Protein AF-A0A0P7TE25-F1 (afdb_monomer)

Radius of gyrat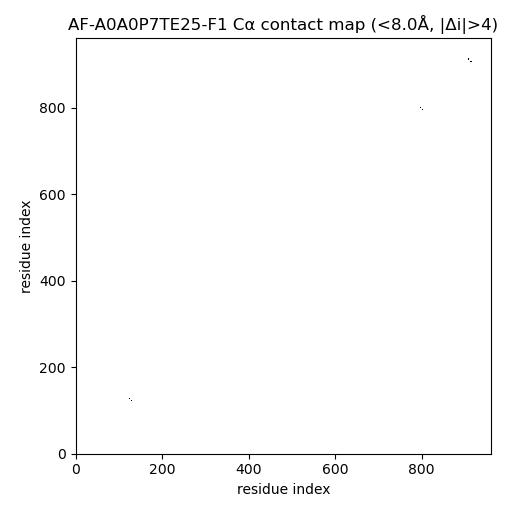ion: 86.74 Å; Cα contacts (8 Å, |Δi|>4): 32; chains: 1; bounding box: 172×141×323 Å

Secondary structure (DSSP, 8-state):
--HHHHHHHHHHHHHHHHHHHHHHHHHHHHHHHHHHHHHHHHHHHHHHHHHHHHHHHHHHHHHSS---HHHHHHHHHHHHHHHHHHHHHHHHHHHHHHHHHHHHHHHHHHHHHHHHHHHHHHHHTSTTHHHHHHHHHHHHHHHHHHHHHHHHHHHHHHHHHHHHHHHHHHHHHHHHHHHHHHHHHHHHHHHHHHHHHHHHHHHHHHHHHHHHHHHHHHHHHHHHHHHT--PPPTTS-HHHHHHHHHHHHHHHHHHHHHHHHHHHHHHHHHHHHHHHHHHHHHHHHHHHHHHHHHHHHSPPHHHHHHHHHHHT-S---HHHHHHHHHHHHHHHHHHHHHHHHHHHHHHHHHHHHHHHHHHHHHHHHHHHHHHHHHHHHHHHHHHHHHHHHHHHHHHTS--------HHHHHHHHHHHHHHHHHHHHHHHHHHHHHHHHHHHHHHHHHHHHHHHHHHHHHHHHHHHHHHHHHHHHHHHHHHHHHHHHHHHHHHHHHHHHHHHHHHHHS-S-HHHHHHHHHHHHHHHHHHHHHHHHHHHHHHHHHHHHHHHHHHHHHHHHHHHHHHHHHHHHHHHHHHHHHHHHHHHHHHHHHHHHHHHHHHHHHHHHHHHHHHHHHHHHHHHHHHHHHHHHHHHHHHHHHHHHHHTS-SS------------------S------S-----------------HHHHHHHHHHHHHHHHHHHHHHHHHHHHHHHHHHHHHHHHHHHHHHHHHHHHHHHHHHHHTT---SHHHHHHHHHHHHHHHHHHHHHHHHHHHHHHHHHHHHHHS-HHHHHHHHHHHHHHHHHHHHHHHHHHTTSS--------S-HHHHHHHHHHHHHHHHHHHHHHHHHHHHHHHHHHHHHHHHHHHHHHHHHHHHHHHHHHHHHHHHHHHTT--TTS--HHHHHHHHHHHHHHHHHHHHHHHHHHS-HHHHHHHHHHHHHHHHTTT-

Mean predicted aligned error: 26.34 Å

Solvent-accessible surface area (backbone atoms only — not comparable to full-atom values): 53174 Å² total; per-residue (Å²): 134,59,67,69,63,52,50,56,51,48,53,53,49,50,55,48,49,55,52,50,50,58,50,46,55,53,51,50,53,57,45,52,55,47,52,52,52,52,50,51,53,52,53,50,52,49,53,52,52,50,50,51,48,53,48,50,53,49,48,45,60,72,67,65,79,60,60,56,66,74,56,43,52,50,49,49,53,50,48,53,49,50,52,52,50,51,58,44,52,54,49,56,49,53,49,52,52,51,52,47,48,57,50,52,54,50,49,52,52,48,51,53,51,50,53,51,49,50,52,50,56,59,39,78,75,40,98,57,49,73,60,54,52,56,51,50,52,51,53,52,54,51,49,52,58,45,52,60,46,51,54,52,51,52,50,52,50,53,52,49,50,50,52,54,51,51,51,51,56,50,51,52,53,52,50,53,51,51,53,51,49,51,53,50,54,50,50,52,52,51,53,49,52,52,53,50,55,51,50,52,54,52,52,49,54,50,51,56,47,53,49,50,52,49,50,51,50,51,58,48,49,51,52,48,54,66,68,64,56,78,81,68,63,88,85,52,59,68,68,60,37,48,50,54,50,52,50,50,51,53,49,49,52,49,54,50,52,52,49,51,51,49,50,53,54,48,54,52,51,48,53,53,48,51,56,48,48,54,52,49,52,53,48,49,58,50,48,52,50,51,51,51,51,48,60,70,66,46,76,56,69,66,60,54,49,52,59,51,60,65,70,67,75,68,94,77,64,74,65,55,53,52,53,49,50,54,49,47,54,50,48,53,51,50,48,52,53,46,51,54,50,50,51,52,49,52,51,52,51,51,52,52,52,47,53,50,51,55,52,50,56,51,49,53,48,52,51,50,51,50,52,52,50,50,55,52,50,52,53,48,50,51,54,51,50,50,52,48,53,50,54,54,56,60,71,72,70,73,86,82,90,84,79,86,49,75,67,48,55,52,52,45,52,52,48,53,48,51,48,53,52,47,52,50,50,51,49,56,48,51,50,52,52,49,50,53,51,50,53,52,50,51,50,50,52,53,51,52,51,51,50,51,50,52,53,52,52,48,53,50,49,52,48,52,51,53,54,51,51,53,49,54,52,49,54,51,50,54,52,50,51,51,48,54,48,52,55,48,50,54,47,51,54,48,55,53,49,49,53,49,48,53,56,59,68,74,45,78,55,70,67,59,53,52,48,53,53,50,51,50,52,51,48,55,50,48,52,51,49,49,53,49,50,53,47,51,52,49,48,52,49,51,50,51,49,52,48,51,52,48,52,51,48,50,53,48,51,53,47,49,50,52,49,49,53,46,49,52,50,48,46,52,55,46,55,50,48,48,52,53,49,53,50,47,52,52,53,49,51,52,52,50,51,49,51,54,49,49,54,48,52,56,51,50,50,52,50,52,55,49,52,52,54,50,50,55,50,48,54,58,47,52,56,48,53,49,57,51,49,55,50,53,53,52,53,53,54,51,53,58,55,59,74,74,67,73,94,71,85,87,87,82,87,83,90,89,85,85,88,89,87,92,79,92,84,76,96,75,80,72,91,84,77,93,68,93,79,83,89,86,80,89,83,86,90,82,86,86,90,87,68,80,60,59,58,50,51,53,47,52,48,50,49,50,50,47,52,47,50,50,52,50,48,48,52,48,53,50,50,50,49,49,50,51,48,50,51,50,50,52,48,50,49,50,50,50,49,51,48,49,54,49,45,49,53,49,47,58,48,41,67,73,70,56,89,85,56,71,69,54,57,54,43,46,51,48,51,47,48,47,46,50,49,50,48,47,50,46,49,45,51,52,47,49,48,47,50,49,51,51,49,48,59,67,65,39,54,71,66,58,49,48,48,54,50,49,54,51,47,50,52,51,49,54,47,46,54,50,50,50,57,50,54,72,69,68,69,88,87,80,92,78,94,79,86,90,68,78,66,62,58,57,51,51,52,52,48,50,51,52,49,50,54,47,54,49,49,51,50,50,51,51,47,50,53,49,54,49,50,63,60,48,50,57,58,53,48,50,54,52,48,52,52,49,49,51,55,46,51,55,48,51,50,47,53,49,50,51,54,55,44,56,73,44,73,59,46,56,101,81,77,48,42,67,73,55,50,51,53,49,50,54,51,49,49,56,50,52,54,50,52,48,52,51,52,53,55,68,66,46,52,73,67,56,55,51,52,53,48,50,49,52,53,49,60,51,51,66,70,74,107

Organism: Scleropages formosus (NCBI:txid113540)

Structure (mmCIF, N/CA/C/O backbone):
data_AF-A0A0P7TE25-F1
#
_entry.id   AF-A0A0P7TE25-F1
#
loop_
_atom_site.group_PDB
_atom_site.id
_atom_site.type_symbol
_atom_site.label_atom_id
_atom_site.label_alt_id
_atom_site.label_comp_id
_atom_site.label_asym_id
_atom_site.label_entity_id
_atom_site.label_seq_id
_atom_site.pdbx_PDB_ins_code
_atom_site.Cartn_x
_atom_site.Cartn_y
_atom_site.Cartn_z
_atom_site.occupancy
_atom_site.B_iso_or_equiv
_atom_site.auth_seq_id
_atom_site.auth_comp_id
_atom_site.auth_asym_id
_atom_site.auth_atom_id
_atom_site.pdbx_PDB_model_num
ATOM 1 N N . VAL A 1 1 ? 41.164 38.702 -92.821 1.00 55.44 1 VAL A N 1
ATOM 2 C CA . VAL A 1 1 ? 40.658 39.217 -91.523 1.00 55.44 1 VAL A CA 1
ATOM 3 C C . VAL A 1 1 ? 41.683 40.216 -91.025 1.00 55.44 1 VAL A C 1
ATOM 5 O O . VAL A 1 1 ? 42.858 39.891 -91.120 1.00 55.44 1 VAL A O 1
ATOM 8 N N . SER A 1 2 ? 41.287 41.418 -90.605 1.00 76.75 2 SER A N 1
ATOM 9 C CA . SER A 1 2 ? 42.236 42.417 -90.092 1.00 76.75 2 SER A CA 1
ATOM 10 C C . SER A 1 2 ? 42.624 42.116 -88.643 1.00 76.75 2 SER A C 1
ATOM 12 O O . SER A 1 2 ? 41.832 41.549 -87.886 1.00 76.75 2 SER A O 1
ATOM 14 N N . GLU A 1 3 ? 43.831 42.521 -88.249 1.00 78.69 3 GLU A N 1
ATOM 15 C CA . GLU A 1 3 ? 44.374 42.305 -86.900 1.00 78.69 3 GLU A CA 1
ATOM 16 C C . GLU A 1 3 ? 43.455 42.883 -85.817 1.00 78.69 3 GLU A C 1
ATOM 18 O O . GLU A 1 3 ? 43.158 42.205 -84.840 1.00 78.69 3 GLU A O 1
ATOM 23 N N . SER A 1 4 ? 42.880 44.068 -86.051 1.00 81.25 4 SER A N 1
ATOM 24 C CA . SER A 1 4 ? 41.879 44.691 -85.171 1.00 81.25 4 SER A CA 1
ATOM 25 C C . SER A 1 4 ? 40.681 43.775 -84.857 1.00 81.25 4 SER A C 1
ATOM 27 O O . SER A 1 4 ? 40.237 43.714 -83.712 1.00 81.25 4 SER A O 1
ATOM 29 N N . THR A 1 5 ? 40.180 42.995 -85.827 1.00 84.38 5 THR A N 1
ATOM 30 C CA . THR A 1 5 ? 39.083 42.039 -85.577 1.00 84.38 5 THR A CA 1
ATOM 31 C C . THR A 1 5 ? 39.547 40.813 -84.785 1.00 84.38 5 THR A C 1
ATOM 33 O O . THR A 1 5 ? 38.747 40.216 -84.068 1.00 84.38 5 THR A O 1
ATOM 36 N N . ALA A 1 6 ? 40.817 40.418 -84.903 1.00 83.50 6 ALA A N 1
ATOM 37 C CA . ALA A 1 6 ? 41.389 39.338 -84.100 1.00 83.50 6 ALA A CA 1
ATOM 38 C C . ALA A 1 6 ? 41.629 39.787 -82.648 1.00 83.50 6 ALA A C 1
ATOM 40 O O . ALA A 1 6 ? 41.227 39.078 -81.729 1.00 83.50 6 ALA A O 1
ATOM 41 N N . VAL A 1 7 ? 42.182 40.989 -82.448 1.00 86.69 7 VAL A N 1
ATOM 42 C CA . VAL A 1 7 ? 42.385 41.610 -81.127 1.00 86.69 7 VAL A CA 1
ATOM 43 C C . VAL A 1 7 ? 41.052 41.788 -80.401 1.00 86.69 7 VAL A C 1
ATOM 45 O O . VAL A 1 7 ? 40.902 41.283 -79.297 1.00 86.69 7 VAL A O 1
ATOM 48 N N . SER A 1 8 ? 40.034 42.365 -81.048 1.00 86.62 8 SER A N 1
ATOM 49 C CA . SER A 1 8 ? 38.711 42.541 -80.426 1.00 86.62 8 SER A CA 1
ATOM 50 C C . SER A 1 8 ? 38.039 41.208 -80.042 1.00 86.62 8 SER A C 1
ATOM 52 O O . SER A 1 8 ? 37.367 41.118 -79.013 1.00 86.62 8 SER A O 1
ATOM 54 N N . LYS A 1 9 ? 38.254 40.133 -80.818 1.00 89.56 9 LYS A N 1
ATOM 55 C CA . LYS A 1 9 ? 37.794 38.781 -80.449 1.00 89.56 9 LYS A CA 1
ATOM 56 C C . LYS A 1 9 ? 38.577 38.189 -79.276 1.00 89.56 9 LYS A C 1
ATOM 58 O O . LYS A 1 9 ? 37.974 37.507 -78.452 1.00 89.56 9 LYS A O 1
ATOM 63 N N . LEU A 1 10 ? 39.883 38.444 -79.196 1.00 89.25 10 LEU A N 1
ATOM 64 C CA . LEU A 1 10 ? 40.720 38.029 -78.071 1.00 89.25 10 LEU A CA 1
ATOM 65 C C . LEU A 1 10 ? 40.309 38.760 -76.787 1.00 89.25 10 LEU A C 1
ATOM 67 O O . LEU A 1 10 ? 40.084 38.110 -75.775 1.00 89.25 10 LEU A O 1
ATOM 71 N N . GLU A 1 11 ? 40.117 40.078 -76.839 1.00 90.69 11 GLU A N 1
ATOM 72 C CA . GLU A 1 11 ? 39.617 40.891 -75.721 1.00 90.69 11 GLU A CA 1
ATOM 73 C C . GLU A 1 11 ? 38.241 40.408 -75.239 1.00 90.69 11 GLU A C 1
ATOM 75 O O . GLU A 1 11 ? 38.032 40.219 -74.041 1.00 90.69 11 GLU A O 1
ATOM 80 N N . ALA A 1 12 ? 37.315 40.121 -76.161 1.00 90.19 12 ALA A N 1
ATOM 81 C CA . ALA A 1 12 ? 36.009 39.559 -75.820 1.00 90.19 12 ALA A CA 1
ATOM 82 C C . ALA A 1 12 ? 36.114 38.171 -75.159 1.00 90.19 12 ALA A C 1
ATOM 84 O O . ALA A 1 12 ? 35.373 37.888 -74.216 1.00 90.19 12 ALA A O 1
ATOM 85 N N . ALA A 1 13 ? 37.040 37.317 -75.612 1.00 90.25 13 ALA A N 1
ATOM 86 C CA . ALA A 1 13 ? 37.300 36.017 -74.996 1.00 90.25 13 ALA A CA 1
ATOM 87 C C . ALA A 1 13 ? 37.938 36.157 -73.601 1.00 90.25 13 ALA A C 1
ATOM 89 O O . ALA A 1 13 ? 37.502 35.486 -72.670 1.00 90.25 13 ALA A O 1
ATOM 90 N N . VAL A 1 14 ? 38.897 37.071 -73.419 1.00 91.69 14 VAL A N 1
ATOM 91 C CA . VAL A 1 14 ? 39.516 37.372 -72.115 1.00 91.69 14 VAL A CA 1
ATOM 92 C C . VAL A 1 14 ? 38.475 37.897 -71.123 1.00 91.69 14 VAL A C 1
ATOM 94 O O . VAL A 1 14 ? 38.413 37.413 -69.996 1.00 91.69 14 VAL A O 1
ATOM 97 N N . LEU A 1 15 ? 37.588 38.805 -71.542 1.00 92.75 15 LEU A N 1
ATOM 98 C CA . LEU A 1 15 ? 36.477 39.282 -70.708 1.00 92.75 15 LEU A CA 1
ATOM 99 C C . LEU A 1 15 ? 35.479 38.164 -70.356 1.00 92.75 15 LEU A C 1
ATOM 101 O O . LEU A 1 15 ? 34.921 38.163 -69.258 1.00 92.75 15 LEU A O 1
ATOM 105 N N . GLN A 1 16 ? 35.252 37.196 -71.252 1.00 93.81 16 GLN A N 1
ATOM 106 C CA . GLN A 1 16 ? 34.452 36.007 -70.937 1.00 93.81 16 GLN A CA 1
ATOM 107 C C . GLN A 1 16 ? 35.154 35.090 -69.928 1.00 93.81 16 GLN A C 1
ATOM 109 O O . GLN A 1 16 ? 34.498 34.644 -68.988 1.00 93.81 16 GLN A O 1
ATOM 114 N N . VAL A 1 17 ? 36.462 34.853 -70.071 1.00 91.81 17 VAL A N 1
ATOM 115 C CA . VAL A 1 17 ? 37.261 34.060 -69.121 1.00 91.81 17 VAL A CA 1
ATOM 116 C C . VAL A 1 17 ? 37.254 34.711 -67.738 1.00 91.81 17 VAL A C 1
ATOM 118 O O . VAL A 1 17 ? 36.817 34.070 -66.789 1.00 91.81 17 VAL A O 1
ATOM 121 N N . GLN A 1 18 ? 37.569 36.005 -67.629 1.00 92.38 18 GLN A N 1
ATOM 122 C CA . GLN A 1 18 ? 37.518 36.750 -66.361 1.00 92.38 18 GLN A CA 1
ATOM 123 C C . GLN A 1 18 ? 36.127 36.708 -65.708 1.00 92.38 18 GLN A C 1
ATOM 125 O O . GLN A 1 18 ? 35.995 36.596 -64.487 1.00 92.38 18 GLN A O 1
ATOM 130 N N . LYS A 1 19 ? 35.055 36.766 -66.511 1.00 93.69 19 LYS A N 1
ATOM 131 C CA . LYS A 1 19 ? 33.680 36.630 -66.011 1.00 93.69 19 LYS A CA 1
ATOM 132 C C . LYS A 1 19 ? 33.392 35.219 -65.488 1.00 93.69 19 LYS A C 1
ATOM 134 O O . LYS A 1 19 ? 32.703 35.096 -64.476 1.00 93.69 19 LYS A O 1
ATOM 139 N N . LEU A 1 20 ? 33.898 34.179 -66.152 1.00 93.12 20 LEU A N 1
ATOM 140 C CA . LEU A 1 20 ? 33.766 32.785 -65.716 1.00 93.12 20 LEU A CA 1
ATOM 141 C C . LEU A 1 20 ? 34.612 32.498 -64.467 1.00 93.12 20 LEU A C 1
ATOM 143 O O . LEU A 1 20 ? 34.120 31.840 -63.559 1.00 93.12 20 LEU A O 1
ATOM 147 N N . GLU A 1 21 ? 35.820 33.048 -64.362 1.00 92.44 21 GLU A N 1
ATOM 148 C CA . GLU A 1 21 ? 36.676 32.974 -63.167 1.00 92.44 21 GLU A CA 1
ATOM 149 C C . GLU A 1 21 ? 36.014 33.656 -61.964 1.00 92.44 21 GLU A C 1
ATOM 151 O O . GLU A 1 21 ? 35.902 33.061 -60.892 1.00 92.44 21 GLU A O 1
ATOM 156 N N . ALA A 1 22 ? 35.466 34.861 -62.149 1.00 91.81 22 ALA A N 1
ATOM 157 C CA . ALA A 1 22 ? 34.709 35.558 -61.109 1.00 91.81 22 ALA A CA 1
ATOM 158 C C . ALA A 1 22 ? 33.408 34.827 -60.719 1.00 91.81 22 ALA A C 1
ATOM 160 O O . ALA A 1 22 ? 32.953 34.942 -59.580 1.00 91.81 22 ALA A O 1
ATOM 161 N N . GLN A 1 23 ? 32.788 34.079 -61.638 1.00 93.56 23 GLN A N 1
ATOM 162 C CA . GLN A 1 23 ? 31.656 33.200 -61.325 1.00 93.56 23 GLN A CA 1
ATOM 163 C C . GLN A 1 23 ? 32.103 31.941 -60.574 1.00 93.56 23 GLN A C 1
ATOM 165 O O . GLN A 1 23 ? 31.448 31.570 -59.604 1.00 93.56 23 GLN A O 1
ATOM 170 N N . LYS A 1 24 ? 33.224 31.330 -60.971 1.00 92.25 24 LYS A N 1
ATOM 171 C CA . LYS A 1 24 ? 33.826 30.168 -60.312 1.00 92.25 24 LYS A CA 1
ATOM 172 C C . LYS A 1 24 ? 34.180 30.491 -58.857 1.00 92.25 24 LYS A C 1
ATOM 174 O O . LYS A 1 24 ? 33.656 29.827 -57.973 1.00 92.25 24 LYS A O 1
ATOM 179 N N . LEU A 1 25 ? 34.922 31.573 -58.608 1.00 93.25 25 LEU A N 1
ATOM 180 C CA . LEU A 1 25 ? 35.286 32.025 -57.256 1.00 93.25 25 LEU A CA 1
ATOM 181 C C . LEU A 1 25 ? 34.062 32.262 -56.356 1.00 93.25 25 LEU A C 1
ATOM 183 O O . LEU A 1 25 ? 34.068 31.900 -55.184 1.00 93.25 25 LEU A O 1
ATOM 187 N N . ARG A 1 26 ? 32.975 32.828 -56.902 1.00 94.12 26 ARG A N 1
ATOM 188 C CA . ARG A 1 26 ? 31.714 32.999 -56.155 1.00 94.12 26 ARG A CA 1
ATOM 189 C C . ARG A 1 26 ? 31.019 31.673 -55.849 1.00 94.12 26 ARG A C 1
ATOM 191 O O . ARG A 1 26 ? 30.355 31.579 -54.824 1.00 94.12 26 ARG A O 1
ATOM 198 N N . LEU A 1 27 ? 31.122 30.680 -56.731 1.00 92.00 27 LEU A N 1
ATOM 199 C CA . LEU A 1 27 ? 30.560 29.345 -56.510 1.00 92.00 27 LEU A CA 1
ATOM 200 C C . LEU A 1 27 ? 31.398 28.530 -55.519 1.00 92.00 27 LEU A C 1
ATOM 202 O O . LEU A 1 27 ? 30.811 27.816 -54.714 1.00 92.00 27 LEU A O 1
ATOM 206 N N . GLU A 1 28 ? 32.724 28.673 -55.543 1.00 90.00 28 GLU A N 1
ATOM 207 C CA . GLU A 1 28 ? 33.649 28.093 -54.558 1.00 90.00 28 GLU A CA 1
ATOM 208 C C . GLU A 1 28 ? 33.376 28.680 -53.167 1.00 90.00 28 GLU A C 1
ATOM 210 O O . GLU A 1 28 ? 33.059 27.933 -52.248 1.00 90.00 28 GLU A O 1
ATOM 215 N N . GLN A 1 29 ? 33.304 30.009 -53.035 1.00 92.38 29 GLN A N 1
ATOM 216 C CA . GLN A 1 29 ? 32.935 30.652 -51.768 1.00 92.38 29 GLN A CA 1
ATOM 217 C C . GLN A 1 29 ? 31.541 30.212 -51.265 1.00 92.38 29 GLN A C 1
ATOM 219 O O . GLN A 1 29 ? 31.363 29.922 -50.086 1.00 92.38 29 GLN A O 1
ATOM 224 N N . GLN A 1 30 ? 30.551 30.084 -52.159 1.00 93.00 30 GLN A N 1
ATOM 225 C CA . GLN A 1 30 ? 29.226 29.550 -51.807 1.00 93.00 30 GLN A CA 1
ATOM 226 C C . GLN A 1 30 ? 29.219 28.054 -51.462 1.00 93.00 30 GLN A C 1
ATOM 228 O O . GLN A 1 30 ? 28.233 27.582 -50.884 1.00 93.00 30 GLN A O 1
ATOM 233 N N . LEU A 1 31 ? 30.233 27.291 -51.871 1.00 89.06 31 LEU A N 1
ATOM 234 C CA . LEU A 1 31 ? 30.411 25.898 -51.474 1.00 89.06 31 LEU A CA 1
ATOM 235 C C . LEU A 1 31 ? 31.007 25.851 -50.066 1.00 89.06 31 LEU A C 1
ATOM 237 O O . LEU A 1 31 ? 30.400 25.230 -49.198 1.00 89.06 31 LEU A O 1
ATOM 241 N N . ASP A 1 32 ? 32.084 26.598 -49.817 1.00 90.00 32 ASP A N 1
ATOM 242 C CA . ASP A 1 32 ? 32.730 26.716 -48.504 1.00 90.00 32 ASP A CA 1
ATOM 243 C C . ASP A 1 32 ? 31.736 27.166 -47.419 1.00 90.00 32 ASP A C 1
ATOM 245 O O . ASP A 1 32 ? 31.623 26.524 -46.372 1.00 90.00 32 ASP A O 1
ATOM 249 N N . ASP A 1 33 ? 30.939 28.207 -47.693 1.00 89.69 33 ASP A N 1
ATOM 250 C CA . ASP A 1 33 ? 29.888 28.698 -46.788 1.00 89.69 33 ASP A CA 1
ATOM 251 C C . ASP A 1 33 ? 28.866 27.592 -46.443 1.00 89.69 33 ASP A C 1
ATOM 253 O O . ASP A 1 33 ? 28.423 27.459 -45.296 1.00 89.69 33 ASP A O 1
ATOM 257 N N . LYS A 1 34 ? 28.490 26.760 -47.427 1.00 89.88 34 LYS A N 1
ATOM 258 C CA . LYS A 1 34 ? 27.556 25.636 -47.230 1.00 89.88 34 LYS A CA 1
ATOM 259 C C . LYS A 1 34 ? 28.197 24.486 -46.466 1.00 89.88 34 LYS A C 1
ATOM 261 O O . LYS A 1 34 ? 27.519 23.877 -45.640 1.00 89.88 34 LYS A O 1
ATOM 266 N N . GLU A 1 35 ? 29.464 24.176 -46.719 1.00 86.62 35 GLU A N 1
ATOM 267 C CA . GLU A 1 35 ? 30.186 23.121 -46.007 1.00 86.62 35 GLU A CA 1
ATOM 268 C C . GLU A 1 35 ? 30.402 23.487 -44.535 1.00 86.62 35 GLU A C 1
ATOM 270 O O . GLU A 1 35 ? 30.142 22.657 -43.658 1.00 86.62 35 GLU A O 1
ATOM 275 N N . GLN A 1 36 ? 30.748 24.745 -44.246 1.00 88.56 36 GLN A N 1
ATOM 276 C CA . GLN A 1 36 ? 30.824 25.272 -42.881 1.00 88.56 36 GLN A CA 1
ATOM 277 C C . GLN A 1 36 ? 29.459 25.218 -42.181 1.00 88.56 36 GLN A C 1
ATOM 279 O O . GLN A 1 36 ? 29.352 24.661 -41.085 1.00 88.56 36 GLN A O 1
ATOM 284 N N . ALA A 1 37 ? 28.391 25.714 -42.816 1.00 88.62 37 ALA A N 1
ATOM 285 C CA . ALA A 1 37 ? 27.038 25.653 -42.255 1.00 88.62 37 ALA A CA 1
ATOM 286 C C . ALA A 1 37 ? 26.593 24.206 -41.960 1.00 88.62 37 ALA A C 1
ATOM 288 O O . ALA A 1 37 ? 25.999 23.924 -40.916 1.00 88.62 37 ALA A O 1
ATOM 289 N N . LEU A 1 38 ? 26.926 23.267 -42.848 1.00 86.12 38 LEU A N 1
ATOM 290 C CA . LEU A 1 38 ? 26.612 21.847 -42.705 1.00 86.12 38 LEU A CA 1
ATOM 291 C C . LEU A 1 38 ? 27.445 21.176 -41.597 1.00 86.12 38 LEU A C 1
ATOM 293 O O . LEU A 1 38 ? 26.923 20.320 -40.874 1.00 86.12 38 LEU A O 1
ATOM 297 N N . TYR A 1 39 ? 28.704 21.581 -41.407 1.00 84.75 39 TYR A N 1
ATOM 298 C CA . TYR A 1 39 ? 29.530 21.168 -40.270 1.00 84.75 39 TYR A CA 1
ATOM 299 C C . TYR A 1 39 ? 28.925 21.627 -38.934 1.00 84.75 39 TYR A C 1
ATOM 301 O O . TYR A 1 39 ? 28.713 20.794 -38.048 1.00 84.75 39 TYR A O 1
ATOM 309 N N . PHE A 1 40 ? 28.567 22.909 -38.804 1.00 85.88 40 PHE A N 1
ATOM 310 C CA . PHE A 1 40 ? 27.940 23.433 -37.584 1.00 85.88 40 PHE A CA 1
ATOM 311 C C . PHE A 1 40 ? 26.590 22.762 -37.296 1.00 85.88 40 PHE A C 1
ATOM 313 O O . PHE A 1 40 ? 26.362 22.322 -36.169 1.00 85.88 40 PHE A O 1
ATOM 320 N N . ALA A 1 41 ? 25.742 22.561 -38.310 1.00 86.75 41 ALA A N 1
ATOM 321 C CA . ALA A 1 41 ? 24.469 21.854 -38.153 1.00 86.75 41 ALA A CA 1
ATOM 322 C C . ALA A 1 41 ? 24.645 20.404 -37.653 1.00 86.75 41 ALA A C 1
ATOM 324 O O . ALA A 1 41 ? 23.891 19.946 -36.789 1.00 86.75 41 ALA A O 1
ATOM 325 N N . ARG A 1 42 ? 25.666 19.678 -38.139 1.00 82.19 42 ARG A N 1
ATOM 326 C CA . ARG A 1 42 ? 26.014 18.336 -37.632 1.00 82.19 42 ARG A CA 1
ATOM 327 C C . ARG A 1 42 ? 26.506 18.376 -36.185 1.00 82.19 42 ARG A C 1
ATOM 329 O O . ARG A 1 42 ? 26.093 17.536 -35.386 1.00 82.19 42 ARG A O 1
ATOM 336 N N . LEU A 1 43 ? 27.365 19.336 -35.842 1.00 82.19 43 LEU A N 1
ATOM 337 C CA . LEU A 1 43 ? 27.909 19.492 -34.492 1.00 82.19 43 LEU A CA 1
ATOM 338 C C . LEU A 1 43 ? 26.807 19.824 -33.473 1.00 82.19 43 LEU A C 1
ATOM 340 O O . LEU A 1 43 ? 26.725 19.188 -32.420 1.00 82.19 43 LEU A O 1
ATOM 344 N N . GLU A 1 44 ? 25.914 20.756 -33.807 1.00 86.12 44 GLU A N 1
ATOM 345 C CA . GLU A 1 44 ? 24.738 21.071 -32.994 1.00 86.12 44 GLU A CA 1
ATOM 346 C C . GLU A 1 44 ? 23.802 19.871 -32.845 1.00 86.12 44 GLU A C 1
ATOM 348 O O . GLU A 1 44 ? 23.380 19.570 -31.729 1.00 86.12 44 GLU A O 1
ATOM 353 N N . GLY A 1 45 ? 23.515 19.150 -33.934 1.00 81.50 45 GLY A N 1
ATOM 354 C CA . GLY A 1 45 ? 22.691 17.940 -33.900 1.00 81.50 45 GLY A CA 1
ATOM 355 C C . GLY A 1 45 ? 23.227 16.897 -32.916 1.00 81.50 45 GLY A C 1
ATOM 356 O O . GLY A 1 45 ? 22.472 16.384 -32.089 1.00 81.50 45 GLY A O 1
ATOM 357 N N . ARG A 1 46 ? 24.544 16.645 -32.926 1.00 80.50 46 ARG A N 1
ATOM 358 C CA . ARG A 1 46 ? 25.200 15.734 -31.969 1.00 80.50 46 ARG A CA 1
ATOM 359 C C . ARG A 1 46 ? 25.152 16.241 -30.535 1.00 80.50 46 ARG A C 1
ATOM 361 O O . ARG A 1 46 ? 24.884 15.454 -29.633 1.00 80.50 46 ARG A O 1
ATOM 368 N N . ASN A 1 47 ? 25.393 17.531 -30.307 1.00 81.00 47 ASN A N 1
ATOM 369 C CA . ASN A 1 47 ? 25.352 18.104 -28.961 1.00 81.00 47 ASN A CA 1
ATOM 370 C C . ASN A 1 47 ? 23.932 18.054 -28.372 1.00 81.00 47 ASN A C 1
ATOM 372 O O . ASN A 1 47 ? 23.773 17.664 -27.217 1.00 81.00 47 ASN A O 1
ATOM 376 N N . ARG A 1 48 ? 22.899 18.344 -29.176 1.00 90.25 48 ARG A N 1
ATOM 377 C CA . ARG A 1 48 ? 21.489 18.183 -28.783 1.00 90.25 48 ARG A CA 1
ATOM 378 C C . ARG A 1 48 ? 21.148 16.716 -28.506 1.00 90.25 48 ARG A C 1
ATOM 380 O O . ARG A 1 48 ? 20.532 16.433 -27.486 1.00 90.25 48 ARG A O 1
ATOM 387 N N . ALA A 1 49 ? 21.589 15.781 -29.351 1.00 75.44 49 ALA A N 1
ATOM 388 C CA . ALA A 1 49 ? 21.370 14.347 -29.143 1.00 75.44 49 ALA A CA 1
ATOM 389 C C . ALA A 1 49 ? 22.067 13.812 -27.877 1.00 75.44 49 ALA A C 1
ATOM 391 O O . ALA A 1 49 ? 21.472 13.024 -27.146 1.00 75.44 49 ALA A O 1
ATOM 392 N N . ARG A 1 50 ? 23.298 14.259 -27.586 1.00 79.69 50 ARG A N 1
ATOM 393 C CA . ARG A 1 50 ? 24.017 13.917 -26.347 1.00 79.69 50 ARG A CA 1
ATOM 394 C C . ARG A 1 50 ? 23.269 14.441 -25.122 1.00 79.69 50 ARG A C 1
ATOM 396 O O . ARG A 1 50 ? 22.980 13.665 -24.219 1.00 79.69 50 ARG A O 1
ATOM 403 N N . HIS A 1 51 ? 22.887 15.719 -25.135 1.00 84.94 51 HIS A N 1
ATOM 404 C CA . HIS A 1 51 ? 22.165 16.331 -24.024 1.00 84.94 51 HIS A CA 1
ATOM 405 C C . HIS A 1 51 ? 20.801 15.668 -23.786 1.00 84.94 51 HIS A C 1
ATOM 407 O O . HIS A 1 51 ? 20.480 15.331 -22.654 1.00 84.94 51 HIS A O 1
ATOM 413 N N . LEU A 1 52 ? 20.038 15.372 -24.846 1.00 83.50 52 LEU A N 1
ATOM 414 C CA . LEU A 1 52 ? 18.778 14.631 -24.731 1.00 83.50 52 LEU A CA 1
ATOM 415 C C . LEU A 1 52 ? 18.975 13.237 -24.120 1.00 83.50 52 LEU A C 1
ATOM 417 O O . LEU A 1 52 ? 18.155 12.830 -23.303 1.00 83.50 52 LEU A O 1
ATOM 421 N N . ARG A 1 53 ? 20.054 12.516 -24.451 1.00 75.88 53 ARG A N 1
ATOM 422 C CA . ARG A 1 53 ? 20.355 11.209 -23.837 1.00 75.88 53 ARG A CA 1
ATOM 423 C C . ARG A 1 53 ? 20.788 11.327 -22.379 1.00 75.88 53 ARG A C 1
ATOM 425 O O . ARG A 1 53 ? 20.334 10.532 -21.564 1.00 75.88 53 ARG A O 1
ATOM 432 N N . GLU A 1 54 ? 21.580 12.334 -22.018 1.00 78.44 54 GLU A N 1
ATOM 433 C CA . GLU A 1 54 ? 21.893 12.654 -20.616 1.00 78.44 54 GLU A CA 1
ATOM 434 C C . GLU A 1 54 ? 20.617 12.977 -19.823 1.00 78.44 54 GLU A C 1
ATOM 436 O O . GLU A 1 54 ? 20.419 12.455 -18.724 1.00 78.44 54 GLU A O 1
ATOM 441 N N . THR A 1 55 ? 19.709 13.776 -20.397 1.00 81.56 55 THR A N 1
ATOM 442 C CA . THR A 1 55 ? 18.406 14.092 -19.802 1.00 81.56 55 THR A CA 1
ATOM 443 C C . THR A 1 55 ? 17.533 12.846 -19.682 1.00 81.56 55 THR A C 1
ATOM 445 O O . THR A 1 55 ? 17.023 12.589 -18.599 1.00 81.56 55 THR A O 1
ATOM 448 N N . VAL A 1 56 ? 17.401 12.023 -20.727 1.00 76.44 56 VAL A N 1
ATOM 449 C CA . VAL A 1 56 ? 16.634 10.764 -20.684 1.00 76.44 56 VAL A CA 1
ATOM 450 C C . VAL A 1 56 ? 17.233 9.781 -19.678 1.00 76.44 56 VAL A C 1
ATOM 452 O O . VAL A 1 56 ? 16.479 9.153 -18.944 1.00 76.44 56 VAL A O 1
ATOM 455 N N . GLN A 1 57 ? 18.558 9.671 -19.562 1.00 72.12 57 GLN A N 1
ATOM 456 C CA . GLN A 1 57 ? 19.199 8.824 -18.552 1.00 72.12 57 GLN A CA 1
ATOM 457 C C . GLN A 1 57 ? 18.982 9.367 -17.129 1.00 72.12 57 GLN A C 1
ATOM 459 O O . GLN A 1 57 ? 18.755 8.588 -16.204 1.00 72.12 57 GLN A O 1
ATOM 464 N N . SER A 1 58 ? 19.018 10.690 -16.943 1.00 71.69 58 SER A N 1
ATOM 465 C CA . SER A 1 58 ? 18.698 11.343 -15.667 1.00 71.69 58 SER A CA 1
ATOM 466 C C . SER A 1 58 ? 17.234 11.125 -15.276 1.00 71.69 58 SER A C 1
ATOM 468 O O . SER A 1 58 ? 16.956 10.673 -14.169 1.00 71.69 58 SER A O 1
ATOM 470 N N . LEU A 1 59 ? 16.303 11.341 -16.210 1.00 73.06 59 LEU A N 1
ATOM 471 C CA . LEU A 1 59 ? 14.877 11.081 -16.029 1.00 73.06 59 LEU A CA 1
ATOM 472 C C . LEU A 1 59 ? 14.627 9.595 -15.747 1.00 73.06 59 LEU A C 1
ATOM 474 O O . LEU A 1 59 ? 13.946 9.282 -14.782 1.00 73.06 59 LEU A O 1
ATOM 478 N N . ARG A 1 60 ? 15.243 8.662 -16.485 1.00 68.69 60 ARG A N 1
ATOM 479 C CA . ARG A 1 60 ? 15.169 7.223 -16.170 1.00 68.69 60 ARG A CA 1
ATOM 480 C C . ARG A 1 60 ? 15.635 6.943 -14.739 1.00 68.69 60 ARG A C 1
ATOM 482 O O . ARG A 1 60 ? 14.909 6.280 -14.018 1.00 68.69 60 ARG A O 1
ATOM 489 N N . ARG A 1 61 ? 16.760 7.508 -14.278 1.00 65.56 61 ARG A N 1
ATOM 490 C CA . ARG A 1 61 ? 17.212 7.376 -12.873 1.00 65.56 61 ARG A CA 1
ATOM 491 C C . ARG A 1 61 ? 16.253 7.995 -11.847 1.00 65.56 61 ARG A C 1
ATOM 493 O O . ARG A 1 61 ? 16.234 7.543 -10.710 1.00 65.56 61 ARG A O 1
ATOM 500 N N . GLN A 1 62 ? 15.507 9.036 -12.213 1.00 63.72 62 GLN A N 1
ATOM 501 C CA . GLN A 1 62 ? 14.521 9.687 -11.341 1.00 63.72 62 GLN A CA 1
ATOM 502 C C . GLN A 1 62 ? 13.173 8.946 -11.317 1.00 63.72 62 GLN A C 1
ATOM 504 O O . GLN A 1 62 ? 12.504 8.939 -10.288 1.00 63.72 62 GLN A O 1
ATOM 509 N N . PHE A 1 63 ? 12.785 8.318 -12.430 1.00 58.03 63 PHE A N 1
ATOM 510 C CA . PHE A 1 63 ? 11.462 7.724 -12.642 1.00 58.03 63 PHE A CA 1
ATOM 511 C C . PHE A 1 63 ? 11.445 6.184 -12.662 1.00 58.03 63 PHE A C 1
ATOM 513 O O . PHE A 1 63 ? 10.364 5.605 -12.668 1.00 58.03 63 PHE A O 1
ATOM 520 N N . SER A 1 64 ? 12.587 5.488 -12.593 1.00 59.06 64 SER A N 1
ATOM 521 C CA . SER A 1 64 ? 12.650 4.013 -12.534 1.00 59.06 64 SER A CA 1
ATOM 522 C C . SER A 1 64 ? 12.290 3.410 -11.165 1.00 59.06 64 SER A C 1
ATOM 524 O O . SER A 1 64 ? 12.702 2.294 -10.868 1.00 59.06 64 SER A O 1
ATOM 526 N N . GLY A 1 65 ? 11.619 4.154 -10.276 1.00 57.66 65 GLY A N 1
ATOM 527 C CA . GLY A 1 65 ? 11.224 3.712 -8.924 1.00 57.66 65 GLY A CA 1
ATOM 528 C C . GLY A 1 65 ? 12.371 3.433 -7.934 1.00 57.66 65 GLY A C 1
ATOM 529 O O . GLY A 1 65 ? 12.141 3.329 -6.728 1.00 57.66 65 GLY A O 1
ATOM 530 N N . ALA A 1 66 ? 13.612 3.346 -8.413 1.00 61.00 66 ALA A N 1
ATOM 531 C CA . ALA A 1 66 ? 14.797 3.053 -7.622 1.00 61.00 66 ALA A CA 1
ATOM 532 C C . ALA A 1 66 ? 15.252 4.287 -6.826 1.00 61.00 66 ALA A C 1
ATOM 534 O O . ALA A 1 66 ? 16.063 5.092 -7.287 1.00 61.00 66 ALA A O 1
ATOM 535 N N . LEU A 1 67 ? 14.755 4.413 -5.591 1.00 56.34 67 LEU A N 1
ATOM 536 C CA . LEU A 1 67 ? 15.327 5.334 -4.608 1.00 56.34 67 LEU A CA 1
ATOM 537 C C . LEU A 1 67 ? 16.846 5.097 -4.483 1.00 56.34 67 LEU A C 1
ATOM 539 O O . LEU A 1 67 ? 17.268 3.940 -4.416 1.00 56.34 67 LEU A O 1
ATOM 543 N N . PRO A 1 68 ? 17.677 6.155 -4.384 1.00 67.69 68 PRO A N 1
ATOM 544 C CA . PRO A 1 68 ? 19.107 6.020 -4.120 1.00 67.69 68 PRO A CA 1
ATOM 545 C C . PRO A 1 68 ? 19.367 5.067 -2.951 1.00 67.69 68 PRO A C 1
ATOM 547 O O . PRO A 1 68 ? 18.686 5.169 -1.931 1.00 67.69 68 PRO A O 1
ATOM 550 N N . LEU A 1 69 ? 20.369 4.186 -3.059 1.00 63.12 69 LEU A N 1
ATOM 551 C CA . LEU A 1 69 ? 20.590 3.089 -2.102 1.00 63.12 69 LEU A CA 1
ATOM 552 C C . LEU A 1 69 ? 20.576 3.548 -0.630 1.00 63.12 69 LEU A C 1
ATOM 554 O O . LEU A 1 69 ? 19.954 2.908 0.206 1.00 63.12 69 LEU A O 1
ATOM 558 N N . ALA A 1 70 ? 21.155 4.711 -0.314 1.00 67.94 70 ALA A N 1
ATOM 559 C CA . ALA A 1 70 ? 21.126 5.284 1.036 1.00 67.94 70 ALA A CA 1
ATOM 560 C C . ALA A 1 70 ? 19.710 5.666 1.532 1.00 67.94 70 ALA A C 1
ATOM 562 O O . ALA A 1 70 ? 19.414 5.561 2.723 1.00 67.94 70 ALA A O 1
ATOM 563 N N . GLN A 1 71 ? 18.820 6.106 0.638 1.00 70.25 71 GLN A N 1
ATOM 564 C CA . GLN A 1 71 ? 17.409 6.370 0.941 1.00 70.25 71 GLN A CA 1
ATOM 565 C C . GLN A 1 71 ? 16.610 5.062 1.035 1.00 70.25 71 GLN A C 1
ATOM 567 O O . GLN A 1 71 ? 15.793 4.926 1.944 1.00 70.25 71 GLN A O 1
ATOM 572 N N . GLN A 1 72 ? 16.898 4.078 0.177 1.00 70.88 72 GLN A N 1
ATOM 573 C CA . GLN A 1 72 ? 16.318 2.733 0.253 1.00 70.88 72 GLN A CA 1
ATOM 574 C C . GLN A 1 72 ? 16.712 2.016 1.558 1.00 70.88 72 GLN A C 1
ATOM 576 O O . GLN A 1 72 ? 15.856 1.439 2.222 1.00 70.88 72 GLN A O 1
ATOM 581 N N . GLU A 1 73 ? 17.973 2.116 1.987 1.00 74.00 73 GLU A N 1
ATOM 582 C CA . GLU A 1 73 ? 18.452 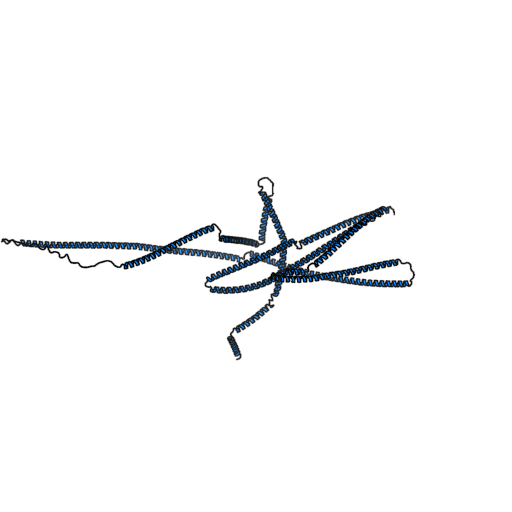1.628 3.284 1.00 74.00 73 GLU A CA 1
ATOM 583 C C . GLU A 1 73 ? 17.805 2.362 4.460 1.00 74.00 73 GLU A C 1
ATOM 585 O O . GLU A 1 73 ? 17.496 1.749 5.481 1.00 74.00 73 GLU A O 1
ATOM 590 N N . LYS A 1 74 ? 17.592 3.679 4.354 1.00 86.69 74 LYS A N 1
ATOM 591 C CA . LYS A 1 74 ? 16.883 4.431 5.396 1.00 86.69 74 LYS A CA 1
ATOM 592 C C . LYS A 1 74 ? 15.434 3.951 5.507 1.00 86.69 74 LYS A C 1
ATOM 594 O O . LYS A 1 74 ? 14.983 3.683 6.618 1.00 86.69 74 LYS A O 1
ATOM 599 N N . LEU A 1 75 ? 14.753 3.780 4.372 1.00 73.88 75 LEU A N 1
ATOM 600 C CA . LEU A 1 75 ? 13.386 3.262 4.293 1.00 73.88 75 LEU A CA 1
ATOM 601 C C . LEU A 1 75 ? 13.276 1.821 4.800 1.00 73.88 75 LEU A C 1
ATOM 603 O O . LEU A 1 75 ? 12.354 1.529 5.560 1.00 73.88 75 LEU A O 1
ATOM 607 N N . SER A 1 76 ? 14.218 0.935 4.460 1.00 77.12 76 SER A N 1
ATOM 608 C CA . SER A 1 76 ? 14.214 -0.451 4.944 1.00 77.12 76 SER A CA 1
ATOM 609 C C . SER A 1 76 ? 14.469 -0.524 6.450 1.00 77.12 76 SER A C 1
ATOM 611 O O . SER A 1 76 ? 13.763 -1.247 7.149 1.00 77.12 76 SER A O 1
ATOM 613 N N . ARG A 1 77 ? 15.380 0.297 6.994 1.00 90.31 77 ARG A N 1
ATOM 614 C CA . ARG A 1 77 ? 15.591 0.422 8.448 1.00 90.31 77 ARG A CA 1
ATOM 615 C C . ARG A 1 77 ? 14.342 0.948 9.161 1.00 90.31 77 ARG A C 1
ATOM 617 O O . ARG A 1 77 ? 13.964 0.386 10.188 1.00 90.31 77 ARG A O 1
ATOM 624 N N . THR A 1 78 ? 13.666 1.971 8.627 1.00 90.31 78 THR A N 1
ATOM 625 C CA . THR A 1 78 ? 12.405 2.460 9.217 1.00 90.31 78 THR A CA 1
ATOM 626 C C . THR A 1 78 ? 11.270 1.449 9.080 1.00 90.31 78 THR A C 1
ATOM 628 O O . THR A 1 78 ? 10.493 1.297 10.015 1.00 90.31 78 THR A O 1
ATOM 631 N N . MET A 1 79 ? 11.194 0.707 7.972 1.00 86.50 79 MET A N 1
ATOM 632 C CA . MET A 1 79 ? 10.188 -0.337 7.760 1.00 86.50 79 MET A CA 1
ATOM 633 C C . MET A 1 79 ? 10.397 -1.518 8.715 1.00 86.50 79 MET A C 1
ATOM 635 O O . MET A 1 79 ? 9.444 -1.949 9.355 1.00 86.50 79 MET A O 1
ATOM 639 N N . MET A 1 80 ? 11.639 -1.977 8.896 1.00 88.12 80 MET A N 1
ATOM 640 C CA . MET A 1 80 ? 12.001 -3.000 9.886 1.00 88.12 80 MET A CA 1
ATOM 641 C C . MET A 1 80 ? 11.678 -2.552 11.317 1.00 88.12 80 MET A C 1
ATOM 643 O O . MET A 1 80 ? 11.160 -3.338 12.110 1.00 88.12 80 MET A O 1
ATOM 647 N N . GLN A 1 81 ? 11.941 -1.284 11.652 1.00 91.88 81 GLN A N 1
ATOM 648 C CA . GLN A 1 81 ? 11.591 -0.731 12.961 1.00 91.88 81 GLN A CA 1
ATOM 649 C C . GLN A 1 81 ? 10.065 -0.653 13.150 1.00 91.88 81 GLN A C 1
ATOM 651 O O . GLN A 1 81 ? 9.565 -1.128 14.164 1.00 91.88 81 GLN A O 1
ATOM 656 N N . LEU A 1 82 ? 9.311 -0.177 12.153 1.00 90.19 82 LEU A N 1
ATOM 657 C CA . LEU A 1 82 ? 7.842 -0.156 12.180 1.00 90.19 82 LEU A CA 1
ATOM 658 C C . LEU A 1 82 ? 7.231 -1.562 12.263 1.00 90.19 82 LEU A C 1
ATOM 660 O O . LEU A 1 82 ? 6.264 -1.761 12.991 1.00 90.19 82 LEU A O 1
ATOM 664 N N . GLN A 1 83 ? 7.794 -2.557 11.572 1.00 87.62 83 GLN A N 1
ATOM 665 C CA . GLN A 1 83 ? 7.375 -3.958 11.695 1.00 87.62 83 GLN A CA 1
ATOM 666 C C . GLN A 1 83 ? 7.642 -4.498 13.105 1.00 87.62 83 GLN A C 1
ATOM 668 O O . GLN A 1 83 ? 6.769 -5.135 13.695 1.00 87.62 83 GLN A O 1
ATOM 673 N N . LYS A 1 84 ? 8.816 -4.207 13.678 1.00 91.88 84 LYS A N 1
ATOM 674 C CA . LYS A 1 84 ? 9.173 -4.579 15.054 1.00 91.88 84 LYS A CA 1
ATOM 675 C C . LYS A 1 84 ? 8.245 -3.927 16.081 1.00 91.88 84 LYS A C 1
ATOM 677 O O . LYS A 1 84 ? 7.798 -4.611 17.003 1.00 91.88 84 LYS A O 1
ATOM 682 N N . ASP A 1 85 ? 7.914 -2.653 15.897 1.00 91.88 85 ASP A N 1
ATOM 683 C CA . ASP A 1 85 ? 7.016 -1.906 16.778 1.00 91.88 85 ASP A CA 1
ATOM 684 C C . ASP A 1 85 ? 5.560 -2.364 16.620 1.00 91.88 85 ASP A C 1
ATOM 686 O O . ASP A 1 85 ? 4.895 -2.585 17.629 1.00 91.88 85 ASP A O 1
ATOM 690 N N . LYS A 1 86 ? 5.090 -2.659 15.399 1.00 89.94 86 LYS A N 1
ATOM 691 C CA . LYS A 1 86 ? 3.788 -3.309 15.146 1.00 89.94 86 LYS A CA 1
ATOM 692 C C . LYS A 1 86 ? 3.706 -4.682 15.821 1.00 89.94 86 LYS A C 1
ATOM 694 O O . LYS A 1 86 ? 2.717 -4.985 16.482 1.00 89.94 86 LYS A O 1
ATOM 699 N N . LEU A 1 87 ? 4.750 -5.508 15.709 1.00 90.88 87 LEU A N 1
ATOM 700 C CA . LEU A 1 87 ? 4.832 -6.810 16.386 1.00 90.88 87 LEU A CA 1
ATOM 701 C C . LEU A 1 87 ? 4.908 -6.684 17.911 1.00 90.88 87 LEU A C 1
ATOM 703 O O . LEU A 1 87 ? 4.540 -7.626 18.612 1.00 90.88 87 LEU A O 1
ATOM 707 N N . LYS A 1 88 ? 5.422 -5.569 18.439 1.00 95.06 88 LYS A N 1
ATOM 708 C CA . LYS A 1 88 ? 5.390 -5.270 19.872 1.00 95.06 88 LYS A CA 1
ATOM 709 C C . LYS A 1 88 ? 3.980 -4.847 20.294 1.00 95.06 88 LYS A C 1
ATOM 711 O O . LYS A 1 88 ? 3.406 -5.497 21.153 1.00 95.06 88 LYS A O 1
ATOM 716 N N . GLN A 1 89 ? 3.385 -3.866 19.616 1.00 90.12 89 GLN A N 1
ATOM 717 C CA . GLN A 1 89 ? 2.017 -3.397 19.863 1.00 90.12 89 GLN A CA 1
ATOM 718 C C . GLN A 1 89 ? 0.982 -4.527 19.786 1.00 90.12 89 GLN A C 1
ATOM 720 O O . GLN A 1 89 ? 0.095 -4.584 20.628 1.00 90.12 89 GLN A O 1
ATOM 725 N N . LEU A 1 90 ? 1.108 -5.459 18.834 1.00 88.25 90 LEU A N 1
ATOM 726 C CA . LEU A 1 90 ? 0.233 -6.634 18.749 1.00 88.25 90 LEU A CA 1
ATOM 727 C C . LEU A 1 90 ? 0.379 -7.571 19.958 1.00 88.25 90 LEU A C 1
ATOM 729 O O . LEU A 1 90 ? -0.625 -8.087 20.440 1.00 88.25 90 LEU A O 1
ATOM 733 N N . ARG A 1 91 ? 1.600 -7.772 20.473 1.00 93.62 91 ARG A N 1
ATOM 734 C CA . ARG A 1 91 ? 1.836 -8.561 21.695 1.00 93.62 91 ARG A CA 1
ATOM 735 C C . ARG A 1 91 ? 1.303 -7.851 22.935 1.00 93.62 91 ARG A C 1
ATOM 737 O O . ARG A 1 91 ? 0.583 -8.472 23.709 1.00 93.62 91 ARG A O 1
ATOM 744 N N . ASP A 1 92 ? 1.593 -6.562 23.077 1.00 91.31 92 ASP A N 1
ATOM 745 C CA . ASP A 1 92 ? 1.124 -5.734 24.190 1.00 91.31 92 ASP A CA 1
ATOM 746 C C . ASP A 1 92 ? -0.424 -5.680 24.204 1.00 91.31 92 ASP A C 1
ATOM 748 O O . ASP A 1 92 ? -1.046 -5.844 25.252 1.00 91.31 92 ASP A O 1
ATOM 752 N N . ALA A 1 93 ? -1.066 -5.563 23.032 1.00 88.19 93 ALA A N 1
ATOM 753 C CA . ALA A 1 93 ? -2.522 -5.605 22.881 1.00 88.19 93 ALA A CA 1
ATOM 754 C C . ALA A 1 93 ? -3.122 -6.987 23.194 1.00 88.19 93 ALA A C 1
ATOM 756 O O . ALA A 1 93 ? -4.124 -7.064 23.902 1.00 88.19 93 ALA A O 1
ATOM 757 N N . GLN A 1 94 ? -2.510 -8.082 22.725 1.00 92.00 94 GLN A N 1
ATOM 758 C CA . GLN A 1 94 ? -2.935 -9.443 23.081 1.00 92.00 94 GLN A CA 1
ATOM 759 C C . GLN A 1 94 ? -2.802 -9.706 24.585 1.00 92.00 94 GLN A C 1
ATOM 761 O O . GLN A 1 94 ? -3.679 -10.338 25.175 1.00 92.00 94 GLN A O 1
ATOM 766 N N . GLN A 1 95 ? -1.735 -9.216 25.220 1.00 93.31 95 GLN A N 1
ATOM 767 C CA . GLN A 1 95 ? -1.552 -9.338 26.662 1.00 93.31 95 GLN A CA 1
ATOM 768 C C . GLN A 1 95 ? -2.614 -8.532 27.422 1.00 93.31 95 GLN A C 1
ATOM 770 O O . GLN A 1 95 ? -3.272 -9.089 28.300 1.00 93.31 95 GLN A O 1
ATOM 775 N N . ALA A 1 96 ? -2.863 -7.277 27.036 1.00 88.62 96 ALA A N 1
ATOM 776 C CA . ALA A 1 96 ? -3.924 -6.457 27.619 1.00 88.62 96 ALA A CA 1
ATOM 777 C C . ALA A 1 96 ? -5.322 -7.080 27.425 1.00 88.62 96 ALA A C 1
ATOM 779 O O . ALA A 1 96 ? -6.145 -7.054 28.338 1.00 88.62 96 ALA A O 1
ATOM 780 N N . GLU A 1 97 ? -5.595 -7.704 26.275 1.00 89.31 97 GLU A N 1
ATOM 781 C CA . GLU A 1 97 ? -6.852 -8.422 26.034 1.00 89.31 97 GLU A CA 1
ATOM 782 C C . GLU A 1 97 ? -6.981 -9.669 26.926 1.00 89.31 97 GLU A C 1
ATOM 784 O O . GLU A 1 97 ? -8.059 -9.935 27.459 1.00 89.31 97 GLU A O 1
ATOM 789 N N . GLN A 1 98 ? -5.897 -10.424 27.134 1.00 93.06 98 GLN A N 1
ATOM 790 C CA . GLN A 1 98 ? -5.877 -11.562 28.061 1.00 93.06 98 GLN A CA 1
ATOM 791 C C . GLN A 1 98 ? -6.042 -11.126 29.521 1.00 93.06 98 GLN A C 1
ATOM 793 O O . GLN A 1 98 ? -6.721 -11.806 30.287 1.00 93.06 98 GLN A O 1
ATOM 798 N N . GLU A 1 99 ? -5.427 -10.016 29.927 1.00 91.25 99 GLU A N 1
ATOM 799 C CA . GLU A 1 99 ? -5.577 -9.446 31.269 1.00 91.25 99 GLU A CA 1
ATOM 800 C C . GLU A 1 99 ? -7.001 -8.921 31.493 1.00 91.25 99 GLU A C 1
ATOM 802 O O . GLU A 1 99 ? -7.594 -9.224 32.530 1.00 91.25 99 GLU A O 1
ATOM 807 N N . ARG A 1 100 ? -7.603 -8.263 30.489 1.00 90.94 100 ARG A N 1
ATOM 808 C CA . ARG A 1 100 ? -9.023 -7.881 30.497 1.00 90.94 100 ARG A CA 1
ATOM 809 C C . ARG A 1 100 ? -9.932 -9.102 30.635 1.00 90.94 100 ARG A C 1
ATOM 811 O O . ARG A 1 100 ? -10.761 -9.113 31.536 1.00 90.94 100 ARG A O 1
ATOM 818 N N . LYS A 1 101 ? -9.744 -10.149 29.822 1.00 92.12 101 LYS A N 1
ATOM 819 C CA . LYS A 1 101 ? -10.539 -11.391 29.912 1.00 92.12 101 LYS A CA 1
ATOM 820 C C . LYS A 1 101 ? -10.437 -12.034 31.295 1.00 92.12 101 LYS A C 1
ATOM 822 O O . LYS A 1 101 ? -11.459 -12.343 31.888 1.00 92.12 101 LYS A O 1
ATOM 827 N N . LYS A 1 102 ? -9.232 -12.129 31.870 1.00 93.00 102 LYS A N 1
ATOM 828 C CA . LYS A 1 102 ? -9.024 -12.630 33.245 1.00 93.00 102 LYS A CA 1
ATOM 829 C C . LYS A 1 102 ? -9.697 -11.759 34.314 1.00 93.00 102 LYS A C 1
ATOM 831 O O . LYS A 1 102 ? -10.031 -12.267 35.383 1.00 93.00 102 LYS A O 1
ATOM 836 N N . ALA A 1 103 ? -9.840 -10.453 34.084 1.00 88.12 103 ALA A N 1
ATOM 837 C CA . ALA A 1 103 ? -10.562 -9.555 34.984 1.00 88.12 103 ALA A CA 1
ATOM 838 C C . ALA A 1 103 ? -12.087 -9.707 34.835 1.00 88.12 103 ALA A C 1
ATOM 840 O O . ALA A 1 103 ? -12.783 -9.787 35.843 1.00 88.12 103 ALA A O 1
ATOM 841 N N . GLU A 1 104 ? -12.587 -9.825 33.603 1.00 89.81 104 GLU A N 1
ATOM 842 C CA . GLU A 1 104 ? -13.998 -10.087 33.281 1.00 89.81 104 GLU A CA 1
ATOM 843 C C . GLU A 1 104 ? -14.457 -11.452 33.823 1.00 89.81 104 GLU A C 1
ATOM 845 O O . GLU A 1 104 ? -15.482 -11.528 34.492 1.00 89.81 104 GLU A O 1
ATOM 850 N N . GLU A 1 105 ? -13.659 -12.511 33.650 1.00 90.12 105 GLU A N 1
ATOM 851 C CA . GLU A 1 105 ? -13.898 -13.844 34.229 1.00 90.12 105 GLU A CA 1
ATOM 852 C C . GLU A 1 105 ? -14.022 -13.792 35.761 1.00 90.12 105 GLU A C 1
ATOM 854 O O . GLU A 1 105 ? -14.950 -14.365 36.330 1.00 90.12 105 GLU A O 1
ATOM 859 N N . LYS A 1 106 ? -13.130 -13.056 36.441 1.00 92.06 106 LYS A N 1
ATOM 860 C CA . LYS A 1 106 ? -13.187 -12.865 37.902 1.00 92.06 106 LYS A CA 1
ATOM 861 C C . LYS A 1 106 ? -14.384 -12.027 38.344 1.00 92.06 106 LYS A C 1
ATOM 863 O O . LYS A 1 106 ? -14.943 -12.299 39.403 1.00 92.06 106 LYS A O 1
ATOM 868 N N . ALA A 1 107 ? -14.767 -11.011 37.572 1.00 89.50 107 ALA A N 1
ATOM 869 C CA . ALA A 1 107 ? -15.952 -10.208 37.858 1.00 89.50 107 ALA A CA 1
ATOM 870 C C . ALA A 1 107 ? -17.218 -11.074 37.773 1.00 89.50 107 ALA A C 1
ATOM 872 O O . ALA A 1 107 ? -17.977 -11.128 38.738 1.00 89.50 107 ALA A O 1
ATOM 873 N N . LEU A 1 108 ? -17.370 -11.846 36.692 1.00 91.44 108 LEU A N 1
ATOM 874 C CA . LEU A 1 108 ? -18.473 -12.793 36.507 1.00 91.44 108 LEU A CA 1
ATOM 875 C C . LEU A 1 108 ? -18.505 -13.876 37.599 1.00 91.44 108 LEU A C 1
ATOM 877 O O . LEU A 1 108 ? -19.578 -14.219 38.090 1.00 91.44 108 LEU A O 1
ATOM 881 N N . GLU A 1 109 ? -17.349 -14.393 38.031 1.00 90.44 109 GLU A N 1
ATOM 882 C CA . GLU A 1 109 ? -17.270 -15.341 39.153 1.00 90.44 109 GLU A CA 1
ATOM 883 C C . GLU A 1 109 ? -17.768 -14.716 40.470 1.00 90.44 109 GLU A C 1
ATOM 885 O O . GLU A 1 109 ? -18.494 -15.359 41.235 1.00 90.44 109 GLU A O 1
ATOM 890 N N . LEU A 1 110 ? -17.402 -13.461 40.746 1.00 88.31 110 LEU A N 1
ATOM 891 C CA . LEU A 1 110 ? -17.847 -12.739 41.938 1.00 88.31 110 LEU A CA 1
ATOM 892 C C . LEU A 1 110 ? -19.337 -12.376 41.875 1.00 88.31 110 LEU A C 1
ATOM 894 O O . LEU A 1 110 ? -20.018 -12.513 42.890 1.00 88.31 110 LEU A O 1
ATOM 898 N N . GLU A 1 111 ? -19.865 -11.998 40.711 1.00 90.75 111 GLU A N 1
ATOM 899 C CA . GLU A 1 111 ? -21.302 -11.770 40.493 1.00 90.75 111 GLU A CA 1
ATOM 900 C C . GLU A 1 111 ? -22.118 -13.060 40.678 1.00 90.75 111 GLU A C 1
ATOM 902 O O . GLU A 1 111 ? -23.139 -13.053 41.369 1.00 90.75 111 GLU A O 1
ATOM 907 N N . LEU A 1 112 ? -21.644 -14.198 40.155 1.00 86.75 112 LEU A N 1
ATOM 908 C CA . LEU A 1 112 ? -22.251 -15.518 40.383 1.00 86.75 112 LEU A CA 1
ATOM 909 C C . LEU A 1 112 ? -22.236 -15.920 41.864 1.00 86.75 112 LEU A C 1
ATOM 911 O O . LEU A 1 112 ? -23.209 -16.481 42.369 1.00 86.75 112 LEU A O 1
ATOM 915 N N . ARG A 1 113 ? -21.156 -15.613 42.590 1.00 89.56 113 ARG A N 1
ATOM 916 C CA . ARG A 1 113 ? -21.083 -15.849 44.042 1.00 89.56 113 ARG A CA 1
ATOM 917 C C . ARG A 1 113 ? -22.021 -14.926 44.819 1.00 89.56 113 ARG A C 1
ATOM 919 O O . ARG A 1 113 ? -22.675 -15.399 45.744 1.00 89.56 113 ARG A O 1
ATOM 926 N N . LEU A 1 114 ? -22.108 -13.646 44.452 1.00 87.38 114 LEU A N 1
ATOM 927 C CA . LEU A 1 114 ? -23.007 -12.678 45.084 1.00 87.38 114 LEU A CA 1
ATOM 928 C C . LEU A 1 114 ? -24.468 -13.102 44.894 1.00 87.38 114 LEU A C 1
ATOM 930 O O . LEU A 1 114 ? -25.173 -13.316 45.876 1.00 87.38 114 LEU A O 1
ATOM 934 N N . THR A 1 115 ? -24.886 -13.321 43.647 1.00 89.06 115 THR A N 1
ATOM 935 C CA . THR A 1 115 ? -26.251 -13.753 43.303 1.00 89.06 115 THR A CA 1
ATOM 936 C C . THR A 1 115 ? -26.598 -15.109 43.922 1.00 89.06 115 THR A C 1
ATOM 938 O O . THR A 1 115 ? -27.697 -15.275 44.445 1.00 89.06 115 THR A O 1
ATOM 941 N N . GLY A 1 116 ? -25.658 -16.059 43.977 1.00 83.81 116 GLY A N 1
ATOM 942 C CA . GLY A 1 116 ? -25.841 -17.328 44.691 1.00 83.81 116 GLY A CA 1
ATOM 943 C C . GLY A 1 116 ? -26.041 -17.164 46.206 1.00 83.81 116 GLY A C 1
ATOM 944 O O . GLY A 1 116 ? -26.870 -17.858 46.797 1.00 83.81 116 GLY A O 1
ATOM 945 N N . LEU A 1 117 ? -25.331 -16.227 46.847 1.00 84.19 117 LEU A N 1
ATOM 946 C CA . LEU A 1 117 ? -25.511 -15.889 48.267 1.00 84.19 117 LEU A CA 1
ATOM 947 C C . LEU A 1 117 ? -26.822 -15.127 48.528 1.00 84.19 117 LEU A C 1
ATOM 949 O O . LEU A 1 117 ? -27.466 -15.342 49.560 1.00 84.19 117 LEU A O 1
ATOM 953 N N . GLU A 1 118 ? -27.247 -14.270 47.602 1.00 85.44 118 GLU A N 1
ATOM 954 C CA . GLU A 1 118 ? -28.541 -13.579 47.635 1.00 85.44 118 GLU A CA 1
ATOM 955 C C . GLU A 1 118 ? -29.706 -14.563 47.458 1.00 85.44 118 GLU A C 1
ATOM 957 O O . GLU A 1 118 ? -30.640 -14.547 48.264 1.00 85.44 118 GLU A O 1
ATOM 962 N N . GLU A 1 119 ? -29.630 -15.489 46.493 1.00 81.88 119 GLU A N 1
ATOM 963 C CA . GLU A 1 119 ? -30.608 -16.574 46.348 1.00 81.88 119 GLU A CA 1
ATOM 964 C C . GLU A 1 119 ? -30.646 -17.440 47.618 1.00 81.88 119 GLU A C 1
ATOM 966 O O . GLU A 1 119 ? -31.729 -17.662 48.158 1.00 81.88 119 GLU A O 1
ATOM 971 N N . LEU A 1 120 ? -29.498 -17.867 48.165 1.00 81.19 120 LEU A N 1
ATOM 972 C CA . LEU A 1 120 ? -29.432 -18.648 49.413 1.00 81.19 120 LEU A CA 1
ATOM 973 C C . LEU A 1 120 ? -30.017 -17.901 50.621 1.00 81.19 120 LEU A C 1
ATOM 975 O O . LEU A 1 120 ? -30.778 -18.477 51.396 1.00 81.19 120 LEU A O 1
ATOM 979 N N . THR A 1 121 ? -29.721 -16.614 50.798 1.00 81.81 121 THR A N 1
ATOM 980 C CA . THR A 1 121 ? -30.328 -15.838 51.894 1.00 81.81 121 THR A CA 1
ATOM 981 C C . THR A 1 121 ? -31.819 -15.581 51.670 1.00 81.81 121 THR A C 1
ATOM 983 O O . THR A 1 121 ? -32.570 -15.516 52.646 1.00 81.81 121 THR A O 1
ATOM 986 N N . ALA A 1 122 ? -32.289 -15.505 50.423 1.00 79.81 122 ALA A N 1
ATOM 987 C CA . ALA A 1 122 ? -33.711 -15.464 50.083 1.00 79.81 122 ALA A CA 1
ATOM 988 C C . ALA A 1 122 ? -34.411 -16.837 50.193 1.00 79.81 122 ALA A C 1
ATOM 990 O O . ALA A 1 122 ? -35.635 -16.884 50.345 1.00 79.81 122 ALA A O 1
ATOM 991 N N . THR A 1 123 ? -33.688 -17.962 50.135 1.00 76.38 123 THR A N 1
ATOM 992 C CA . THR A 1 123 ? -34.252 -19.295 50.418 1.00 76.38 123 THR A CA 1
ATOM 993 C C . THR A 1 123 ? -34.348 -19.549 51.917 1.00 76.38 123 THR A C 1
ATOM 995 O O . THR A 1 123 ? -35.399 -19.981 52.372 1.00 76.38 123 THR A O 1
ATOM 998 N N . LEU A 1 124 ? -33.327 -19.189 52.699 1.00 74.56 124 LEU A N 1
ATOM 999 C CA . LEU A 1 124 ? -33.311 -19.345 54.162 1.00 74.56 124 LEU A CA 1
ATOM 1000 C C . LEU A 1 124 ? -34.346 -18.467 54.892 1.00 74.56 124 LEU A C 1
ATOM 1002 O O . LEU A 1 124 ? -34.731 -18.781 56.015 1.00 74.56 124 LEU A O 1
ATOM 1006 N N . LYS A 1 125 ? -34.810 -17.380 54.263 1.00 79.44 125 LYS A N 1
ATOM 1007 C CA . LYS A 1 125 ? -35.894 -16.515 54.767 1.00 79.44 125 LYS A CA 1
ATOM 1008 C C . LYS A 1 125 ? -37.307 -17.017 54.432 1.00 79.44 125 LYS A C 1
ATOM 1010 O O . LYS A 1 125 ? -38.276 -16.405 54.873 1.00 79.44 125 LYS A O 1
ATOM 1015 N N . ASP A 1 126 ? -37.443 -18.081 53.642 1.00 70.31 126 ASP A N 1
ATOM 1016 C CA . ASP A 1 126 ? -38.711 -18.543 53.070 1.00 70.31 126 ASP A CA 1
ATOM 1017 C C . ASP A 1 126 ? -38.956 -20.023 53.410 1.00 70.31 126 ASP A C 1
ATOM 1019 O O . ASP A 1 126 ? -38.076 -20.870 53.281 1.00 70.31 126 ASP A O 1
ATOM 1023 N N . VAL A 1 127 ? -40.173 -20.371 53.828 1.00 70.31 127 VAL A N 1
ATOM 1024 C CA . VAL A 1 127 ? -40.499 -21.709 54.369 1.00 70.31 127 VAL A CA 1
ATOM 1025 C C . VAL A 1 127 ? -40.549 -22.791 53.264 1.00 70.31 127 VAL A C 1
ATOM 1027 O O . VAL A 1 127 ? -40.702 -23.979 53.537 1.00 70.31 127 VAL A O 1
ATOM 1030 N N . LYS A 1 128 ? -40.389 -22.405 51.990 1.00 75.38 128 LYS A N 1
ATOM 1031 C CA . LYS A 1 128 ? -40.552 -23.258 50.795 1.00 75.38 128 LYS A CA 1
ATOM 1032 C C . LYS A 1 128 ? -39.250 -23.834 50.212 1.00 75.38 128 LYS A C 1
ATOM 1034 O O . LYS A 1 128 ? -39.175 -24.085 49.008 1.00 75.38 128 LYS A O 1
ATOM 1039 N N . GLY A 1 129 ? -38.230 -24.085 51.036 1.00 76.12 129 GLY A N 1
ATOM 1040 C CA . GLY A 1 129 ? -36.909 -24.554 50.578 1.00 76.12 129 GLY A CA 1
ATOM 1041 C C . GLY A 1 129 ? -36.938 -25.752 49.608 1.00 76.12 129 GLY A C 1
ATOM 1042 O O . GLY A 1 129 ? -36.223 -25.750 48.609 1.00 76.12 129 GLY A O 1
ATOM 1043 N N . ALA A 1 130 ? -37.824 -26.730 49.827 1.00 76.44 130 ALA A N 1
ATOM 1044 C CA . ALA A 1 130 ? -37.941 -27.915 48.969 1.00 76.44 130 ALA A CA 1
ATOM 1045 C C . ALA A 1 130 ? -38.390 -27.612 47.522 1.00 76.44 130 ALA A C 1
ATOM 1047 O O . ALA A 1 130 ? -37.949 -28.289 46.596 1.00 76.44 130 ALA A O 1
ATOM 1048 N N . GLN A 1 131 ? -39.229 -26.589 47.299 1.00 79.56 131 GLN A N 1
ATOM 1049 C CA . GLN A 1 131 ? -39.631 -26.192 45.940 1.00 79.56 131 GLN A CA 1
ATOM 1050 C C . GLN A 1 131 ? -38.476 -25.512 45.195 1.00 79.56 131 GLN A C 1
ATOM 1052 O O . GLN A 1 131 ? -38.220 -25.853 44.041 1.00 79.56 131 GLN A O 1
ATOM 1057 N N . LYS A 1 132 ? -37.714 -24.644 45.876 1.00 81.69 132 LYS A N 1
ATOM 1058 C CA . LYS A 1 132 ? -36.548 -23.964 45.283 1.00 81.69 132 LYS A CA 1
ATOM 1059 C C . LYS A 1 132 ? -35.440 -24.946 44.879 1.00 81.69 132 LYS A C 1
ATOM 1061 O O . LYS A 1 132 ? -34.830 -24.766 43.833 1.00 81.69 132 LYS A O 1
ATOM 1066 N N . VAL A 1 133 ? -35.242 -26.042 45.621 1.00 82.12 133 VAL A N 1
ATOM 1067 C CA . VAL A 1 133 ? -34.306 -27.119 45.229 1.00 82.12 133 VAL A CA 1
ATOM 1068 C C . VAL A 1 133 ? -34.728 -27.810 43.924 1.00 82.12 133 VAL A C 1
ATOM 1070 O O . VAL A 1 133 ? -33.883 -28.071 43.068 1.00 82.12 133 VAL A O 1
ATOM 1073 N N . ILE A 1 134 ? -36.025 -28.067 43.720 1.00 82.88 134 ILE A N 1
ATOM 1074 C CA . ILE A 1 134 ? -36.538 -28.656 42.467 1.00 82.88 134 ILE A CA 1
ATOM 1075 C C . ILE A 1 134 ? -36.372 -27.676 41.293 1.00 82.88 134 ILE A C 1
ATOM 1077 O O . ILE A 1 134 ? -36.015 -28.087 40.188 1.00 82.88 134 ILE A O 1
ATOM 1081 N N . GLU A 1 135 ? -36.589 -26.380 41.524 1.00 84.50 135 GLU A N 1
ATOM 1082 C CA . GLU A 1 135 ? -36.342 -25.328 40.529 1.00 84.50 135 GLU A CA 1
ATOM 1083 C C . GLU A 1 135 ? -34.851 -25.205 40.179 1.00 84.50 135 GLU A C 1
ATOM 1085 O O . GLU A 1 135 ? -34.515 -25.129 38.999 1.00 84.50 135 GLU A O 1
ATOM 1090 N N . TRP A 1 136 ? -33.947 -25.271 41.162 1.00 87.06 136 TRP A N 1
ATOM 1091 C CA . TRP A 1 136 ? -32.499 -25.303 40.928 1.00 87.06 136 TRP A CA 1
ATOM 1092 C C . TRP A 1 136 ? -32.056 -26.532 40.128 1.00 87.06 136 TRP A C 1
ATOM 1094 O O . TRP A 1 136 ? -31.244 -26.388 39.216 1.00 87.06 136 TRP A O 1
ATOM 1104 N N . HIS A 1 137 ? -32.609 -27.721 40.395 1.00 85.62 137 HIS A N 1
ATOM 1105 C CA . HIS A 1 137 ? -32.324 -28.909 39.581 1.00 85.62 137 HIS A CA 1
ATOM 1106 C C . HIS A 1 137 ? -32.762 -28.728 38.122 1.00 85.62 137 HIS A C 1
ATOM 1108 O O . HIS A 1 137 ? -31.969 -28.999 37.221 1.00 85.62 137 HIS A O 1
ATOM 1114 N N . LYS A 1 138 ? -33.968 -28.192 37.879 1.00 90.19 138 LYS A N 1
ATOM 1115 C CA . LYS A 1 138 ? -34.438 -27.878 36.518 1.00 90.19 138 LYS A CA 1
ATOM 1116 C C . LYS A 1 138 ? -33.553 -26.842 35.825 1.00 90.19 138 LYS A C 1
ATOM 1118 O O . LYS A 1 138 ? -33.123 -27.088 34.703 1.00 90.19 138 LYS A O 1
ATOM 1123 N N . LYS A 1 139 ? -33.222 -25.731 36.501 1.00 90.19 139 LYS A N 1
ATOM 1124 C CA . LYS A 1 139 ? -32.282 -24.718 35.987 1.00 90.19 139 LYS A CA 1
ATOM 1125 C C . LYS A 1 139 ? -30.928 -25.352 35.634 1.00 90.19 139 LYS A C 1
ATOM 1127 O O . LYS A 1 139 ? -30.377 -25.054 34.584 1.00 90.19 139 LYS A O 1
ATOM 1132 N N . MET A 1 140 ? -30.401 -26.252 36.469 1.00 88.38 140 MET A N 1
ATOM 1133 C CA . MET A 1 140 ? -29.109 -26.908 36.231 1.00 88.38 140 MET A CA 1
ATOM 1134 C C . MET A 1 140 ? -29.138 -27.882 35.040 1.00 88.38 140 MET A C 1
ATOM 1136 O O . MET A 1 140 ? -28.164 -27.957 34.293 1.00 88.38 140 MET A O 1
ATOM 1140 N N . GLU A 1 141 ? -30.234 -28.612 34.821 1.00 88.25 141 GLU A N 1
ATOM 1141 C CA . GLU A 1 141 ? -30.408 -29.428 33.608 1.00 88.25 141 GLU A CA 1
ATOM 1142 C C . GLU A 1 141 ? -30.576 -28.562 32.352 1.00 88.25 141 GLU A C 1
ATOM 1144 O O . GLU A 1 141 ? -29.995 -28.866 31.310 1.00 88.25 141 GLU A O 1
ATOM 1149 N N . GLU A 1 142 ? -31.304 -27.451 32.452 1.00 91.25 142 GLU A N 1
ATOM 1150 C CA . GLU A 1 142 ? -31.513 -26.513 31.349 1.00 91.25 142 GLU A CA 1
ATOM 1151 C C . GLU A 1 142 ? -30.212 -25.799 30.942 1.00 91.25 142 GLU A C 1
ATOM 1153 O O . GLU A 1 142 ? -29.902 -25.740 29.751 1.00 91.25 142 GLU A O 1
ATOM 1158 N N . VAL A 1 143 ? -29.389 -25.377 31.912 1.00 90.12 143 VAL A N 1
ATOM 1159 C CA . VAL A 1 143 ? -28.035 -24.838 31.682 1.00 90.12 143 VAL A CA 1
ATOM 1160 C C . VAL A 1 143 ? -27.131 -25.880 31.019 1.00 90.12 143 VAL A C 1
ATOM 1162 O O . VAL A 1 143 ? -26.538 -25.579 29.988 1.00 90.12 143 VAL A O 1
ATOM 1165 N N . ARG A 1 144 ? -27.093 -27.133 31.496 1.00 91.94 144 ARG A N 1
ATOM 1166 C CA . ARG A 1 144 ? -26.318 -28.212 30.837 1.00 91.94 144 ARG A CA 1
ATOM 1167 C C . ARG A 1 144 ? -26.746 -28.444 29.383 1.00 91.94 144 ARG A C 1
ATOM 1169 O O . ARG A 1 144 ? -25.916 -28.719 28.517 1.00 91.94 144 ARG A O 1
ATOM 1176 N N . LEU A 1 145 ? -28.042 -28.325 29.085 1.00 91.56 145 LEU A N 1
ATOM 1177 C CA . LEU A 1 145 ? -28.566 -28.423 27.717 1.00 91.56 145 LEU A CA 1
ATOM 1178 C C . LEU A 1 145 ? -28.247 -27.193 26.850 1.00 91.56 145 LEU A C 1
ATOM 1180 O O . LEU A 1 145 ? -28.278 -27.311 25.622 1.00 91.56 145 LEU A O 1
ATOM 1184 N N . GLN A 1 146 ? -27.970 -26.032 27.445 1.00 91.12 146 GLN A N 1
ATOM 1185 C CA . GLN A 1 146 ? -27.468 -24.841 26.749 1.00 91.12 146 GLN A CA 1
ATOM 1186 C C . GLN A 1 146 ? -25.952 -24.942 26.520 1.00 91.12 146 GLN A C 1
ATOM 1188 O O . GLN A 1 146 ? -25.509 -24.781 25.386 1.00 91.12 146 GLN A O 1
ATOM 1193 N N . GLU A 1 147 ? -25.171 -25.346 27.527 1.00 90.94 147 GLU A N 1
ATOM 1194 C CA . GLU A 1 147 ? -23.733 -25.641 27.404 1.00 90.94 147 GLU A CA 1
ATOM 1195 C C . GLU A 1 147 ? -23.461 -26.635 26.266 1.00 90.94 147 GLU A C 1
ATOM 1197 O O . GLU A 1 147 ? -22.638 -26.373 25.390 1.00 90.94 147 GLU A O 1
ATOM 1202 N N . LEU A 1 148 ? -24.206 -27.745 26.200 1.00 92.50 148 LEU A N 1
ATOM 1203 C CA . LEU A 1 148 ? -24.069 -28.736 25.125 1.00 92.50 148 LEU A CA 1
ATOM 1204 C C . LEU A 1 148 ? -24.456 -28.208 23.733 1.00 92.50 148 LEU A C 1
ATOM 1206 O O . LEU A 1 148 ? -23.980 -28.756 22.736 1.00 92.50 148 LEU A O 1
ATOM 1210 N N . ARG A 1 149 ? -25.302 -27.173 23.632 1.00 94.88 149 ARG A N 1
ATOM 1211 C CA . ARG A 1 149 ? -25.588 -26.487 22.358 1.00 94.88 149 ARG A CA 1
ATOM 1212 C C . ARG A 1 149 ? -24.440 -25.560 21.982 1.00 94.88 149 ARG A C 1
ATOM 1214 O O . ARG A 1 149 ? -23.882 -25.720 20.899 1.00 94.88 149 ARG A O 1
ATOM 1221 N N . HIS A 1 150 ? -24.010 -24.702 22.903 1.00 94.25 150 HIS A N 1
ATOM 1222 C CA . HIS A 1 150 ? -22.908 -23.771 22.674 1.00 94.25 150 HIS A CA 1
ATOM 1223 C C . HIS A 1 150 ? -21.580 -24.483 22.389 1.00 94.25 150 HIS A C 1
ATOM 1225 O O . HIS A 1 150 ? -20.845 -24.054 21.509 1.00 94.25 150 HIS A O 1
ATOM 1231 N N . ILE A 1 151 ? -21.290 -25.629 23.015 1.00 93.69 151 ILE A N 1
ATOM 1232 C CA . ILE A 1 151 ? -20.115 -26.455 22.676 1.00 93.69 151 ILE A CA 1
ATOM 1233 C C . ILE A 1 151 ? -20.161 -26.920 21.210 1.00 93.69 151 ILE A C 1
ATOM 1235 O O . ILE A 1 151 ? -19.133 -26.897 20.529 1.00 93.69 151 ILE A O 1
ATOM 1239 N N . ARG A 1 152 ? -21.339 -27.304 20.697 1.00 93.25 152 ARG A N 1
ATOM 1240 C CA . ARG A 1 152 ? -21.512 -27.708 19.289 1.00 93.25 152 ARG A CA 1
ATOM 1241 C C . ARG A 1 152 ? -21.378 -26.513 18.346 1.00 93.25 152 ARG A C 1
ATOM 1243 O O . ARG A 1 152 ? -20.654 -26.612 17.358 1.00 93.25 152 ARG A O 1
ATOM 1250 N N . GLU A 1 153 ? -21.997 -25.384 18.674 1.00 95.19 153 GLU A N 1
ATOM 1251 C CA . GLU A 1 153 ? -21.877 -24.128 17.917 1.00 95.19 153 GLU A CA 1
ATOM 1252 C C . GLU A 1 153 ? -20.414 -23.664 17.841 1.00 95.19 153 GLU A C 1
ATOM 1254 O O . GLU A 1 153 ? -19.897 -23.444 16.748 1.00 95.19 153 GLU A O 1
ATOM 1259 N N . ILE A 1 154 ? -19.702 -23.650 18.973 1.00 92.69 154 ILE A N 1
ATOM 1260 C CA . ILE A 1 154 ? -18.269 -23.337 19.058 1.00 92.69 154 ILE A CA 1
ATOM 1261 C C . ILE A 1 154 ? -17.431 -24.331 18.243 1.00 92.69 154 ILE A C 1
ATOM 1263 O O . ILE A 1 154 ? -16.454 -23.922 17.617 1.00 92.69 154 ILE A O 1
ATOM 1267 N N . SER A 1 155 ? -17.772 -25.627 18.218 1.00 93.56 155 SER A N 1
ATOM 1268 C CA . SER A 1 155 ? -17.059 -26.589 17.360 1.00 93.56 155 SER A CA 1
ATOM 1269 C C . SER A 1 155 ? -17.268 -26.305 15.868 1.00 93.56 155 SER A C 1
ATOM 1271 O O . SER A 1 155 ? -16.288 -26.274 15.127 1.00 93.56 155 SER A O 1
ATOM 1273 N N . SER A 1 156 ? -18.497 -25.978 15.452 1.00 93.12 156 SER A N 1
ATOM 1274 C CA . SER A 1 156 ? -18.815 -25.600 14.068 1.00 93.12 156 SER A CA 1
ATOM 1275 C C . SER A 1 156 ? -18.089 -24.318 13.654 1.00 93.12 156 SER A C 1
ATOM 1277 O O . SER A 1 156 ? -17.449 -24.282 12.607 1.00 93.12 156 SER A O 1
ATOM 1279 N N . GLN A 1 157 ? -18.111 -23.286 14.503 1.00 92.25 157 GLN A N 1
ATOM 1280 C CA . GLN A 1 157 ? -17.399 -22.027 14.264 1.00 92.25 157 GLN A CA 1
ATOM 1281 C C . GLN A 1 157 ? -15.878 -22.226 14.218 1.00 92.25 157 GLN A C 1
ATOM 1283 O O . GLN A 1 157 ? -15.202 -21.605 13.406 1.00 92.25 157 GLN A O 1
ATOM 1288 N N . LYS A 1 158 ? -15.310 -23.121 15.038 1.00 94.88 158 LYS A N 1
ATOM 1289 C CA . LYS A 1 158 ? -13.878 -23.467 14.972 1.00 94.88 158 LYS A CA 1
ATOM 1290 C C . LYS A 1 158 ? -13.502 -24.175 13.670 1.00 94.88 158 LYS A C 1
ATOM 1292 O O . LYS A 1 158 ? -12.389 -23.974 13.190 1.00 94.88 158 LYS A O 1
ATOM 1297 N N . GLU A 1 159 ? -14.379 -25.003 13.108 1.00 93.44 159 GLU A N 1
ATOM 1298 C CA . GLU A 1 159 ? -14.162 -25.625 11.795 1.00 93.44 159 GLU A CA 1
ATOM 1299 C C . GLU A 1 159 ? -14.276 -24.599 10.657 1.00 93.44 159 GLU A C 1
ATOM 1301 O O . GLU A 1 159 ? -13.418 -24.575 9.776 1.00 93.44 159 GLU A O 1
ATOM 1306 N N . GLU A 1 160 ? -15.253 -23.693 10.725 1.00 94.56 160 GLU A N 1
ATOM 1307 C CA . GLU A 1 160 ? -15.422 -22.585 9.777 1.00 94.56 160 GLU A CA 1
ATOM 1308 C C . GLU A 1 160 ? -14.228 -21.615 9.799 1.00 94.56 160 GLU A C 1
ATOM 1310 O O . GLU A 1 160 ? -13.651 -21.325 8.752 1.00 94.56 160 GLU A O 1
ATOM 1315 N N . ILE A 1 161 ? -13.772 -21.194 10.985 1.00 90.88 161 ILE A N 1
ATOM 1316 C CA . ILE A 1 161 ? -12.578 -20.348 11.145 1.00 90.88 161 ILE A CA 1
ATOM 1317 C C . ILE A 1 161 ? -11.341 -21.038 10.559 1.00 90.88 161 ILE A C 1
ATOM 1319 O O . ILE A 1 161 ? -10.571 -20.392 9.853 1.00 90.88 161 ILE A O 1
ATOM 1323 N N . LYS A 1 162 ? -11.143 -22.344 10.794 1.00 95.44 162 LYS A N 1
ATOM 1324 C CA . LYS A 1 162 ? -10.027 -23.099 10.189 1.00 95.44 162 LYS A CA 1
ATOM 1325 C C . LYS A 1 162 ? -10.110 -23.122 8.664 1.00 95.44 162 LYS A C 1
ATOM 1327 O O . LYS A 1 162 ? -9.092 -22.926 8.009 1.00 95.44 162 LYS A O 1
ATOM 1332 N N . TYR A 1 163 ? -11.298 -23.346 8.107 1.00 94.88 163 TYR A N 1
ATOM 1333 C CA . TYR A 1 163 ? -11.513 -23.347 6.660 1.00 94.88 163 TYR A CA 1
ATOM 1334 C C . TYR A 1 163 ? -11.193 -21.979 6.038 1.00 94.88 163 TYR A C 1
ATOM 1336 O O . TYR A 1 163 ? -10.402 -21.907 5.100 1.00 94.88 163 TYR A O 1
ATOM 1344 N N . LEU A 1 164 ? -11.713 -20.893 6.618 1.00 93.62 164 LEU A N 1
ATOM 1345 C CA . LEU A 1 164 ? -11.421 -19.526 6.176 1.00 93.62 164 LEU A CA 1
ATOM 1346 C C . LEU A 1 164 ? -9.934 -19.167 6.338 1.00 93.62 164 LEU A C 1
ATOM 1348 O O . LEU A 1 164 ? -9.350 -18.578 5.436 1.00 93.62 164 LEU A O 1
ATOM 1352 N N . THR A 1 165 ? -9.296 -19.576 7.440 1.00 94.88 165 THR A N 1
ATOM 1353 C CA . THR A 1 165 ? -7.853 -19.354 7.667 1.00 94.88 165 THR A CA 1
ATOM 1354 C C . THR A 1 165 ? -7.003 -20.065 6.612 1.00 94.88 165 THR A C 1
ATOM 1356 O O . THR A 1 165 ? -6.024 -19.499 6.133 1.00 94.88 165 THR A O 1
ATOM 1359 N N . ASN A 1 166 ? -7.382 -21.283 6.209 1.00 94.88 166 ASN A N 1
ATOM 1360 C CA . ASN A 1 166 ? -6.682 -22.011 5.151 1.00 94.88 166 ASN A CA 1
ATOM 1361 C C . ASN A 1 166 ? -6.824 -21.317 3.788 1.00 94.88 166 ASN A C 1
ATOM 1363 O O . ASN A 1 166 ? -5.823 -21.198 3.088 1.00 94.88 166 ASN A O 1
ATOM 1367 N N . ILE A 1 167 ? -8.019 -20.813 3.445 1.00 96.25 167 ILE A N 1
ATOM 1368 C CA . ILE A 1 167 ? -8.240 -20.041 2.208 1.00 96.25 167 ILE A CA 1
ATOM 1369 C C . ILE A 1 167 ? -7.384 -18.774 2.200 1.00 96.25 167 ILE A C 1
ATOM 1371 O O . ILE A 1 167 ? -6.706 -18.515 1.212 1.00 96.25 167 ILE A O 1
ATOM 1375 N N . VAL A 1 168 ? -7.367 -18.011 3.299 1.00 89.94 168 VAL A N 1
ATOM 1376 C CA . VAL A 1 168 ? -6.529 -16.804 3.405 1.00 89.94 168 VAL A CA 1
ATOM 1377 C C . VAL A 1 168 ? -5.052 -17.162 3.234 1.00 89.94 168 VAL A C 1
ATOM 1379 O O . VAL A 1 168 ? -4.373 -16.530 2.437 1.00 89.94 168 VAL A O 1
ATOM 1382 N N . ALA A 1 169 ? -4.566 -18.230 3.874 1.00 92.62 169 ALA A N 1
ATOM 1383 C CA . ALA A 1 169 ? -3.182 -18.680 3.712 1.00 92.62 169 ALA A CA 1
ATOM 1384 C C . ALA A 1 169 ? -2.859 -19.197 2.292 1.00 92.62 169 ALA A C 1
ATOM 1386 O O . ALA A 1 169 ? -1.704 -19.170 1.871 1.00 92.62 169 ALA A O 1
ATOM 1387 N N . GLU A 1 170 ? -3.839 -19.707 1.544 1.00 94.69 170 GLU A N 1
ATOM 1388 C CA . GLU A 1 170 ? -3.683 -20.052 0.124 1.00 94.69 170 GLU A CA 1
ATOM 1389 C C . GLU A 1 170 ? -3.633 -18.794 -0.750 1.00 94.69 170 GLU A C 1
ATOM 1391 O O . GLU A 1 170 ? -2.722 -18.676 -1.567 1.00 94.69 170 GLU A O 1
ATOM 1396 N N . GLN A 1 171 ? -4.516 -17.821 -0.510 1.00 91.75 171 GLN A N 1
ATOM 1397 C CA . GLN A 1 171 ? -4.510 -16.521 -1.186 1.00 91.75 171 GLN A CA 1
ATOM 1398 C C . GLN A 1 171 ? -3.215 -15.741 -0.921 1.00 91.75 171 GLN A C 1
ATOM 1400 O O . GLN A 1 171 ? -2.624 -15.229 -1.865 1.00 91.75 171 GLN A O 1
ATOM 1405 N N . GLU A 1 172 ? -2.719 -15.707 0.320 1.00 88.25 172 GLU A N 1
ATOM 1406 C CA . GLU A 1 172 ? -1.435 -15.088 0.681 1.00 88.25 172 GLU A CA 1
ATOM 1407 C C . GLU A 1 172 ? -0.268 -15.707 -0.102 1.00 88.25 172 GLU A C 1
ATOM 1409 O O . GLU A 1 172 ? 0.538 -14.976 -0.673 1.00 88.25 172 GLU A O 1
ATOM 1414 N N . ARG A 1 173 ? -0.205 -17.044 -0.221 1.00 94.50 173 ARG A N 1
ATOM 1415 C CA . ARG A 1 173 ? 0.818 -17.718 -1.049 1.00 94.50 173 ARG A CA 1
ATOM 1416 C C . ARG A 1 173 ? 0.695 -17.361 -2.529 1.00 94.50 173 ARG A C 1
ATOM 1418 O O . ARG A 1 173 ? 1.716 -17.195 -3.190 1.00 94.50 173 ARG A O 1
ATOM 1425 N N . THR A 1 174 ? -0.527 -17.260 -3.055 1.00 95.81 174 THR A N 1
ATOM 1426 C CA . THR A 1 174 ? -0.761 -16.854 -4.448 1.00 95.81 174 THR A CA 1
ATOM 1427 C C . THR A 1 174 ? -0.338 -15.405 -4.685 1.00 95.81 174 THR A C 1
ATOM 1429 O O . THR A 1 174 ? 0.324 -15.135 -5.681 1.00 95.81 174 THR A O 1
ATOM 1432 N N . ILE A 1 175 ? -0.646 -14.494 -3.757 1.00 87.31 175 ILE A N 1
ATOM 1433 C CA . ILE A 1 175 ? -0.213 -13.092 -3.812 1.00 87.31 175 ILE A CA 1
ATOM 1434 C C . ILE A 1 175 ? 1.316 -13.014 -3.799 1.00 87.31 175 ILE A C 1
ATOM 1436 O O . ILE A 1 175 ? 1.879 -12.418 -4.709 1.00 87.31 175 ILE A O 1
ATOM 1440 N N . SER A 1 176 ? 1.999 -13.684 -2.864 1.00 88.25 176 SER A N 1
ATOM 1441 C CA . SER A 1 176 ? 3.470 -13.679 -2.825 1.00 88.25 176 SER A CA 1
ATOM 1442 C C . SER A 1 176 ? 4.107 -14.245 -4.099 1.00 88.25 176 SER A C 1
ATOM 1444 O O . SER A 1 176 ? 5.100 -13.700 -4.570 1.00 88.25 176 SER A O 1
ATOM 1446 N N . ALA A 1 177 ? 3.529 -15.287 -4.707 1.00 92.06 177 ALA A N 1
ATOM 1447 C CA . ALA A 1 177 ? 4.017 -15.816 -5.983 1.00 92.06 177 ALA A CA 1
ATOM 1448 C C . ALA A 1 177 ? 3.843 -14.817 -7.148 1.00 92.06 177 ALA A C 1
ATOM 1450 O O . ALA A 1 177 ? 4.731 -14.699 -7.992 1.00 92.06 177 ALA A O 1
ATOM 1451 N N . LEU A 1 178 ? 2.733 -14.070 -7.182 1.00 89.06 178 LEU A N 1
ATOM 1452 C CA . LEU A 1 178 ? 2.500 -13.013 -8.174 1.00 89.06 178 LEU A CA 1
ATOM 1453 C C . LEU A 1 178 ? 3.409 -11.793 -7.942 1.00 89.06 178 LEU A C 1
ATOM 1455 O O . LEU A 1 178 ? 3.923 -11.221 -8.900 1.00 89.06 178 LEU A O 1
ATOM 1459 N N . GLU A 1 179 ? 3.658 -11.412 -6.687 1.00 87.38 179 GLU A N 1
ATOM 1460 C CA . GLU A 1 179 ? 4.626 -10.368 -6.324 1.00 87.38 179 GLU A CA 1
ATOM 1461 C C . GLU A 1 179 ? 6.052 -10.750 -6.759 1.00 87.38 179 GLU A C 1
ATOM 1463 O O . GLU A 1 179 ? 6.765 -9.930 -7.345 1.00 87.38 179 GLU A O 1
ATOM 1468 N N . GLU A 1 180 ? 6.460 -12.005 -6.539 1.00 88.44 180 GLU A N 1
ATOM 1469 C CA . GLU A 1 180 ? 7.726 -12.545 -7.044 1.00 88.44 180 GLU A CA 1
ATOM 1470 C C . GLU A 1 180 ? 7.790 -12.501 -8.580 1.00 88.44 180 GLU A C 1
ATOM 1472 O O . GLU A 1 180 ? 8.802 -12.059 -9.132 1.00 88.44 180 GLU A O 1
ATOM 1477 N N . GLU A 1 181 ? 6.719 -12.887 -9.282 1.00 91.56 181 GLU A N 1
ATOM 1478 C CA . GLU A 1 181 ? 6.665 -12.836 -10.748 1.00 91.56 181 GLU A CA 1
ATOM 1479 C C . GLU A 1 181 ? 6.781 -11.399 -11.283 1.00 91.56 181 GLU A C 1
ATOM 1481 O O . GLU A 1 181 ? 7.588 -11.151 -12.181 1.00 91.56 181 GLU A O 1
ATOM 1486 N N . ILE A 1 182 ? 6.071 -10.429 -10.695 1.00 81.69 182 ILE A N 1
ATOM 1487 C CA . ILE A 1 182 ? 6.173 -9.002 -11.055 1.00 81.69 182 ILE A CA 1
ATOM 1488 C C . ILE A 1 182 ? 7.609 -8.495 -10.863 1.00 81.69 182 ILE A C 1
ATOM 1490 O O . ILE A 1 182 ? 8.162 -7.828 -11.742 1.00 81.69 182 ILE A O 1
ATOM 1494 N N . VAL A 1 183 ? 8.257 -8.845 -9.747 1.00 86.94 183 VAL A N 1
ATOM 1495 C CA . VAL A 1 183 ? 9.661 -8.482 -9.487 1.00 86.94 183 VAL A CA 1
ATOM 1496 C C . VAL A 1 183 ? 10.609 -9.144 -10.495 1.00 86.94 183 VAL A C 1
ATOM 1498 O O . VAL A 1 183 ? 11.583 -8.517 -10.921 1.00 86.94 183 VAL A O 1
ATOM 1501 N N . HIS A 1 184 ? 10.346 -10.385 -10.907 1.00 85.38 184 HIS A N 1
ATOM 1502 C CA . HIS A 1 184 ? 11.114 -11.061 -11.954 1.00 85.38 184 HIS A CA 1
ATOM 1503 C C . HIS A 1 184 ? 10.928 -10.408 -13.332 1.00 85.38 184 HIS A C 1
ATOM 1505 O O . HIS A 1 184 ? 11.921 -10.197 -14.031 1.00 85.38 184 HIS A O 1
ATOM 1511 N N . GLN A 1 185 ? 9.704 -10.025 -13.700 1.00 80.88 185 GLN A N 1
ATOM 1512 C CA . GLN A 1 185 ? 9.417 -9.313 -14.949 1.00 80.88 185 GLN A CA 1
ATOM 1513 C C . GLN A 1 185 ? 10.055 -7.911 -14.970 1.00 80.88 185 GLN A C 1
ATOM 1515 O O . GLN A 1 185 ? 10.648 -7.537 -15.982 1.00 80.88 185 GLN A O 1
ATOM 1520 N N . SER A 1 186 ? 10.028 -7.161 -13.857 1.00 76.19 186 SER A N 1
ATOM 1521 C CA . SER A 1 186 ? 10.718 -5.859 -13.750 1.00 76.19 186 SER A CA 1
ATOM 1522 C C . SER A 1 186 ? 12.222 -6.005 -13.978 1.00 76.19 186 SER A C 1
ATOM 1524 O O . SER A 1 186 ? 12.773 -5.353 -14.862 1.00 76.19 186 SER A O 1
ATOM 1526 N N . LYS A 1 187 ? 12.874 -6.942 -13.273 1.00 79.88 187 LYS A N 1
ATOM 1527 C CA . LYS A 1 187 ? 14.310 -7.228 -13.443 1.00 79.88 187 LYS A CA 1
ATOM 1528 C C . LYS A 1 187 ? 14.658 -7.609 -14.879 1.00 79.88 187 LYS A C 1
ATOM 1530 O O . LYS A 1 187 ? 15.641 -7.114 -15.413 1.00 79.88 187 LYS A O 1
ATOM 1535 N N . PHE A 1 188 ? 13.843 -8.445 -15.520 1.00 84.12 188 PHE A N 1
ATOM 1536 C CA . PHE A 1 188 ? 14.039 -8.840 -16.915 1.00 84.12 188 PHE A CA 1
ATOM 1537 C C . PHE A 1 188 ? 13.954 -7.641 -17.875 1.00 84.12 188 PHE A C 1
ATOM 1539 O O . PHE A 1 188 ? 14.800 -7.494 -18.760 1.00 84.12 188 PHE A O 1
ATOM 1546 N N . HIS A 1 189 ? 12.983 -6.743 -17.682 1.00 76.25 189 HIS A N 1
ATOM 1547 C CA . HIS A 1 189 ? 12.885 -5.507 -18.462 1.00 76.25 189 HIS A CA 1
ATOM 1548 C C . HIS A 1 189 ? 14.051 -4.544 -18.186 1.00 76.25 189 HIS A C 1
ATOM 1550 O O . HIS A 1 189 ? 14.587 -3.965 -19.130 1.00 76.25 189 HIS A O 1
ATOM 1556 N N . GLU A 1 190 ? 14.493 -4.407 -16.934 1.00 75.75 190 GLU A N 1
ATOM 1557 C CA . GLU A 1 190 ? 15.664 -3.609 -16.547 1.00 75.75 190 GLU A CA 1
ATOM 1558 C C . GLU A 1 190 ? 16.963 -4.155 -17.167 1.00 75.75 190 GLU A C 1
ATOM 1560 O O . GLU A 1 190 ? 17.728 -3.395 -17.761 1.00 75.75 190 GLU A O 1
ATOM 1565 N N . GLU A 1 191 ? 17.199 -5.468 -17.104 1.00 78.31 191 GLU A N 1
ATOM 1566 C CA . GLU A 1 191 ? 18.348 -6.141 -17.729 1.00 78.31 191 GLU A CA 1
ATOM 1567 C C . GLU A 1 191 ? 18.349 -5.957 -19.252 1.00 78.31 191 GLU A C 1
ATOM 1569 O O . GLU A 1 191 ? 19.379 -5.608 -19.841 1.00 78.31 191 GLU A O 1
ATOM 1574 N N . HIS A 1 192 ? 17.188 -6.108 -19.897 1.00 79.81 192 HIS A N 1
ATOM 1575 C CA . HIS A 1 192 ? 17.054 -5.811 -21.317 1.00 79.81 192 HIS A CA 1
ATOM 1576 C C . HIS A 1 192 ? 17.347 -4.341 -21.616 1.00 79.81 192 HIS A C 1
ATOM 1578 O O . HIS A 1 192 ? 18.167 -4.070 -22.496 1.00 79.81 192 HIS A O 1
ATOM 1584 N N . GLN A 1 193 ? 16.759 -3.397 -20.880 1.00 74.81 193 GLN A N 1
ATOM 1585 C CA . GLN A 1 193 ? 16.993 -1.962 -21.054 1.00 74.81 193 GLN A CA 1
ATOM 1586 C C . GLN A 1 193 ? 18.483 -1.610 -20.914 1.00 74.81 193 GLN A C 1
ATOM 1588 O O . GLN A 1 193 ? 19.022 -0.881 -21.745 1.00 74.81 193 GLN A O 1
ATOM 1593 N N . LEU A 1 194 ? 19.175 -2.192 -19.930 1.00 77.88 194 LEU A N 1
ATOM 1594 C CA . LEU A 1 194 ? 20.621 -2.045 -19.754 1.00 77.88 194 LEU A CA 1
ATOM 1595 C C . LEU A 1 194 ? 21.415 -2.623 -20.934 1.00 77.88 194 LEU A C 1
ATOM 1597 O O . LEU A 1 194 ? 22.411 -2.024 -21.337 1.00 77.88 194 LEU A O 1
ATOM 1601 N N . SER A 1 195 ? 20.987 -3.748 -21.517 1.00 78.56 195 SER A N 1
ATOM 1602 C CA . SER A 1 195 ? 21.633 -4.321 -22.710 1.00 78.56 195 SER A CA 1
ATOM 1603 C C . SER A 1 195 ? 21.459 -3.443 -23.962 1.00 78.56 195 SER A C 1
ATOM 1605 O O . SER A 1 195 ? 22.405 -3.295 -24.740 1.00 78.56 195 SER A O 1
ATOM 1607 N N . TRP A 1 196 ? 20.296 -2.797 -24.124 1.00 74.62 196 TRP A N 1
ATOM 1608 C CA . TRP A 1 196 ? 20.042 -1.821 -25.189 1.00 74.62 196 TRP A CA 1
ATOM 1609 C C . TRP A 1 196 ? 20.904 -0.568 -25.009 1.00 74.62 196 TRP A C 1
ATOM 1611 O O . TRP A 1 196 ? 21.626 -0.197 -25.934 1.00 74.62 196 TRP A O 1
ATOM 1621 N N . ASP A 1 197 ? 20.908 0.023 -23.811 1.00 76.56 197 ASP A N 1
ATOM 1622 C CA . ASP A 1 197 ? 21.705 1.215 -23.494 1.00 76.56 197 ASP A CA 1
ATOM 1623 C C . ASP A 1 197 ? 23.222 0.937 -23.665 1.00 76.56 197 ASP A C 1
ATOM 1625 O O . ASP A 1 197 ? 23.959 1.767 -24.200 1.00 76.56 197 ASP A O 1
ATOM 1629 N N . GLN A 1 198 ? 23.708 -0.258 -23.293 1.00 78.69 198 GLN A N 1
ATOM 1630 C CA . GLN A 1 198 ? 25.095 -0.685 -23.556 1.00 78.69 198 GLN A CA 1
ATOM 1631 C C . GLN A 1 198 ? 25.397 -0.816 -25.055 1.00 78.69 198 GLN A C 1
ATOM 1633 O O . GLN A 1 198 ? 26.472 -0.410 -25.507 1.00 78.69 198 GLN A O 1
ATOM 1638 N N . ARG A 1 199 ? 24.466 -1.376 -25.839 1.00 84.50 199 ARG A N 1
ATOM 1639 C CA . ARG A 1 199 ? 24.627 -1.528 -27.290 1.00 84.50 199 ARG A CA 1
ATOM 1640 C C . ARG A 1 199 ? 24.649 -0.176 -28.003 1.00 84.50 199 ARG A C 1
ATOM 1642 O O . ARG A 1 199 ? 25.440 -0.016 -28.930 1.00 84.50 199 ARG A O 1
ATOM 1649 N N . GLU A 1 200 ? 23.832 0.778 -27.567 1.00 71.38 200 GLU A N 1
ATOM 1650 C CA . GLU A 1 200 ? 23.808 2.148 -28.093 1.00 71.38 200 GLU A CA 1
ATOM 1651 C C . GLU A 1 200 ? 25.140 2.871 -27.822 1.00 71.38 200 GLU A C 1
ATOM 1653 O O . GLU A 1 200 ? 25.767 3.371 -28.757 1.00 71.38 200 GLU A O 1
ATOM 1658 N N . VAL A 1 201 ? 25.657 2.808 -26.588 1.00 79.69 201 VAL A N 1
ATOM 1659 C CA . VAL A 1 201 ? 26.980 3.364 -26.230 1.00 79.69 201 VAL A CA 1
ATOM 1660 C C . VAL A 1 201 ? 28.116 2.757 -27.065 1.00 79.69 201 VAL A C 1
ATOM 1662 O O . VAL A 1 201 ? 29.048 3.465 -27.449 1.00 79.69 201 VAL A O 1
ATOM 1665 N N . GLU A 1 202 ? 28.062 1.460 -27.371 1.00 84.69 202 GLU A N 1
ATOM 1666 C CA . GLU A 1 202 ? 29.090 0.816 -28.196 1.00 84.69 202 GLU A CA 1
ATOM 1667 C C . GLU A 1 202 ? 29.005 1.229 -29.676 1.00 84.69 202 GLU A C 1
ATOM 1669 O O . GLU A 1 202 ? 30.036 1.447 -30.312 1.00 84.69 202 GLU A O 1
ATOM 1674 N N . LEU A 1 203 ? 27.798 1.419 -30.220 1.00 78.25 203 LEU A N 1
ATOM 1675 C CA . LEU A 1 203 ? 27.612 1.972 -31.568 1.00 78.25 203 LEU A CA 1
ATOM 1676 C C . LEU A 1 203 ? 28.126 3.417 -31.668 1.00 78.25 203 LEU A C 1
ATOM 1678 O O . LEU A 1 203 ? 28.730 3.786 -32.673 1.00 78.25 203 LEU A O 1
ATOM 1682 N N . GLU A 1 204 ? 27.961 4.224 -30.620 1.00 72.56 204 GLU A N 1
ATOM 1683 C CA . GLU A 1 204 ? 28.508 5.586 -30.573 1.00 72.56 204 GLU A CA 1
ATOM 1684 C C . GLU A 1 204 ? 30.033 5.613 -30.544 1.00 72.56 204 GLU A C 1
ATOM 1686 O O . GLU A 1 204 ? 30.639 6.389 -31.280 1.00 72.56 204 GLU A O 1
ATOM 1691 N N . ARG A 1 205 ? 30.671 4.724 -29.774 1.00 82.56 205 ARG A N 1
ATOM 1692 C CA . ARG A 1 205 ? 32.135 4.565 -29.809 1.00 82.56 205 ARG A CA 1
ATOM 1693 C C . ARG A 1 205 ? 32.628 4.203 -31.206 1.00 82.56 205 ARG A C 1
ATOM 1695 O O . ARG A 1 205 ? 33.661 4.713 -31.633 1.00 82.56 205 ARG A O 1
ATOM 1702 N N . GLN A 1 206 ? 31.897 3.352 -31.927 1.00 82.25 206 GLN A N 1
ATOM 1703 C CA . GLN A 1 206 ? 32.225 3.004 -33.311 1.00 82.25 206 GLN A CA 1
ATOM 1704 C C . GLN A 1 206 ? 32.088 4.214 -34.244 1.00 82.25 206 GLN A C 1
ATOM 1706 O O . GLN A 1 206 ? 32.997 4.464 -35.035 1.00 82.25 206 GLN A O 1
ATOM 1711 N N . LEU A 1 207 ? 31.025 5.017 -34.115 1.00 73.75 207 LEU A N 1
ATOM 1712 C CA . LEU A 1 207 ? 30.876 6.270 -34.867 1.00 73.75 207 LEU A CA 1
ATOM 1713 C C . LEU A 1 207 ? 32.009 7.265 -34.561 1.00 73.75 207 LEU A C 1
ATOM 1715 O O . LEU A 1 207 ? 32.630 7.771 -35.494 1.00 73.75 207 LEU A O 1
ATOM 1719 N N . ASP A 1 208 ? 32.360 7.472 -33.289 1.00 79.31 208 ASP A N 1
ATOM 1720 C CA . ASP A 1 208 ? 33.493 8.315 -32.876 1.00 79.31 208 ASP A CA 1
ATOM 1721 C C . ASP A 1 208 ? 34.834 7.832 -33.468 1.00 79.31 208 ASP A C 1
ATOM 1723 O O . ASP A 1 208 ? 35.702 8.646 -33.793 1.00 79.31 208 ASP A O 1
ATOM 1727 N N . ILE A 1 209 ? 35.030 6.515 -33.608 1.00 83.25 209 ILE A N 1
ATOM 1728 C CA . ILE A 1 209 ? 36.217 5.926 -34.251 1.00 83.25 209 ILE A CA 1
ATOM 1729 C C . ILE A 1 209 ? 36.205 6.197 -35.760 1.00 83.25 209 ILE A C 1
ATOM 1731 O O . ILE A 1 209 ? 37.208 6.681 -36.288 1.00 83.25 209 ILE A O 1
ATOM 1735 N N . TYR A 1 210 ? 35.089 5.951 -36.452 1.00 79.19 210 TYR A N 1
ATOM 1736 C CA . TYR A 1 210 ? 34.970 6.225 -37.890 1.00 79.19 210 TYR A CA 1
ATOM 1737 C C . TYR A 1 210 ? 35.133 7.713 -38.219 1.00 79.19 210 TYR A C 1
ATOM 1739 O O . TYR A 1 210 ? 35.698 8.064 -39.255 1.00 79.19 210 TYR A O 1
ATOM 1747 N N . GLU A 1 211 ? 34.691 8.608 -37.337 1.00 76.00 211 GLU A N 1
ATOM 1748 C CA . GLU A 1 211 ? 34.891 10.048 -37.502 1.00 76.00 211 GLU A CA 1
ATOM 1749 C C . GLU A 1 211 ? 36.347 10.471 -37.310 1.00 76.00 211 GLU A C 1
ATOM 1751 O O . GLU A 1 211 ? 36.846 11.276 -38.096 1.00 76.00 211 GLU A O 1
ATOM 1756 N N . LYS A 1 212 ? 37.059 9.896 -36.333 1.00 82.06 212 LYS A N 1
ATOM 1757 C CA . LYS A 1 212 ? 38.510 10.105 -36.183 1.00 82.06 212 LYS A CA 1
ATOM 1758 C C . LYS A 1 212 ? 39.263 9.612 -37.415 1.00 82.06 212 LYS A C 1
ATOM 1760 O O . LYS A 1 212 ? 40.011 10.388 -37.998 1.00 82.06 212 LYS A O 1
ATOM 1765 N N . GLN A 1 213 ? 38.972 8.396 -37.882 1.00 81.56 213 GLN A N 1
ATOM 1766 C CA . GLN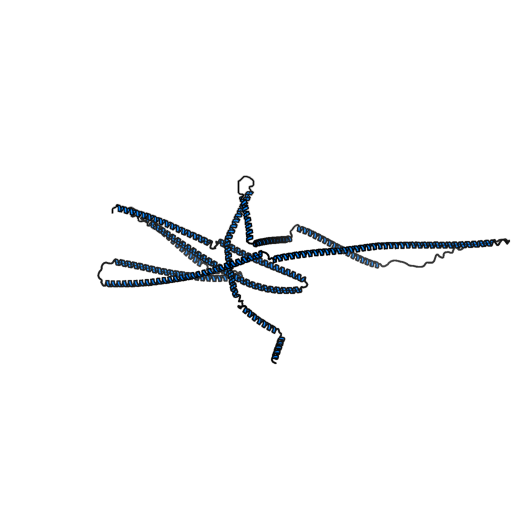 A 1 213 ? 39.550 7.841 -39.111 1.00 81.56 213 GLN A CA 1
ATOM 1767 C C . GLN A 1 213 ? 39.263 8.725 -40.331 1.00 81.56 213 GLN A C 1
ATOM 1769 O O . GLN A 1 213 ? 40.168 9.016 -41.107 1.00 81.56 213 GLN A O 1
ATOM 1774 N N . ARG A 1 214 ? 38.028 9.221 -40.492 1.00 74.56 214 ARG A N 1
ATOM 1775 C CA . ARG A 1 214 ? 37.687 10.166 -41.565 1.00 74.56 214 ARG A CA 1
ATOM 1776 C C . ARG A 1 214 ? 38.506 11.455 -41.468 1.00 74.56 214 ARG A C 1
ATOM 1778 O O . ARG A 1 214 ? 39.006 11.921 -42.487 1.00 74.56 214 ARG A O 1
ATOM 1785 N N . ASN A 1 215 ? 38.631 12.036 -40.278 1.00 77.69 215 ASN A N 1
ATOM 1786 C CA . ASN A 1 215 ? 39.382 13.276 -40.075 1.00 77.69 215 ASN A CA 1
ATOM 1787 C C . ASN A 1 215 ? 40.890 13.071 -40.305 1.00 77.69 215 ASN A C 1
ATOM 1789 O O . ASN A 1 215 ? 41.546 13.947 -40.861 1.00 77.69 215 ASN A O 1
ATOM 1793 N N . GLU A 1 216 ? 41.429 11.903 -39.953 1.00 82.62 216 GLU A N 1
ATOM 1794 C CA . GLU A 1 216 ? 42.803 11.491 -40.264 1.00 82.62 216 GLU A CA 1
ATOM 1795 C C . GLU A 1 216 ? 43.015 11.289 -41.773 1.00 82.62 216 GLU A C 1
ATOM 1797 O O . GLU A 1 216 ? 44.027 11.741 -42.307 1.00 82.62 216 GLU A O 1
ATOM 1802 N N . ILE A 1 217 ? 42.054 10.696 -42.491 1.00 76.12 217 ILE A N 1
ATOM 1803 C CA . ILE A 1 217 ? 42.087 10.566 -43.960 1.00 76.12 217 ILE A CA 1
ATOM 1804 C C . ILE A 1 217 ? 42.033 11.944 -44.635 1.00 76.12 217 ILE A C 1
ATOM 1806 O O . ILE A 1 217 ? 42.825 12.213 -45.532 1.00 76.12 217 ILE A O 1
ATOM 1810 N N . VAL A 1 218 ? 41.160 12.852 -44.187 1.00 73.50 218 VAL A N 1
ATOM 1811 C CA . VAL A 1 218 ? 41.096 14.227 -44.720 1.00 73.50 218 VAL A CA 1
ATOM 1812 C C . VAL A 1 218 ? 42.391 14.988 -44.421 1.00 73.50 218 VAL A C 1
ATOM 1814 O O . VAL A 1 218 ? 42.975 15.579 -45.324 1.00 73.50 218 VAL A O 1
ATOM 1817 N N . GLY A 1 219 ? 42.900 14.915 -43.189 1.00 74.69 219 GLY A N 1
ATOM 1818 C CA . GLY A 1 219 ? 44.145 15.579 -42.798 1.00 74.69 219 GLY A CA 1
ATOM 1819 C C . GLY A 1 219 ? 45.413 14.966 -43.406 1.00 74.69 219 GLY A C 1
ATOM 1820 O O . GLY A 1 219 ? 46.445 15.632 -43.445 1.00 74.69 219 GLY A O 1
ATOM 1821 N N . THR A 1 220 ? 45.374 13.718 -43.883 1.00 74.94 220 THR A N 1
ATOM 1822 C CA . THR A 1 220 ? 46.463 13.122 -44.679 1.00 74.94 220 THR A CA 1
ATOM 1823 C C . THR A 1 220 ? 46.323 13.441 -46.162 1.00 74.94 220 THR A C 1
ATOM 1825 O O . THR A 1 220 ? 47.339 13.716 -46.792 1.00 74.94 220 THR A O 1
ATOM 1828 N N . ALA A 1 221 ? 45.104 13.508 -46.705 1.00 70.31 221 ALA A N 1
ATOM 1829 C CA . ALA A 1 221 ? 44.854 13.986 -48.064 1.00 70.31 221 ALA A CA 1
ATOM 1830 C C . ALA A 1 221 ? 45.309 15.445 -48.245 1.00 70.31 221 ALA A C 1
ATOM 1832 O O . ALA A 1 221 ? 46.058 15.720 -49.174 1.00 70.31 221 ALA A O 1
ATOM 1833 N N . GLN A 1 222 ? 44.972 16.340 -47.308 1.00 69.25 222 GLN A N 1
ATOM 1834 C CA . GLN A 1 222 ? 45.440 17.735 -47.307 1.00 69.25 222 GLN A CA 1
ATOM 1835 C C . GLN A 1 222 ? 46.974 17.827 -47.297 1.00 69.25 222 GLN A C 1
ATOM 1837 O O . GLN A 1 222 ? 47.558 18.510 -48.129 1.00 69.25 222 GLN A O 1
ATOM 1842 N N . LYS A 1 223 ? 47.650 17.055 -46.435 1.00 72.88 223 LYS A N 1
ATOM 1843 C CA . LYS A 1 223 ? 49.124 17.003 -46.400 1.00 72.88 223 LYS A CA 1
ATOM 1844 C C . LYS A 1 223 ? 49.742 16.411 -47.667 1.00 72.88 223 LYS A C 1
ATOM 1846 O O . LYS A 1 223 ? 50.859 16.770 -48.019 1.00 72.88 223 LYS A O 1
ATOM 1851 N N . LEU A 1 224 ? 49.056 15.485 -48.339 1.00 63.66 224 LEU A N 1
ATOM 1852 C CA . LEU A 1 224 ? 49.497 14.943 -49.626 1.00 63.66 224 LEU A CA 1
ATOM 1853 C C . LEU A 1 224 ? 49.318 15.966 -50.752 1.00 63.66 224 LEU A C 1
ATOM 1855 O O . LEU A 1 224 ? 50.191 16.063 -51.607 1.00 63.66 224 LEU A O 1
ATOM 1859 N N . GLU A 1 225 ? 48.239 16.745 -50.736 1.00 67.12 225 GLU A N 1
ATOM 1860 C CA . GLU A 1 225 ? 47.982 17.845 -51.673 1.00 67.12 225 GLU A CA 1
ATOM 1861 C C . GLU A 1 225 ? 49.011 18.978 -51.499 1.00 67.12 225 GLU A C 1
ATOM 1863 O O . GLU A 1 225 ? 49.631 19.404 -52.474 1.00 67.12 225 GLU A O 1
ATOM 1868 N N . GLU A 1 226 ? 49.316 19.360 -50.254 1.00 67.12 226 GLU A N 1
ATOM 1869 C CA . GLU A 1 226 ? 50.438 20.247 -49.904 1.00 67.12 226 GLU A CA 1
ATOM 1870 C C . GLU A 1 226 ? 51.790 19.681 -50.390 1.00 67.12 226 GLU A C 1
ATOM 1872 O O . GLU A 1 226 ? 52.604 20.402 -50.971 1.00 67.12 226 GLU A O 1
ATOM 1877 N N . ALA A 1 227 ? 52.032 18.377 -50.205 1.00 62.34 227 ALA A N 1
ATOM 1878 C CA . ALA A 1 227 ? 53.290 17.722 -50.573 1.00 62.34 227 ALA A CA 1
ATOM 1879 C C . ALA A 1 227 ? 53.440 17.387 -52.072 1.00 62.34 227 ALA A C 1
ATOM 1881 O O . ALA A 1 227 ? 54.551 17.071 -52.498 1.00 62.34 227 ALA A O 1
ATOM 1882 N N . THR A 1 228 ? 52.377 17.458 -52.881 1.00 58.16 228 THR A N 1
ATOM 1883 C CA . THR A 1 228 ? 52.394 17.194 -54.341 1.00 58.16 228 THR A CA 1
ATOM 1884 C C . THR A 1 228 ? 52.237 18.471 -55.177 1.00 58.16 228 THR A C 1
ATOM 1886 O O . THR A 1 228 ? 51.773 18.431 -56.315 1.00 58.16 228 THR A O 1
ATOM 1889 N N . GLY A 1 229 ? 52.649 19.605 -54.598 1.00 54.69 229 GLY A N 1
ATOM 1890 C CA . GLY A 1 229 ? 52.406 20.967 -55.070 1.00 54.69 229 GLY A CA 1
ATOM 1891 C C . GLY A 1 229 ? 52.486 21.218 -56.583 1.00 54.69 229 GLY A C 1
ATOM 1892 O O . GLY A 1 229 ? 53.392 20.770 -57.281 1.00 54.69 229 GLY A O 1
ATOM 1893 N N . SER A 1 230 ? 51.546 22.048 -57.045 1.00 63.03 230 SER A N 1
ATOM 1894 C CA . SER A 1 230 ? 51.284 22.470 -58.431 1.00 63.03 230 SER A CA 1
ATOM 1895 C C . SER A 1 230 ? 52.482 22.517 -59.396 1.00 63.03 230 SER A C 1
ATOM 1897 O O . SER A 1 230 ? 53.556 23.032 -59.080 1.00 63.03 230 SER A O 1
ATOM 1899 N N . VAL A 1 231 ? 52.258 22.069 -60.636 1.00 58.16 231 VAL A N 1
ATOM 1900 C CA . VAL A 1 231 ? 53.204 22.244 -61.753 1.00 58.16 231 VAL A CA 1
ATOM 1901 C C . VAL A 1 231 ? 53.524 23.744 -61.935 1.00 58.16 231 VAL A C 1
ATOM 1903 O O . VAL A 1 231 ? 52.596 24.552 -61.848 1.00 58.16 231 VAL A O 1
ATOM 1906 N N . PRO A 1 232 ? 54.793 24.148 -62.167 1.00 62.34 232 PRO A N 1
ATOM 1907 C CA . PRO A 1 232 ? 55.140 25.545 -62.436 1.00 62.34 232 PRO A CA 1
ATOM 1908 C C . PRO A 1 232 ? 54.350 26.114 -63.621 1.00 62.34 232 PRO A C 1
ATOM 1910 O O . PRO A 1 232 ? 54.146 25.419 -64.616 1.00 62.34 232 PRO A O 1
ATOM 1913 N N . ASP A 1 233 ? 53.927 27.376 -63.517 1.00 59.16 233 ASP A N 1
ATOM 1914 C CA . ASP A 1 233 ? 53.121 28.041 -64.545 1.00 59.16 233 ASP A CA 1
ATOM 1915 C C . ASP A 1 233 ? 53.857 28.057 -65.908 1.00 59.16 233 ASP A C 1
ATOM 1917 O O . ASP A 1 233 ? 54.928 28.674 -66.010 1.00 59.16 233 ASP A O 1
ATOM 1921 N N . PRO A 1 234 ? 53.299 27.422 -66.964 1.00 62.88 234 PRO A N 1
ATOM 1922 C CA . PRO A 1 234 ? 53.921 27.357 -68.287 1.00 62.88 234 PRO A CA 1
ATOM 1923 C C . PRO A 1 234 ? 54.151 28.716 -68.963 1.00 62.88 234 PRO A C 1
ATOM 1925 O O . PRO A 1 234 ? 54.883 28.774 -69.951 1.00 62.88 234 PRO A O 1
ATOM 1928 N N . SER A 1 235 ? 53.527 29.794 -68.475 1.00 67.44 235 SER A N 1
ATOM 1929 C CA . SER A 1 235 ? 53.667 31.151 -69.020 1.00 67.44 235 SER A CA 1
ATOM 1930 C C . SER A 1 235 ? 54.927 31.894 -68.552 1.00 67.44 235 SER A C 1
ATOM 1932 O O . SER A 1 235 ? 55.319 32.882 -69.178 1.00 67.44 235 SER A O 1
ATOM 1934 N N . MET A 1 236 ? 55.600 31.430 -67.490 1.00 70.69 236 MET A N 1
ATOM 1935 C CA . MET A 1 236 ? 56.829 32.067 -66.998 1.00 70.69 236 MET A CA 1
ATOM 1936 C C . MET A 1 236 ? 58.056 31.741 -67.871 1.00 70.69 236 MET A C 1
ATOM 1938 O O . MET A 1 236 ? 58.089 30.692 -68.514 1.00 70.69 236 MET A O 1
ATOM 1942 N N . PRO A 1 237 ? 59.119 32.570 -67.875 1.00 77.75 237 PRO A N 1
ATOM 1943 C CA . PRO A 1 237 ? 60.375 32.228 -68.541 1.00 77.75 237 PRO A CA 1
ATOM 1944 C C . PRO A 1 237 ? 60.964 30.909 -68.019 1.00 77.75 237 PRO A C 1
ATOM 1946 O O . PRO A 1 237 ? 60.990 30.676 -66.811 1.00 77.75 237 PRO A O 1
ATOM 1949 N N . LEU A 1 238 ? 61.504 30.076 -68.918 1.00 73.50 238 LEU A N 1
ATOM 1950 C CA . LEU A 1 238 ? 62.003 28.727 -68.598 1.00 73.50 238 LEU A CA 1
ATOM 1951 C C . LEU A 1 238 ? 63.006 28.700 -67.429 1.00 73.50 238 LEU A C 1
ATOM 1953 O O . LEU A 1 238 ? 62.989 27.763 -66.639 1.00 73.50 238 LEU A O 1
ATOM 1957 N N . ALA A 1 239 ? 63.839 29.736 -67.284 1.00 77.12 239 ALA A N 1
ATOM 1958 C CA . ALA A 1 239 ? 64.750 29.871 -66.147 1.00 77.12 239 ALA A CA 1
ATOM 1959 C C . ALA A 1 239 ? 63.998 29.915 -64.803 1.00 77.12 239 ALA A C 1
ATOM 1961 O O . ALA A 1 239 ? 64.303 29.132 -63.915 1.00 77.12 239 ALA A O 1
ATOM 1962 N N . HIS A 1 240 ? 62.954 30.743 -64.681 1.00 70.94 240 HIS A N 1
ATOM 1963 C CA . HIS A 1 240 ? 62.144 30.822 -63.458 1.00 70.94 240 HIS A CA 1
ATOM 1964 C C . HIS A 1 240 ? 61.294 29.563 -63.236 1.00 70.94 240 HIS A C 1
ATOM 1966 O O . HIS A 1 240 ? 61.110 29.153 -62.094 1.00 70.94 240 HIS A O 1
ATOM 1972 N N . GLN A 1 241 ? 60.812 28.907 -64.301 1.00 75.50 241 GLN A N 1
ATOM 1973 C CA . GLN A 1 241 ? 60.158 27.597 -64.163 1.00 75.50 241 GLN A CA 1
ATOM 1974 C C . GLN A 1 241 ? 61.120 26.549 -63.581 1.00 75.50 241 GLN A C 1
ATOM 1976 O O . GLN A 1 241 ? 60.728 25.777 -62.707 1.00 75.50 241 GLN A O 1
ATOM 1981 N N . LEU A 1 242 ? 62.379 26.539 -64.037 1.00 76.19 242 LEU A N 1
ATOM 1982 C CA . LEU A 1 242 ? 63.426 25.653 -63.527 1.00 76.19 242 LEU A CA 1
ATOM 1983 C C . LEU A 1 242 ? 63.832 26.005 -62.094 1.00 76.19 242 LEU A C 1
ATOM 1985 O O . LEU A 1 242 ? 63.961 25.092 -61.286 1.00 76.19 242 LEU A O 1
ATOM 1989 N N . ASP A 1 243 ? 63.981 27.285 -61.750 1.00 79.44 243 ASP A N 1
ATOM 1990 C CA . ASP A 1 243 ? 64.309 27.710 -60.384 1.00 79.44 243 ASP A CA 1
ATOM 1991 C C . ASP A 1 243 ? 63.204 27.298 -59.395 1.00 79.44 243 ASP A C 1
ATOM 1993 O O . ASP A 1 243 ? 63.493 26.634 -58.399 1.00 79.44 243 ASP A O 1
ATOM 1997 N N . VAL A 1 244 ? 61.930 27.559 -59.719 1.00 77.44 244 VAL A N 1
ATOM 1998 C CA . VAL A 1 244 ? 60.771 27.135 -58.905 1.00 77.44 244 VAL A CA 1
ATOM 1999 C C . VAL A 1 244 ? 60.661 25.608 -58.821 1.00 77.44 244 VAL A C 1
ATOM 2001 O O . VAL A 1 244 ? 60.360 25.068 -57.755 1.00 77.44 244 VAL A O 1
ATOM 2004 N N . ALA A 1 245 ? 60.937 24.882 -59.910 1.00 76.38 245 ALA A N 1
ATOM 2005 C CA . ALA A 1 245 ? 60.984 23.420 -59.884 1.00 76.38 245 ALA A CA 1
ATOM 2006 C C . ALA A 1 245 ? 62.133 22.897 -59.005 1.00 76.38 245 ALA A C 1
ATOM 2008 O O . ALA A 1 245 ? 61.948 21.936 -58.264 1.00 76.38 245 ALA A O 1
ATOM 2009 N N . LEU A 1 246 ? 63.309 23.529 -59.044 1.00 78.25 246 LEU A N 1
ATOM 2010 C CA . LEU A 1 246 ? 64.467 23.162 -58.226 1.00 78.25 246 LEU A CA 1
ATOM 2011 C C . LEU A 1 246 ? 64.265 23.502 -56.745 1.00 78.25 246 LEU A C 1
ATOM 2013 O O . LEU A 1 246 ? 64.758 22.763 -55.893 1.00 78.25 246 LEU A O 1
ATOM 2017 N N . GLU A 1 247 ? 63.556 24.580 -56.416 1.00 78.75 247 GLU A N 1
ATOM 2018 C CA . GLU A 1 247 ? 63.138 24.878 -55.042 1.00 78.75 247 GLU A CA 1
ATOM 2019 C C . GLU A 1 247 ? 62.126 23.849 -54.535 1.00 78.75 247 GLU A C 1
ATOM 2021 O O . GLU A 1 247 ? 62.406 23.205 -53.523 1.00 78.75 247 GLU A O 1
ATOM 2026 N N . LYS A 1 248 ? 61.060 23.557 -55.293 1.00 75.62 248 LYS A N 1
ATOM 2027 C CA . LYS A 1 248 ? 60.112 22.481 -54.952 1.00 75.62 248 LYS A CA 1
ATOM 2028 C C . LYS A 1 248 ? 60.790 21.118 -54.811 1.00 75.62 248 LYS A C 1
ATOM 2030 O O . LYS A 1 248 ? 60.523 20.401 -53.856 1.00 75.62 248 LYS A O 1
ATOM 2035 N N . ILE A 1 249 ? 61.741 20.764 -55.680 1.00 77.88 249 ILE A N 1
ATOM 2036 C CA . ILE A 1 249 ? 62.529 19.526 -55.540 1.00 77.88 249 ILE A CA 1
ATOM 2037 C C . ILE A 1 249 ? 63.340 19.526 -54.233 1.00 77.88 249 ILE A C 1
ATOM 2039 O O . ILE A 1 249 ? 63.372 18.505 -53.546 1.00 77.88 249 ILE A O 1
ATOM 2043 N N . LYS A 1 250 ? 63.967 20.645 -53.840 1.00 81.00 250 LYS A N 1
ATOM 2044 C CA . LYS A 1 250 ? 64.678 20.751 -52.548 1.00 81.00 250 LYS A CA 1
ATOM 2045 C C . LYS A 1 250 ? 63.721 20.631 -51.360 1.00 81.00 250 LYS A C 1
ATOM 2047 O O . LYS A 1 250 ? 64.087 20.009 -50.364 1.00 81.00 250 LYS A O 1
ATOM 2052 N N . GLU A 1 251 ? 62.521 21.197 -51.452 1.00 79.25 251 GLU A N 1
ATOM 2053 C CA . GLU A 1 251 ? 61.475 21.083 -50.431 1.00 79.25 251 GLU A CA 1
ATOM 2054 C C . GLU A 1 251 ? 60.964 19.646 -50.316 1.00 79.25 251 GLU A C 1
ATOM 2056 O O . GLU A 1 251 ? 61.044 19.072 -49.233 1.00 79.25 251 GLU A O 1
ATOM 2061 N N . HIS A 1 252 ? 60.587 19.004 -51.425 1.00 79.19 252 HIS A N 1
ATOM 2062 C CA . HIS A 1 252 ? 60.208 17.591 -51.445 1.00 79.19 252 HIS A CA 1
ATOM 2063 C C . HIS A 1 252 ? 61.320 16.692 -50.885 1.00 79.19 252 HIS A C 1
ATOM 2065 O O . HIS A 1 252 ? 61.030 15.784 -50.112 1.00 79.19 252 HIS A O 1
ATOM 2071 N N . ILE A 1 253 ? 62.598 16.953 -51.194 1.00 81.00 253 ILE A N 1
ATOM 2072 C CA . ILE A 1 253 ? 63.730 16.219 -50.600 1.00 81.00 253 ILE A CA 1
ATOM 2073 C C . ILE A 1 253 ? 63.779 16.408 -49.074 1.00 81.00 253 ILE A C 1
ATOM 2075 O O . ILE A 1 253 ? 63.987 15.425 -48.361 1.00 81.00 253 ILE A O 1
ATOM 2079 N N . ARG A 1 254 ? 63.553 17.621 -48.549 1.00 83.12 254 ARG A N 1
ATOM 2080 C CA . ARG A 1 254 ? 63.461 17.857 -47.093 1.00 83.12 254 ARG A CA 1
ATOM 2081 C C . ARG A 1 254 ? 62.286 17.094 -46.482 1.00 83.12 254 ARG A C 1
ATOM 2083 O O . ARG A 1 254 ? 62.504 16.334 -45.545 1.00 83.12 254 ARG A O 1
ATOM 2090 N N . THR A 1 255 ? 61.087 17.198 -47.054 1.00 81.00 255 THR A N 1
ATOM 2091 C CA . THR A 1 255 ? 59.890 16.486 -46.572 1.00 81.00 255 THR A CA 1
ATOM 2092 C C . THR A 1 255 ? 60.062 14.964 -46.631 1.00 81.00 255 THR A C 1
ATOM 2094 O O . THR A 1 255 ? 59.642 14.258 -45.715 1.00 81.00 255 THR A O 1
ATOM 2097 N N . ILE A 1 256 ? 60.730 14.427 -47.657 1.00 79.31 256 ILE A N 1
ATOM 2098 C CA . ILE A 1 256 ? 61.075 12.998 -47.754 1.00 79.31 256 ILE A CA 1
ATOM 2099 C C . ILE A 1 256 ? 62.060 12.595 -46.646 1.00 79.31 256 ILE A C 1
ATOM 2101 O O . ILE A 1 256 ? 61.890 11.543 -46.033 1.00 79.31 256 ILE A O 1
ATOM 2105 N N . LEU A 1 257 ? 63.069 13.413 -46.340 1.00 84.69 257 LEU A N 1
ATOM 2106 C CA . LEU A 1 257 ? 64.014 13.131 -45.253 1.00 84.69 257 LEU A CA 1
ATOM 2107 C C . LEU A 1 257 ? 63.354 13.226 -43.867 1.00 84.69 257 LEU A C 1
ATOM 2109 O O . LEU A 1 257 ? 63.612 12.380 -43.009 1.00 84.69 257 LEU A O 1
ATOM 2113 N N . GLU A 1 258 ? 62.473 14.202 -43.655 1.00 84.75 258 GLU A N 1
ATOM 2114 C CA . GLU A 1 258 ? 61.698 14.370 -42.421 1.00 84.75 258 GLU A CA 1
ATOM 2115 C C . GLU A 1 258 ? 60.710 13.217 -42.212 1.00 84.75 258 GLU A C 1
ATOM 2117 O O . GLU A 1 258 ? 60.691 12.607 -41.142 1.00 84.75 258 GLU A O 1
ATOM 2122 N N . THR A 1 259 ? 59.948 12.838 -43.242 1.00 78.50 259 THR A N 1
ATOM 2123 C CA . THR A 1 259 ? 59.047 11.675 -43.177 1.00 78.50 259 THR A CA 1
ATOM 2124 C C . THR A 1 259 ? 59.819 10.373 -42.970 1.00 78.50 259 THR A C 1
ATOM 2126 O O . THR A 1 259 ? 59.430 9.584 -42.113 1.00 78.50 259 THR A O 1
ATOM 2129 N N . GLN A 1 260 ? 60.968 10.168 -43.628 1.00 86.25 260 GLN A N 1
ATOM 2130 C CA . GLN A 1 260 ? 61.847 9.024 -43.346 1.00 86.25 260 GLN A CA 1
ATOM 2131 C C . GLN A 1 260 ? 62.368 9.017 -41.900 1.00 86.25 260 GLN A C 1
ATOM 2133 O O . GLN A 1 260 ? 62.461 7.948 -41.293 1.00 86.25 260 GLN A O 1
ATOM 2138 N N . ALA A 1 261 ? 62.701 10.176 -41.325 1.00 88.12 261 ALA A N 1
ATOM 2139 C CA . ALA A 1 261 ? 63.112 10.277 -39.925 1.00 88.12 261 ALA A CA 1
ATOM 2140 C C . ALA A 1 261 ? 61.956 9.936 -38.965 1.00 88.12 261 ALA A C 1
ATOM 2142 O O . ALA A 1 261 ? 62.162 9.197 -37.999 1.00 88.12 261 ALA A O 1
ATOM 2143 N N . VAL A 1 262 ? 60.736 10.395 -39.262 1.00 87.88 262 VAL A N 1
ATOM 2144 C CA . VAL A 1 262 ? 59.520 10.045 -38.508 1.00 87.88 262 VAL A CA 1
ATOM 2145 C C . VAL A 1 262 ? 59.214 8.549 -38.612 1.00 87.88 262 VAL A C 1
ATOM 2147 O O . VAL A 1 262 ? 58.978 7.924 -37.580 1.00 87.88 262 VAL A O 1
ATOM 2150 N N . CYS A 1 263 ? 59.293 7.943 -39.802 1.00 82.56 263 CYS A N 1
ATOM 2151 C CA . CYS A 1 263 ? 59.132 6.496 -39.982 1.00 82.56 263 CYS A CA 1
ATOM 2152 C C . CYS A 1 263 ? 60.136 5.709 -39.129 1.00 82.56 263 CYS A C 1
ATOM 2154 O O . CYS A 1 263 ? 59.723 4.865 -38.340 1.00 82.56 263 CYS A O 1
ATOM 2156 N N . ARG A 1 264 ? 61.432 6.054 -39.172 1.00 92.50 264 ARG A N 1
ATOM 2157 C CA . ARG A 1 264 ? 62.459 5.406 -38.328 1.00 92.50 264 ARG A CA 1
ATOM 2158 C C . ARG A 1 264 ? 62.170 5.554 -36.830 1.00 92.50 264 ARG A C 1
ATOM 2160 O O . ARG A 1 264 ? 62.392 4.615 -36.069 1.00 92.50 264 ARG A O 1
ATOM 2167 N N . ALA A 1 265 ? 61.667 6.709 -36.392 1.00 90.00 265 ALA A N 1
ATOM 2168 C CA . ALA A 1 265 ? 61.288 6.934 -34.997 1.00 90.00 265 ALA A CA 1
ATOM 2169 C C . ALA A 1 265 ? 60.030 6.143 -34.583 1.00 90.00 265 ALA A C 1
ATOM 2171 O O . ALA A 1 265 ? 59.917 5.729 -33.426 1.00 90.00 265 ALA A O 1
ATOM 2172 N N . LEU A 1 266 ? 59.091 5.914 -35.506 1.00 87.69 266 LEU A N 1
ATOM 2173 C CA . LEU A 1 266 ? 57.924 5.057 -35.289 1.00 87.69 266 LEU A CA 1
ATOM 2174 C C . LEU A 1 266 ? 58.310 3.572 -35.270 1.00 87.69 266 LEU A C 1
ATOM 2176 O O . LEU A 1 266 ? 57.873 2.872 -34.363 1.00 87.69 266 LEU A O 1
ATOM 2180 N N . ASP A 1 267 ? 59.195 3.116 -36.160 1.00 90.94 267 ASP A N 1
ATOM 2181 C CA . ASP A 1 267 ? 59.747 1.750 -36.150 1.00 90.94 267 ASP A CA 1
ATOM 2182 C C . ASP A 1 267 ? 60.497 1.445 -34.844 1.00 90.94 267 ASP A C 1
ATOM 2184 O O . ASP A 1 267 ? 60.403 0.344 -34.297 1.00 90.94 267 ASP A O 1
ATOM 2188 N N . GLN A 1 268 ? 61.234 2.426 -34.313 1.00 93.19 268 GLN A N 1
ATOM 2189 C CA . GLN A 1 268 ? 61.904 2.314 -33.016 1.00 93.19 268 GLN A CA 1
ATOM 2190 C C . GLN A 1 268 ? 60.878 2.126 -31.883 1.00 93.19 268 GLN A C 1
ATOM 2192 O O . GLN A 1 268 ? 61.004 1.201 -31.080 1.00 93.19 268 GLN A O 1
ATOM 2197 N N . LYS A 1 269 ? 59.818 2.948 -31.862 1.00 92.25 269 LYS A N 1
ATOM 2198 C CA . LYS A 1 269 ? 58.719 2.837 -30.887 1.00 92.25 269 LYS A CA 1
ATOM 2199 C C . LYS A 1 269 ? 57.927 1.537 -31.033 1.00 92.25 269 LYS A C 1
ATOM 2201 O O . LYS A 1 269 ? 57.498 0.990 -30.021 1.00 92.25 269 LYS A O 1
ATOM 2206 N N . LEU A 1 270 ? 57.738 1.032 -32.253 1.00 90.25 270 LEU A N 1
ATOM 2207 C CA . LEU A 1 270 ? 57.088 -0.254 -32.503 1.00 90.25 270 LEU A CA 1
ATOM 2208 C C . LEU A 1 270 ? 57.876 -1.376 -31.816 1.00 90.25 270 LEU A C 1
ATOM 2210 O O . LEU A 1 270 ? 57.320 -2.070 -30.970 1.00 90.25 270 LEU A O 1
ATOM 2214 N N . LYS A 1 271 ? 59.190 -1.452 -32.060 1.00 93.81 271 LYS A N 1
ATOM 2215 C CA . LYS A 1 271 ? 60.089 -2.436 -31.428 1.00 93.81 271 LYS A CA 1
ATOM 2216 C C . LYS A 1 271 ? 60.115 -2.327 -29.902 1.00 93.81 271 LYS A C 1
ATOM 2218 O O . LYS A 1 271 ? 60.149 -3.342 -29.208 1.00 93.81 271 LYS A O 1
ATOM 2223 N N . GLU A 1 272 ? 60.062 -1.113 -29.352 1.00 93.12 272 GLU A N 1
ATOM 2224 C CA . GLU A 1 272 ? 59.927 -0.896 -27.903 1.00 93.12 272 GLU A CA 1
ATOM 2225 C C . GLU A 1 272 ? 58.600 -1.445 -27.352 1.00 93.12 272 GLU A C 1
ATOM 2227 O O . GLU A 1 272 ? 58.580 -2.040 -26.270 1.00 93.12 272 GLU A O 1
ATOM 2232 N N . LYS A 1 273 ? 57.490 -1.276 -28.084 1.00 90.19 273 LYS A N 1
ATOM 2233 C CA . LYS A 1 273 ? 56.171 -1.801 -27.697 1.00 90.19 273 LYS A CA 1
ATOM 2234 C C . LYS A 1 273 ? 56.071 -3.314 -27.861 1.00 90.19 273 LYS A C 1
ATOM 2236 O O . LYS A 1 273 ? 55.537 -3.954 -26.961 1.00 90.19 273 LYS A O 1
ATOM 2241 N N . GLU A 1 274 ? 56.638 -3.889 -28.915 1.00 92.12 274 GLU A N 1
ATOM 2242 C CA . GLU A 1 274 ? 56.762 -5.341 -29.107 1.00 92.12 274 GLU A CA 1
ATOM 2243 C C . GLU A 1 274 ? 57.579 -5.977 -27.972 1.00 92.12 274 GLU A C 1
ATOM 2245 O O . GLU A 1 274 ? 57.136 -6.938 -27.343 1.00 92.12 274 GLU A O 1
ATOM 2250 N N . ALA A 1 275 ? 58.725 -5.388 -27.612 1.00 92.88 275 ALA A N 1
ATOM 2251 C CA . ALA A 1 275 ? 59.538 -5.854 -26.489 1.00 92.88 275 ALA A CA 1
ATOM 2252 C C . ALA A 1 275 ? 58.831 -5.704 -25.126 1.00 92.88 275 ALA A C 1
ATOM 2254 O O . ALA A 1 275 ? 59.069 -6.499 -24.212 1.00 92.88 275 ALA A O 1
ATOM 2255 N N . ALA A 1 276 ? 57.969 -4.695 -24.961 1.00 91.44 276 ALA A N 1
ATOM 2256 C CA . ALA A 1 276 ? 57.146 -4.527 -23.764 1.00 91.44 276 ALA A CA 1
ATOM 2257 C C . ALA A 1 276 ? 55.988 -5.540 -23.704 1.00 91.44 276 ALA A C 1
ATOM 2259 O O . ALA A 1 276 ? 55.745 -6.106 -22.637 1.00 91.44 276 ALA A O 1
ATOM 2260 N N . LEU A 1 277 ? 55.324 -5.805 -24.835 1.00 89.81 277 LEU A N 1
ATOM 2261 C CA . LEU A 1 277 ? 54.283 -6.826 -24.977 1.00 89.81 277 LEU A CA 1
ATOM 2262 C C . LEU A 1 277 ? 54.844 -8.208 -24.629 1.00 89.81 277 LEU A C 1
ATOM 2264 O O . LEU A 1 277 ? 54.329 -8.861 -23.727 1.00 89.81 277 LEU A O 1
ATOM 2268 N N . TRP A 1 278 ? 55.965 -8.592 -25.240 1.00 94.25 278 TRP A N 1
ATOM 2269 C CA . TRP A 1 278 ? 56.620 -9.880 -25.002 1.00 94.25 278 TRP A CA 1
ATOM 2270 C C . TRP A 1 278 ? 56.996 -10.089 -23.523 1.00 94.25 278 TRP A C 1
ATOM 2272 O O . TRP A 1 278 ? 56.789 -11.162 -22.956 1.00 94.25 278 TRP A O 1
ATOM 2282 N N . LYS A 1 279 ? 57.478 -9.036 -22.842 1.00 92.44 279 LYS A N 1
ATOM 2283 C CA . LYS A 1 279 ? 57.728 -9.066 -21.387 1.00 92.44 279 LYS A CA 1
ATOM 2284 C C . LYS A 1 279 ? 56.443 -9.210 -20.566 1.00 92.44 279 LYS A C 1
ATOM 2286 O O . LYS A 1 279 ? 56.465 -9.876 -19.531 1.00 92.44 279 LYS A O 1
ATOM 2291 N N . ALA A 1 280 ? 55.341 -8.589 -20.987 1.00 87.56 280 ALA A N 1
ATOM 2292 C CA . ALA A 1 280 ? 54.048 -8.707 -20.317 1.00 87.56 280 ALA A CA 1
ATOM 2293 C C . ALA A 1 280 ? 53.451 -10.114 -20.488 1.00 87.56 280 ALA A C 1
ATOM 2295 O O . ALA A 1 280 ? 53.019 -10.712 -19.504 1.00 87.56 280 ALA A O 1
ATOM 2296 N N . GLU A 1 281 ? 53.518 -10.687 -21.690 1.00 92.12 281 GLU A N 1
ATOM 2297 C CA . GLU A 1 281 ? 53.136 -12.076 -21.973 1.00 92.12 281 GLU A CA 1
ATOM 2298 C C . GLU A 1 281 ? 53.969 -13.060 -21.141 1.00 92.12 281 GLU A C 1
ATOM 2300 O O . GLU A 1 281 ? 53.418 -13.933 -20.471 1.00 92.12 281 GLU A O 1
ATOM 2305 N N . GLN A 1 282 ? 55.291 -12.869 -21.072 1.00 93.06 282 GLN A N 1
ATOM 2306 C CA . GLN A 1 282 ? 56.167 -13.688 -20.230 1.00 93.06 282 GLN A CA 1
ATOM 2307 C C . GLN A 1 282 ? 55.849 -13.545 -18.725 1.00 93.06 282 GLN A C 1
ATOM 2309 O O . GLN A 1 282 ? 55.999 -14.510 -17.970 1.00 93.06 282 GLN A O 1
ATOM 2314 N N . ASN A 1 283 ? 55.378 -12.374 -18.277 1.00 92.88 283 ASN A N 1
ATOM 2315 C CA . ASN A 1 283 ? 54.912 -12.146 -16.904 1.00 92.88 283 ASN A CA 1
ATOM 2316 C C . ASN A 1 283 ? 53.573 -12.845 -16.615 1.00 92.88 283 ASN A C 1
ATOM 2318 O O . ASN A 1 283 ? 53.400 -13.405 -15.535 1.00 92.88 283 ASN A O 1
ATOM 2322 N N . ILE A 1 284 ? 52.644 -12.854 -17.574 1.00 89.38 284 ILE A N 1
ATOM 2323 C CA . ILE A 1 284 ? 51.384 -13.603 -17.472 1.00 89.38 284 ILE A CA 1
ATOM 2324 C C . ILE A 1 284 ? 51.688 -15.104 -17.406 1.00 89.38 284 ILE A C 1
ATOM 2326 O O . ILE A 1 284 ? 51.280 -15.762 -16.456 1.00 89.38 284 ILE A O 1
ATOM 2330 N N . LEU A 1 285 ? 52.523 -15.625 -18.310 1.00 90.69 285 LEU A N 1
ATOM 2331 C CA . LEU A 1 285 ? 52.924 -17.036 -18.319 1.00 90.69 285 LEU A CA 1
ATOM 2332 C C . LEU A 1 285 ? 53.674 -17.469 -17.046 1.00 90.69 285 LEU A C 1
ATOM 2334 O O . LEU A 1 285 ? 53.553 -18.621 -16.626 1.00 90.69 285 LEU A O 1
ATOM 2338 N N . SER A 1 286 ? 54.457 -16.587 -16.414 1.00 90.19 286 SER A N 1
ATOM 2339 C CA . SER A 1 286 ? 55.102 -16.899 -15.129 1.00 90.19 286 SER A CA 1
ATOM 2340 C C . SER A 1 286 ? 54.119 -16.837 -13.957 1.00 90.19 286 SER A C 1
ATOM 2342 O O . SER A 1 286 ? 54.160 -17.709 -13.088 1.00 90.19 286 SER A O 1
ATOM 2344 N N . ARG A 1 287 ? 53.174 -15.889 -13.966 1.00 87.81 287 ARG A N 1
ATOM 2345 C CA . ARG A 1 287 ? 52.054 -15.844 -13.015 1.00 87.81 287 ARG A CA 1
ATOM 2346 C C . ARG A 1 287 ? 51.156 -17.069 -13.126 1.00 87.81 287 ARG A C 1
ATOM 2348 O O . ARG A 1 287 ? 50.832 -17.637 -12.093 1.00 87.81 287 ARG A O 1
ATOM 2355 N N . ASP A 1 288 ? 50.827 -17.529 -14.328 1.00 87.12 288 ASP A N 1
ATOM 2356 C CA . ASP A 1 288 ? 50.013 -18.730 -14.537 1.00 87.12 288 ASP A CA 1
ATOM 2357 C C . ASP A 1 288 ? 50.721 -19.997 -14.047 1.00 87.12 288 ASP A C 1
ATOM 2359 O O . ASP A 1 288 ? 50.086 -20.861 -13.442 1.00 87.12 288 ASP A O 1
ATOM 2363 N N . LYS A 1 289 ? 52.049 -20.094 -14.210 1.00 89.50 289 LYS A N 1
ATOM 2364 C CA . LYS A 1 289 ? 52.846 -21.161 -13.578 1.00 89.50 289 LYS A CA 1
ATOM 2365 C C . LYS A 1 289 ? 52.740 -21.112 -12.054 1.00 89.50 289 LYS A C 1
ATOM 2367 O O . LYS A 1 289 ? 52.426 -22.132 -11.450 1.00 89.50 289 LYS A O 1
ATOM 2372 N N . VAL A 1 290 ? 52.907 -19.937 -11.441 1.00 86.06 290 VAL A N 1
ATOM 2373 C CA . VAL A 1 290 ? 52.757 -19.763 -9.984 1.00 86.06 290 VAL A CA 1
ATOM 2374 C C . VAL A 1 290 ? 51.324 -20.056 -9.523 1.00 86.06 290 VAL A C 1
ATOM 2376 O O . VAL A 1 290 ? 51.143 -20.722 -8.512 1.00 86.06 290 VAL A O 1
ATOM 2379 N N . ILE A 1 291 ? 50.297 -19.635 -10.263 1.00 79.38 291 ILE A N 1
ATOM 2380 C CA . ILE A 1 291 ? 48.887 -19.931 -9.964 1.00 79.38 291 ILE A CA 1
ATOM 2381 C C . ILE A 1 291 ? 48.623 -21.437 -10.054 1.00 79.38 291 ILE A C 1
ATOM 2383 O O . ILE A 1 291 ? 47.943 -21.981 -9.189 1.00 79.38 291 ILE A O 1
ATOM 2387 N N . ASN A 1 292 ? 49.174 -22.131 -11.049 1.00 81.81 292 ASN A N 1
ATOM 2388 C CA . ASN A 1 292 ? 49.025 -23.579 -11.182 1.00 81.81 292 ASN A CA 1
ATOM 2389 C C . ASN A 1 292 ? 49.809 -24.343 -10.101 1.00 81.81 292 ASN A C 1
ATOM 2391 O O . ASN A 1 292 ? 49.280 -25.296 -9.537 1.00 81.81 292 ASN A O 1
ATOM 2395 N N . GLU A 1 293 ? 51.003 -23.885 -9.718 1.00 82.50 293 GLU A N 1
ATOM 2396 C CA . GLU A 1 293 ? 51.717 -24.397 -8.542 1.00 82.50 293 GLU A CA 1
ATOM 2397 C C . GLU A 1 293 ? 50.948 -24.154 -7.234 1.00 82.50 293 GLU A C 1
ATOM 2399 O O . GLU A 1 293 ? 50.894 -25.036 -6.383 1.00 82.50 293 GLU A O 1
ATOM 2404 N N . LEU A 1 294 ? 50.332 -22.982 -7.057 1.00 74.69 294 LEU A N 1
ATOM 2405 C CA . LEU A 1 294 ? 49.510 -22.670 -5.884 1.00 74.69 294 LEU A CA 1
ATOM 2406 C C . LEU A 1 294 ? 48.204 -23.473 -5.872 1.00 74.69 294 LEU A C 1
ATOM 2408 O O . LEU A 1 294 ? 47.775 -23.892 -4.805 1.00 74.69 294 LEU A O 1
ATOM 2412 N N . ARG A 1 295 ? 47.607 -23.761 -7.035 1.00 75.12 295 ARG A N 1
ATOM 2413 C CA . ARG A 1 295 ? 46.472 -24.693 -7.173 1.00 75.12 295 ARG A CA 1
ATOM 2414 C C . ARG A 1 295 ? 46.862 -26.130 -6.819 1.00 75.12 295 ARG A C 1
ATOM 2416 O O . ARG A 1 295 ? 46.066 -26.813 -6.191 1.00 75.12 295 ARG A O 1
ATOM 2423 N N . LEU A 1 296 ? 48.075 -26.562 -7.170 1.00 67.81 296 LEU A N 1
ATOM 2424 C CA . LEU A 1 296 ? 48.632 -27.866 -6.780 1.00 67.81 296 LEU A CA 1
ATOM 2425 C C . LEU A 1 296 ? 49.047 -27.928 -5.298 1.00 67.81 296 LEU A C 1
ATOM 2427 O O . LEU A 1 296 ? 49.050 -29.008 -4.717 1.00 67.81 296 LEU A O 1
ATOM 2431 N N . ARG A 1 297 ? 49.396 -26.787 -4.684 1.00 64.31 297 ARG A N 1
ATOM 2432 C CA . ARG A 1 297 ? 49.713 -26.665 -3.247 1.00 64.31 297 ARG A CA 1
ATOM 2433 C C . ARG A 1 297 ? 48.503 -26.349 -2.363 1.00 64.31 297 ARG A C 1
ATOM 2435 O O . ARG A 1 297 ? 48.631 -26.436 -1.144 1.00 64.31 297 ARG A O 1
ATOM 2442 N N . LEU A 1 298 ? 47.350 -25.983 -2.929 1.00 55.97 298 LEU A N 1
ATOM 2443 C CA . LEU A 1 298 ? 46.108 -25.897 -2.166 1.00 55.97 298 LEU A CA 1
ATOM 2444 C C . LEU A 1 298 ? 45.767 -27.313 -1.675 1.00 55.97 298 LEU A C 1
ATOM 2446 O O . LEU A 1 298 ? 45.656 -28.212 -2.510 1.00 55.97 298 LEU A O 1
ATOM 2450 N N . PRO A 1 299 ? 45.578 -27.533 -0.361 1.00 53.16 299 PRO A N 1
ATOM 2451 C CA . PRO A 1 299 ? 45.125 -28.819 0.145 1.00 53.16 299 PRO A CA 1
ATOM 2452 C C . PRO A 1 299 ? 43.852 -29.242 -0.587 1.00 53.16 299 PRO A C 1
ATOM 2454 O O . PRO A 1 299 ? 42.865 -28.498 -0.599 1.00 53.16 299 PRO A O 1
ATOM 2457 N N . ALA A 1 300 ? 43.880 -30.426 -1.206 1.00 57.16 300 ALA A N 1
ATOM 2458 C CA . ALA A 1 300 ? 42.683 -31.032 -1.773 1.00 57.16 300 ALA A CA 1
ATOM 2459 C C . ALA A 1 300 ? 41.586 -31.081 -0.697 1.00 57.16 300 ALA A C 1
ATOM 2461 O O . ALA A 1 300 ? 41.894 -31.198 0.491 1.00 57.16 300 ALA A O 1
ATOM 2462 N N . VAL A 1 301 ? 40.317 -30.981 -1.107 1.00 57.47 301 VAL A N 1
ATOM 2463 C CA . VAL A 1 301 ? 39.160 -30.818 -0.201 1.00 57.47 301 VAL A CA 1
ATOM 2464 C C . VAL A 1 301 ? 39.179 -31.822 0.964 1.00 57.47 301 VAL A C 1
ATOM 2466 O O . VAL A 1 301 ? 38.938 -31.433 2.104 1.00 57.47 301 VAL A O 1
ATOM 2469 N N . SER A 1 302 ? 39.638 -33.049 0.705 1.00 55.84 302 SER A N 1
ATOM 2470 C CA . SER A 1 302 ? 39.863 -34.112 1.690 1.00 55.84 302 SER A CA 1
ATOM 2471 C C . SER A 1 302 ? 40.764 -33.737 2.880 1.00 55.84 302 SER A C 1
ATOM 2473 O O . SER A 1 302 ? 40.479 -34.137 4.003 1.00 55.84 302 SER A O 1
ATOM 2475 N N . GLN A 1 303 ? 41.827 -32.945 2.704 1.00 56.44 303 GLN A N 1
ATOM 2476 C CA . GLN A 1 303 ? 42.665 -32.486 3.829 1.00 56.44 303 GLN A CA 1
ATOM 2477 C C . GLN A 1 303 ? 41.973 -31.405 4.676 1.00 56.44 303 GLN A C 1
ATOM 2479 O O . GLN A 1 303 ? 42.243 -31.296 5.872 1.00 56.44 303 GLN A O 1
ATOM 2484 N N . ARG A 1 304 ? 41.056 -30.627 4.083 1.00 57.28 304 ARG A N 1
ATOM 2485 C CA . ARG A 1 304 ? 40.193 -29.692 4.824 1.00 57.28 304 ARG A CA 1
ATOM 2486 C C . ARG A 1 304 ? 39.098 -30.425 5.593 1.00 57.28 304 ARG A C 1
ATOM 2488 O O . ARG A 1 304 ? 38.833 -30.054 6.730 1.00 57.28 304 ARG A O 1
ATOM 2495 N N . GLU A 1 305 ? 38.513 -31.467 5.008 1.00 56.12 305 GLU A N 1
ATOM 2496 C CA . GLU A 1 305 ? 37.554 -32.341 5.693 1.00 56.12 305 GLU A CA 1
ATOM 2497 C C . GLU A 1 305 ? 38.197 -33.049 6.889 1.00 56.12 305 GLU A C 1
ATOM 2499 O O . GLU A 1 305 ? 37.633 -32.997 7.976 1.00 56.12 305 GLU A O 1
ATOM 2504 N N . ILE A 1 306 ? 39.408 -33.604 6.739 1.00 60.84 306 ILE A N 1
ATOM 2505 C CA . ILE A 1 306 ? 40.140 -34.248 7.846 1.00 60.84 306 ILE A CA 1
ATOM 2506 C C . ILE A 1 306 ? 40.338 -33.273 9.022 1.00 60.84 306 ILE A C 1
ATOM 2508 O O . ILE A 1 306 ? 39.964 -33.590 10.152 1.00 60.84 306 ILE A O 1
ATOM 2512 N N . LEU A 1 307 ? 40.820 -32.051 8.756 1.00 56.38 307 LEU A N 1
ATOM 2513 C CA . LEU A 1 307 ? 41.004 -31.018 9.787 1.00 56.38 307 LEU A CA 1
ATOM 2514 C C . LEU A 1 307 ? 39.687 -30.543 10.429 1.00 56.38 307 LEU A C 1
ATOM 2516 O O . LEU A 1 307 ? 39.684 -30.176 11.602 1.00 56.38 307 LEU A O 1
ATOM 2520 N N . LEU A 1 308 ? 38.568 -30.567 9.698 1.00 57.62 308 LEU A N 1
ATOM 2521 C CA . LEU A 1 308 ? 37.240 -30.283 10.255 1.00 57.62 308 LEU A CA 1
ATOM 2522 C C . LEU A 1 308 ? 36.720 -31.447 11.115 1.00 57.62 308 LEU A C 1
ATOM 2524 O O . LEU A 1 308 ? 36.160 -31.206 12.183 1.00 57.62 308 LEU A O 1
ATOM 2528 N N . THR A 1 309 ? 36.953 -32.702 10.715 1.00 56.88 309 THR A N 1
ATOM 2529 C CA . THR A 1 309 ? 36.561 -33.881 11.509 1.00 56.88 309 THR A CA 1
ATOM 2530 C C . THR A 1 309 ? 37.369 -34.063 12.793 1.00 56.88 309 THR A C 1
ATOM 2532 O O . THR A 1 309 ? 36.854 -34.652 13.741 1.00 56.88 309 THR A O 1
ATOM 2535 N N . ASP A 1 310 ? 38.600 -33.549 12.869 1.00 50.97 310 ASP A N 1
ATOM 2536 C CA . ASP A 1 310 ? 39.397 -33.588 14.104 1.00 50.97 310 ASP A CA 1
ATOM 2537 C C . ASP A 1 310 ? 39.030 -32.475 15.103 1.00 50.97 310 ASP A C 1
ATOM 2539 O O . ASP A 1 310 ? 39.226 -32.655 16.304 1.00 50.97 310 ASP A O 1
ATOM 2543 N N . LEU A 1 311 ? 38.414 -31.375 14.651 1.00 50.50 311 LEU A N 1
ATOM 2544 C CA . LEU A 1 311 ? 37.860 -30.334 15.532 1.00 50.50 311 LEU A CA 1
ATOM 2545 C C . LEU A 1 311 ? 36.486 -30.698 16.127 1.00 50.50 311 LEU A C 1
ATOM 2547 O O . LEU A 1 311 ? 36.079 -30.106 17.121 1.00 50.50 311 LEU A O 1
ATOM 2551 N N . GLY A 1 312 ? 35.779 -31.679 15.555 1.00 52.41 312 GLY A N 1
ATOM 2552 C CA . GLY A 1 312 ? 34.446 -32.114 16.002 1.00 52.41 312 GLY A CA 1
ATOM 2553 C C . GLY A 1 312 ? 34.423 -33.171 17.116 1.00 52.41 312 GLY A C 1
ATOM 2554 O O . GLY A 1 312 ? 33.373 -33.758 17.358 1.00 52.41 312 GLY A O 1
ATOM 2555 N N . LYS A 1 313 ? 35.562 -33.471 17.757 1.00 50.81 313 LYS A N 1
ATOM 2556 C CA . LYS A 1 313 ? 35.729 -34.592 18.711 1.00 50.81 313 LYS A CA 1
ATOM 2557 C C . LYS A 1 313 ? 35.732 -34.179 20.190 1.00 50.81 313 LYS A C 1
ATOM 2559 O O . LYS A 1 313 ? 36.392 -34.828 20.995 1.00 50.81 313 LYS A O 1
ATOM 2564 N N . HIS A 1 314 ? 35.011 -33.120 20.55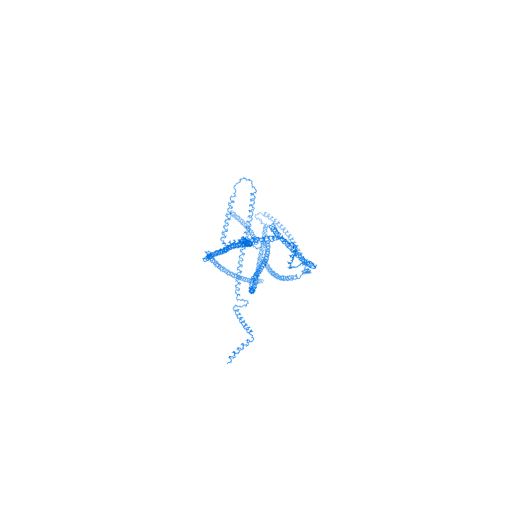1 1.00 42.94 314 HIS A N 1
ATOM 2565 C CA . HIS A 1 314 ? 34.735 -32.805 21.954 1.00 42.94 314 HIS A CA 1
ATOM 2566 C C . HIS A 1 314 ? 33.228 -32.789 22.213 1.00 42.94 314 HIS A C 1
ATOM 2568 O O . HIS A 1 314 ? 32.472 -32.168 21.469 1.00 42.94 314 HIS A O 1
ATOM 2574 N N . ASP A 1 315 ? 32.818 -33.528 23.243 1.00 51.38 315 ASP A N 1
ATOM 2575 C CA . ASP A 1 315 ? 31.426 -33.740 23.640 1.00 51.38 315 ASP A CA 1
ATOM 2576 C C . ASP A 1 315 ? 30.720 -32.430 24.017 1.00 51.38 315 ASP A C 1
ATOM 2578 O O . ASP A 1 315 ? 31.215 -31.771 24.921 1.00 51.38 315 ASP A O 1
ATOM 2582 N N . GLU A 1 316 ? 29.555 -32.124 23.415 1.00 44.53 316 GLU A N 1
ATOM 2583 C CA . GLU A 1 316 ? 28.352 -31.591 24.101 1.00 44.53 316 GLU A CA 1
ATOM 2584 C C . GLU A 1 316 ? 27.050 -31.920 23.309 1.00 44.53 316 GLU A C 1
ATOM 2586 O O . GLU A 1 316 ? 26.876 -31.567 22.140 1.00 44.53 316 GLU A O 1
ATOM 2591 N N . ASP A 1 317 ? 26.116 -32.568 24.014 1.00 48.56 317 ASP A N 1
ATOM 2592 C CA . ASP A 1 317 ? 24.653 -32.634 23.835 1.00 48.56 317 ASP A CA 1
ATOM 2593 C C . ASP A 1 317 ? 23.950 -33.372 22.671 1.00 48.56 317 ASP A C 1
ATOM 2595 O O . ASP A 1 317 ? 24.185 -33.211 21.472 1.00 48.56 317 ASP A O 1
ATOM 2599 N N . GLN A 1 318 ? 22.925 -34.144 23.063 1.00 54.62 318 GLN A N 1
ATOM 2600 C CA . GLN A 1 318 ? 22.021 -34.872 22.162 1.00 54.62 318 GLN A CA 1
ATOM 2601 C C . GLN A 1 318 ? 21.073 -33.950 21.371 1.00 54.62 318 GLN A C 1
ATOM 2603 O O . GLN A 1 318 ? 20.641 -34.327 20.279 1.00 54.62 318 GLN A O 1
ATOM 2608 N N . GLU A 1 319 ? 20.788 -32.737 21.859 1.00 52.03 319 GLU A N 1
ATOM 2609 C CA . GLU A 1 319 ? 20.010 -31.734 21.114 1.00 52.03 319 GLU A CA 1
ATOM 2610 C C . GLU A 1 319 ? 20.803 -31.180 19.922 1.00 52.03 319 GLU A C 1
ATOM 2612 O O . GLU A 1 319 ? 20.261 -31.091 18.813 1.00 52.03 319 GLU A O 1
ATOM 2617 N N . ASN A 1 320 ? 22.115 -30.955 20.091 1.00 56.66 320 ASN A N 1
ATOM 2618 C CA . ASN A 1 320 ? 23.014 -30.625 18.983 1.00 56.66 320 ASN A CA 1
ATOM 2619 C C . ASN A 1 320 ? 22.993 -31.723 17.915 1.00 56.66 320 ASN A C 1
ATOM 2621 O O . ASN A 1 320 ? 23.026 -31.414 16.730 1.00 56.66 320 ASN A O 1
ATOM 2625 N N . GLN A 1 321 ? 22.853 -32.997 18.296 1.00 57.84 321 GLN A N 1
ATOM 2626 C CA . GLN A 1 321 ? 22.774 -34.110 17.346 1.00 57.84 321 GLN A CA 1
ATOM 2627 C C . GLN A 1 321 ? 21.499 -34.106 16.483 1.00 57.84 321 GLN A C 1
ATOM 2629 O O . GLN A 1 321 ? 21.542 -34.555 15.335 1.00 57.84 321 GLN A O 1
ATOM 2634 N N . VAL A 1 322 ? 20.367 -33.614 16.999 1.00 61.72 322 VAL A N 1
ATOM 2635 C CA . VAL A 1 322 ? 19.126 -33.455 16.216 1.00 61.72 322 VAL A CA 1
ATOM 2636 C C . VAL A 1 322 ? 19.227 -32.223 15.317 1.00 61.72 322 VAL A C 1
ATOM 2638 O O . VAL A 1 322 ? 18.926 -32.322 14.127 1.00 61.72 322 VAL A O 1
ATOM 2641 N N . GLY A 1 323 ? 19.746 -31.107 15.841 1.00 68.44 323 GLY A N 1
ATOM 2642 C CA . GLY A 1 323 ? 20.055 -29.910 15.054 1.00 68.44 323 GLY A CA 1
ATOM 2643 C C . GLY A 1 323 ? 21.021 -30.201 13.900 1.00 68.44 323 GLY A C 1
ATOM 2644 O O . GLY A 1 323 ? 20.731 -29.850 12.760 1.00 68.44 323 GLY A O 1
ATOM 2645 N N . LEU A 1 324 ? 22.107 -30.937 14.160 1.00 65.38 324 LEU A N 1
ATOM 2646 C CA . LEU A 1 324 ? 23.053 -31.417 13.148 1.00 65.38 324 LEU A CA 1
ATOM 2647 C C . LEU A 1 324 ? 22.397 -32.363 12.144 1.00 65.38 324 LEU A C 1
ATOM 2649 O O . LEU A 1 324 ? 22.695 -32.255 10.966 1.00 65.38 324 LEU A O 1
ATOM 2653 N N . LYS A 1 325 ? 21.494 -33.270 12.540 1.00 76.56 325 LYS A N 1
ATOM 2654 C CA . LYS A 1 325 ? 20.793 -34.143 11.575 1.00 76.56 325 LYS A CA 1
ATOM 2655 C C . LYS A 1 325 ? 19.869 -33.357 10.646 1.00 76.56 325 LYS A C 1
ATOM 2657 O O . LYS A 1 325 ? 19.867 -33.627 9.450 1.00 76.56 325 LYS A O 1
ATOM 2662 N N . VAL A 1 326 ? 19.137 -32.369 11.162 1.00 78.62 326 VAL A N 1
ATOM 2663 C CA . VAL A 1 326 ? 18.294 -31.483 10.338 1.00 78.62 326 VAL A CA 1
ATOM 2664 C C . VAL A 1 326 ? 19.156 -30.574 9.455 1.00 78.62 326 VAL A C 1
ATOM 2666 O O . VAL A 1 326 ? 18.857 -30.412 8.276 1.00 78.62 326 VAL A O 1
ATOM 2669 N N . ALA A 1 327 ? 20.264 -30.043 9.980 1.00 75.00 327 ALA A N 1
ATOM 2670 C CA . ALA A 1 327 ? 21.224 -29.259 9.207 1.00 75.00 327 ALA A CA 1
ATOM 2671 C C . ALA A 1 327 ? 21.901 -30.096 8.109 1.00 75.00 327 ALA A C 1
ATOM 2673 O O . ALA A 1 327 ? 21.984 -29.631 6.980 1.00 75.00 327 ALA A O 1
ATOM 2674 N N . HIS A 1 328 ? 22.312 -31.336 8.394 1.00 78.56 328 HIS A N 1
ATOM 2675 C CA . HIS A 1 328 ? 22.845 -32.264 7.395 1.00 78.56 328 HIS A CA 1
ATOM 2676 C C . HIS A 1 328 ? 21.796 -32.594 6.332 1.00 78.56 328 HIS A C 1
ATOM 2678 O O . HIS A 1 328 ? 22.088 -32.434 5.161 1.00 78.56 328 HIS A O 1
ATOM 2684 N N . GLN A 1 329 ? 20.550 -32.918 6.695 1.00 83.00 329 GLN A N 1
ATOM 2685 C CA . GLN A 1 329 ? 19.485 -33.153 5.706 1.00 83.00 329 GLN A CA 1
ATOM 2686 C C . GLN A 1 329 ? 19.180 -31.913 4.846 1.00 83.00 329 GLN A C 1
ATOM 2688 O O . GLN A 1 329 ? 18.894 -32.042 3.653 1.00 83.00 329 GLN A O 1
ATOM 2693 N N . ALA A 1 330 ? 19.262 -30.709 5.419 1.00 81.56 330 ALA A N 1
ATOM 2694 C CA . ALA A 1 330 ? 19.148 -29.461 4.669 1.00 81.56 330 ALA A CA 1
ATOM 2695 C C . ALA A 1 330 ? 20.359 -29.237 3.744 1.00 81.56 330 ALA A C 1
ATOM 2697 O O . ALA A 1 330 ? 20.176 -28.840 2.595 1.00 81.56 330 ALA A O 1
ATOM 2698 N N . ILE A 1 331 ? 21.576 -29.540 4.205 1.00 84.06 331 ILE A N 1
ATOM 2699 C CA . ILE A 1 331 ? 22.809 -29.494 3.408 1.00 84.06 331 ILE A CA 1
ATOM 2700 C C . ILE A 1 331 ? 22.745 -30.513 2.265 1.00 84.06 331 ILE A C 1
ATOM 2702 O O . ILE A 1 331 ? 22.973 -30.119 1.129 1.00 84.06 331 ILE A O 1
ATOM 2706 N N . ASP A 1 332 ? 22.353 -31.761 2.515 1.00 87.06 332 ASP A N 1
ATOM 2707 C CA . ASP A 1 332 ? 22.179 -32.816 1.509 1.00 87.06 332 ASP A CA 1
ATOM 2708 C C . ASP A 1 332 ? 21.133 -32.405 0.461 1.00 87.06 332 ASP A C 1
ATOM 2710 O O . ASP A 1 332 ? 21.346 -32.554 -0.742 1.00 87.06 332 ASP A O 1
ATOM 2714 N N . SER A 1 333 ? 20.019 -31.808 0.900 1.00 81.75 333 SER A N 1
ATOM 2715 C CA . SER A 1 333 ? 18.977 -31.283 0.005 1.00 81.75 333 SER A CA 1
ATOM 2716 C C . SER A 1 333 ? 19.488 -30.118 -0.851 1.00 81.75 333 SER A C 1
ATOM 2718 O O . SER A 1 333 ? 19.210 -30.057 -2.050 1.00 81.75 333 SER A O 1
ATOM 2720 N N . LEU A 1 334 ? 20.274 -29.208 -0.269 1.00 87.88 334 LEU A N 1
ATOM 2721 C CA . LEU A 1 334 ? 20.910 -28.102 -0.988 1.00 87.88 334 LEU A CA 1
ATOM 2722 C C . LEU A 1 334 ? 22.027 -28.589 -1.924 1.00 87.88 334 LEU A C 1
ATOM 2724 O O . LEU A 1 334 ? 22.170 -28.043 -3.013 1.00 87.88 334 LEU A O 1
ATOM 2728 N N . GLN A 1 335 ? 22.773 -29.635 -1.564 1.00 86.81 335 GLN A N 1
ATOM 2729 C CA . GLN A 1 335 ? 23.776 -30.289 -2.413 1.00 86.81 335 GLN A CA 1
ATOM 2730 C C . GLN A 1 335 ? 23.124 -31.057 -3.574 1.00 86.81 335 GLN A C 1
ATOM 2732 O O . GLN A 1 335 ? 23.633 -31.027 -4.696 1.00 86.81 335 GLN A O 1
ATOM 2737 N N . ALA A 1 336 ? 21.963 -31.680 -3.360 1.00 86.38 336 ALA A N 1
ATOM 2738 C CA . ALA A 1 336 ? 21.162 -32.284 -4.423 1.00 86.38 336 ALA A CA 1
ATOM 2739 C C . ALA A 1 336 ? 20.621 -31.217 -5.395 1.00 86.38 336 ALA A C 1
ATOM 2741 O O . ALA A 1 336 ? 20.735 -31.366 -6.611 1.00 86.38 336 ALA A O 1
ATOM 2742 N N . GLN A 1 337 ? 20.118 -30.088 -4.884 1.00 84.94 337 GLN A N 1
ATOM 2743 C CA . GLN A 1 337 ? 19.710 -28.957 -5.727 1.00 84.94 337 GLN A CA 1
ATOM 2744 C C . GLN A 1 337 ? 20.897 -28.298 -6.449 1.00 84.94 337 GLN A C 1
ATOM 2746 O O . GLN A 1 337 ? 20.761 -27.888 -7.603 1.00 84.94 337 GLN A O 1
ATOM 2751 N N . LEU A 1 338 ? 22.062 -28.200 -5.800 1.00 88.56 338 LEU A N 1
ATOM 2752 C CA . LEU A 1 338 ? 23.282 -27.659 -6.395 1.00 88.56 338 LEU A CA 1
ATOM 2753 C C . LEU A 1 338 ? 23.784 -28.566 -7.520 1.00 88.56 338 LEU A C 1
ATOM 2755 O O . LEU A 1 338 ? 23.996 -28.078 -8.624 1.00 88.56 338 LEU A O 1
ATOM 2759 N N . SER A 1 339 ? 23.896 -29.875 -7.287 1.00 88.50 339 SER A N 1
ATOM 2760 C CA . SER A 1 339 ? 24.328 -30.839 -8.307 1.00 88.50 339 SER A CA 1
ATOM 2761 C C . SER A 1 339 ? 23.352 -30.906 -9.487 1.00 88.50 339 SER A C 1
ATOM 2763 O O . SER A 1 339 ? 23.789 -30.888 -10.638 1.00 88.50 339 SER A O 1
ATOM 2765 N N . GLN A 1 340 ? 22.037 -30.836 -9.246 1.00 89.31 340 GLN A N 1
ATOM 2766 C CA . GLN A 1 340 ? 21.044 -30.713 -10.319 1.00 89.31 340 GLN A CA 1
ATOM 2767 C C . GLN A 1 340 ? 21.213 -29.405 -11.119 1.00 89.31 340 GLN A C 1
ATOM 2769 O O . GLN A 1 340 ? 21.146 -29.421 -12.351 1.00 89.31 340 GLN A O 1
ATOM 2774 N N . LYS A 1 341 ? 21.488 -28.271 -10.456 1.00 89.00 341 LYS A N 1
ATOM 2775 C CA . LYS A 1 341 ? 21.812 -27.000 -11.132 1.00 89.00 341 LYS A CA 1
ATOM 2776 C C . LYS A 1 341 ? 23.135 -27.073 -11.899 1.00 89.00 341 LYS A C 1
ATOM 2778 O O . LYS A 1 341 ? 23.202 -26.559 -13.012 1.00 89.00 341 LYS A O 1
ATOM 2783 N N . GLU A 1 342 ? 24.156 -27.743 -11.375 1.00 91.12 342 GLU A N 1
ATOM 2784 C CA . GLU A 1 342 ? 25.424 -27.980 -12.073 1.00 91.12 342 GLU A CA 1
ATOM 2785 C C . GLU A 1 342 ? 25.252 -28.867 -13.309 1.00 91.12 342 GLU A C 1
ATOM 2787 O O . GLU A 1 342 ? 25.866 -28.595 -14.338 1.00 91.12 342 GLU A O 1
ATOM 2792 N N . GLU A 1 343 ? 24.413 -29.903 -13.257 1.00 91.31 343 GLU A N 1
ATOM 2793 C CA . GLU A 1 343 ? 24.072 -30.708 -14.434 1.00 91.31 343 GLU A CA 1
ATOM 2794 C C . GLU A 1 343 ? 23.340 -29.894 -15.501 1.00 91.31 343 GLU A C 1
ATOM 2796 O O . GLU A 1 343 ? 23.630 -30.029 -16.691 1.00 91.31 343 GLU A O 1
ATOM 2801 N N . VAL A 1 344 ? 22.394 -29.046 -15.095 1.00 89.88 344 VAL A N 1
ATOM 2802 C CA . VAL A 1 344 ? 21.675 -28.146 -16.007 1.00 89.88 344 VAL A CA 1
ATOM 2803 C C . VAL A 1 344 ? 22.635 -27.117 -16.616 1.00 89.88 344 VAL A C 1
ATOM 2805 O O . VAL A 1 344 ? 22.612 -26.909 -17.829 1.00 89.88 344 VAL A O 1
ATOM 2808 N N . LEU A 1 345 ? 23.552 -26.548 -15.829 1.00 89.25 345 LEU A N 1
ATOM 2809 C CA . LEU A 1 345 ? 24.609 -25.665 -16.330 1.00 89.25 345 LEU A CA 1
ATOM 2810 C C . LEU A 1 345 ? 25.569 -26.392 -17.281 1.00 89.25 345 LEU A C 1
ATOM 2812 O O . LEU A 1 345 ? 25.877 -25.846 -18.336 1.00 89.25 345 LEU A O 1
ATOM 2816 N N . LYS A 1 346 ? 25.985 -27.632 -16.985 1.00 92.00 346 LYS A N 1
ATOM 2817 C CA . LYS A 1 346 ? 26.790 -28.471 -17.897 1.00 92.00 346 LYS A CA 1
ATOM 2818 C C . LYS A 1 346 ? 26.049 -28.738 -19.213 1.00 92.00 346 LYS A C 1
ATOM 2820 O O . LYS A 1 346 ? 26.651 -28.631 -20.280 1.00 92.00 346 LYS A O 1
ATOM 2825 N N . LYS A 1 347 ? 24.737 -29.010 -19.167 1.00 89.38 347 LYS A N 1
ATOM 2826 C CA . LYS A 1 347 ? 23.888 -29.160 -20.366 1.00 89.38 347 LYS A CA 1
ATOM 2827 C C . LYS A 1 347 ? 23.871 -27.866 -21.189 1.00 89.38 347 LYS A C 1
ATOM 2829 O O . LYS A 1 347 ? 24.196 -27.916 -22.375 1.00 89.38 347 LYS A O 1
ATOM 2834 N N . TYR A 1 348 ? 23.622 -26.706 -20.577 1.00 88.19 348 TYR A N 1
ATOM 2835 C CA . TYR A 1 348 ? 23.671 -25.417 -21.282 1.00 88.19 348 TYR A CA 1
ATOM 2836 C C . TYR A 1 348 ? 25.063 -25.077 -21.830 1.00 88.19 348 TYR A C 1
ATOM 2838 O O . TYR A 1 348 ? 25.163 -24.650 -22.976 1.00 88.19 348 TYR A O 1
ATOM 2846 N N . GLN A 1 349 ? 26.138 -25.332 -21.080 1.00 86.81 349 GLN A N 1
ATOM 2847 C CA . GLN A 1 349 ? 27.518 -25.181 -21.560 1.00 86.81 349 GLN A CA 1
ATOM 2848 C C . GLN A 1 349 ? 27.799 -26.082 -22.770 1.00 86.81 349 GLN A C 1
ATOM 2850 O O . GLN A 1 349 ? 28.418 -25.625 -23.728 1.00 86.81 349 GLN A O 1
ATOM 2855 N N . SER A 1 350 ? 27.303 -27.324 -22.776 1.00 89.00 350 SER A N 1
ATOM 2856 C CA . SER A 1 350 ? 27.460 -28.232 -23.921 1.00 89.00 350 SER A CA 1
ATOM 2857 C C . SER A 1 350 ? 26.695 -27.760 -25.167 1.00 89.00 350 SER A C 1
ATOM 2859 O O . SER A 1 350 ? 27.225 -27.840 -26.274 1.00 89.00 350 SER A O 1
ATOM 2861 N N . LEU A 1 351 ? 25.496 -27.187 -24.999 1.00 89.81 351 LEU A N 1
ATOM 2862 C CA . LEU A 1 351 ? 24.723 -26.585 -26.091 1.00 89.81 351 LEU A CA 1
ATOM 2863 C C . LEU A 1 351 ? 25.402 -25.317 -26.632 1.00 89.81 351 LEU A C 1
ATOM 2865 O O . LEU A 1 351 ? 25.471 -25.133 -27.843 1.00 89.81 351 LEU A O 1
ATOM 2869 N N . LEU A 1 352 ? 25.969 -24.482 -25.757 1.00 85.75 352 LEU A N 1
ATOM 2870 C CA . LEU A 1 352 ? 26.743 -23.293 -26.136 1.00 85.75 352 LEU A CA 1
ATOM 2871 C C . LEU A 1 352 ? 28.041 -23.652 -26.871 1.00 85.75 352 LEU A C 1
ATOM 2873 O O . LEU A 1 352 ? 28.377 -23.015 -27.868 1.00 85.75 352 LEU A O 1
ATOM 2877 N N . ALA A 1 353 ? 28.759 -24.679 -26.410 1.00 90.56 353 ALA A N 1
ATOM 2878 C CA . ALA A 1 353 ? 29.943 -25.201 -27.089 1.00 90.56 353 ALA A CA 1
ATOM 2879 C C . ALA A 1 353 ? 29.585 -25.774 -28.468 1.00 90.56 353 ALA A C 1
ATOM 2881 O O . ALA A 1 353 ? 30.262 -25.477 -29.449 1.00 90.56 353 ALA A O 1
ATOM 2882 N N . ARG A 1 354 ? 28.477 -26.518 -28.563 1.00 91.75 354 ARG A N 1
ATOM 2883 C CA . ARG A 1 354 ? 27.962 -27.046 -29.829 1.00 91.75 354 ARG A CA 1
ATOM 2884 C C . ARG A 1 354 ? 27.563 -25.938 -30.807 1.00 91.75 354 ARG A C 1
ATOM 2886 O O . ARG A 1 354 ? 27.978 -25.993 -31.956 1.00 91.75 354 ARG A O 1
ATOM 2893 N N . ALA A 1 355 ? 26.837 -24.916 -30.357 1.00 86.44 355 ALA A N 1
ATOM 2894 C CA . ALA A 1 355 ? 26.459 -23.780 -31.199 1.00 86.44 355 ALA A CA 1
ATOM 2895 C C . ALA A 1 355 ? 27.686 -22.996 -31.705 1.00 86.44 355 ALA A C 1
ATOM 2897 O O . ALA A 1 355 ? 27.710 -22.558 -32.852 1.00 86.44 355 ALA A O 1
ATOM 2898 N N . ARG A 1 356 ? 28.736 -22.859 -30.879 1.00 89.06 356 ARG A N 1
ATOM 2899 C CA . ARG A 1 356 ? 30.022 -22.279 -31.305 1.00 89.06 356 ARG A CA 1
ATOM 2900 C C . ARG A 1 356 ? 30.727 -23.150 -32.344 1.00 89.06 356 ARG A C 1
ATOM 2902 O O . ARG A 1 356 ? 31.149 -22.616 -33.361 1.00 89.06 356 ARG A O 1
ATOM 2909 N N . GLN A 1 357 ? 30.783 -24.465 -32.140 1.00 92.62 357 GLN A N 1
ATOM 2910 C CA . GLN A 1 357 ? 31.361 -25.404 -33.107 1.00 92.62 357 GLN A CA 1
ATOM 2911 C C . GLN A 1 357 ? 30.618 -25.366 -34.453 1.00 92.62 357 GLN A C 1
ATOM 2913 O O . GLN A 1 357 ? 31.245 -25.260 -35.503 1.00 92.62 357 GLN A O 1
ATOM 2918 N N . GLU A 1 358 ? 29.283 -25.387 -34.432 1.00 89.94 358 GLU A N 1
ATOM 2919 C CA . GLU A 1 358 ? 28.450 -25.302 -35.637 1.00 89.94 358 GLU A CA 1
ATOM 2920 C C . GLU A 1 358 ? 28.662 -23.959 -36.370 1.00 89.94 358 GLU A C 1
ATOM 2922 O O . GLU A 1 358 ? 28.774 -23.941 -37.598 1.00 89.94 358 GLU A O 1
ATOM 2927 N N . GLN A 1 359 ? 28.830 -22.849 -35.639 1.00 87.50 359 GLN A N 1
ATOM 2928 C CA . GLN A 1 359 ? 29.175 -21.538 -36.206 1.00 87.50 359 GLN A CA 1
ATOM 2929 C C . GLN A 1 359 ? 30.597 -21.497 -36.799 1.00 87.50 359 GLN A C 1
ATOM 2931 O O . GLN A 1 359 ? 30.796 -20.944 -37.885 1.00 87.50 359 GLN A O 1
ATOM 2936 N N . GLU A 1 360 ? 31.592 -22.085 -36.130 1.00 89.50 360 GLU A N 1
ATOM 2937 C CA . GLU A 1 360 ? 32.960 -22.209 -36.652 1.00 89.50 360 GLU A CA 1
ATOM 2938 C C . GLU A 1 360 ? 33.001 -23.049 -37.930 1.00 89.50 360 GLU A C 1
ATOM 2940 O O . GLU A 1 360 ? 33.663 -22.673 -38.895 1.00 89.50 360 GLU A O 1
ATOM 2945 N N . ASP A 1 361 ? 32.273 -24.163 -37.974 1.00 90.88 361 ASP A N 1
ATOM 2946 C CA . ASP A 1 361 ? 32.258 -25.060 -39.130 1.00 90.88 361 ASP A CA 1
ATOM 2947 C C . ASP A 1 361 ? 31.506 -24.453 -40.323 1.00 90.88 361 ASP A C 1
ATOM 2949 O O . ASP A 1 361 ? 31.888 -24.682 -41.472 1.00 90.88 361 ASP A O 1
ATOM 2953 N N . MET A 1 362 ? 30.492 -23.614 -40.084 1.00 87.94 362 MET A N 1
ATOM 2954 C CA . MET A 1 362 ? 29.905 -22.772 -41.134 1.00 87.94 362 MET A CA 1
ATOM 2955 C C . MET A 1 362 ? 30.876 -21.684 -41.612 1.00 87.94 362 MET A C 1
ATOM 2957 O O . MET A 1 362 ? 30.976 -21.447 -42.814 1.00 87.94 362 MET A O 1
ATOM 2961 N N . THR A 1 363 ? 31.645 -21.074 -40.708 1.00 86.88 363 THR A N 1
ATOM 2962 C CA . THR A 1 363 ? 32.650 -20.058 -41.067 1.00 86.88 363 THR A CA 1
ATOM 2963 C C . THR A 1 363 ? 33.765 -20.660 -41.933 1.00 86.88 363 THR A C 1
ATOM 2965 O O . THR A 1 363 ? 34.074 -20.116 -42.992 1.00 86.88 363 THR A O 1
ATOM 2968 N N . LYS A 1 364 ? 34.286 -21.842 -41.571 1.00 92.69 364 LYS A N 1
ATOM 2969 C CA . LYS A 1 364 ? 35.286 -22.588 -42.364 1.00 92.69 364 LYS A CA 1
ATOM 2970 C C . LYS A 1 364 ? 34.789 -22.918 -43.776 1.00 92.69 364 LYS A C 1
ATOM 2972 O O . LYS A 1 364 ? 35.557 -22.785 -44.727 1.00 92.69 364 LYS A O 1
ATOM 2977 N N . LYS A 1 365 ? 33.511 -23.291 -43.936 1.00 90.94 365 LYS A N 1
ATOM 2978 C CA . LYS A 1 365 ? 32.898 -23.523 -45.260 1.00 90.94 365 LYS A CA 1
ATOM 2979 C C . LYS A 1 365 ? 32.874 -22.250 -46.104 1.00 90.94 365 LYS A C 1
ATOM 2981 O O . LYS A 1 365 ? 33.302 -22.289 -47.253 1.00 90.94 365 LYS A O 1
ATOM 2986 N N . TYR A 1 366 ? 32.458 -21.116 -45.537 1.00 87.69 366 TYR A N 1
ATOM 2987 C CA . TYR A 1 366 ? 32.480 -19.839 -46.261 1.00 87.69 366 TYR A CA 1
ATOM 2988 C C . TYR A 1 366 ? 33.904 -19.402 -46.636 1.00 87.69 366 TYR A C 1
ATOM 2990 O O . TYR A 1 366 ? 34.120 -18.894 -47.735 1.00 87.69 366 TYR A O 1
ATOM 2998 N N . GLU A 1 367 ? 34.903 -19.646 -45.783 1.00 88.00 367 GLU A N 1
ATOM 2999 C CA . GLU A 1 367 ? 36.310 -19.420 -46.135 1.00 88.00 367 GLU A CA 1
ATOM 3000 C C . GLU A 1 367 ? 36.807 -20.347 -47.255 1.00 88.00 367 GLU A C 1
ATOM 3002 O O . GLU A 1 367 ? 37.600 -19.924 -48.097 1.00 88.00 367 GLU A O 1
ATOM 3007 N N . GLU A 1 368 ? 36.376 -21.610 -47.283 1.00 91.88 368 GLU A N 1
ATOM 3008 C CA . GLU A 1 368 ? 36.691 -22.561 -48.355 1.00 91.88 368 GLU A CA 1
ATOM 3009 C C . GLU A 1 368 ? 36.043 -22.159 -49.681 1.00 91.88 368 GLU A C 1
ATOM 3011 O O . GLU A 1 368 ? 36.708 -22.174 -50.720 1.00 91.88 368 GLU A O 1
ATOM 3016 N N . GLU A 1 369 ? 34.783 -21.732 -49.654 1.00 90.00 369 GLU A N 1
ATOM 3017 C CA . GLU A 1 369 ? 34.075 -21.178 -50.809 1.00 90.00 369 GLU A CA 1
ATOM 3018 C C . GLU A 1 369 ? 34.758 -19.905 -51.325 1.00 90.00 369 GLU A C 1
ATOM 3020 O O . GLU A 1 369 ? 35.049 -19.815 -52.520 1.00 90.00 369 GLU A O 1
ATOM 3025 N N . LEU A 1 370 ? 35.129 -18.975 -50.438 1.00 88.19 370 LEU A N 1
ATOM 3026 C CA . LEU A 1 370 ? 35.910 -17.783 -50.783 1.00 88.19 370 LEU A CA 1
ATOM 3027 C C . LEU A 1 370 ? 37.277 -18.142 -51.375 1.00 88.19 370 LEU A C 1
ATOM 3029 O O . LEU A 1 370 ? 37.655 -17.582 -52.404 1.00 88.19 370 LEU A O 1
ATOM 3033 N N . ARG A 1 371 ? 38.018 -19.091 -50.790 1.00 91.81 371 ARG A N 1
ATOM 3034 C CA . ARG A 1 371 ? 39.304 -19.572 -51.335 1.00 91.81 371 ARG A CA 1
ATOM 3035 C C . ARG A 1 371 ? 39.134 -20.209 -52.717 1.00 91.81 371 ARG A C 1
ATOM 3037 O O . ARG A 1 371 ? 39.981 -20.016 -53.587 1.00 91.81 371 ARG A O 1
ATOM 3044 N N . ASN A 1 372 ? 38.041 -20.933 -52.948 1.00 89.94 372 ASN A N 1
ATOM 3045 C CA . ASN A 1 372 ? 37.729 -21.531 -54.247 1.00 89.94 372 ASN A CA 1
ATOM 3046 C C . ASN A 1 372 ? 37.288 -20.490 -55.289 1.00 89.94 372 ASN A C 1
ATOM 3048 O O . ASN A 1 372 ? 37.587 -20.659 -56.472 1.00 89.94 372 ASN A O 1
ATOM 3052 N N . LEU A 1 373 ? 36.611 -19.413 -54.879 1.00 89.31 373 LEU A N 1
ATOM 3053 C CA . LEU A 1 373 ? 36.268 -18.287 -55.752 1.00 89.31 373 LEU A CA 1
ATOM 3054 C C . LEU A 1 373 ? 37.506 -17.478 -56.152 1.00 89.31 373 LEU A C 1
ATOM 3056 O O . LEU A 1 373 ? 37.667 -17.216 -57.341 1.00 89.31 373 LEU A O 1
ATOM 3060 N N . HIS A 1 374 ? 38.413 -17.174 -55.217 1.00 86.19 374 HIS A N 1
ATOM 3061 C CA . HIS A 1 374 ? 39.691 -16.521 -55.534 1.00 86.19 374 HIS A CA 1
ATOM 3062 C C . HIS A 1 374 ? 40.509 -17.355 -56.528 1.00 86.19 374 HIS A C 1
ATOM 3064 O O . HIS A 1 374 ? 40.813 -16.866 -57.607 1.00 86.19 374 HIS A O 1
ATOM 3070 N N . LYS A 1 375 ? 40.710 -18.658 -56.276 1.00 89.88 375 LYS A N 1
ATOM 3071 C CA . LYS A 1 375 ? 41.404 -19.549 -57.230 1.00 89.88 375 LYS A CA 1
ATOM 3072 C C . LYS A 1 375 ? 40.775 -19.566 -58.629 1.00 89.88 375 LYS A C 1
ATOM 3074 O O . LYS A 1 375 ? 41.491 -19.677 -59.619 1.00 89.88 375 LYS A O 1
ATOM 3079 N N . LYS A 1 376 ? 39.442 -19.490 -58.735 1.00 91.12 376 LYS A N 1
ATOM 3080 C CA . LYS A 1 376 ? 38.745 -19.397 -60.032 1.00 91.12 376 LYS A CA 1
ATOM 3081 C C . LYS A 1 376 ? 38.967 -18.044 -60.709 1.00 91.12 376 LYS A C 1
ATOM 3083 O O . LYS A 1 376 ? 39.071 -18.012 -61.932 1.00 91.12 376 LYS A O 1
ATOM 3088 N N . LEU A 1 377 ? 39.030 -16.961 -59.936 1.00 86.19 377 LEU A N 1
ATOM 3089 C CA . LEU A 1 377 ? 39.344 -15.625 -60.432 1.00 86.19 377 LEU A CA 1
ATOM 3090 C C . LEU A 1 377 ? 40.788 -15.565 -60.944 1.00 86.19 377 LEU A C 1
ATOM 3092 O O . LEU A 1 377 ? 40.984 -15.156 -62.083 1.00 86.19 377 LEU A O 1
ATOM 3096 N N . ASP A 1 378 ? 41.749 -16.076 -60.171 1.00 84.44 378 ASP A N 1
ATOM 3097 C CA . ASP A 1 378 ? 43.174 -16.132 -60.523 1.00 84.44 378 ASP A CA 1
ATOM 3098 C C . ASP A 1 378 ? 43.393 -16.935 -61.820 1.00 84.44 378 ASP A C 1
ATOM 3100 O O . ASP A 1 378 ? 43.983 -16.441 -62.783 1.00 84.44 378 ASP A O 1
ATOM 3104 N N . LEU A 1 379 ? 42.804 -18.136 -61.912 1.00 90.50 379 LEU A N 1
ATOM 3105 C CA . LEU A 1 379 ? 42.830 -18.962 -63.128 1.00 90.50 379 LEU A CA 1
ATOM 3106 C C . LEU A 1 379 ? 42.177 -18.267 -64.334 1.00 90.50 379 LEU A C 1
ATOM 3108 O O . LEU A 1 379 ? 42.610 -18.459 -65.473 1.00 90.5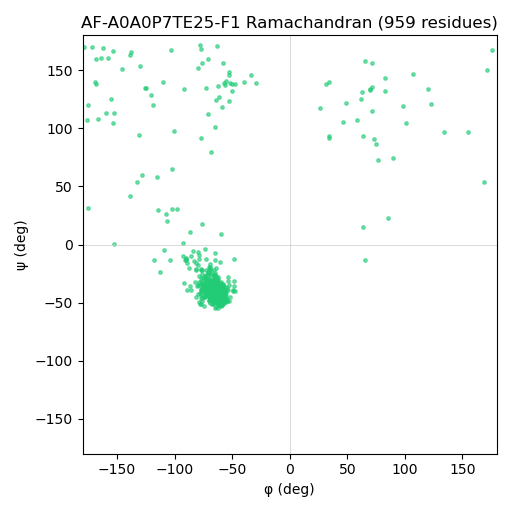0 379 LEU A O 1
ATOM 3112 N N . HIS A 1 380 ? 41.132 -17.464 -64.113 1.00 86.94 380 HIS A N 1
ATOM 3113 C CA . HIS A 1 380 ? 40.504 -16.681 -65.173 1.00 86.94 380 HIS A CA 1
ATOM 3114 C C . HIS A 1 380 ? 41.398 -15.512 -65.613 1.00 86.94 380 HIS A C 1
ATOM 3116 O O . HIS A 1 380 ? 41.535 -15.278 -66.817 1.00 86.94 380 HIS A O 1
ATOM 3122 N N . THR A 1 381 ? 42.039 -14.802 -64.678 1.00 83.00 381 THR A N 1
ATOM 3123 C CA . THR A 1 381 ? 42.986 -13.728 -65.002 1.00 83.00 381 THR A CA 1
ATOM 3124 C C . THR A 1 381 ? 44.198 -14.267 -65.750 1.00 83.00 381 THR A C 1
ATOM 3126 O O . THR A 1 381 ? 44.504 -13.734 -66.816 1.00 83.00 381 THR A O 1
ATOM 3129 N N . ASP A 1 382 ? 44.793 -15.375 -65.306 1.00 84.62 382 ASP A N 1
ATOM 3130 C CA . ASP A 1 382 ? 45.926 -16.017 -65.983 1.00 84.62 382 ASP A CA 1
ATOM 3131 C C . ASP A 1 382 ? 45.540 -16.506 -67.385 1.00 84.62 382 ASP A C 1
ATOM 3133 O O . ASP A 1 382 ? 46.215 -16.187 -68.364 1.00 84.62 382 ASP A O 1
ATOM 3137 N N . SER A 1 383 ? 44.390 -17.180 -67.525 1.00 84.38 383 SER A N 1
ATOM 3138 C CA . SER A 1 383 ? 43.876 -17.605 -68.835 1.00 84.38 383 SER A CA 1
ATOM 3139 C C . SER A 1 383 ? 43.623 -16.420 -69.775 1.00 84.38 383 SER A C 1
ATOM 3141 O O . SER A 1 383 ? 43.882 -16.520 -70.976 1.00 84.38 383 SER A O 1
ATOM 3143 N N . SER A 1 384 ? 43.139 -15.286 -69.257 1.00 79.94 384 SER A N 1
ATOM 3144 C CA . SER A 1 384 ? 42.941 -14.070 -70.055 1.00 79.94 384 SER A CA 1
ATOM 3145 C C . SER A 1 384 ? 44.267 -13.415 -70.464 1.00 79.94 384 SER A C 1
ATOM 3147 O O . SER A 1 384 ? 44.410 -12.993 -71.613 1.00 79.94 384 SER A O 1
ATOM 3149 N N . LEU A 1 385 ? 45.265 -13.416 -69.574 1.00 80.25 385 LEU A N 1
ATOM 3150 C CA . LEU A 1 385 ? 46.616 -12.914 -69.829 1.00 80.25 385 LEU A CA 1
ATOM 3151 C C . LEU A 1 385 ? 47.351 -13.760 -70.869 1.00 80.25 385 LEU A C 1
ATOM 3153 O O . LEU A 1 385 ? 47.993 -13.209 -71.760 1.00 80.25 385 LEU A O 1
ATOM 3157 N N . ASP A 1 386 ? 47.239 -15.082 -70.803 1.00 80.44 386 ASP A N 1
ATOM 3158 C CA . ASP A 1 386 ? 47.884 -15.972 -71.767 1.00 80.44 386 ASP A CA 1
ATOM 3159 C C . ASP A 1 386 ? 47.205 -15.925 -73.140 1.00 80.44 386 ASP A C 1
ATOM 3161 O O . ASP A 1 386 ? 47.905 -15.884 -74.153 1.00 80.44 386 ASP A O 1
ATOM 3165 N N . LYS A 1 387 ? 45.873 -15.789 -73.202 1.00 83.25 387 LYS A N 1
ATOM 3166 C CA . LYS A 1 387 ? 45.161 -15.481 -74.459 1.00 83.25 387 LYS A CA 1
ATOM 3167 C C . LYS A 1 387 ? 45.611 -14.144 -75.052 1.00 83.25 387 LYS A C 1
ATOM 3169 O O . LYS A 1 387 ? 45.813 -14.050 -76.264 1.00 83.25 387 LYS A O 1
ATOM 3174 N N . PHE A 1 388 ? 45.826 -13.123 -74.220 1.00 78.19 388 PHE A N 1
ATOM 3175 C CA . PHE A 1 388 ? 46.346 -11.827 -74.663 1.00 78.19 388 PHE A CA 1
ATOM 3176 C C . PHE A 1 388 ? 47.784 -11.941 -75.204 1.00 78.19 388 PHE A C 1
ATOM 3178 O O . PHE A 1 388 ? 48.059 -11.471 -76.309 1.00 78.19 388 PHE A O 1
ATOM 3185 N N . LYS A 1 389 ? 48.683 -12.643 -74.495 1.00 79.75 389 LYS A N 1
ATOM 3186 C CA . LYS A 1 389 ? 50.059 -12.925 -74.956 1.00 79.75 389 LYS A CA 1
ATOM 3187 C C . LYS A 1 389 ? 50.076 -13.713 -76.269 1.00 79.75 389 LYS A C 1
ATOM 3189 O O . LYS A 1 389 ? 50.854 -13.378 -77.159 1.00 79.75 389 LYS A O 1
ATOM 3194 N N . GLN A 1 390 ? 49.226 -14.733 -76.412 1.00 76.62 390 GLN A N 1
ATOM 3195 C CA . GLN A 1 390 ? 49.099 -15.514 -77.648 1.00 76.62 390 GLN A CA 1
ATOM 3196 C C . GLN A 1 390 ? 48.620 -14.637 -78.810 1.00 76.62 390 GLN A C 1
ATOM 3198 O O . GLN A 1 390 ? 49.273 -14.606 -79.850 1.00 76.62 390 GLN A O 1
ATOM 3203 N N . THR A 1 391 ? 47.567 -13.839 -78.605 1.00 74.81 391 THR A N 1
ATOM 3204 C CA . THR A 1 391 ? 47.051 -12.900 -79.618 1.00 74.81 391 THR A CA 1
ATOM 3205 C C . THR A 1 391 ? 48.119 -11.886 -80.050 1.00 74.81 391 THR A C 1
ATOM 3207 O O . THR A 1 391 ? 48.295 -11.635 -81.242 1.00 74.81 391 THR A O 1
ATOM 3210 N N . ALA A 1 392 ? 48.895 -11.346 -79.104 1.00 67.38 392 ALA A N 1
ATOM 3211 C CA . ALA A 1 392 ? 50.007 -10.442 -79.400 1.00 67.38 392 ALA A CA 1
ATOM 3212 C C . ALA A 1 392 ? 51.141 -11.134 -80.190 1.00 67.38 392 ALA A C 1
ATOM 3214 O O . ALA A 1 392 ? 51.661 -10.569 -81.153 1.00 67.38 392 ALA A O 1
ATOM 3215 N N . LEU A 1 393 ? 51.495 -12.374 -79.836 1.00 69.00 393 LEU A N 1
ATOM 3216 C CA . LEU A 1 393 ? 52.510 -13.168 -80.540 1.00 69.00 393 LEU A CA 1
ATOM 3217 C C . LEU A 1 393 ? 52.081 -13.583 -81.956 1.00 69.00 393 LEU A C 1
ATOM 3219 O O . LEU A 1 393 ? 52.936 -13.687 -82.838 1.00 69.00 393 LEU A O 1
ATOM 3223 N N . GLU A 1 394 ? 50.788 -13.811 -82.196 1.00 64.69 394 GLU A N 1
ATOM 3224 C CA . GLU A 1 394 ? 50.256 -14.093 -83.536 1.00 64.69 394 GLU A CA 1
ATOM 3225 C C . GLU A 1 394 ? 50.219 -12.840 -84.424 1.00 64.69 394 GLU A C 1
ATOM 3227 O O . GLU A 1 394 ? 50.528 -12.929 -85.616 1.00 64.69 394 GLU A O 1
ATOM 3232 N N . LEU A 1 395 ? 49.939 -11.663 -83.850 1.00 57.41 395 LEU A N 1
ATOM 3233 C CA . LEU A 1 395 ? 49.997 -10.377 -84.557 1.00 57.41 395 LEU A CA 1
ATOM 3234 C C . LEU A 1 395 ? 51.417 -10.012 -85.027 1.00 57.41 395 LEU A C 1
ATOM 3236 O O . LEU A 1 395 ? 51.566 -9.383 -86.072 1.00 57.41 395 LEU A O 1
ATOM 3240 N N . MET A 1 396 ? 52.466 -10.452 -84.323 1.00 51.28 396 MET A N 1
ATOM 3241 C CA . MET A 1 396 ? 53.864 -10.199 -84.713 1.00 51.28 396 MET A CA 1
ATOM 3242 C C . MET A 1 396 ? 54.408 -11.121 -85.826 1.00 51.28 396 MET A C 1
ATOM 3244 O O . MET A 1 396 ? 55.540 -10.927 -86.267 1.00 51.28 396 MET A O 1
ATOM 3248 N N . LYS A 1 397 ? 53.662 -12.144 -86.277 1.00 52.22 397 LYS A N 1
ATOM 3249 C CA . LYS A 1 397 ? 54.212 -13.283 -87.052 1.00 52.22 397 LYS A CA 1
ATOM 3250 C C . LYS A 1 397 ? 53.732 -13.428 -88.507 1.00 52.22 397 LYS A C 1
ATOM 3252 O O . LYS A 1 397 ? 53.714 -14.542 -89.031 1.00 52.22 397 LYS A O 1
ATOM 3257 N N . LYS A 1 398 ? 53.374 -12.345 -89.205 1.00 43.19 398 LYS A N 1
ATOM 3258 C CA . LYS A 1 398 ? 53.050 -12.397 -90.651 1.00 43.19 398 LYS A CA 1
ATOM 3259 C C . LYS A 1 398 ? 53.891 -11.409 -91.459 1.00 43.19 398 LYS A C 1
ATOM 3261 O O . LYS A 1 398 ? 54.018 -10.255 -91.060 1.00 43.19 398 LYS A O 1
ATOM 3266 N N . PRO A 1 399 ? 54.437 -11.862 -92.604 1.00 46.47 399 PRO A N 1
ATOM 3267 C CA . PRO A 1 399 ? 53.718 -11.555 -93.846 1.00 46.47 399 PRO A CA 1
ATOM 3268 C C . PRO A 1 399 ? 53.629 -12.693 -94.902 1.00 46.47 399 PRO A C 1
ATOM 3270 O O . PRO A 1 399 ? 54.405 -13.642 -94.908 1.00 46.47 399 PRO A O 1
ATOM 3273 N N . THR A 1 400 ? 52.679 -12.500 -95.830 1.00 35.06 400 THR A N 1
ATOM 3274 C CA . THR A 1 400 ? 52.602 -12.996 -97.232 1.00 35.06 400 THR A CA 1
ATOM 3275 C C . THR A 1 400 ? 52.294 -14.477 -97.562 1.00 35.06 400 THR A C 1
ATOM 3277 O O . THR A 1 400 ? 53.173 -15.299 -97.783 1.00 35.06 400 THR A O 1
ATOM 3280 N N . ILE A 1 401 ? 50.989 -14.747 -97.726 1.00 48.84 401 ILE A N 1
ATOM 3281 C CA . ILE A 1 401 ? 50.300 -15.403 -98.873 1.00 48.84 401 ILE A CA 1
ATOM 3282 C C . ILE A 1 401 ? 51.099 -16.389 -99.766 1.00 48.84 401 ILE A C 1
ATOM 3284 O O . ILE A 1 401 ? 51.910 -15.940 -100.568 1.00 48.84 401 ILE A O 1
ATOM 3288 N N . MET A 1 402 ? 50.687 -17.673 -99.809 1.00 37.12 402 MET A N 1
ATOM 3289 C CA . MET A 1 402 ? 50.560 -18.496 -101.041 1.00 37.12 402 MET A CA 1
ATOM 3290 C C . MET A 1 402 ? 49.577 -19.688 -100.860 1.00 37.12 402 MET A C 1
ATOM 3292 O O . MET A 1 402 ? 49.248 -20.079 -99.746 1.00 37.12 402 MET A O 1
ATOM 3296 N N . VAL A 1 403 ? 49.106 -20.200 -102.006 1.00 46.88 403 VAL A N 1
ATOM 3297 C CA . VAL A 1 403 ? 48.095 -21.241 -102.339 1.00 46.88 403 VAL A CA 1
ATOM 3298 C C . VAL A 1 403 ? 47.943 -22.460 -101.380 1.00 46.88 403 VAL A C 1
ATOM 3300 O O . VAL A 1 403 ? 48.952 -22.967 -100.886 1.00 46.88 403 VAL A O 1
ATOM 3303 N N . PRO A 1 404 ? 46.719 -23.024 -101.181 1.00 54.44 404 PRO A N 1
ATOM 3304 C CA . PRO A 1 404 ? 46.472 -24.131 -100.244 1.00 54.44 404 PRO A CA 1
ATOM 3305 C C . PRO A 1 404 ? 47.175 -25.457 -100.596 1.00 54.44 404 PRO A C 1
ATOM 3307 O O . PRO A 1 404 ? 46.705 -26.251 -101.407 1.00 54.44 404 PRO A O 1
ATOM 3310 N N . THR A 1 405 ? 48.279 -25.746 -99.911 1.00 59.47 405 THR A N 1
ATOM 3311 C CA . THR A 1 405 ? 48.834 -27.108 -99.772 1.00 59.47 405 THR A CA 1
ATOM 3312 C C . THR A 1 405 ? 48.039 -27.927 -98.746 1.00 59.47 405 THR A C 1
ATOM 3314 O O . THR A 1 405 ? 47.298 -27.363 -97.946 1.00 59.47 405 THR A O 1
ATOM 3317 N N . THR A 1 406 ? 48.248 -29.247 -98.671 1.00 59.00 406 THR A N 1
ATOM 3318 C CA . THR A 1 406 ? 47.563 -30.173 -97.734 1.00 59.00 406 THR A CA 1
ATOM 3319 C C . THR A 1 406 ? 47.547 -29.703 -96.270 1.00 59.00 406 THR A C 1
ATOM 3321 O O . THR A 1 406 ? 46.576 -29.933 -95.556 1.00 59.00 406 THR A O 1
ATOM 3324 N N . LYS A 1 407 ? 48.581 -28.974 -95.826 1.00 66.69 407 LYS A N 1
ATOM 3325 C CA . LYS A 1 407 ? 48.641 -28.360 -94.486 1.00 66.69 407 LYS A CA 1
ATOM 3326 C C . LYS A 1 407 ? 47.554 -27.305 -94.248 1.00 66.69 407 LYS A C 1
ATOM 3328 O O . LYS A 1 407 ? 47.110 -27.156 -93.119 1.00 66.69 407 LYS A O 1
ATOM 3333 N N . HIS A 1 408 ? 47.101 -26.602 -95.285 1.00 64.12 408 HIS A N 1
ATOM 3334 C CA . HIS A 1 408 ? 45.988 -25.656 -95.195 1.00 64.12 408 HIS A CA 1
ATOM 3335 C C . HIS A 1 408 ? 44.636 -26.359 -95.073 1.00 64.12 408 HIS A C 1
ATOM 3337 O O . HIS A 1 408 ? 43.767 -25.822 -94.403 1.00 64.12 408 HIS A O 1
ATOM 3343 N N . LEU A 1 409 ? 44.465 -27.557 -95.649 1.00 70.62 409 LEU A N 1
ATOM 3344 C CA . LEU A 1 409 ? 43.264 -28.374 -95.429 1.00 70.62 409 LEU A CA 1
ATOM 3345 C C . LEU A 1 409 ? 43.229 -28.940 -94.005 1.00 70.62 409 LEU A C 1
ATOM 3347 O O . LEU A 1 409 ? 42.189 -28.887 -93.363 1.00 70.62 409 LEU A O 1
ATOM 3351 N N . VAL A 1 410 ? 44.373 -29.389 -93.472 1.00 75.31 410 VAL A N 1
ATOM 3352 C CA . VAL A 1 410 ? 44.481 -29.773 -92.051 1.00 75.31 410 VAL A CA 1
ATOM 3353 C C . VAL A 1 410 ? 44.216 -28.569 -91.144 1.00 75.31 410 VAL A C 1
ATOM 3355 O O . VAL A 1 410 ? 43.418 -28.677 -90.227 1.00 75.31 410 VAL A O 1
ATOM 3358 N N . ARG A 1 411 ? 44.784 -27.392 -91.444 1.00 78.31 411 ARG A N 1
ATOM 3359 C CA . ARG A 1 411 ? 44.504 -26.149 -90.704 1.00 78.31 411 ARG A CA 1
ATOM 3360 C C . ARG A 1 411 ? 43.038 -25.711 -90.810 1.00 78.31 411 ARG A C 1
ATOM 3362 O O . ARG A 1 411 ? 42.531 -25.112 -89.870 1.00 78.31 411 ARG A O 1
ATOM 3369 N N . LEU A 1 412 ? 42.363 -25.989 -91.929 1.00 78.00 412 LEU A N 1
ATOM 3370 C CA . LEU A 1 412 ? 40.928 -25.742 -92.086 1.00 78.00 412 LEU A CA 1
ATOM 3371 C C . LEU A 1 412 ? 40.124 -26.694 -91.193 1.00 78.00 412 LEU A C 1
ATOM 3373 O O . LEU A 1 412 ? 39.301 -26.216 -90.429 1.00 78.00 412 LEU A O 1
ATOM 3377 N N . ALA A 1 413 ? 40.435 -27.993 -91.204 1.00 78.62 413 ALA A N 1
ATOM 3378 C CA . ALA A 1 413 ? 39.800 -28.985 -90.334 1.00 78.62 413 ALA A CA 1
ATOM 3379 C C . ALA A 1 413 ? 40.069 -28.720 -88.836 1.00 78.62 413 ALA A C 1
ATOM 3381 O O . ALA A 1 413 ? 39.169 -28.860 -88.017 1.00 78.62 413 ALA A O 1
ATOM 3382 N N . GLU A 1 414 ? 41.274 -28.265 -88.471 1.00 83.06 414 GLU A N 1
ATOM 3383 C CA . GLU A 1 414 ? 41.598 -27.770 -87.123 1.00 83.06 414 GLU A CA 1
ATOM 3384 C C . GLU A 1 414 ? 40.727 -26.559 -86.754 1.00 83.06 414 GLU A C 1
ATOM 3386 O O . GLU A 1 414 ? 40.250 -26.463 -85.627 1.00 83.06 414 GLU A O 1
ATOM 3391 N N . LEU A 1 415 ? 40.508 -25.615 -87.676 1.00 85.81 415 LEU A N 1
ATOM 3392 C CA . LEU A 1 415 ? 39.647 -24.453 -87.436 1.00 85.81 415 LEU A CA 1
ATOM 3393 C C . LEU A 1 415 ? 38.164 -24.841 -87.361 1.00 85.81 415 LEU A C 1
ATOM 3395 O O . LEU A 1 415 ? 37.469 -24.341 -86.485 1.00 85.81 415 LEU A O 1
ATOM 3399 N N . GLU A 1 416 ? 37.692 -25.756 -88.205 1.00 84.00 416 GLU A N 1
ATOM 3400 C CA . GLU A 1 416 ? 36.337 -26.322 -88.156 1.00 84.00 416 GLU A CA 1
ATOM 3401 C C . GLU A 1 416 ? 36.100 -27.083 -86.843 1.00 84.00 416 GLU A C 1
ATOM 3403 O O . GLU A 1 416 ? 35.061 -26.898 -86.211 1.00 84.00 416 GLU A O 1
ATOM 3408 N N . GLN A 1 417 ? 37.083 -27.858 -86.369 1.00 84.50 417 GLN A N 1
ATOM 3409 C CA . GLN A 1 417 ? 37.038 -28.502 -85.055 1.00 84.50 417 GLN A CA 1
ATOM 3410 C C . GLN A 1 417 ? 37.015 -27.466 -83.922 1.00 84.50 417 GLN A C 1
ATOM 3412 O O . GLN A 1 417 ? 36.173 -27.566 -83.035 1.00 84.50 417 GLN A O 1
ATOM 3417 N N . ASN A 1 418 ? 37.876 -26.444 -83.959 1.00 86.56 418 ASN A N 1
ATOM 3418 C CA . ASN A 1 418 ? 37.872 -25.374 -82.954 1.00 86.56 418 ASN A CA 1
ATOM 3419 C C . ASN A 1 418 ? 36.541 -24.601 -82.938 1.00 86.56 418 ASN A C 1
ATOM 3421 O O . ASN A 1 418 ? 36.070 -24.233 -81.865 1.00 86.56 418 ASN A O 1
ATOM 3425 N N . VAL A 1 419 ? 35.917 -24.368 -84.098 1.00 86.38 419 VAL A N 1
ATOM 3426 C CA . VAL A 1 419 ? 34.580 -23.759 -84.192 1.00 86.38 419 VAL A CA 1
ATOM 3427 C C . VAL A 1 419 ? 33.520 -24.697 -83.614 1.00 86.38 419 VAL A C 1
ATOM 3429 O O . VAL A 1 419 ? 32.724 -24.254 -82.795 1.00 86.38 419 VAL A O 1
ATOM 3432 N N . ALA A 1 420 ? 33.549 -25.996 -83.926 1.00 83.81 420 ALA A N 1
ATOM 3433 C CA . ALA A 1 420 ? 32.621 -26.975 -83.353 1.00 83.81 420 ALA A CA 1
ATOM 3434 C C . ALA A 1 420 ? 32.775 -27.128 -81.824 1.00 83.81 420 ALA A C 1
ATOM 3436 O O . ALA A 1 420 ? 31.782 -27.254 -81.104 1.00 83.81 420 ALA A O 1
ATOM 3437 N N . GLU A 1 421 ? 34.003 -27.077 -81.303 1.00 84.62 421 GLU A N 1
ATOM 3438 C CA . GLU A 1 421 ? 34.290 -27.071 -79.863 1.00 84.62 421 GLU A CA 1
ATOM 3439 C C . GLU A 1 421 ? 33.829 -25.764 -79.201 1.00 84.62 421 GLU A C 1
ATOM 3441 O O . GLU A 1 421 ? 33.241 -25.798 -78.116 1.00 84.62 421 GLU A O 1
ATOM 3446 N N . GLN A 1 422 ? 34.010 -24.616 -79.864 1.00 85.88 422 GLN A N 1
ATOM 3447 C CA . GLN A 1 422 ? 33.483 -23.331 -79.402 1.00 85.88 422 GLN A CA 1
ATOM 3448 C C . GLN A 1 422 ? 31.951 -23.320 -79.393 1.00 85.88 422 GLN A C 1
ATOM 3450 O O . GLN A 1 422 ? 31.381 -22.979 -78.358 1.00 85.88 422 GLN A O 1
ATOM 3455 N N . ASP A 1 423 ? 31.283 -23.764 -80.457 1.00 86.31 423 ASP A N 1
ATOM 3456 C CA . ASP A 1 423 ? 29.819 -23.861 -80.539 1.00 86.31 423 ASP A CA 1
ATOM 3457 C C . ASP A 1 423 ? 29.250 -24.840 -79.503 1.00 86.31 423 ASP A C 1
ATOM 3459 O O . ASP A 1 423 ? 28.262 -24.529 -78.833 1.00 86.31 423 ASP A O 1
ATOM 3463 N N . SER A 1 424 ? 29.912 -25.979 -79.278 1.00 87.50 424 SER A N 1
ATOM 3464 C CA . SER A 1 424 ? 29.583 -26.913 -78.193 1.00 87.50 424 SER A CA 1
ATOM 3465 C C . SER A 1 424 ? 29.723 -26.250 -76.815 1.00 87.50 424 SER A C 1
ATOM 3467 O O . SER A 1 424 ? 28.812 -26.319 -75.980 1.00 87.50 424 SER A O 1
ATOM 3469 N N . SER A 1 425 ? 30.818 -25.516 -76.582 1.00 88.12 425 SER A N 1
ATOM 3470 C CA . SER A 1 425 ? 31.038 -24.788 -75.326 1.00 88.12 425 SER A CA 1
ATOM 3471 C C . SER A 1 425 ? 29.990 -23.689 -75.108 1.00 88.12 425 SER A C 1
ATOM 3473 O O . SER A 1 425 ? 29.433 -23.592 -74.011 1.00 88.12 425 SER A O 1
ATOM 3475 N N . LEU A 1 426 ? 29.645 -22.933 -76.157 1.00 88.56 426 LEU A N 1
ATOM 3476 C CA . LEU A 1 426 ? 28.631 -21.881 -76.151 1.00 88.56 426 LEU A CA 1
ATOM 3477 C C . LEU A 1 426 ? 27.232 -22.458 -75.943 1.00 88.56 426 LEU A C 1
ATOM 3479 O O . LEU A 1 426 ? 26.468 -21.883 -75.171 1.00 88.56 426 LEU A O 1
ATOM 3483 N N . SER A 1 427 ? 26.905 -23.610 -76.537 1.00 89.00 427 SER A N 1
ATOM 3484 C CA . SER A 1 427 ? 25.660 -24.329 -76.244 1.00 89.00 427 SER A CA 1
ATOM 3485 C C . SER A 1 427 ? 25.608 -24.739 -74.773 1.00 89.00 427 SER A C 1
ATOM 3487 O O . SER A 1 427 ? 24.636 -24.426 -74.089 1.00 89.00 427 SER A O 1
ATOM 3489 N N . SER A 1 428 ? 26.685 -25.322 -74.233 1.00 90.19 428 SER A N 1
ATOM 3490 C CA . SER A 1 428 ? 26.737 -25.726 -72.819 1.00 90.19 428 SER A CA 1
ATOM 3491 C C . SER A 1 428 ? 26.605 -24.541 -71.849 1.00 90.19 428 SER A C 1
ATOM 3493 O O . SER A 1 428 ? 25.986 -24.665 -70.792 1.00 90.19 428 SER A O 1
ATOM 3495 N N . LEU A 1 429 ? 27.157 -23.373 -72.203 1.00 90.94 429 LEU A N 1
ATOM 3496 C CA . LEU A 1 429 ? 27.013 -22.135 -71.435 1.00 90.94 429 LEU A CA 1
ATOM 3497 C C . LEU A 1 429 ? 25.606 -21.549 -71.570 1.00 90.94 429 LEU A C 1
ATOM 3499 O O . LEU A 1 429 ? 25.058 -21.062 -70.585 1.00 90.94 429 LEU A O 1
ATOM 3503 N N . ARG A 1 430 ? 24.993 -21.638 -72.754 1.00 90.12 430 ARG A N 1
ATOM 3504 C CA . ARG A 1 430 ? 23.612 -21.210 -73.009 1.00 90.12 430 ARG A CA 1
ATOM 3505 C C . ARG A 1 430 ? 22.606 -22.055 -72.235 1.00 90.12 430 ARG A C 1
ATOM 3507 O O . ARG A 1 430 ? 21.655 -21.499 -71.689 1.00 90.12 430 ARG A O 1
ATOM 3514 N N . ASP A 1 431 ? 22.838 -23.360 -72.130 1.00 91.06 431 ASP A N 1
ATOM 3515 C CA . ASP A 1 431 ? 22.001 -24.255 -71.333 1.00 91.06 431 ASP A CA 1
ATOM 3516 C C . ASP A 1 431 ? 22.205 -24.036 -69.828 1.00 91.06 431 ASP A C 1
ATOM 3518 O O . ASP A 1 431 ? 21.216 -23.922 -69.110 1.00 91.06 431 ASP A O 1
ATOM 3522 N N . LYS A 1 432 ? 23.441 -23.827 -69.348 1.00 93.06 432 LYS A N 1
ATOM 3523 C CA . LYS A 1 432 ? 23.702 -23.407 -67.951 1.00 93.06 432 LYS A CA 1
ATOM 3524 C C . LYS A 1 432 ? 23.070 -22.053 -67.607 1.00 93.06 432 LYS A C 1
ATOM 3526 O O . LYS A 1 432 ? 22.547 -21.872 -66.512 1.00 93.06 432 LYS A O 1
ATOM 3531 N N . LEU A 1 433 ? 23.089 -21.097 -68.538 1.00 91.31 433 LEU A N 1
ATOM 3532 C CA . LEU A 1 433 ? 22.412 -19.808 -68.378 1.00 91.31 433 LEU A CA 1
ATOM 3533 C C . LEU A 1 433 ? 20.887 -19.993 -68.344 1.00 91.31 433 LEU A C 1
ATOM 3535 O O . LEU A 1 433 ? 20.203 -19.343 -67.557 1.00 91.31 433 LEU A O 1
ATOM 3539 N N . ARG A 1 434 ? 20.343 -20.898 -69.167 1.00 94.62 434 ARG A N 1
ATOM 3540 C CA . ARG A 1 434 ? 18.919 -21.258 -69.165 1.00 94.62 434 ARG A CA 1
ATOM 3541 C C . ARG A 1 434 ? 18.503 -21.923 -67.848 1.00 94.62 434 ARG A C 1
ATOM 3543 O O . ARG A 1 434 ? 17.461 -21.539 -67.324 1.00 94.62 434 ARG A O 1
ATOM 3550 N N . THR A 1 435 ? 19.286 -22.855 -67.295 1.00 93.12 435 THR A N 1
ATOM 3551 C CA . THR A 1 435 ? 18.972 -23.480 -65.995 1.00 93.12 435 THR A CA 1
ATOM 3552 C C . THR A 1 435 ? 19.068 -22.471 -64.856 1.00 93.12 435 THR A C 1
ATOM 3554 O O . THR A 1 435 ? 18.114 -22.347 -64.098 1.00 93.12 435 THR A O 1
ATOM 3557 N N . ALA A 1 436 ? 20.130 -21.659 -64.797 1.00 89.69 436 ALA A N 1
ATOM 3558 C CA . ALA A 1 436 ? 20.272 -20.614 -63.779 1.00 89.69 436 ALA A CA 1
ATOM 3559 C C . ALA A 1 436 ? 19.136 -19.570 -63.835 1.00 89.69 436 ALA A C 1
ATOM 3561 O O . ALA A 1 436 ? 18.635 -19.137 -62.799 1.00 89.69 436 ALA A O 1
ATOM 3562 N N . ASN A 1 437 ? 18.674 -19.196 -65.035 1.00 87.94 437 ASN A N 1
ATOM 3563 C CA . ASN A 1 437 ? 17.511 -18.318 -65.195 1.00 87.94 437 ASN A CA 1
ATOM 3564 C C . ASN A 1 437 ? 16.200 -18.990 -64.748 1.00 87.94 437 ASN A C 1
ATOM 3566 O O . ASN A 1 437 ? 15.358 -18.324 -64.148 1.00 87.94 437 ASN A O 1
ATOM 3570 N N . ALA A 1 438 ? 16.019 -20.289 -65.009 1.00 92.88 438 ALA A N 1
ATOM 3571 C CA . ALA A 1 438 ? 14.850 -21.039 -64.547 1.00 92.88 438 ALA A CA 1
ATOM 3572 C C . ALA A 1 438 ? 14.832 -21.191 -63.015 1.00 92.88 438 ALA A C 1
ATOM 3574 O O . ALA A 1 438 ? 13.795 -20.975 -62.391 1.00 92.88 438 ALA A O 1
ATOM 3575 N N . GLU A 1 439 ? 15.982 -21.480 -62.402 1.00 91.94 439 GLU A N 1
ATOM 3576 C CA . GLU A 1 439 ? 16.160 -21.529 -60.945 1.00 91.94 439 GLU A CA 1
ATOM 3577 C C . GLU A 1 439 ? 15.901 -20.161 -60.300 1.00 91.94 439 GLU A C 1
ATOM 3579 O O . GLU A 1 439 ? 15.173 -20.073 -59.311 1.00 91.94 439 GLU A O 1
ATOM 3584 N N . LEU A 1 440 ? 16.424 -19.074 -60.881 1.00 90.81 440 LEU A N 1
ATOM 3585 C CA . LEU A 1 440 ? 16.154 -17.710 -60.420 1.00 90.81 440 LEU A CA 1
ATOM 3586 C C . LEU A 1 440 ? 14.656 -17.381 -60.476 1.00 90.81 440 LEU A C 1
ATOM 3588 O O . LEU A 1 440 ? 14.119 -16.794 -59.536 1.00 90.81 440 LEU A O 1
ATOM 3592 N N . GLU A 1 441 ? 13.968 -17.762 -61.552 1.00 92.62 441 GLU A N 1
ATOM 3593 C CA . GLU A 1 441 ? 12.531 -17.526 -61.691 1.00 92.62 441 GLU A CA 1
ATOM 3594 C C . GLU A 1 441 ? 11.713 -18.376 -60.705 1.00 92.62 441 GLU A C 1
ATOM 3596 O O . GLU A 1 441 ? 10.779 -17.871 -60.082 1.00 92.62 441 GLU A O 1
ATOM 3601 N N . GLN A 1 442 ? 12.121 -19.622 -60.452 1.00 94.62 442 GLN A N 1
ATOM 3602 C CA . GLN A 1 442 ? 11.537 -20.462 -59.404 1.00 94.62 442 GLN A CA 1
ATOM 3603 C C . GLN A 1 442 ? 11.726 -19.843 -58.006 1.00 94.62 442 GLN A C 1
ATOM 3605 O O . GLN A 1 442 ? 10.780 -19.804 -57.217 1.00 94.62 442 GLN A O 1
ATOM 3610 N N . GLN A 1 443 ? 12.908 -19.298 -57.697 1.00 88.81 443 GLN A N 1
ATOM 3611 C CA . GLN A 1 443 ? 13.157 -18.608 -56.424 1.00 88.81 443 GLN A CA 1
ATOM 3612 C C . GLN A 1 443 ? 12.310 -17.335 -56.281 1.00 88.81 443 GLN A C 1
ATOM 3614 O O . GLN A 1 443 ? 11.758 -17.094 -55.205 1.00 88.81 443 GLN A O 1
ATOM 3619 N N . LYS A 1 444 ? 12.122 -16.554 -57.356 1.00 93.38 444 LYS A N 1
ATOM 3620 C CA . LYS A 1 444 ? 11.189 -15.411 -57.354 1.00 93.38 444 LYS A CA 1
ATOM 3621 C C . LYS A 1 444 ? 9.751 -15.847 -57.085 1.00 93.38 444 LYS A C 1
ATOM 3623 O O . LYS A 1 444 ? 9.082 -15.214 -56.273 1.00 93.38 444 LYS A O 1
ATOM 3628 N N . GLN A 1 445 ? 9.280 -16.924 -57.716 1.00 94.00 445 GLN A N 1
ATOM 3629 C CA . GLN A 1 445 ? 7.932 -17.460 -57.489 1.00 94.00 445 GLN A CA 1
ATOM 3630 C C . GLN A 1 445 ? 7.744 -17.921 -56.035 1.00 94.00 445 GLN A C 1
ATOM 3632 O O . GLN A 1 445 ? 6.736 -17.589 -55.412 1.00 94.00 445 GLN A O 1
ATOM 3637 N N . ILE A 1 446 ? 8.737 -18.605 -55.454 1.00 92.62 446 ILE A N 1
ATOM 3638 C CA . ILE A 1 446 ? 8.727 -19.008 -54.037 1.00 92.62 446 ILE A CA 1
ATOM 3639 C C . ILE A 1 446 ? 8.715 -17.780 -53.112 1.00 92.62 446 ILE A C 1
ATOM 3641 O O . ILE A 1 446 ? 7.963 -17.756 -52.136 1.00 92.62 446 ILE A O 1
ATOM 3645 N N . ALA A 1 447 ? 9.515 -16.751 -53.403 1.00 88.69 447 ALA A N 1
ATOM 3646 C CA . ALA A 1 447 ? 9.535 -15.512 -52.628 1.00 88.69 447 ALA A CA 1
ATOM 3647 C C . ALA A 1 447 ? 8.195 -14.759 -52.715 1.00 88.69 447 ALA A C 1
ATOM 3649 O O . ALA A 1 447 ? 7.653 -14.358 -51.685 1.00 88.69 447 ALA A O 1
ATOM 3650 N N . ALA A 1 448 ? 7.617 -14.635 -53.912 1.00 93.62 448 ALA A N 1
ATOM 3651 C CA . ALA A 1 448 ? 6.311 -14.017 -54.130 1.00 93.62 448 ALA A CA 1
ATOM 3652 C C . ALA A 1 448 ? 5.187 -14.771 -53.398 1.00 93.62 448 ALA A C 1
ATOM 3654 O O . ALA A 1 448 ? 4.359 -14.143 -52.739 1.00 93.62 448 ALA A O 1
ATOM 3655 N N . ALA A 1 449 ? 5.194 -16.109 -53.429 1.00 93.19 449 ALA A N 1
ATOM 3656 C CA . ALA A 1 449 ? 4.243 -16.934 -52.684 1.00 93.19 449 ALA A CA 1
ATOM 3657 C C . ALA A 1 449 ? 4.386 -16.757 -51.160 1.00 93.19 449 ALA A C 1
ATOM 3659 O O . ALA A 1 449 ? 3.385 -16.608 -50.461 1.00 93.19 449 ALA A O 1
ATOM 3660 N N . LYS A 1 450 ? 5.619 -16.698 -50.633 1.00 93.50 450 LYS A N 1
ATOM 3661 C CA . LYS 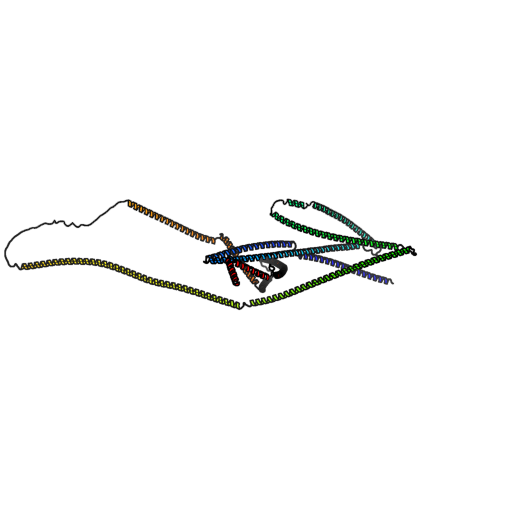A 1 450 ? 5.872 -16.415 -49.207 1.00 93.50 450 LYS A CA 1
ATOM 3662 C C . LYS A 1 450 ? 5.376 -15.028 -48.796 1.00 93.50 450 LYS A C 1
ATOM 3664 O O . LYS A 1 450 ? 4.723 -14.911 -47.763 1.00 93.50 450 LYS A O 1
ATOM 3669 N N . ILE A 1 451 ? 5.635 -13.999 -49.605 1.00 92.00 451 ILE A N 1
ATOM 3670 C CA . ILE A 1 451 ? 5.126 -12.639 -49.366 1.00 92.00 451 ILE A CA 1
ATOM 3671 C C . ILE A 1 451 ? 3.592 -12.645 -49.377 1.00 92.00 451 ILE A C 1
ATOM 3673 O O . ILE A 1 451 ? 2.982 -12.123 -48.448 1.00 92.00 451 ILE A O 1
ATOM 3677 N N . SER A 1 452 ? 2.964 -13.296 -50.362 1.00 95.00 452 SER A N 1
ATOM 3678 C CA . SER A 1 452 ? 1.504 -13.422 -50.443 1.00 95.00 452 SER A CA 1
ATOM 3679 C C . SER A 1 452 ? 0.909 -14.086 -49.193 1.00 95.00 452 SER A C 1
ATOM 3681 O O . SER A 1 452 ? -0.015 -13.535 -48.588 1.00 95.00 452 SER A O 1
ATOM 3683 N N . ASN A 1 453 ? 1.496 -15.193 -48.726 1.00 93.56 453 ASN A N 1
ATOM 3684 C CA . ASN A 1 453 ? 1.061 -15.874 -47.505 1.00 93.56 453 ASN A CA 1
ATOM 3685 C C . ASN A 1 453 ? 1.181 -14.971 -46.268 1.00 93.56 453 ASN A C 1
ATOM 3687 O O . ASN A 1 453 ? 0.196 -14.807 -45.551 1.00 93.56 453 ASN A O 1
ATOM 3691 N N . LEU A 1 454 ? 2.327 -14.309 -46.068 1.00 91.62 454 LEU A N 1
ATOM 3692 C CA . LEU A 1 454 ? 2.527 -13.375 -44.951 1.00 91.62 454 LEU A CA 1
ATOM 3693 C C . LEU A 1 454 ? 1.550 -12.189 -45.003 1.00 91.62 454 LEU A C 1
ATOM 3695 O O . LEU A 1 454 ? 1.039 -11.771 -43.966 1.00 91.62 454 LEU A O 1
ATOM 3699 N N . THR A 1 455 ? 1.230 -11.665 -46.193 1.00 94.00 455 THR A N 1
ATOM 3700 C CA . THR A 1 455 ? 0.200 -10.617 -46.327 1.00 94.00 455 THR A CA 1
ATOM 3701 C C . THR A 1 455 ? -1.205 -11.130 -46.004 1.00 94.00 455 THR A C 1
ATOM 3703 O O . THR A 1 455 ? -1.984 -10.400 -45.394 1.00 94.00 455 THR A O 1
ATOM 3706 N N . SER A 1 456 ? -1.526 -12.389 -46.328 1.00 94.94 456 SER A N 1
ATOM 3707 C CA . SER A 1 456 ? -2.803 -13.016 -45.961 1.00 94.94 456 SER A CA 1
ATOM 3708 C C . SER A 1 456 ? -2.910 -13.272 -44.455 1.00 94.94 456 SER A C 1
ATOM 3710 O O . SER A 1 456 ? -3.952 -13.008 -43.861 1.00 94.94 456 SER A O 1
ATOM 3712 N N . GLU A 1 457 ? -1.842 -13.752 -43.817 1.00 92.69 457 GLU A N 1
ATOM 3713 C CA . GLU A 1 457 ? -1.784 -13.951 -42.364 1.00 92.69 457 GLU A CA 1
ATOM 3714 C C . GLU A 1 457 ? -1.885 -12.625 -41.611 1.00 92.69 457 GLU A C 1
ATOM 3716 O O . GLU A 1 457 ? -2.693 -12.510 -40.690 1.00 92.69 457 GLU A O 1
ATOM 3721 N N . LYS A 1 458 ? -1.163 -11.592 -42.063 1.00 91.88 458 LYS A N 1
ATOM 3722 C CA . LYS A 1 458 ? -1.289 -10.233 -41.528 1.00 91.88 458 LYS A CA 1
ATOM 3723 C C . LYS A 1 458 ? -2.729 -9.718 -41.634 1.00 91.88 458 LYS A C 1
ATOM 3725 O O . LYS A 1 458 ? -3.277 -9.290 -40.624 1.00 91.88 458 LYS A O 1
ATOM 3730 N N . ALA A 1 459 ? -3.366 -9.831 -42.801 1.00 94.44 459 ALA A N 1
ATOM 3731 C CA . ALA A 1 459 ? -4.752 -9.395 -42.989 1.00 94.44 459 ALA A CA 1
ATOM 3732 C C . ALA A 1 459 ? -5.747 -10.164 -42.093 1.00 94.44 459 ALA A C 1
ATOM 3734 O O . ALA A 1 459 ? -6.692 -9.573 -41.573 1.00 94.44 459 ALA A O 1
ATOM 3735 N N . LYS A 1 460 ? -5.525 -11.466 -41.854 1.00 95.25 460 LYS A N 1
ATOM 3736 C CA . LYS A 1 460 ? -6.328 -12.264 -40.907 1.00 95.25 460 LYS A CA 1
ATOM 3737 C C . LYS A 1 460 ? -6.138 -11.803 -39.462 1.00 95.25 460 LYS A C 1
ATOM 3739 O O . LYS A 1 460 ? -7.122 -11.706 -38.736 1.00 95.25 460 LYS A O 1
ATOM 3744 N N . LEU A 1 461 ? -4.908 -11.504 -39.041 1.00 92.12 461 LEU A N 1
ATOM 3745 C CA . LEU A 1 461 ? -4.627 -10.978 -37.700 1.00 92.12 461 LEU A CA 1
ATOM 3746 C C . LEU A 1 461 ? -5.230 -9.579 -37.507 1.00 92.12 461 LEU A C 1
ATOM 3748 O O . LEU A 1 461 ? -5.871 -9.331 -36.491 1.00 92.12 461 LEU A O 1
ATOM 3752 N N . GLU A 1 462 ? -5.113 -8.698 -38.502 1.00 92.75 462 GLU A N 1
ATOM 3753 C CA . GLU A 1 462 ? -5.762 -7.380 -38.510 1.00 92.75 462 GLU A CA 1
ATOM 3754 C C . GLU A 1 462 ? -7.293 -7.501 -38.445 1.00 92.75 462 GLU A C 1
ATOM 3756 O O . GLU A 1 462 ? -7.934 -6.780 -37.679 1.00 92.75 462 GLU A O 1
ATOM 3761 N N . GLN A 1 463 ? -7.889 -8.460 -39.164 1.00 95.38 463 GLN A N 1
ATOM 3762 C CA . GLN A 1 463 ? -9.320 -8.756 -39.072 1.00 95.38 463 GLN A CA 1
ATOM 3763 C C . GLN A 1 463 ? -9.711 -9.271 -37.678 1.00 95.38 463 GLN A C 1
ATOM 3765 O O . GLN A 1 463 ? -10.687 -8.781 -37.111 1.00 95.38 463 GLN A O 1
ATOM 3770 N N . LEU A 1 464 ? -8.962 -10.220 -37.105 1.00 94.44 464 LEU A N 1
ATOM 3771 C CA . LEU A 1 464 ? -9.223 -10.761 -35.766 1.00 94.44 464 LEU A CA 1
ATOM 3772 C C . LEU A 1 464 ? -9.129 -9.668 -34.696 1.00 94.44 464 LEU A C 1
ATOM 3774 O O . LEU A 1 464 ? -10.071 -9.507 -33.917 1.00 94.44 464 LEU A O 1
ATOM 3778 N N . HIS A 1 465 ? -8.066 -8.860 -34.707 1.00 93.00 465 HIS A N 1
ATOM 3779 C CA . HIS A 1 465 ? -7.930 -7.700 -33.824 1.00 93.00 465 HIS A CA 1
ATOM 3780 C C . HIS A 1 465 ? -9.085 -6.709 -34.020 1.00 93.00 465 HIS A C 1
ATOM 3782 O O . HIS A 1 465 ? -9.700 -6.299 -33.041 1.00 93.00 465 HIS A O 1
ATOM 3788 N N . GLY A 1 466 ? -9.463 -6.400 -35.265 1.00 95.62 466 GLY A N 1
ATOM 3789 C CA . GLY A 1 466 ? -10.615 -5.545 -35.564 1.00 95.62 466 GLY A CA 1
ATOM 3790 C C . GLY A 1 466 ? -11.946 -6.098 -35.038 1.00 95.62 466 GLY A C 1
ATOM 3791 O O . GLY A 1 466 ? -12.783 -5.329 -34.569 1.00 95.62 466 GLY A O 1
ATOM 3792 N N . THR A 1 467 ? -12.153 -7.421 -35.056 1.00 95.31 467 THR A N 1
ATOM 3793 C CA . THR A 1 467 ? -13.335 -8.037 -34.423 1.00 95.31 467 THR A CA 1
ATOM 3794 C C . THR A 1 467 ? -13.265 -8.041 -32.898 1.00 95.31 467 THR A C 1
ATOM 3796 O O . THR A 1 467 ? -14.298 -7.881 -32.253 1.00 95.31 467 THR A O 1
ATOM 3799 N N . GLN A 1 468 ? -12.074 -8.173 -32.306 1.00 94.44 468 GLN A N 1
ATOM 3800 C CA . GLN A 1 468 ? -11.900 -8.107 -30.856 1.00 94.44 468 GLN A CA 1
ATOM 3801 C C . GLN A 1 468 ? -12.157 -6.695 -30.324 1.00 94.44 468 GLN A C 1
ATOM 3803 O O . GLN A 1 468 ? -12.896 -6.547 -29.356 1.00 94.44 468 GLN A O 1
ATOM 3808 N N . VAL A 1 469 ? -11.607 -5.672 -30.985 1.00 93.38 469 VAL A N 1
ATOM 3809 C CA . VAL A 1 469 ? -11.842 -4.261 -30.646 1.00 93.38 469 VAL A CA 1
ATOM 3810 C C . VAL A 1 469 ? -13.335 -3.947 -30.702 1.00 93.38 469 VAL A C 1
ATOM 3812 O O . VAL A 1 469 ? -13.871 -3.470 -29.713 1.00 93.38 469 VAL A O 1
ATOM 3815 N N . LYS A 1 470 ? -14.040 -4.342 -31.771 1.00 95.81 470 LYS A N 1
ATOM 3816 C CA . LYS A 1 470 ? -15.496 -4.130 -31.882 1.00 95.81 470 LYS A CA 1
ATOM 3817 C C . LYS A 1 470 ? -16.316 -4.799 -30.778 1.00 95.81 470 LYS A C 1
ATOM 3819 O O . LYS A 1 470 ? -17.321 -4.233 -30.363 1.00 95.81 470 LYS A O 1
ATOM 3824 N N . ARG A 1 471 ? -15.913 -5.982 -30.296 1.00 96.06 471 ARG A N 1
ATOM 3825 C CA . ARG A 1 471 ? -16.581 -6.623 -29.148 1.00 96.06 471 ARG A CA 1
ATOM 3826 C C . ARG A 1 471 ? -16.349 -5.846 -27.856 1.00 96.06 471 ARG A C 1
ATOM 3828 O O . ARG A 1 471 ? -17.306 -5.576 -27.148 1.00 96.06 471 ARG A O 1
ATOM 3835 N N . LEU A 1 472 ? -15.112 -5.424 -27.597 1.00 93.25 472 LEU A N 1
ATOM 3836 C CA . LEU A 1 472 ? -14.779 -4.612 -26.421 1.00 93.25 472 LEU A CA 1
ATOM 3837 C C . LEU A 1 472 ? -15.449 -3.226 -26.463 1.00 93.25 472 LEU A C 1
ATOM 3839 O O . LEU A 1 472 ? -15.861 -2.714 -25.427 1.00 93.25 472 LEU A O 1
ATOM 3843 N N . GLU A 1 473 ? -15.601 -2.628 -27.648 1.00 93.44 473 GLU A N 1
ATOM 3844 C CA . GLU A 1 473 ? -16.372 -1.395 -27.858 1.00 93.44 473 GLU A CA 1
ATOM 3845 C C . GLU A 1 473 ? -17.856 -1.603 -27.516 1.00 93.44 473 GLU A C 1
ATOM 3847 O O . GLU A 1 473 ? -18.417 -0.807 -26.765 1.00 93.44 473 GLU A O 1
ATOM 3852 N N . GLN A 1 474 ? -18.468 -2.698 -27.982 1.00 95.31 474 GLN A N 1
ATOM 3853 C CA . GLN A 1 474 ? -19.854 -3.061 -27.657 1.00 95.31 474 GLN A CA 1
ATOM 3854 C C . GLN A 1 474 ? -20.048 -3.336 -26.158 1.00 95.31 474 GLN A C 1
ATOM 3856 O O . GLN A 1 474 ? -20.951 -2.770 -25.549 1.00 95.31 474 GLN A O 1
ATOM 3861 N N . GLU A 1 475 ? -19.170 -4.125 -25.535 1.00 94.75 475 GLU A N 1
ATOM 3862 C CA . GLU A 1 475 ? -19.190 -4.391 -24.088 1.00 94.75 475 GLU A CA 1
ATOM 3863 C C . GLU A 1 475 ? -19.040 -3.087 -23.277 1.00 94.75 475 GLU A C 1
ATOM 3865 O O . GLU A 1 475 ? -19.754 -2.869 -22.296 1.00 94.75 475 GLU A O 1
ATOM 3870 N N . ALA A 1 476 ? -18.177 -2.161 -23.712 1.00 89.75 476 ALA A N 1
ATOM 3871 C CA . ALA A 1 476 ? -18.029 -0.849 -23.083 1.00 89.75 476 ALA A CA 1
ATOM 3872 C C . ALA A 1 476 ? -19.267 0.052 -23.268 1.00 89.75 476 ALA A C 1
ATOM 3874 O O . ALA A 1 476 ? -19.603 0.820 -22.363 1.00 89.75 476 ALA A O 1
ATOM 3875 N N . GLU A 1 477 ? -19.955 -0.015 -24.409 1.00 95.19 477 GLU A N 1
ATOM 3876 C CA . GLU A 1 477 ? -21.222 0.690 -24.644 1.00 95.19 477 GLU A CA 1
ATOM 3877 C C . GLU A 1 477 ? -22.367 0.116 -23.795 1.00 95.19 477 GLU A C 1
ATOM 3879 O O . GLU A 1 477 ? -23.098 0.886 -23.166 1.00 95.19 477 GLU A O 1
ATOM 3884 N N . GLU A 1 478 ? -22.476 -1.209 -23.685 1.00 95.88 478 GLU A N 1
ATOM 3885 C CA . GLU A 1 478 ? -23.450 -1.884 -22.818 1.00 95.88 478 GLU A CA 1
ATOM 3886 C C . GLU A 1 478 ? -23.232 -1.536 -21.338 1.00 95.88 478 GLU A C 1
ATOM 3888 O O . GLU A 1 478 ? -24.182 -1.164 -20.643 1.00 95.88 478 GLU A O 1
ATOM 3893 N N . LEU A 1 479 ? -21.984 -1.562 -20.857 1.00 93.25 479 LEU A N 1
ATOM 3894 C CA . LEU A 1 479 ? -21.648 -1.163 -19.485 1.00 93.25 479 LEU A CA 1
ATOM 3895 C C . LEU A 1 479 ? -21.943 0.323 -19.225 1.00 93.25 479 LEU A C 1
ATOM 3897 O O . LEU A 1 479 ? -22.470 0.665 -18.165 1.00 93.25 479 LEU A O 1
ATOM 3901 N N . ARG A 1 480 ? -21.679 1.220 -20.187 1.00 95.94 480 ARG A N 1
ATOM 3902 C CA . ARG A 1 480 ? -22.065 2.643 -20.084 1.00 95.94 480 ARG A CA 1
ATOM 3903 C C . ARG A 1 480 ? -23.583 2.824 -20.030 1.00 95.94 480 ARG A C 1
ATOM 3905 O O . ARG A 1 480 ? -24.060 3.654 -19.256 1.00 95.94 480 ARG A O 1
ATOM 3912 N N . ALA A 1 481 ? -24.343 2.055 -20.809 1.00 95.25 481 ALA A N 1
ATOM 3913 C CA . ALA A 1 481 ? -25.803 2.089 -20.777 1.00 95.25 481 ALA A CA 1
ATOM 3914 C C . ALA A 1 481 ? -26.349 1.614 -19.417 1.00 95.25 481 ALA A C 1
ATOM 3916 O O . ALA A 1 481 ? -27.194 2.291 -18.830 1.00 95.25 481 ALA A O 1
ATOM 3917 N N . GLN A 1 482 ? -25.809 0.518 -18.872 1.00 95.62 482 GLN A N 1
ATOM 3918 C CA . GLN A 1 482 ? -26.161 0.016 -17.537 1.00 95.62 482 GLN A CA 1
ATOM 3919 C C . GLN A 1 482 ? -25.808 1.017 -16.426 1.00 95.62 482 GLN A C 1
ATOM 3921 O O . GLN A 1 482 ? -26.623 1.250 -15.533 1.00 95.62 482 GLN A O 1
ATOM 3926 N N . LEU A 1 483 ? -24.635 1.658 -16.490 1.00 91.56 483 LEU A N 1
ATOM 3927 C CA . LEU A 1 483 ? -24.254 2.719 -15.551 1.00 91.56 483 LEU A CA 1
ATOM 3928 C C . LEU A 1 483 ? -25.222 3.906 -15.621 1.00 91.56 483 LEU A C 1
ATOM 3930 O O . LEU A 1 483 ? -25.710 4.345 -14.584 1.00 91.56 483 LEU A O 1
ATOM 3934 N N . SER A 1 484 ? -25.575 4.372 -16.822 1.00 94.88 484 SER A N 1
ATOM 3935 C CA . SER A 1 484 ? -26.544 5.464 -17.014 1.00 94.88 484 SER A CA 1
ATOM 3936 C C . SER A 1 484 ? -27.938 5.118 -16.463 1.00 94.88 484 SER A C 1
ATOM 3938 O O . SER A 1 484 ? -28.582 5.952 -15.815 1.00 94.88 484 SER A O 1
ATOM 3940 N N . GLN A 1 485 ? -28.385 3.866 -16.638 1.00 95.69 485 GLN A N 1
ATOM 3941 C CA . GLN A 1 485 ? -29.617 3.366 -16.025 1.00 95.69 485 GLN A CA 1
ATOM 3942 C C . GLN A 1 485 ? -29.521 3.395 -14.492 1.00 95.69 485 GLN A C 1
ATOM 3944 O O . GLN A 1 485 ? -30.369 4.016 -13.850 1.00 95.69 485 GLN A O 1
ATOM 3949 N N . MET A 1 486 ? -28.473 2.814 -13.903 1.00 92.88 486 MET A N 1
ATOM 3950 C CA . MET A 1 486 ? -28.266 2.792 -12.448 1.00 92.88 486 MET A CA 1
ATOM 3951 C C . MET A 1 486 ? -28.155 4.206 -11.857 1.00 92.88 486 MET A C 1
ATOM 3953 O O . MET A 1 486 ? -28.721 4.493 -10.804 1.00 92.88 486 MET A O 1
ATOM 3957 N N . GLU A 1 487 ? -27.501 5.139 -12.551 1.00 92.75 487 GLU A N 1
ATOM 3958 C CA . GLU A 1 487 ? -27.470 6.557 -12.180 1.00 92.75 487 GLU A CA 1
ATOM 3959 C C . GLU A 1 487 ? -28.849 7.223 -12.251 1.00 92.75 487 GLU A C 1
ATOM 3961 O O . GLU A 1 487 ? -29.114 8.166 -11.500 1.00 92.75 487 GLU A O 1
ATOM 3966 N N . SER A 1 488 ? -29.731 6.789 -13.156 1.00 95.00 488 SER A N 1
ATOM 3967 C CA . SER A 1 488 ? -31.117 7.266 -13.217 1.00 95.00 488 SER A CA 1
ATOM 3968 C C . SER A 1 488 ? -31.958 6.713 -12.064 1.00 95.00 488 SER A C 1
ATOM 3970 O O . SER A 1 488 ? -32.635 7.488 -11.392 1.00 95.00 488 SER A O 1
ATOM 3972 N N . GLU A 1 489 ? -31.818 5.427 -11.737 1.00 95.31 489 GLU A N 1
ATOM 3973 C CA . GLU A 1 489 ? -32.497 4.784 -10.605 1.00 95.31 489 GLU A CA 1
ATOM 3974 C C . GLU A 1 489 ? -32.047 5.394 -9.268 1.00 95.31 489 GLU A C 1
ATOM 3976 O O . GLU A 1 489 ? -32.877 5.775 -8.444 1.00 95.31 489 GLU A O 1
ATOM 3981 N N . VAL A 1 490 ? -30.740 5.612 -9.081 1.00 92.25 490 VAL A N 1
ATOM 3982 C CA . VAL A 1 490 ? -30.189 6.313 -7.908 1.00 92.25 490 VAL A CA 1
ATOM 3983 C C . VAL A 1 490 ? -30.693 7.757 -7.820 1.00 92.25 490 VAL A C 1
ATOM 3985 O O . VAL A 1 490 ? -30.921 8.248 -6.713 1.00 92.25 490 VAL A O 1
ATOM 3988 N N . ARG A 1 491 ? -30.901 8.455 -8.946 1.00 95.81 491 ARG A N 1
ATOM 3989 C CA . ARG A 1 491 ? -31.527 9.790 -8.946 1.00 95.81 491 ARG A CA 1
ATOM 3990 C C . ARG A 1 491 ? -32.993 9.724 -8.517 1.00 95.81 491 ARG A C 1
ATOM 3992 O O . ARG A 1 491 ? -33.362 10.488 -7.629 1.00 95.81 491 ARG A O 1
ATOM 3999 N N . CYS A 1 492 ? -33.784 8.795 -9.057 1.00 95.00 492 CYS A N 1
ATOM 4000 C CA . CYS A 1 492 ? -35.179 8.589 -8.656 1.00 95.00 492 CYS A CA 1
ATOM 4001 C C . CYS A 1 492 ? -35.296 8.268 -7.156 1.00 95.00 492 CYS A C 1
ATOM 4003 O O . CYS A 1 492 ? -35.997 8.973 -6.431 1.00 95.00 492 CYS A O 1
ATOM 4005 N N . LEU A 1 493 ? -34.520 7.301 -6.657 1.00 92.88 493 LEU A N 1
ATOM 4006 C CA . LEU A 1 493 ? -34.495 6.931 -5.237 1.00 92.88 493 LEU A CA 1
ATOM 4007 C C . LEU A 1 493 ? -34.049 8.089 -4.332 1.00 92.88 493 LEU A C 1
ATOM 4009 O O . LEU A 1 493 ? -34.574 8.245 -3.231 1.00 92.88 493 LEU A O 1
ATOM 4013 N N . ARG A 1 494 ? -33.115 8.942 -4.780 1.00 93.94 494 ARG A N 1
ATOM 4014 C CA . ARG A 1 494 ? -32.757 10.174 -4.054 1.00 93.94 494 ARG A CA 1
ATOM 4015 C C . ARG A 1 494 ? -33.913 11.170 -4.018 1.00 93.94 494 ARG A C 1
ATOM 4017 O O . ARG A 1 494 ? -34.160 11.731 -2.956 1.00 93.94 494 ARG A O 1
ATOM 4024 N N . THR A 1 495 ? -34.632 11.375 -5.123 1.00 93.00 495 THR A N 1
ATOM 4025 C CA . THR A 1 495 ? -35.804 12.270 -5.138 1.00 93.00 495 THR A CA 1
ATOM 4026 C C . THR A 1 495 ? -36.960 11.738 -4.289 1.00 93.00 495 THR A C 1
ATOM 4028 O O . THR A 1 495 ? -37.597 12.517 -3.585 1.00 93.00 495 THR A O 1
ATOM 4031 N N . GLU A 1 496 ? -37.188 10.423 -4.267 1.00 91.06 496 GLU A N 1
ATOM 4032 C CA . GLU A 1 496 ? -38.175 9.784 -3.388 1.00 91.06 496 GLU A CA 1
ATOM 4033 C C . GLU A 1 496 ? -37.779 9.891 -1.912 1.00 91.06 496 GLU A C 1
ATOM 4035 O O . GLU A 1 496 ? -38.613 10.231 -1.072 1.00 91.06 496 GLU A O 1
ATOM 4040 N N . LEU A 1 497 ? -36.503 9.659 -1.586 1.00 87.88 497 LEU A N 1
ATOM 4041 C CA . LEU A 1 497 ? -35.980 9.821 -0.232 1.00 87.88 497 LEU A CA 1
ATOM 4042 C C . LEU A 1 497 ? -36.107 11.271 0.248 1.00 87.88 497 LEU A C 1
ATOM 4044 O O . LEU A 1 497 ? -36.492 11.495 1.394 1.00 87.88 497 LEU A O 1
ATOM 4048 N N . GLU A 1 498 ? -35.816 12.256 -0.603 1.00 87.56 498 GLU A N 1
ATOM 4049 C CA . GLU A 1 498 ? -35.956 13.668 -0.239 1.00 87.56 498 GLU A CA 1
ATOM 4050 C C . GLU A 1 498 ? -37.431 14.057 -0.066 1.00 87.56 498 GLU A C 1
ATOM 4052 O O . GLU A 1 498 ? -37.779 14.693 0.926 1.00 87.56 498 GLU A O 1
ATOM 4057 N N . ALA A 1 499 ? -38.331 13.563 -0.924 1.00 85.56 499 ALA A N 1
ATOM 4058 C CA . ALA A 1 499 ? -39.774 13.721 -0.740 1.00 85.56 499 ALA A CA 1
ATOM 4059 C C . ALA A 1 499 ? -40.277 13.072 0.569 1.00 85.56 499 ALA A C 1
ATOM 4061 O O . ALA A 1 499 ? -41.124 13.645 1.259 1.00 85.56 499 ALA A O 1
ATOM 4062 N N . GLN A 1 500 ? -39.734 11.913 0.965 1.00 79.00 500 GLN A N 1
ATOM 4063 C CA . GLN A 1 500 ? -40.030 11.289 2.262 1.00 79.00 500 GLN A CA 1
ATOM 4064 C C . GLN A 1 500 ? -39.464 12.087 3.444 1.00 79.00 500 GLN A C 1
ATOM 4066 O O . GLN A 1 500 ? -40.145 12.220 4.463 1.00 79.00 500 GLN A O 1
ATOM 4071 N N . LYS A 1 501 ? -38.254 12.653 3.335 1.00 81.38 501 LYS A N 1
ATOM 4072 C CA . LYS A 1 501 ? -37.719 13.570 4.355 1.00 81.38 501 LYS A CA 1
ATOM 4073 C C . LYS A 1 501 ? -38.598 14.806 4.484 1.00 81.38 501 LYS A C 1
ATOM 4075 O O . LYS A 1 501 ? -38.985 15.132 5.599 1.00 81.38 501 LYS A O 1
ATOM 4080 N N . GLU A 1 502 ? -38.971 15.451 3.381 1.00 81.06 502 GLU A N 1
ATOM 4081 C CA . GLU A 1 502 ? -39.893 16.590 3.394 1.00 81.06 502 GLU A CA 1
ATOM 4082 C C . GLU A 1 502 ? -41.235 16.232 4.049 1.00 81.06 502 GLU A C 1
ATOM 4084 O O . GLU A 1 502 ? -41.755 17.008 4.852 1.00 81.06 502 GLU A O 1
ATOM 4089 N N . ALA A 1 503 ? -41.792 15.052 3.756 1.00 72.06 503 ALA A N 1
ATOM 4090 C CA . ALA A 1 503 ? -43.016 14.568 4.392 1.00 72.06 503 ALA A CA 1
ATOM 4091 C C . ALA A 1 503 ? -42.844 14.357 5.910 1.00 72.06 503 ALA A C 1
ATOM 4093 O O . ALA A 1 503 ? -43.712 14.763 6.683 1.00 72.06 503 ALA A O 1
ATOM 4094 N N . ASN A 1 504 ? -41.711 13.795 6.345 1.00 65.50 504 ASN A N 1
ATOM 4095 C CA . ASN A 1 504 ? -41.378 13.599 7.761 1.00 65.50 504 ASN A CA 1
ATOM 4096 C C . ASN A 1 504 ? -41.088 14.922 8.500 1.00 65.50 504 ASN A C 1
ATOM 4098 O O . ASN A 1 504 ? -41.415 15.052 9.679 1.00 65.50 504 ASN A O 1
ATOM 4102 N N . ILE A 1 505 ? -40.499 15.910 7.820 1.00 68.62 505 ILE A N 1
ATOM 4103 C CA . ILE A 1 505 ? -40.183 17.238 8.370 1.00 68.62 505 ILE A CA 1
ATOM 4104 C C . ILE A 1 505 ? -41.446 18.108 8.482 1.00 68.62 505 ILE A C 1
ATOM 4106 O O . ILE A 1 505 ? -41.561 18.895 9.422 1.00 68.62 505 ILE A O 1
ATOM 4110 N N . ARG A 1 506 ? -42.420 17.967 7.568 1.00 68.00 506 ARG A N 1
ATOM 4111 C CA . ARG A 1 506 ? -43.606 18.846 7.510 1.00 68.00 506 ARG A CA 1
ATOM 4112 C C . ARG A 1 506 ? -44.540 18.776 8.729 1.00 68.00 506 ARG A C 1
ATOM 4114 O O . ARG A 1 506 ? -45.292 19.728 8.908 1.00 68.00 506 ARG A O 1
ATOM 4121 N N . SER A 1 507 ? -44.507 17.718 9.551 1.00 53.47 507 SER A N 1
ATOM 4122 C CA . SER A 1 507 ? -44.972 17.677 10.963 1.00 53.47 507 SER A CA 1
ATOM 4123 C C . SER A 1 507 ? -44.958 16.229 11.481 1.00 53.47 507 SER A C 1
ATOM 4125 O O . SER A 1 507 ? -45.301 15.323 10.718 1.00 53.47 507 SER A O 1
ATOM 4127 N N . PRO A 1 508 ? -44.748 15.975 12.793 1.00 56.34 508 PRO A N 1
ATOM 4128 C CA . PRO A 1 508 ? -45.265 14.758 13.418 1.00 56.34 508 PRO A CA 1
ATOM 4129 C C . PRO A 1 508 ? -46.752 14.614 13.080 1.00 56.34 508 PRO A C 1
ATOM 4131 O O . PRO A 1 508 ? -47.507 15.585 13.206 1.00 56.34 508 PRO A O 1
ATOM 4134 N N . THR A 1 509 ? -47.183 13.430 12.643 1.00 66.62 509 THR A N 1
ATOM 4135 C CA . THR A 1 509 ? -48.585 13.181 12.282 1.00 66.62 509 THR A CA 1
ATOM 4136 C C . THR A 1 509 ? -49.515 13.645 13.401 1.00 66.62 509 THR A C 1
ATOM 4138 O O . THR A 1 509 ? -49.245 13.432 14.584 1.00 66.62 509 THR A O 1
ATOM 4141 N N . ASN A 1 510 ? -50.625 14.292 13.029 1.00 62.06 510 ASN A N 1
ATOM 4142 C CA . ASN A 1 510 ? -51.540 14.958 13.967 1.00 62.06 510 ASN A CA 1
ATOM 4143 C C . ASN A 1 510 ? -52.017 14.009 15.096 1.00 62.06 510 ASN A C 1
ATOM 4145 O O . ASN A 1 510 ? -52.250 14.419 16.228 1.00 62.06 510 ASN A O 1
ATOM 4149 N N . THR A 1 511 ? -52.065 12.705 14.806 1.00 60.81 511 THR A N 1
ATOM 4150 C CA . THR A 1 511 ? -52.286 11.604 15.755 1.00 60.81 511 THR A CA 1
ATOM 4151 C C . THR A 1 511 ? -51.263 11.541 16.895 1.00 60.81 511 THR A C 1
ATOM 4153 O O . THR A 1 511 ? -51.669 11.384 18.044 1.00 60.81 511 THR A O 1
ATOM 4156 N N . MET A 1 512 ? -49.962 11.689 16.626 1.00 64.31 512 MET A N 1
ATOM 4157 C CA . MET A 1 512 ? -48.913 11.651 17.653 1.00 64.31 512 MET A CA 1
ATOM 4158 C C . MET A 1 512 ? -48.918 12.920 18.512 1.00 64.31 512 MET A C 1
ATOM 4160 O O . MET A 1 512 ? -48.760 12.827 19.729 1.00 64.31 512 MET A O 1
ATOM 4164 N N . LYS A 1 513 ? -49.200 14.089 17.921 1.00 76.75 513 LYS A N 1
ATOM 4165 C CA . LYS A 1 513 ? -49.422 15.329 18.684 1.00 76.75 513 LYS A CA 1
ATOM 4166 C C . LYS A 1 513 ? -50.623 15.187 19.629 1.00 76.75 513 LYS A C 1
ATOM 4168 O O . LYS A 1 513 ? -50.476 15.389 20.833 1.00 76.75 513 LYS A O 1
ATOM 4173 N N . ASN A 1 514 ? -51.763 14.727 19.111 1.00 75.44 514 ASN A N 1
ATOM 4174 C CA . ASN A 1 514 ? -52.973 14.476 19.900 1.00 75.44 514 ASN A CA 1
ATOM 4175 C C . ASN A 1 514 ? -52.753 13.412 20.993 1.00 75.44 514 ASN A C 1
ATOM 4177 O O . ASN A 1 514 ? -53.307 13.529 22.085 1.00 75.44 514 ASN A O 1
ATOM 4181 N N . LEU A 1 515 ? -51.932 12.386 20.736 1.00 79.44 515 LEU A N 1
ATOM 4182 C CA . LEU A 1 515 ? -51.561 11.383 21.736 1.00 79.44 515 LEU A CA 1
ATOM 4183 C C . LEU A 1 515 ? -50.707 11.992 22.856 1.00 79.44 515 LEU A C 1
ATOM 4185 O O . LEU A 1 515 ? -51.006 11.772 24.027 1.00 79.44 515 LEU A O 1
ATOM 4189 N N . VAL A 1 516 ? -49.689 12.791 22.523 1.00 81.62 516 VAL A N 1
ATOM 4190 C CA . VAL A 1 516 ? -48.841 13.478 23.513 1.00 81.62 516 VAL A CA 1
ATOM 4191 C C . VAL A 1 516 ? -49.652 14.482 24.338 1.00 81.62 516 VAL A C 1
ATOM 4193 O O . VAL A 1 516 ? -49.490 14.539 25.555 1.00 81.62 516 VAL A O 1
ATOM 4196 N N . GLU A 1 517 ? -50.563 15.237 23.724 1.00 84.81 517 GLU A N 1
ATOM 4197 C CA . GLU A 1 517 ? -51.465 16.151 24.439 1.00 84.81 517 GLU A CA 1
ATOM 4198 C C . GLU A 1 517 ? -52.449 15.392 25.346 1.00 84.81 517 GLU A C 1
ATOM 4200 O O . GLU A 1 517 ? -52.632 15.770 26.506 1.00 84.81 517 GLU A O 1
ATOM 4205 N N . ARG A 1 518 ? -52.999 14.259 24.888 1.00 86.12 518 ARG A N 1
ATOM 4206 C CA . ARG A 1 518 ? -53.843 13.371 25.706 1.00 86.12 518 ARG A CA 1
ATOM 4207 C C . ARG A 1 518 ? -53.081 12.773 26.891 1.00 86.12 518 ARG A C 1
ATOM 4209 O O . ARG A 1 518 ? -53.626 12.735 27.992 1.00 86.12 518 ARG A O 1
ATOM 4216 N N . LEU A 1 519 ? -51.834 12.345 26.696 1.00 86.00 519 LEU A N 1
ATOM 4217 C CA . LEU A 1 519 ? -50.973 11.827 27.765 1.00 86.00 519 LEU A CA 1
ATOM 4218 C C . LEU A 1 519 ? -50.608 12.926 28.775 1.00 86.00 519 LEU A C 1
ATOM 4220 O O . LEU A 1 519 ? -50.700 12.692 29.978 1.00 86.00 519 LEU A O 1
ATOM 4224 N N . LYS A 1 520 ? -50.298 14.149 28.320 1.00 86.81 520 LYS A N 1
ATOM 4225 C CA . LYS A 1 520 ? -50.095 15.317 29.201 1.00 86.81 520 LYS A CA 1
ATOM 4226 C C . LYS A 1 520 ? -51.351 15.649 30.014 1.00 86.81 520 LYS A C 1
ATOM 4228 O O . LYS A 1 520 ? -51.252 15.887 31.216 1.00 86.81 520 LYS A O 1
ATOM 4233 N N . ALA A 1 521 ? -52.534 15.612 29.398 1.00 89.31 521 ALA A N 1
ATOM 4234 C CA . ALA A 1 521 ? -53.802 15.826 30.096 1.00 89.31 521 ALA A CA 1
ATOM 4235 C C . ALA A 1 521 ? -54.095 14.723 31.133 1.00 89.31 521 ALA A C 1
ATOM 4237 O O . ALA A 1 521 ? -54.552 15.019 32.238 1.00 89.31 521 ALA A O 1
ATOM 4238 N N . GLN A 1 522 ? -53.786 13.460 30.817 1.00 90.00 522 GLN A N 1
ATOM 4239 C CA . GLN A 1 522 ? -53.893 12.342 31.761 1.00 90.00 522 GLN A CA 1
ATOM 4240 C C . GLN A 1 522 ? -52.905 12.470 32.929 1.00 90.00 522 GLN A C 1
ATOM 4242 O O . GLN A 1 522 ? -53.306 12.244 34.071 1.00 90.00 522 GLN A O 1
ATOM 4247 N N . LEU A 1 523 ? -51.660 12.886 32.674 1.00 89.12 523 LEU A N 1
ATOM 4248 C CA . LEU A 1 523 ? -50.663 1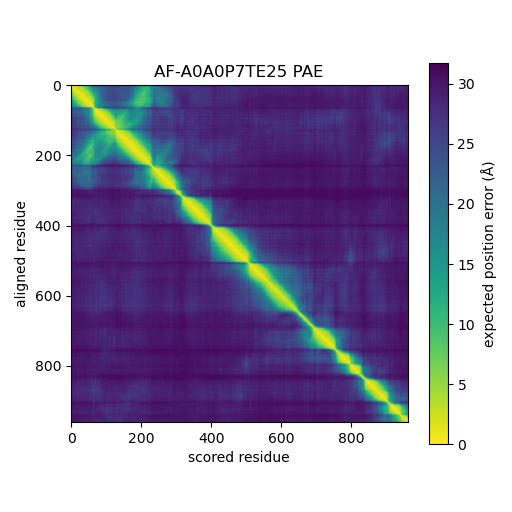3.155 33.714 1.00 89.12 523 LEU A CA 1
ATOM 4249 C C . LEU A 1 523 ? -51.149 14.262 34.661 1.00 89.12 523 LEU A C 1
ATOM 4251 O O . LEU A 1 523 ? -51.236 14.045 35.867 1.00 89.12 523 LEU A O 1
ATOM 4255 N N . ALA A 1 524 ? -51.584 15.403 34.119 1.00 89.19 524 ALA A N 1
ATOM 4256 C CA . ALA A 1 524 ? -52.106 16.520 34.907 1.00 89.19 524 ALA A CA 1
ATOM 4257 C C . ALA A 1 524 ? -53.361 16.146 35.725 1.00 89.19 524 ALA A C 1
ATOM 4259 O O . ALA A 1 524 ? -53.551 16.634 36.841 1.00 89.19 524 ALA A O 1
ATOM 4260 N N . LEU A 1 525 ? -54.218 15.257 35.207 1.00 91.31 525 LEU A N 1
ATOM 4261 C CA . LEU A 1 525 ? -55.344 14.706 35.965 1.00 91.31 525 LEU A CA 1
ATOM 4262 C C . LEU A 1 525 ? -54.865 13.805 37.113 1.00 91.31 525 LEU A C 1
ATOM 4264 O O . LEU A 1 525 ? -55.402 13.895 38.217 1.00 91.31 525 LEU A O 1
ATOM 4268 N N . LYS A 1 526 ? -53.848 12.966 36.882 1.00 90.19 526 LYS A N 1
ATOM 4269 C CA . LYS A 1 526 ? -53.268 12.091 37.910 1.00 90.19 526 LYS A CA 1
ATOM 4270 C C . LYS A 1 526 ? -52.546 12.876 39.001 1.00 90.19 526 LYS A C 1
ATOM 4272 O O . LYS A 1 526 ? -52.755 12.577 40.171 1.00 90.19 526 LYS A O 1
ATOM 4277 N N . GLU A 1 527 ? -51.820 13.935 38.658 1.00 90.38 527 GLU A N 1
ATOM 4278 C CA . GLU A 1 527 ? -51.242 14.866 39.635 1.00 90.38 527 GLU A CA 1
ATOM 4279 C C . GLU A 1 527 ? -52.315 15.572 40.473 1.00 90.38 527 GLU A C 1
ATOM 4281 O O . GLU A 1 527 ? -52.156 15.713 41.685 1.00 90.38 527 GLU A O 1
ATOM 4286 N N . LYS A 1 528 ? -53.432 15.998 39.863 1.00 92.69 528 LYS A N 1
ATOM 4287 C CA . LYS A 1 528 ? -54.574 16.566 40.603 1.00 92.69 528 LYS A CA 1
ATOM 4288 C C . LYS A 1 528 ? -55.204 15.540 41.547 1.00 92.69 528 LYS A C 1
ATOM 4290 O O . LYS A 1 528 ? -55.481 15.880 42.693 1.00 92.69 528 LYS A O 1
ATOM 4295 N N . GLN A 1 529 ? -55.384 14.293 41.102 1.00 91.00 529 GLN A N 1
ATOM 4296 C CA . GLN A 1 529 ? -55.873 13.195 41.947 1.00 91.00 529 GLN A CA 1
ATOM 4297 C C . GLN A 1 529 ? -54.913 12.906 43.109 1.00 91.00 529 GLN A C 1
ATOM 4299 O O . GLN A 1 529 ? -55.361 12.799 44.247 1.00 91.00 529 GLN A O 1
ATOM 4304 N N . GLN A 1 530 ? -53.603 12.856 42.858 1.00 87.19 530 GLN A N 1
ATOM 4305 C CA . GLN A 1 530 ? -52.590 12.667 43.897 1.00 87.19 530 GLN A CA 1
ATOM 4306 C C . GLN A 1 530 ? -52.600 13.821 44.907 1.00 87.19 530 GLN A C 1
ATOM 4308 O O . GLN A 1 530 ? -52.648 13.567 46.104 1.00 87.19 530 GLN A O 1
ATOM 4313 N N . LYS A 1 531 ? -52.636 15.081 44.450 1.00 90.69 531 LYS A N 1
ATOM 4314 C CA . LYS A 1 531 ? -52.729 16.263 45.327 1.00 90.69 531 LYS A CA 1
ATOM 4315 C C . LYS A 1 531 ? -54.009 16.255 46.170 1.00 90.69 531 LYS A C 1
ATOM 4317 O O . LYS A 1 531 ? -53.943 16.562 47.356 1.00 90.69 531 LYS A O 1
ATOM 4322 N N . ALA A 1 532 ? -55.147 15.861 45.594 1.00 89.88 532 ALA A N 1
ATOM 4323 C CA . ALA A 1 532 ? -56.407 15.722 46.324 1.00 89.88 532 ALA A CA 1
ATOM 4324 C C . ALA A 1 532 ? -56.350 14.602 47.378 1.00 89.88 532 ALA A C 1
ATOM 4326 O O . ALA A 1 532 ? -56.748 14.828 48.515 1.00 89.88 532 ALA A O 1
ATOM 4327 N N . LEU A 1 533 ? -55.794 13.432 47.042 1.00 89.75 533 LEU A N 1
ATOM 4328 C CA . LEU A 1 533 ? -55.602 12.327 47.991 1.00 89.75 533 LEU A CA 1
ATOM 4329 C C . LEU A 1 533 ? -54.605 12.684 49.101 1.00 89.75 533 LEU A C 1
ATOM 4331 O O . LEU A 1 533 ? -54.858 12.385 50.261 1.00 89.75 533 LEU A O 1
ATOM 4335 N N . SER A 1 534 ? -53.502 13.366 48.782 1.00 90.19 534 SER A N 1
ATOM 4336 C CA . SER A 1 534 ? -52.560 13.871 49.785 1.00 90.19 534 SER A CA 1
ATOM 4337 C C . SER A 1 534 ? -53.201 14.911 50.706 1.00 90.19 534 SER A C 1
ATOM 4339 O O . SER A 1 534 ? -52.924 14.888 51.901 1.00 90.19 534 SER A O 1
ATOM 4341 N N . LYS A 1 535 ? -54.081 15.781 50.185 1.00 91.25 535 LYS A N 1
ATOM 4342 C CA . LYS A 1 535 ? -54.854 16.733 50.997 1.00 91.25 535 LYS A CA 1
ATOM 4343 C C . LYS A 1 535 ? -55.858 16.013 51.900 1.00 91.25 535 LYS A C 1
ATOM 4345 O O . LYS A 1 535 ? -55.838 16.260 53.095 1.00 91.25 535 LYS A O 1
ATOM 4350 N N . ALA A 1 536 ? -56.624 15.060 51.370 1.00 89.12 536 ALA A N 1
ATOM 4351 C CA . ALA A 1 536 ? -57.564 14.256 52.151 1.00 89.12 536 ALA A CA 1
ATOM 4352 C C . ALA A 1 536 ? -56.864 13.404 53.229 1.00 89.12 536 ALA A C 1
ATOM 4354 O O . ALA A 1 536 ? -57.379 13.262 54.330 1.00 89.12 536 ALA A O 1
ATOM 4355 N N . LEU A 1 537 ? -55.662 12.878 52.960 1.00 85.62 537 LEU A N 1
ATOM 4356 C CA . LEU A 1 537 ? -54.839 12.199 53.969 1.00 85.62 537 LEU A CA 1
ATOM 4357 C C . LEU A 1 537 ? -54.281 13.161 55.026 1.00 85.62 537 LEU A C 1
ATOM 4359 O O . LEU A 1 537 ? -54.080 12.748 56.165 1.00 85.62 537 LEU A O 1
ATOM 4363 N N . LEU A 1 538 ? -54.004 14.419 54.669 1.00 88.44 538 LEU A N 1
ATOM 4364 C CA . LEU A 1 538 ? -53.605 15.451 55.627 1.00 88.44 538 LEU A CA 1
ATOM 4365 C C . LEU A 1 538 ? -54.790 15.854 56.516 1.00 88.44 538 LEU A C 1
ATOM 4367 O O . LEU A 1 538 ? -54.631 15.946 57.728 1.00 88.44 538 LEU A O 1
ATOM 4371 N N . GLU A 1 539 ? -55.968 16.029 55.916 1.00 89.12 539 GLU A N 1
ATOM 4372 C CA . GLU A 1 539 ? -57.229 16.340 56.596 1.00 89.12 539 GLU A CA 1
ATOM 4373 C C . GLU A 1 539 ? -57.624 15.203 57.540 1.00 89.12 539 GLU A C 1
ATOM 4375 O O . GLU A 1 539 ? -57.733 15.446 58.736 1.00 89.12 539 GLU A O 1
ATOM 4380 N N . LEU A 1 540 ? -57.658 13.951 57.071 1.00 88.44 540 LEU A N 1
ATOM 4381 C CA . LEU A 1 540 ? -57.917 12.775 57.909 1.00 88.44 540 LEU A CA 1
ATOM 4382 C C . LEU A 1 540 ? -56.901 12.634 59.053 1.00 88.44 540 LEU A C 1
ATOM 4384 O O . LEU A 1 540 ? -57.271 12.272 60.165 1.00 88.44 540 LEU A O 1
ATOM 4388 N N . ARG A 1 541 ? -55.616 12.938 58.816 1.00 89.38 541 ARG A N 1
ATOM 4389 C CA . ARG A 1 541 ? -54.615 12.981 59.897 1.00 89.38 541 ARG A CA 1
ATOM 4390 C C . ARG A 1 541 ? -54.920 14.086 60.900 1.00 89.38 541 ARG A C 1
ATOM 4392 O O . ARG A 1 541 ? -54.805 13.824 62.089 1.00 89.38 541 ARG A O 1
ATOM 4399 N N . SER A 1 542 ? -55.318 15.274 60.441 1.00 86.56 542 SER A N 1
ATOM 4400 C CA . SER A 1 542 ? -55.690 16.389 61.319 1.00 86.56 542 SER A CA 1
ATOM 4401 C C . SER A 1 542 ? -56.974 16.118 62.109 1.00 86.56 542 SER A C 1
ATOM 4403 O O . SER A 1 542 ? -57.048 16.469 63.282 1.00 86.56 542 SER A O 1
ATOM 4405 N N . GLU A 1 543 ? -57.944 15.421 61.513 1.00 88.06 543 GLU A N 1
ATOM 4406 C CA . GLU A 1 543 ? -59.165 14.949 62.170 1.00 88.06 543 GLU A CA 1
ATOM 4407 C C . GLU A 1 543 ? -58.846 13.862 63.198 1.00 88.06 543 GLU A C 1
ATOM 4409 O O . GLU A 1 543 ? -59.323 13.938 64.323 1.00 88.06 543 GLU A O 1
ATOM 4414 N N . MET A 1 544 ? -57.979 12.896 62.868 1.00 81.75 544 MET A N 1
ATOM 4415 C CA . MET A 1 544 ? -57.503 11.891 63.825 1.00 81.75 544 MET A CA 1
ATOM 4416 C C . MET A 1 544 ? -56.736 12.517 64.995 1.00 81.75 544 MET A C 1
ATOM 4418 O O . MET A 1 544 ? -56.948 12.103 66.132 1.00 81.75 544 MET A O 1
ATOM 4422 N N . THR A 1 545 ? -55.860 13.501 64.754 1.00 86.62 545 THR A N 1
ATOM 4423 C CA . THR A 1 545 ? -55.158 14.194 65.847 1.00 86.62 545 THR A CA 1
ATOM 4424 C C . THR A 1 545 ? -56.118 15.036 66.673 1.00 86.62 545 THR A C 1
ATOM 4426 O O . THR A 1 545 ? -56.070 14.944 67.890 1.00 86.62 545 THR A O 1
ATOM 4429 N N . ALA A 1 546 ? -57.042 15.772 66.048 1.00 85.62 546 ALA A N 1
ATOM 4430 C CA . ALA A 1 546 ? -58.047 16.555 66.764 1.00 85.62 546 ALA A CA 1
ATOM 4431 C C . ALA A 1 546 ? -59.010 15.665 67.567 1.00 85.62 546 ALA A C 1
ATOM 4433 O O . ALA A 1 546 ? -59.400 16.029 68.671 1.00 85.62 546 ALA A O 1
ATOM 4434 N N . HIS A 1 547 ? -59.367 14.484 67.055 1.00 85.56 547 HIS A N 1
ATOM 4435 C CA . HIS A 1 547 ? -60.193 13.517 67.772 1.00 85.56 547 HIS A CA 1
ATOM 4436 C C . HIS A 1 547 ? -59.436 12.895 68.949 1.00 85.56 547 HIS A C 1
ATOM 4438 O O . HIS A 1 547 ? -59.978 12.849 70.046 1.00 85.56 547 HIS A O 1
ATOM 4444 N N . ALA A 1 548 ? -58.167 12.514 68.771 1.00 80.69 548 ALA A N 1
ATOM 4445 C CA . ALA A 1 548 ? -57.323 12.035 69.866 1.00 80.69 548 ALA A CA 1
ATOM 4446 C C . ALA A 1 548 ? -57.073 13.125 70.928 1.00 80.69 548 ALA A C 1
ATOM 4448 O O . ALA A 1 548 ? -57.109 12.844 72.123 1.00 80.69 548 ALA A O 1
ATOM 4449 N N . GLU A 1 549 ? -56.871 14.381 70.520 1.00 80.38 549 GLU A N 1
ATOM 4450 C CA . GLU A 1 549 ? -56.789 15.534 71.423 1.00 80.38 549 GLU A CA 1
ATOM 4451 C C . GLU A 1 549 ? -58.113 15.752 72.167 1.00 80.38 549 GLU A C 1
ATOM 4453 O O . GLU A 1 549 ? -58.097 15.934 73.382 1.00 80.38 549 GLU A O 1
ATOM 4458 N N . GLN A 1 550 ? -59.261 15.659 71.489 1.00 83.19 550 GLN A N 1
ATOM 4459 C CA . GLN A 1 550 ? -60.584 15.736 72.119 1.00 83.19 550 GLN A CA 1
ATOM 4460 C C . GLN A 1 550 ? -60.852 14.570 73.076 1.00 83.19 550 GLN A C 1
ATOM 4462 O O . GLN A 1 550 ? -61.389 14.809 74.153 1.00 83.19 550 GLN A O 1
ATOM 4467 N N . GLU A 1 551 ? -60.457 13.337 72.749 1.00 79.50 551 GLU A N 1
ATOM 4468 C CA . GLU A 1 551 ? -60.539 12.195 73.668 1.00 79.50 551 GLU A CA 1
ATOM 4469 C C . GLU A 1 551 ? -59.638 12.402 74.889 1.00 79.50 551 GLU A C 1
ATOM 4471 O O . GLU A 1 551 ? -60.072 12.149 76.011 1.00 79.50 551 GLU A O 1
ATOM 4476 N N . ILE A 1 552 ? -58.415 12.915 74.709 1.00 77.19 552 ILE A N 1
ATOM 4477 C CA . ILE A 1 552 ? -57.508 13.254 75.815 1.00 77.19 552 ILE A CA 1
ATOM 4478 C C . ILE A 1 552 ? -58.126 14.342 76.699 1.00 77.19 552 ILE A C 1
ATOM 4480 O O . ILE A 1 552 ? -58.143 14.161 77.918 1.00 77.19 552 ILE A O 1
ATOM 4484 N N . ILE A 1 553 ? -58.673 15.409 76.105 1.00 79.50 553 ILE A N 1
ATOM 4485 C CA . ILE A 1 553 ? -59.345 16.515 76.806 1.00 79.50 553 ILE A CA 1
ATOM 4486 C C . ILE A 1 553 ? -60.598 16.019 77.540 1.00 79.50 553 ILE A C 1
ATOM 4488 O O . ILE A 1 553 ? -60.803 16.362 78.701 1.00 79.50 553 ILE A O 1
ATOM 4492 N N . ALA A 1 554 ? -61.419 15.173 76.915 1.00 79.25 554 ALA A N 1
ATOM 4493 C CA . ALA A 1 554 ? -62.603 14.589 77.540 1.00 79.25 554 ALA A CA 1
ATOM 4494 C C . ALA A 1 554 ? -62.222 13.636 78.685 1.00 79.25 554 ALA A C 1
ATOM 4496 O O . ALA A 1 554 ? -62.802 13.721 79.766 1.00 79.25 554 ALA A O 1
ATOM 4497 N N . SER A 1 555 ? -61.194 12.795 78.509 1.00 76.31 555 SER A N 1
ATOM 4498 C CA . SER A 1 555 ? -60.648 11.958 79.588 1.00 76.31 555 SER A CA 1
ATOM 4499 C C . SER A 1 555 ? -60.061 12.811 80.715 1.00 76.31 555 SER A C 1
ATOM 4501 O O . SER A 1 555 ? -60.211 12.443 81.878 1.00 76.31 555 SER A O 1
ATOM 4503 N N . SER A 1 556 ? -59.394 13.934 80.417 1.00 76.31 556 SER A N 1
ATOM 4504 C CA . SER A 1 556 ? -58.870 14.825 81.457 1.00 76.31 556 SER A CA 1
ATOM 4505 C C . SER A 1 556 ? -59.987 15.566 82.179 1.00 76.31 556 SER A C 1
ATOM 4507 O O . SER A 1 556 ? -59.947 15.609 83.399 1.00 76.31 556 SER A O 1
ATOM 4509 N N . ALA A 1 557 ? -61.016 16.046 81.477 1.00 77.44 557 ALA A N 1
ATOM 4510 C CA . ALA A 1 557 ? -62.184 16.685 82.082 1.00 77.44 557 ALA A CA 1
ATOM 4511 C C . ALA A 1 557 ? -62.977 15.701 82.956 1.00 77.44 557 ALA A C 1
ATOM 4513 O O . ALA A 1 557 ? -63.315 16.023 84.088 1.00 77.44 557 ALA A O 1
ATOM 4514 N N . GLN A 1 558 ? -63.187 14.463 82.495 1.00 74.06 558 GLN A N 1
ATOM 4515 C CA . GLN A 1 558 ? -63.813 13.407 83.297 1.00 74.06 558 GLN A CA 1
ATOM 4516 C C . GLN A 1 558 ? -62.946 13.020 84.508 1.00 74.06 558 GLN A C 1
ATOM 4518 O O . GLN A 1 558 ? -63.473 12.745 85.586 1.00 74.06 558 GLN A O 1
ATOM 4523 N N . LYS A 1 559 ? -61.611 13.025 84.369 1.00 74.12 559 LYS A N 1
ATOM 4524 C CA . LYS A 1 559 ? -60.687 12.827 85.497 1.00 74.12 559 LYS A CA 1
ATOM 4525 C C . LYS A 1 559 ? -60.732 13.994 86.475 1.00 74.12 559 LYS A C 1
ATOM 4527 O O . LYS A 1 559 ? -60.786 13.729 87.670 1.00 74.12 559 LYS A O 1
ATOM 4532 N N . GLU A 1 560 ? -60.760 15.239 86.010 1.00 73.56 560 GLU A N 1
ATOM 4533 C CA . GLU A 1 560 ? -60.924 16.433 86.847 1.00 73.56 560 GLU A CA 1
ATOM 4534 C C . GLU A 1 560 ? -62.273 16.435 87.564 1.00 73.56 560 GLU A C 1
ATOM 4536 O O . GLU A 1 560 ? -62.307 16.676 88.764 1.00 73.56 560 GLU A O 1
ATOM 4541 N N . GLU A 1 561 ? -63.367 16.083 86.890 1.00 72.69 561 GLU A N 1
ATOM 4542 C CA . GLU A 1 561 ? -64.690 15.956 87.503 1.00 72.69 561 GLU A CA 1
ATOM 4543 C C . GLU A 1 561 ? -64.711 14.823 88.539 1.00 72.69 561 GLU A C 1
ATOM 4545 O O . GLU A 1 561 ? -65.170 15.030 89.661 1.00 72.69 561 GLU A O 1
ATOM 4550 N N . SER A 1 562 ? -64.104 13.667 88.241 1.00 69.38 562 SER A N 1
ATOM 4551 C CA . SER A 1 562 ? -63.940 12.582 89.219 1.00 69.38 562 SER A CA 1
ATOM 4552 C C . SER A 1 562 ? -63.049 12.980 90.402 1.00 69.38 562 SER A C 1
ATOM 4554 O O . SER A 1 562 ? -63.344 12.605 91.532 1.00 69.38 562 SER A O 1
ATOM 4556 N N . LEU A 1 563 ? -62.007 13.790 90.177 1.00 73.25 563 LEU A N 1
ATOM 4557 C CA . LEU A 1 563 ? -61.142 14.355 91.216 1.00 73.25 563 LEU A CA 1
ATOM 4558 C C . LEU A 1 563 ? -61.874 15.404 92.049 1.00 73.25 563 LEU A C 1
ATOM 4560 O O . LEU A 1 563 ? -61.646 15.474 93.248 1.00 73.25 563 LEU A O 1
ATOM 4564 N N . ASN A 1 564 ? -62.753 16.200 91.447 1.00 72.56 564 ASN A N 1
ATOM 4565 C CA . ASN A 1 564 ? -63.536 17.220 92.133 1.00 72.56 564 ASN A CA 1
ATOM 4566 C C . ASN A 1 564 ? -64.628 16.560 92.991 1.00 72.56 564 ASN A C 1
ATOM 4568 O O . ASN A 1 564 ? -64.764 16.877 94.169 1.00 72.56 564 ASN A O 1
ATOM 4572 N N . ILE A 1 565 ? -65.315 15.540 92.459 1.00 73.31 565 ILE A N 1
ATOM 4573 C CA . ILE A 1 565 ? -66.212 14.663 93.228 1.00 73.31 565 ILE A CA 1
ATOM 4574 C C . ILE A 1 565 ? -65.437 13.975 94.359 1.00 73.31 565 ILE A C 1
ATOM 4576 O O . ILE A 1 565 ? -65.890 14.008 95.500 1.00 73.31 565 ILE A O 1
ATOM 4580 N N . GLN A 1 566 ? -64.251 13.420 94.091 1.00 70.06 566 GLN A N 1
ATOM 4581 C CA . GLN A 1 566 ? -63.406 12.795 95.112 1.00 70.06 566 GLN A CA 1
ATOM 4582 C C . GLN A 1 566 ? -62.954 13.803 96.180 1.00 70.06 566 GLN A C 1
ATOM 4584 O O . GLN A 1 566 ? -63.008 13.481 97.358 1.00 70.06 566 GLN A O 1
ATOM 4589 N N . GLN A 1 567 ? -62.586 15.034 95.816 1.00 74.06 567 GLN A N 1
ATOM 4590 C CA . GLN A 1 567 ? -62.226 16.099 96.762 1.00 74.06 567 GLN A CA 1
ATOM 4591 C C . GLN A 1 567 ? -63.423 16.562 97.599 1.00 74.06 567 GLN A C 1
ATOM 4593 O O . GLN A 1 567 ? -63.266 16.809 98.793 1.00 74.06 567 GLN A O 1
ATOM 4598 N N . ILE A 1 568 ? -64.619 16.650 97.010 1.00 75.12 568 ILE A N 1
ATOM 4599 C CA . ILE A 1 568 ? -65.870 16.945 97.723 1.00 75.12 568 ILE A CA 1
ATOM 4600 C C . ILE A 1 568 ? -66.192 15.811 98.705 1.00 75.12 568 ILE A C 1
ATOM 4602 O O . ILE A 1 568 ? -66.461 16.076 99.877 1.00 75.12 568 ILE A O 1
ATOM 4606 N N . VAL A 1 569 ? -66.094 14.552 98.268 1.00 72.88 569 VAL A N 1
ATOM 4607 C CA . VAL A 1 569 ? -66.272 13.364 99.117 1.00 72.88 569 VAL A CA 1
ATOM 4608 C C . VAL A 1 569 ? -65.224 13.321 100.226 1.00 72.88 569 VAL A C 1
ATOM 4610 O O . VAL A 1 569 ? -65.593 13.131 101.380 1.00 72.88 569 VAL A O 1
ATOM 4613 N N . ASP A 1 570 ? -63.944 13.549 99.938 1.00 73.31 570 ASP A N 1
ATOM 4614 C CA . ASP A 1 570 ? -62.868 13.546 100.933 1.00 73.31 570 ASP A CA 1
ATOM 4615 C C . ASP A 1 570 ? -63.006 14.698 101.926 1.00 73.31 570 ASP A C 1
ATOM 4617 O O . ASP A 1 570 ? -62.764 14.496 103.118 1.00 73.31 570 ASP A O 1
ATOM 4621 N N . LYS A 1 571 ? -63.453 15.877 101.475 1.00 79.81 571 LYS A N 1
ATOM 4622 C CA . LYS A 1 571 ? -63.772 17.015 102.341 1.00 79.81 571 LYS A CA 1
ATOM 4623 C C . LYS A 1 571 ? -64.944 16.685 103.259 1.00 79.81 571 LYS A C 1
ATOM 4625 O O . LYS A 1 571 ? -64.762 16.722 104.468 1.00 79.81 571 LYS A O 1
ATOM 4630 N N . HIS A 1 572 ? -66.084 16.239 102.731 1.00 76.81 572 HIS A N 1
ATOM 4631 C CA . HIS A 1 572 ? -67.212 15.811 103.566 1.00 76.81 572 HIS A CA 1
ATOM 4632 C C . HIS A 1 572 ? -66.850 14.640 104.489 1.00 76.81 572 HIS A C 1
ATOM 4634 O O . HIS A 1 572 ? -67.270 14.621 105.639 1.00 76.81 572 HIS A O 1
ATOM 4640 N N . THR A 1 573 ? -66.019 13.696 104.048 1.00 72.12 573 THR A N 1
ATOM 4641 C CA . THR A 1 573 ? -65.540 12.578 104.879 1.00 72.12 573 THR A CA 1
ATOM 4642 C C . THR A 1 573 ? -64.535 13.051 105.933 1.00 72.12 573 THR A C 1
ATOM 4644 O O . THR A 1 573 ? -64.376 12.411 106.972 1.00 72.12 573 THR A O 1
ATOM 4647 N N . LYS A 1 574 ? -63.821 14.158 105.707 1.00 78.19 574 LYS A N 1
ATOM 4648 C CA . LYS A 1 574 ? -62.962 14.803 106.708 1.00 78.19 574 LYS A CA 1
ATOM 4649 C C . LYS A 1 574 ? -63.798 15.589 107.717 1.00 78.19 574 LYS A C 1
ATOM 4651 O O . LYS A 1 574 ? -63.602 15.372 108.904 1.00 78.19 574 LYS A O 1
ATOM 4656 N N . ASP A 1 575 ? -64.765 16.375 107.255 1.00 76.94 575 ASP A N 1
ATOM 4657 C CA . ASP A 1 575 ? -65.682 17.164 108.088 1.00 76.94 575 ASP A CA 1
ATOM 4658 C C . ASP A 1 575 ? -66.577 16.250 108.958 1.00 76.94 575 ASP A C 1
ATOM 4660 O O . ASP A 1 575 ? -66.775 16.499 110.146 1.00 76.94 575 ASP A O 1
ATOM 4664 N N . LEU A 1 576 ? -67.037 15.116 108.410 1.00 75.06 576 LEU A N 1
ATOM 4665 C CA . LEU A 1 576 ? -67.716 14.055 109.165 1.00 75.06 576 LEU A CA 1
ATOM 4666 C C . LEU A 1 576 ? -66.779 13.355 110.156 1.00 75.06 576 LEU A C 1
ATOM 4668 O O . LEU A 1 576 ? -67.215 13.008 111.249 1.00 75.06 576 LEU A O 1
ATOM 4672 N N . ARG A 1 577 ? -65.497 13.149 109.817 1.00 73.06 577 ARG A N 1
ATOM 4673 C CA . ARG A 1 577 ? -64.514 12.594 110.766 1.00 73.06 577 ARG A CA 1
ATOM 4674 C C . ARG A 1 577 ? -64.224 13.558 111.911 1.00 73.06 577 ARG A C 1
ATOM 4676 O O . ARG A 1 577 ? -64.146 13.084 113.037 1.00 73.06 577 ARG A O 1
ATOM 4683 N N . THR A 1 578 ? -64.129 14.865 111.656 1.00 76.25 578 THR A N 1
ATOM 4684 C CA . THR A 1 578 ? -64.014 15.862 112.729 1.00 76.25 578 THR A CA 1
ATOM 4685 C C . THR A 1 578 ? -65.280 15.891 113.572 1.00 76.25 578 THR A C 1
ATOM 4687 O O . THR A 1 578 ? -65.163 15.691 114.766 1.00 76.25 578 THR A O 1
ATOM 4690 N N . HIS A 1 579 ? -66.487 15.928 112.991 1.00 77.56 579 HIS A N 1
ATOM 4691 C CA . HIS A 1 579 ? -67.725 15.814 113.783 1.00 77.56 579 HIS A CA 1
ATOM 4692 C C . HIS A 1 579 ? -67.819 14.519 114.603 1.00 77.56 579 HIS A C 1
ATOM 4694 O O . HIS A 1 579 ? -68.331 14.539 115.716 1.00 77.56 579 HIS A O 1
ATOM 4700 N N . VAL A 1 580 ? -67.323 13.386 114.098 1.00 75.00 580 VAL A N 1
ATOM 4701 C CA . VAL A 1 580 ? -67.256 12.137 114.876 1.00 75.00 580 VAL A CA 1
ATOM 4702 C C . VAL A 1 580 ? -66.221 12.224 116.003 1.00 75.00 580 VAL A C 1
ATOM 4704 O O . VAL A 1 580 ? -66.461 11.652 117.062 1.00 75.00 580 VAL A O 1
ATOM 4707 N N . GLN A 1 581 ? -65.107 12.938 115.815 1.00 77.19 581 GLN A N 1
ATOM 4708 C CA . GLN A 1 581 ? -64.131 13.218 116.875 1.00 77.19 581 GLN A CA 1
ATOM 4709 C C . GLN A 1 581 ? -64.697 14.191 117.917 1.00 77.19 581 GLN A C 1
ATOM 4711 O O . GLN A 1 581 ? -64.675 13.862 119.099 1.00 77.19 581 GLN A O 1
ATOM 4716 N N . ASP A 1 582 ? -65.300 15.301 117.491 1.00 79.50 582 ASP A N 1
ATOM 4717 C CA . ASP A 1 582 ? -65.976 16.282 118.345 1.00 79.50 582 ASP A CA 1
ATOM 4718 C C . ASP A 1 582 ? -67.056 15.586 119.196 1.00 79.50 582 ASP A C 1
ATOM 4720 O O . ASP A 1 582 ? -67.051 15.680 120.421 1.00 79.50 582 ASP A O 1
ATOM 4724 N N . LEU A 1 583 ? -67.918 14.768 118.575 1.00 77.88 583 LEU A N 1
ATOM 4725 C CA . LEU A 1 583 ? -68.923 13.960 119.279 1.00 77.88 583 LEU A CA 1
ATOM 4726 C C . LEU A 1 583 ? -68.302 12.893 120.193 1.00 77.88 583 LEU A C 1
ATOM 4728 O O . LEU A 1 583 ? -68.887 12.562 121.223 1.00 77.88 583 LEU A O 1
ATOM 4732 N N . GLN A 1 584 ? -67.137 12.329 119.858 1.00 75.88 584 GLN A N 1
ATOM 4733 C CA . GLN A 1 584 ? -66.414 11.422 120.757 1.00 75.88 584 GLN A CA 1
ATOM 4734 C C . GLN A 1 584 ? -65.856 12.163 121.977 1.00 75.88 584 GLN A C 1
ATOM 4736 O O . GLN A 1 584 ? -65.936 11.621 123.081 1.00 75.88 584 GLN A O 1
ATOM 4741 N N . GLU A 1 585 ? -65.355 13.387 121.816 1.00 81.38 585 GLU A N 1
ATOM 4742 C CA . GLU A 1 585 ? -64.885 14.246 122.908 1.00 81.38 585 GLU A CA 1
ATOM 4743 C C . GLU A 1 585 ? -66.050 14.765 123.771 1.00 81.38 585 GLU A C 1
ATOM 4745 O O . GLU A 1 585 ? -65.970 14.730 125.001 1.00 81.38 585 GLU A O 1
ATOM 4750 N N . GLU A 1 586 ? -67.193 15.121 123.182 1.00 77.81 586 GLU A N 1
ATOM 4751 C CA . GLU A 1 586 ? -68.433 15.418 123.916 1.00 77.81 586 GLU A CA 1
ATOM 4752 C C . GLU A 1 586 ? -68.948 14.192 124.695 1.00 77.81 586 GLU A C 1
ATOM 4754 O O . GLU A 1 586 ? -69.361 14.294 125.854 1.00 77.81 586 GLU A O 1
ATOM 4759 N N . LEU A 1 587 ? -68.870 12.989 124.119 1.00 76.81 587 LEU A N 1
ATOM 4760 C CA . LEU A 1 587 ? -69.260 11.745 124.797 1.00 76.81 587 LEU A CA 1
ATOM 4761 C C . LEU A 1 587 ? -68.251 11.365 125.904 1.00 76.81 587 LEU A C 1
ATOM 4763 O O . LEU A 1 587 ? -68.632 10.837 126.953 1.00 76.81 587 LEU A O 1
ATOM 4767 N N . GLN A 1 588 ? -66.967 11.682 125.725 1.00 80.88 588 GLN A N 1
ATOM 4768 C CA . GLN A 1 588 ? -65.919 11.529 126.739 1.00 80.88 588 GLN A CA 1
ATOM 4769 C C . GLN A 1 588 ? -66.140 12.499 127.915 1.00 80.88 588 GLN A C 1
ATOM 4771 O O . GLN A 1 588 ? -66.212 12.065 129.068 1.00 80.88 588 GLN A O 1
ATOM 4776 N N . THR A 1 589 ? -66.333 13.790 127.638 1.00 77.75 589 THR A N 1
ATOM 4777 C CA . THR A 1 589 ? -66.557 14.827 128.659 1.00 77.75 589 THR A CA 1
ATOM 4778 C C . THR A 1 589 ? -67.888 14.643 129.385 1.00 77.75 589 THR A C 1
ATOM 4780 O O . THR A 1 589 ? -67.935 14.765 130.607 1.00 77.75 589 THR A O 1
ATOM 4783 N N . THR A 1 590 ? -68.970 14.247 128.706 1.00 75.44 590 THR A N 1
ATOM 4784 C CA . THR A 1 590 ? -70.234 13.883 129.380 1.00 75.44 590 THR A CA 1
ATOM 4785 C C . THR A 1 590 ? -70.092 12.631 130.249 1.00 75.44 590 THR A C 1
ATOM 4787 O O . THR A 1 590 ? -70.661 12.592 131.342 1.00 75.44 590 THR A O 1
ATOM 4790 N N . ARG A 1 591 ? -69.280 11.635 129.860 1.00 79.12 591 ARG A N 1
ATOM 4791 C CA . ARG A 1 591 ? -68.925 10.496 130.734 1.00 79.12 591 ARG A CA 1
ATOM 4792 C C . ARG A 1 591 ? -68.118 10.919 131.958 1.00 79.12 591 ARG A C 1
ATOM 4794 O O . ARG A 1 591 ? -68.327 10.360 133.035 1.00 79.12 591 ARG A O 1
ATOM 4801 N N . GLU A 1 592 ? -67.203 11.869 131.825 1.00 80.44 592 GLU A N 1
ATOM 4802 C CA . GLU A 1 592 ? -66.420 12.400 132.947 1.00 80.44 592 GLU A CA 1
ATOM 4803 C C . GLU A 1 592 ? -67.283 13.249 133.883 1.00 80.44 592 GLU A C 1
ATOM 4805 O O . GLU A 1 592 ? -67.294 13.008 135.091 1.00 80.44 592 GLU A O 1
ATOM 4810 N N . ASN A 1 593 ? -68.131 14.116 133.333 1.00 77.88 593 ASN A N 1
ATOM 4811 C CA . ASN A 1 593 ? -69.147 14.852 134.081 1.00 77.88 593 ASN A CA 1
ATOM 4812 C C . ASN A 1 593 ? -70.128 13.907 134.795 1.00 77.88 593 ASN A C 1
ATOM 4814 O O . ASN A 1 593 ? -70.474 14.153 135.948 1.00 77.88 593 ASN A O 1
ATOM 4818 N N . LEU A 1 594 ? -70.509 12.776 134.187 1.00 76.31 594 LEU A N 1
ATOM 4819 C CA . LEU A 1 594 ? -71.319 11.739 134.840 1.00 76.31 594 LEU A CA 1
ATOM 4820 C C . LEU A 1 594 ? -70.569 11.046 135.993 1.00 76.31 594 LEU A C 1
ATOM 4822 O O . LEU A 1 594 ? -71.183 10.728 137.011 1.00 76.31 594 LEU A O 1
ATOM 4826 N N . LYS A 1 595 ? -69.251 10.822 135.880 1.00 79.12 595 LYS A N 1
ATOM 4827 C CA . LYS A 1 595 ? -68.429 10.319 137.001 1.00 79.12 595 LYS A CA 1
ATOM 4828 C C . LYS A 1 595 ? -68.386 11.336 138.147 1.00 79.12 595 LYS A C 1
ATOM 4830 O O . LYS A 1 595 ? -68.583 10.943 139.293 1.00 79.12 595 LYS A O 1
ATOM 4835 N N . VAL A 1 596 ? -68.196 12.624 137.847 1.00 80.94 596 VAL A N 1
ATOM 4836 C CA . VAL A 1 596 ? -68.203 13.721 138.839 1.00 80.94 596 VAL A CA 1
ATOM 4837 C C . VAL A 1 596 ? -69.588 13.904 139.476 1.00 80.94 596 VAL A C 1
ATOM 4839 O O . VAL A 1 596 ? -69.697 14.131 140.680 1.00 80.94 596 VAL A O 1
ATOM 4842 N N . ALA A 1 597 ? -70.665 13.750 138.703 1.00 73.56 597 ALA A N 1
ATOM 4843 C CA . ALA A 1 597 ? -72.029 13.755 139.221 1.00 73.56 597 ALA A CA 1
ATOM 4844 C C . ALA A 1 597 ? -72.267 12.575 140.175 1.00 73.56 597 ALA A C 1
ATOM 4846 O O . ALA A 1 597 ? -72.793 12.780 141.265 1.00 73.56 597 ALA A O 1
ATOM 4847 N N . LYS A 1 598 ? -71.800 11.365 139.831 1.00 78.06 598 LYS A N 1
ATOM 4848 C CA . LYS A 1 598 ? -71.884 10.182 140.707 1.00 78.06 598 LYS A CA 1
ATOM 4849 C C . LYS A 1 598 ? -71.066 10.323 141.992 1.00 78.06 598 LYS A C 1
ATOM 4851 O O . LYS A 1 598 ? -71.535 9.904 143.046 1.00 78.06 598 LYS A O 1
ATOM 4856 N N . THR A 1 599 ? -69.873 10.923 141.962 1.00 77.69 599 THR A N 1
ATOM 4857 C CA . THR A 1 599 ? -69.114 11.168 143.205 1.00 77.69 599 THR A CA 1
ATOM 4858 C C . THR A 1 599 ? -69.786 12.227 144.083 1.00 77.69 599 THR A C 1
ATOM 4860 O O . THR A 1 599 ? -69.836 12.045 145.301 1.00 77.69 599 THR A O 1
ATOM 4863 N N . ARG A 1 600 ? -70.397 13.266 143.492 1.00 81.88 600 ARG A N 1
ATOM 4864 C CA . ARG A 1 600 ? -71.280 14.202 144.216 1.00 81.88 600 ARG A CA 1
ATOM 4865 C C . ARG A 1 600 ? -72.515 13.516 144.799 1.00 81.88 600 ARG A C 1
ATOM 4867 O O . ARG A 1 600 ? -72.810 13.735 145.966 1.00 81.88 600 ARG A O 1
ATOM 4874 N N . GLU A 1 601 ? -73.189 12.650 144.046 1.00 74.81 601 GLU A N 1
ATOM 4875 C CA . GLU A 1 601 ? -74.344 11.866 144.510 1.00 74.81 601 GLU A CA 1
ATOM 4876 C C . GLU A 1 601 ? -73.979 10.980 145.715 1.00 74.81 601 GLU A C 1
ATOM 4878 O O . GLU A 1 601 ? -74.705 10.946 146.706 1.00 74.81 601 GLU A O 1
ATOM 4883 N N . ILE A 1 602 ? -72.820 10.313 145.674 1.00 78.81 602 ILE A N 1
ATOM 4884 C CA . ILE A 1 602 ? -72.294 9.519 146.797 1.00 78.81 602 ILE A CA 1
ATOM 4885 C C . ILE A 1 602 ? -71.995 10.408 148.015 1.00 78.81 602 ILE A C 1
ATOM 4887 O O . ILE A 1 602 ? -72.235 9.989 149.147 1.00 78.81 602 ILE A O 1
ATOM 4891 N N . SER A 1 603 ? -71.494 11.630 147.811 1.00 77.44 603 SER A N 1
ATOM 4892 C CA . SER A 1 603 ? -71.248 12.578 148.904 1.00 77.44 603 SER A CA 1
ATOM 4893 C C . SER A 1 603 ? -72.554 13.081 149.532 1.00 77.44 603 SER A C 1
ATOM 4895 O O . SER A 1 603 ? -72.691 13.048 150.751 1.00 77.44 603 SER A O 1
ATOM 4897 N N . LEU A 1 604 ? -73.546 13.443 148.712 1.00 77.06 604 LEU A N 1
ATOM 4898 C CA . LEU A 1 604 ? -74.879 13.853 149.168 1.00 77.06 604 LEU A CA 1
ATOM 4899 C C . LEU A 1 604 ? -75.605 12.712 149.898 1.00 77.06 604 LEU A C 1
ATOM 4901 O O . LEU A 1 604 ? -76.238 12.943 150.923 1.00 77.06 604 LEU A O 1
ATOM 4905 N N . LYS A 1 605 ? -75.464 11.458 149.443 1.00 79.56 605 LYS A N 1
ATOM 4906 C CA . LYS A 1 605 ? -75.973 10.279 150.168 1.00 79.56 605 LYS A CA 1
ATOM 4907 C C . LYS A 1 605 ? -75.364 10.155 151.568 1.00 79.56 605 LYS A C 1
ATOM 4909 O O . LYS A 1 605 ? -76.099 9.904 152.519 1.00 79.56 605 LYS A O 1
ATOM 4914 N N . LYS A 1 606 ? -74.058 10.404 151.724 1.00 79.69 606 LYS A N 1
ATOM 4915 C CA . LYS A 1 606 ? -73.397 10.423 153.044 1.00 79.69 606 LYS A CA 1
ATOM 4916 C C . LYS A 1 606 ? -73.886 11.568 153.936 1.00 79.69 606 LYS A C 1
ATOM 4918 O O . LYS A 1 606 ? -74.039 11.356 155.137 1.00 79.69 606 LYS A O 1
ATOM 4923 N N . GLU A 1 607 ? -74.163 12.748 153.380 1.00 77.81 607 GLU A N 1
ATOM 4924 C CA . GLU A 1 607 ? -74.771 13.857 154.133 1.00 77.81 607 GLU A CA 1
ATOM 4925 C C . GLU A 1 607 ? -76.201 13.528 154.578 1.00 77.81 607 GLU A C 1
ATOM 4927 O O . GLU A 1 607 ? -76.531 13.727 155.745 1.00 77.81 607 GLU A O 1
ATOM 4932 N N . VAL A 1 608 ? -77.024 12.933 153.707 1.00 76.56 608 VAL A N 1
ATOM 4933 C CA . VAL A 1 608 ? -78.376 12.460 154.058 1.00 76.56 608 VAL A CA 1
ATOM 4934 C C . VAL A 1 608 ? -78.327 11.387 155.153 1.00 76.56 608 VAL A C 1
ATOM 4936 O O . VAL A 1 608 ? -79.108 11.444 156.101 1.00 76.56 608 VAL A O 1
ATOM 4939 N N . GLU A 1 609 ? -77.385 10.442 155.094 1.00 78.44 609 GLU A N 1
ATOM 4940 C CA . GLU A 1 609 ? -77.158 9.470 156.175 1.00 78.44 609 GLU A CA 1
ATOM 4941 C C . GLU A 1 609 ? -76.688 10.121 157.486 1.00 78.44 609 GLU A C 1
ATOM 4943 O O . GLU A 1 609 ? -77.046 9.646 158.568 1.00 78.44 609 GLU A O 1
ATOM 4948 N N . GLY A 1 610 ? -75.892 11.192 157.412 1.00 80.50 610 GLY A N 1
ATOM 4949 C CA . GLY A 1 610 ? -75.477 11.997 158.563 1.00 80.50 610 GLY A CA 1
ATOM 4950 C C . GLY A 1 610 ? -76.665 12.697 159.221 1.00 80.50 610 GLY A C 1
ATOM 4951 O O . GLY A 1 610 ? -76.947 12.464 160.396 1.00 80.50 610 GLY A O 1
ATOM 4952 N N . LEU A 1 611 ? -77.431 13.455 158.434 1.00 77.12 611 LEU A N 1
ATOM 4953 C CA . LEU A 1 611 ? -78.641 14.146 158.884 1.00 77.12 611 LEU A CA 1
ATOM 4954 C C . LEU A 1 611 ? -79.682 13.170 159.450 1.00 77.12 611 LEU A C 1
ATOM 4956 O O . LEU A 1 611 ? -80.298 13.460 160.471 1.00 77.12 611 LEU A O 1
ATOM 4960 N N . ASN A 1 612 ? -79.839 11.979 158.865 1.00 79.69 612 ASN A N 1
ATOM 4961 C CA . ASN A 1 612 ? -80.736 10.947 159.393 1.00 79.69 612 ASN A CA 1
ATOM 4962 C C . ASN A 1 612 ? -80.284 10.437 160.781 1.00 79.69 612 ASN A C 1
ATOM 4964 O O . ASN A 1 612 ? -81.108 10.247 161.677 1.00 79.69 612 ASN A O 1
ATOM 4968 N N . LYS A 1 613 ? -78.970 10.280 161.013 1.00 81.06 613 LYS A N 1
ATOM 4969 C CA . LYS A 1 613 ? -78.425 9.944 162.345 1.00 81.06 613 LYS A CA 1
ATOM 4970 C C . LYS A 1 613 ? -78.677 11.063 163.360 1.00 81.06 613 LYS A C 1
ATOM 4972 O O . LYS A 1 613 ? -78.976 10.763 164.516 1.00 81.06 613 LYS A O 1
ATOM 4977 N N . ASP A 1 614 ? -78.609 12.325 162.946 1.00 78.50 614 ASP A N 1
ATOM 4978 C CA . ASP A 1 614 ? -78.874 13.472 163.822 1.00 78.50 614 ASP A CA 1
ATOM 4979 C C . ASP A 1 614 ? -80.369 13.678 164.108 1.00 78.50 614 ASP A C 1
ATOM 4981 O O . ASP A 1 614 ? -80.737 13.954 165.251 1.00 78.50 614 ASP A O 1
ATOM 4985 N N . VAL A 1 615 ? -81.255 13.397 163.148 1.00 74.50 615 VAL A N 1
ATOM 4986 C CA . VAL A 1 615 ? -82.707 13.304 163.387 1.00 74.50 615 VAL A CA 1
ATOM 4987 C C . VAL A 1 615 ? -83.027 12.182 164.381 1.00 74.50 615 VAL A C 1
ATOM 4989 O O . VAL A 1 615 ? -83.765 12.418 165.338 1.00 74.50 615 VAL A O 1
ATOM 4992 N N . GLN A 1 616 ? -82.419 10.997 164.249 1.00 76.56 616 GLN A N 1
ATOM 4993 C CA . GLN A 1 616 ? -82.585 9.915 165.234 1.00 76.56 616 GLN A CA 1
ATOM 4994 C C . GLN A 1 616 ? -82.048 10.279 166.629 1.00 76.56 616 GLN A C 1
ATOM 4996 O O . GLN A 1 616 ? -82.621 9.858 167.638 1.00 76.56 616 GLN A O 1
ATOM 5001 N N . ARG A 1 617 ? -80.960 11.056 166.721 1.00 77.75 617 ARG A N 1
ATOM 5002 C CA . ARG A 1 617 ? -80.454 11.593 167.999 1.00 77.75 617 ARG A CA 1
ATOM 5003 C C . ARG A 1 617 ? -81.441 12.594 168.604 1.00 77.75 617 ARG A C 1
ATOM 5005 O O . ARG A 1 617 ? -81.750 12.480 169.786 1.00 77.75 617 ARG A O 1
ATOM 5012 N N . SER A 1 618 ? -81.986 13.501 167.794 1.00 69.50 618 SER A N 1
ATOM 5013 C CA . SER A 1 618 ? -82.994 14.483 168.214 1.00 69.50 618 SER A CA 1
ATOM 5014 C C . SER A 1 618 ? -84.281 13.811 168.713 1.00 69.50 618 SER A C 1
ATOM 5016 O O . SER A 1 618 ? -84.738 14.100 169.818 1.00 69.50 618 SER A O 1
ATOM 5018 N N . GLN A 1 619 ? -84.798 12.809 167.991 1.00 73.12 619 GLN A N 1
ATOM 5019 C CA . GLN A 1 619 ? -85.946 11.999 168.427 1.00 73.12 619 GLN A CA 1
ATOM 5020 C C . GLN A 1 619 ? -85.691 11.286 169.768 1.00 73.12 619 GLN A C 1
ATOM 5022 O O . GLN A 1 619 ? -86.571 11.269 170.626 1.00 73.12 619 GLN A O 1
ATOM 5027 N N . LYS A 1 620 ? -84.478 10.759 169.996 1.00 73.25 620 LYS A N 1
ATOM 5028 C CA . LYS A 1 620 ? -84.083 10.153 171.284 1.00 73.25 620 LYS A CA 1
ATOM 5029 C C . LYS A 1 620 ? -83.904 11.167 172.421 1.00 73.25 620 LYS A C 1
ATOM 5031 O O . LYS A 1 620 ? -83.999 10.777 173.583 1.00 73.25 620 LYS A O 1
ATOM 5036 N N . CYS A 1 621 ? -83.634 12.439 172.128 1.00 73.25 621 CYS A N 1
ATOM 5037 C CA . CYS A 1 621 ? -83.671 13.508 173.131 1.00 73.25 621 CYS A CA 1
ATOM 5038 C C . CYS A 1 621 ? -85.111 13.931 173.443 1.00 73.25 621 CYS A C 1
ATOM 5040 O O . CYS A 1 621 ? -85.459 14.057 174.614 1.00 73.25 621 CYS A O 1
ATOM 5042 N N . LEU A 1 622 ? -85.971 14.056 172.428 1.00 67.75 622 LEU A N 1
ATOM 5043 C CA . LEU A 1 622 ? -87.392 14.366 172.615 1.00 67.75 622 LEU A CA 1
ATOM 5044 C C . LEU A 1 622 ? -88.118 13.284 173.427 1.00 67.75 622 LEU A C 1
ATOM 5046 O O . LEU A 1 622 ? -88.868 13.623 174.336 1.00 67.75 622 LEU A O 1
ATOM 5050 N N . SER A 1 623 ? -87.835 11.994 173.203 1.00 68.62 623 SER A N 1
ATOM 5051 C CA . SER A 1 623 ? -88.416 10.922 174.029 1.00 68.62 623 SER A CA 1
ATOM 5052 C C . SER A 1 623 ? -87.936 10.947 175.487 1.00 68.62 623 SER A C 1
ATOM 5054 O O . SER A 1 623 ? -88.646 10.482 176.370 1.00 68.62 623 SER A O 1
ATOM 5056 N N . LYS A 1 624 ? -86.733 11.471 175.766 1.00 74.06 624 LYS A N 1
ATOM 5057 C CA . LYS A 1 624 ? -86.240 11.638 177.145 1.00 74.06 624 LYS A CA 1
ATOM 5058 C C . LYS A 1 624 ? -86.925 12.807 177.846 1.00 74.06 624 LYS A C 1
ATOM 5060 O O . LYS A 1 624 ? -87.391 12.626 178.963 1.00 74.06 624 LYS A O 1
ATOM 5065 N N . LEU A 1 625 ? -87.050 13.947 177.166 1.00 68.19 625 LEU A N 1
ATOM 5066 C CA . LEU A 1 625 ? -87.769 15.117 177.678 1.00 68.19 625 LEU A CA 1
ATOM 5067 C C . LEU A 1 625 ? -89.262 14.826 177.897 1.00 68.19 625 LEU A C 1
ATOM 5069 O O . LEU A 1 625 ? -89.834 15.304 178.871 1.00 68.19 625 LEU A O 1
ATOM 5073 N N . GLN A 1 626 ? -89.880 13.991 177.053 1.00 72.81 626 GLN A N 1
ATOM 5074 C CA . GLN A 1 626 ? -91.243 13.501 177.280 1.00 72.81 626 GLN A CA 1
ATOM 5075 C C . GLN A 1 626 ? -91.335 12.683 178.581 1.00 72.81 626 GLN A C 1
ATOM 5077 O O . GLN A 1 626 ? -92.156 12.989 179.436 1.00 72.81 626 GLN A O 1
ATOM 5082 N N . ASN A 1 627 ? -90.431 11.719 178.788 1.00 71.69 627 ASN A N 1
ATOM 5083 C CA . ASN A 1 627 ? -90.404 10.910 180.012 1.00 71.69 627 ASN A CA 1
ATOM 5084 C C . ASN A 1 627 ? -90.074 11.728 181.283 1.00 71.69 627 ASN A C 1
ATOM 5086 O O . ASN A 1 627 ? -90.442 11.328 182.387 1.00 71.69 627 ASN A O 1
ATOM 5090 N N . GLU A 1 628 ? -89.351 12.846 181.159 1.00 68.75 628 GLU A N 1
ATOM 5091 C CA . GLU A 1 628 ? -89.101 13.786 182.263 1.00 68.75 628 GLU A CA 1
ATOM 5092 C C . GLU A 1 628 ? -90.327 14.661 182.559 1.00 68.75 628 GLU A C 1
ATOM 5094 O O . GLU A 1 628 ? -90.659 14.854 183.729 1.00 68.75 628 GLU A O 1
ATOM 5099 N N . LYS A 1 629 ? -91.050 15.114 181.525 1.00 72.62 629 LYS A N 1
ATOM 5100 C CA . LYS A 1 629 ? -92.340 15.805 181.669 1.00 72.62 629 LYS A CA 1
ATOM 5101 C C . LYS A 1 629 ? -93.367 14.920 182.376 1.00 72.62 629 LYS A C 1
ATOM 5103 O O . LYS A 1 629 ? -93.983 15.366 183.339 1.00 72.62 629 LYS A O 1
ATOM 5108 N N . ASP A 1 630 ? -93.519 13.674 181.934 1.00 70.88 630 ASP A N 1
ATOM 5109 C CA . ASP A 1 630 ? -94.520 12.754 182.482 1.00 70.88 630 ASP A CA 1
ATOM 5110 C C . ASP A 1 630 ? -94.232 12.445 183.973 1.00 70.88 630 ASP A C 1
ATOM 5112 O O . ASP A 1 630 ? -95.150 12.424 184.791 1.00 70.88 630 ASP A O 1
ATOM 5116 N N . ARG A 1 631 ? -92.951 12.345 184.374 1.00 71.56 631 ARG A N 1
ATOM 5117 C CA . ARG A 1 631 ? -92.544 12.241 185.794 1.00 71.56 631 ARG A CA 1
ATOM 5118 C C . ARG A 1 631 ? -92.885 13.477 186.625 1.00 71.56 631 ARG A C 1
ATOM 5120 O O . ARG A 1 631 ? -93.333 13.336 187.760 1.00 71.56 631 ARG A O 1
ATOM 5127 N N . GLN A 1 632 ? -92.685 14.680 186.089 1.00 66.31 632 GLN A N 1
ATOM 5128 C CA . GLN A 1 632 ? -93.060 15.907 186.801 1.00 66.31 632 GLN A CA 1
ATOM 5129 C C . GLN A 1 632 ? -94.584 16.062 186.916 1.00 66.31 632 GLN A C 1
ATOM 5131 O O . GLN A 1 632 ? -95.073 16.608 187.905 1.00 66.31 632 GLN A O 1
ATOM 5136 N N . GLU A 1 633 ? -95.351 15.539 185.957 1.00 64.31 633 GLU A N 1
ATOM 5137 C CA . GLU A 1 633 ? -96.814 15.478 186.049 1.00 64.31 633 GLU A CA 1
ATOM 5138 C C . GLU A 1 633 ? -97.284 14.481 187.128 1.00 64.31 633 GLU A C 1
ATOM 5140 O O . GLU A 1 633 ? -98.195 14.815 187.889 1.00 64.31 633 GLU A O 1
ATOM 5145 N N . GLU A 1 634 ? -96.617 13.330 187.299 1.00 68.56 634 GLU A N 1
ATOM 5146 C CA . GLU A 1 634 ? -96.862 12.405 188.423 1.00 68.56 634 GLU A CA 1
ATOM 5147 C C . GLU A 1 634 ? -96.544 13.038 189.796 1.00 68.56 634 GLU A C 1
ATOM 5149 O O . GLU A 1 634 ? -97.372 12.976 190.712 1.00 68.56 634 GLU A O 1
ATOM 5154 N N . GLU A 1 635 ? -95.395 13.710 189.942 1.00 68.00 635 GLU A N 1
ATOM 5155 C CA . GLU A 1 635 ? -94.997 14.384 191.193 1.00 68.00 635 GLU A CA 1
ATOM 5156 C C . GLU A 1 635 ? -95.972 15.508 191.592 1.00 68.00 635 GLU A C 1
ATOM 5158 O O . GLU A 1 635 ? -96.328 15.651 192.768 1.00 68.00 635 GLU A O 1
ATOM 5163 N N . ILE A 1 636 ? -96.473 16.280 190.622 1.00 61.53 636 ILE A N 1
ATOM 5164 C CA . ILE A 1 636 ? -97.481 17.326 190.854 1.00 61.53 636 ILE A CA 1
ATOM 5165 C C . ILE A 1 636 ? -98.820 16.722 191.305 1.00 61.53 636 ILE A C 1
ATOM 5167 O O . ILE A 1 636 ? -99.497 17.287 192.173 1.00 61.53 636 ILE A O 1
ATOM 5171 N N . GLU A 1 637 ? -99.215 15.573 190.759 1.00 66.31 637 GLU A N 1
ATOM 5172 C CA . GLU A 1 637 ? -100.480 14.924 191.104 1.00 66.31 637 GLU A CA 1
ATOM 5173 C C . GLU A 1 637 ? -100.445 14.291 192.507 1.00 66.31 637 GLU A C 1
ATOM 5175 O O . GLU A 1 637 ? -101.441 14.329 193.240 1.00 66.31 637 GLU A O 1
ATOM 5180 N N . ASP A 1 638 ? -99.288 13.793 192.944 1.00 59.50 638 ASP A N 1
ATOM 5181 C CA . ASP A 1 638 ? -99.094 13.289 194.307 1.00 59.50 638 ASP A CA 1
ATOM 5182 C C . ASP A 1 638 ? -98.949 14.404 195.353 1.00 59.50 638 ASP A C 1
ATOM 5184 O O . ASP A 1 638 ? -99.500 14.277 196.455 1.00 59.50 638 ASP A O 1
ATOM 5188 N N . LEU A 1 639 ? -98.344 15.547 195.012 1.00 55.94 639 LEU A N 1
ATOM 5189 C CA . LEU A 1 639 ? -98.355 16.739 195.871 1.00 55.94 639 LEU A CA 1
ATOM 5190 C C . LEU A 1 639 ? -99.782 17.291 196.067 1.00 55.94 639 LEU A C 1
ATOM 5192 O O . LEU A 1 639 ? -100.163 17.620 197.197 1.00 55.94 639 LEU A O 1
ATOM 5196 N N . LYS A 1 640 ? -100.632 17.285 195.028 1.00 52.25 640 LYS A N 1
ATOM 5197 C CA . LYS A 1 640 ? -102.068 17.625 195.153 1.00 52.25 640 LYS A CA 1
ATOM 5198 C C . LYS A 1 640 ? -102.841 16.646 196.047 1.00 52.25 640 LYS A C 1
ATOM 5200 O O . LYS A 1 640 ? -103.734 17.073 196.785 1.00 52.25 640 LYS A O 1
ATOM 5205 N N . LYS A 1 641 ? -102.515 15.346 196.026 1.00 55.09 641 LYS A N 1
ATOM 5206 C CA . LYS A 1 641 ? -103.115 14.344 196.934 1.00 55.09 641 LYS A CA 1
ATOM 5207 C C . LYS A 1 641 ? -102.629 14.512 198.378 1.00 55.09 641 LYS A C 1
ATOM 5209 O O . LYS A 1 641 ? -103.414 14.293 199.302 1.00 55.09 641 LYS A O 1
ATOM 5214 N N . ARG A 1 642 ? -101.374 14.933 198.589 1.00 53.00 642 ARG A N 1
ATOM 5215 C CA . ARG A 1 642 ? -100.788 15.171 199.923 1.00 53.00 642 ARG A CA 1
ATOM 5216 C C . ARG A 1 642 ? -101.473 16.325 200.664 1.00 53.00 642 ARG A C 1
ATOM 5218 O O . ARG A 1 642 ? -101.771 16.190 201.847 1.00 53.00 642 ARG A O 1
ATOM 5225 N N . ILE A 1 643 ? -101.797 17.408 199.954 1.00 49.06 643 ILE A N 1
ATOM 5226 C CA . ILE A 1 643 ? -102.443 18.612 200.515 1.00 49.06 643 ILE A CA 1
ATOM 5227 C C . ILE A 1 643 ? -103.896 18.355 200.974 1.00 49.06 643 ILE A C 1
ATOM 5229 O O . ILE A 1 643 ? -104.396 19.057 201.847 1.00 49.06 643 ILE A O 1
ATOM 5233 N N . LYS A 1 644 ? -104.578 17.322 200.456 1.00 44.56 644 LYS A N 1
ATOM 5234 C CA . LYS A 1 644 ? -106.001 17.043 200.751 1.00 44.56 644 LYS A CA 1
ATOM 5235 C C . LYS A 1 644 ? -106.287 16.076 201.913 1.00 44.56 644 LYS A C 1
ATOM 5237 O O . LYS A 1 644 ? -107.458 15.779 202.137 1.00 44.56 644 LYS A O 1
ATOM 5242 N N . ARG A 1 645 ? -105.285 15.547 202.635 1.00 46.38 645 ARG A N 1
ATOM 5243 C CA . ARG A 1 645 ? -105.517 14.475 203.639 1.00 46.38 645 ARG A CA 1
ATOM 5244 C C . ARG A 1 645 ? -105.178 14.774 205.100 1.00 46.38 645 ARG A C 1
ATOM 5246 O O . ARG A 1 645 ? -105.580 13.977 205.938 1.00 46.38 645 ARG A O 1
ATOM 5253 N N . LEU A 1 646 ? -104.458 15.848 205.436 1.00 39.25 646 LEU A N 1
ATOM 5254 C CA . LEU A 1 646 ? -103.906 16.025 206.794 1.00 39.25 646 LEU A CA 1
ATOM 5255 C C . LEU A 1 646 ? -104.148 17.426 207.390 1.00 39.25 646 LEU A C 1
ATOM 5257 O O . LEU A 1 646 ? -103.237 18.080 207.884 1.00 39.25 646 LEU A O 1
ATOM 5261 N N . THR A 1 647 ? -105.415 17.851 207.398 1.00 36.22 647 THR A N 1
ATOM 5262 C CA . THR A 1 647 ? -105.927 18.961 208.239 1.00 36.22 647 THR A CA 1
ATOM 5263 C C . THR A 1 647 ? -106.783 18.428 209.406 1.00 36.22 647 THR A C 1
ATOM 5265 O O . THR A 1 647 ? -107.594 19.143 209.984 1.00 36.22 647 THR A O 1
ATOM 5268 N N . SER A 1 648 ? -106.628 17.148 209.764 1.00 36.41 648 SER A N 1
ATOM 5269 C CA . SER A 1 648 ? -107.389 16.493 210.836 1.00 36.41 648 SER A CA 1
ATOM 5270 C C . SER A 1 648 ? -106.601 15.331 211.454 1.00 36.41 648 SER A C 1
ATOM 5272 O O . SER A 1 648 ? -106.396 14.318 210.789 1.00 36.41 648 SER A O 1
ATOM 5274 N N . GLY A 1 649 ? -106.195 15.462 212.722 1.00 30.47 649 GLY A N 1
ATOM 5275 C CA . GLY A 1 649 ? -105.530 14.396 213.489 1.00 30.47 649 GLY A CA 1
ATOM 5276 C C . GLY A 1 649 ? -104.293 14.874 214.254 1.00 30.47 649 GLY A C 1
ATOM 5277 O O . GLY A 1 649 ? -103.210 14.973 213.691 1.00 30.47 649 GLY A O 1
ATOM 5278 N N . LEU A 1 650 ? -104.468 15.178 215.542 1.00 28.48 650 LEU A N 1
ATOM 5279 C CA . LEU A 1 650 ? -103.396 15.525 216.487 1.00 28.48 650 LEU A CA 1
ATOM 5280 C C . LEU A 1 650 ? -102.633 14.273 216.989 1.00 28.48 650 LEU A C 1
ATOM 5282 O O . LEU A 1 650 ? -103.140 13.164 216.868 1.00 28.48 650 LEU A O 1
ATOM 5286 N N . GLN A 1 651 ? -101.529 14.529 217.715 1.00 27.81 651 GLN A N 1
ATOM 5287 C CA . GLN A 1 651 ? -100.910 13.728 218.803 1.00 27.81 651 GLN A CA 1
ATOM 5288 C C . GLN A 1 651 ? -99.586 12.957 218.549 1.00 27.81 651 GLN A C 1
ATOM 5290 O O . GLN A 1 651 ? -99.297 12.452 217.473 1.00 27.81 651 GLN A O 1
ATOM 5295 N N . SER A 1 652 ? -98.810 12.893 219.649 1.00 26.83 652 SER A N 1
ATOM 5296 C CA . SER A 1 652 ? -97.637 12.046 219.982 1.00 26.83 652 SER A CA 1
ATOM 5297 C C . SER A 1 652 ? -96.317 12.145 219.185 1.00 26.83 652 SER A C 1
ATOM 5299 O O . SER A 1 652 ? -96.087 11.422 218.227 1.00 26.83 652 SER A O 1
ATOM 5301 N N . LYS A 1 653 ? -95.411 12.986 219.715 1.00 24.12 653 LYS A N 1
ATOM 5302 C CA . LYS A 1 653 ? -94.093 12.652 220.324 1.00 24.12 653 LYS A CA 1
ATOM 5303 C C . LYS A 1 653 ? -93.211 11.482 219.800 1.00 24.12 653 LYS A C 1
ATOM 5305 O O . LYS A 1 653 ? -93.652 10.343 219.773 1.00 24.12 653 LYS A O 1
ATOM 5310 N N . ALA A 1 654 ? -91.904 11.806 219.782 1.00 25.17 654 ALA A N 1
ATOM 5311 C CA . ALA A 1 654 ? -90.721 11.026 220.221 1.00 25.17 654 ALA A CA 1
ATOM 5312 C C . ALA A 1 654 ? -89.858 10.233 219.198 1.00 25.17 654 ALA A C 1
ATOM 5314 O O . ALA A 1 654 ? -90.316 9.302 218.552 1.00 25.17 654 ALA A O 1
ATOM 5315 N N . GLU A 1 655 ? -88.576 10.641 219.151 1.00 25.81 655 GLU A N 1
ATOM 5316 C CA . GLU A 1 655 ? -87.328 9.845 219.277 1.00 25.81 655 GLU A CA 1
ATOM 5317 C C . GLU A 1 655 ? -87.109 8.546 218.466 1.00 25.81 655 GLU A C 1
ATOM 5319 O O . GLU A 1 655 ? -87.790 7.551 218.688 1.00 25.81 655 GLU A O 1
ATOM 5324 N N . ALA A 1 656 ? -86.030 8.504 217.658 1.00 27.31 656 ALA A N 1
ATOM 5325 C CA . ALA A 1 656 ? -84.850 7.625 217.863 1.00 27.31 656 ALA A CA 1
ATOM 5326 C C . ALA A 1 656 ? -83.803 7.725 216.714 1.00 27.31 656 ALA A C 1
ATOM 5328 O O . ALA A 1 656 ? -84.057 8.316 215.666 1.00 27.31 656 ALA A O 1
ATOM 5329 N N . GLU A 1 657 ? -82.604 7.171 216.937 1.00 29.33 657 GLU A N 1
ATOM 5330 C CA . GLU A 1 657 ? -81.361 7.358 216.157 1.00 29.33 657 GLU A CA 1
ATOM 5331 C C . GLU A 1 657 ? -80.993 6.181 215.208 1.00 29.33 657 GLU A C 1
ATOM 5333 O O . GLU A 1 657 ? -81.428 5.053 215.421 1.00 29.33 657 GLU A O 1
ATOM 5338 N N . GLY A 1 658 ? -80.024 6.395 214.293 1.00 27.92 658 GLY A N 1
ATOM 5339 C CA . GLY A 1 658 ? -78.858 5.483 214.194 1.00 27.92 658 GLY A CA 1
ATOM 5340 C C . GLY A 1 658 ? -78.502 4.745 212.876 1.00 27.92 658 GLY A C 1
ATOM 5341 O O . GLY A 1 658 ? -79.205 3.825 212.482 1.00 27.92 658 GLY A O 1
ATOM 5342 N N . LYS A 1 659 ? -77.267 5.004 212.375 1.00 29.94 659 LYS A N 1
ATOM 5343 C CA . LYS A 1 659 ? -76.346 4.102 211.597 1.00 29.94 659 LYS A CA 1
ATOM 5344 C C . LYS A 1 659 ? -76.832 3.649 210.187 1.00 29.94 659 LYS A C 1
ATOM 5346 O O . LYS A 1 659 ? -78.009 3.711 209.892 1.00 29.94 659 LYS A O 1
ATOM 5351 N N . GLY A 1 660 ? -76.030 3.225 209.196 1.00 32.41 660 GLY A N 1
ATOM 5352 C CA . GLY A 1 660 ? -74.601 2.860 209.080 1.00 32.41 660 GLY A CA 1
ATOM 5353 C C . GLY A 1 660 ? -74.457 1.389 208.620 1.00 32.41 660 GLY A C 1
ATOM 5354 O O . GLY A 1 660 ? -75.163 0.553 209.168 1.00 32.41 660 GLY A O 1
ATOM 5355 N N . THR A 1 661 ? -73.622 0.956 207.657 1.00 38.34 661 THR A N 1
ATOM 5356 C CA . THR A 1 661 ? -72.543 1.567 206.825 1.00 38.34 661 THR A CA 1
ATOM 5357 C C . THR A 1 661 ? -72.224 0.652 205.609 1.00 38.34 661 THR A C 1
ATOM 5359 O O . THR A 1 661 ? -72.485 -0.544 205.705 1.00 38.34 661 THR A O 1
ATOM 5362 N N . GLY A 1 662 ? -71.596 1.138 204.517 1.00 26.75 662 GLY A N 1
ATOM 5363 C CA . GLY A 1 662 ? -71.150 0.280 203.389 1.00 26.75 662 GLY A CA 1
ATOM 5364 C C . GLY A 1 662 ? -70.179 0.953 202.400 1.00 26.75 662 GLY A C 1
ATOM 5365 O O . GLY A 1 662 ? -70.581 1.830 201.643 1.00 26.75 662 GLY A O 1
ATOM 5366 N N . VAL A 1 663 ? -68.904 0.548 202.422 1.00 33.47 663 VAL A N 1
ATOM 5367 C CA . VAL A 1 663 ? -67.755 1.160 201.717 1.00 33.47 663 VAL A CA 1
ATOM 5368 C C . VAL A 1 663 ? -66.969 0.072 200.957 1.00 33.47 663 VAL A C 1
ATOM 5370 O O . VAL A 1 663 ? -67.015 -1.083 201.360 1.00 33.47 663 VAL A O 1
ATOM 5373 N N . GLU A 1 664 ? -66.272 0.461 199.880 1.00 36.69 664 GLU A N 1
ATOM 5374 C CA . GLU A 1 664 ? -65.185 -0.268 199.181 1.00 36.69 664 GLU A CA 1
ATOM 5375 C C . GLU A 1 664 ? -65.365 -1.765 198.845 1.00 36.69 664 GLU A C 1
ATOM 5377 O O . GLU A 1 664 ? -65.056 -2.630 199.653 1.00 36.69 664 GLU A O 1
ATOM 5382 N N . GLU A 1 665 ? -65.612 -2.078 197.563 1.00 29.34 665 GLU A N 1
ATOM 5383 C CA . GLU A 1 665 ? -64.769 -3.052 196.844 1.00 29.34 665 GLU A CA 1
ATOM 5384 C C . GLU A 1 665 ? -64.916 -2.960 195.308 1.00 29.34 665 GLU A C 1
ATOM 5386 O O . GLU A 1 665 ? -65.811 -2.302 194.783 1.00 29.34 665 GLU A O 1
ATOM 5391 N N . LEU A 1 666 ? -64.019 -3.645 194.583 1.00 31.38 666 LEU A N 1
ATOM 5392 C CA . LEU A 1 666 ? -63.984 -3.828 193.115 1.00 31.38 666 LEU A CA 1
ATOM 5393 C C . LEU A 1 666 ? -63.316 -2.757 192.227 1.00 31.38 666 LEU A C 1
ATOM 5395 O O . LEU A 1 666 ? -63.390 -2.843 190.998 1.00 31.38 666 LEU A O 1
ATOM 5399 N N . GLN A 1 667 ? -62.402 -1.959 192.786 1.00 29.91 667 GLN A N 1
ATOM 5400 C CA . GLN A 1 667 ? -61.119 -1.757 192.089 1.00 29.91 667 GLN A CA 1
ATOM 5401 C C . GLN A 1 667 ? -60.304 -3.074 192.110 1.00 29.91 667 GLN A C 1
ATOM 5403 O O . GLN A 1 667 ? -59.425 -3.220 192.959 1.00 29.91 667 GLN A O 1
ATOM 5408 N N . ARG A 1 668 ? -60.618 -4.044 191.219 1.00 32.34 668 ARG A N 1
ATOM 5409 C CA . ARG A 1 668 ? -59.732 -5.147 190.715 1.00 32.34 668 ARG A CA 1
ATOM 5410 C C . ARG A 1 668 ? -60.465 -6.260 189.922 1.00 32.34 668 ARG A C 1
ATOM 5412 O O . ARG A 1 668 ? -60.285 -7.454 190.166 1.00 32.34 668 ARG A O 1
ATOM 5419 N N . ARG A 1 669 ? -61.224 -5.905 188.880 1.00 37.34 669 ARG A N 1
ATOM 5420 C CA . ARG A 1 669 ? -61.574 -6.855 187.798 1.00 37.34 669 ARG A CA 1
ATOM 5421 C C . ARG A 1 669 ? -61.246 -6.249 186.425 1.00 37.34 669 ARG A C 1
ATOM 5423 O O . ARG A 1 669 ? -62.121 -5.840 185.683 1.00 37.34 669 ARG A O 1
ATOM 5430 N N . ILE A 1 670 ? -59.978 -5.912 186.179 1.00 30.53 670 ILE A N 1
ATOM 5431 C CA . ILE A 1 670 ? -58.910 -6.833 185.726 1.00 30.53 670 ILE A CA 1
ATOM 5432 C C . ILE A 1 670 ? -59.268 -7.518 184.401 1.00 30.53 670 ILE A C 1
ATOM 5434 O O . ILE A 1 670 ? -60.049 -8.467 184.375 1.00 30.53 670 ILE A O 1
ATOM 5438 N N . LYS A 1 671 ? -58.570 -7.057 183.352 1.00 38.44 671 LYS A N 1
ATOM 5439 C CA . LYS A 1 671 ? -57.866 -7.854 182.333 1.00 38.44 671 LYS A CA 1
ATOM 5440 C C . LYS A 1 671 ? -58.538 -9.183 181.968 1.00 38.44 671 LYS A C 1
ATOM 5442 O O . LYS A 1 671 ? -58.256 -10.206 182.599 1.00 38.44 671 LYS A O 1
ATOM 5447 N N . ARG A 1 672 ? -59.369 -9.195 180.920 1.00 30.33 672 ARG A N 1
ATOM 5448 C CA . ARG A 1 672 ? -59.777 -10.474 180.312 1.00 30.33 672 ARG A CA 1
ATOM 5449 C C . ARG A 1 672 ? -60.156 -10.484 178.827 1.00 30.33 672 ARG A C 1
ATOM 5451 O O . ARG A 1 672 ? -60.483 -11.558 178.354 1.00 30.33 672 ARG A O 1
ATOM 5458 N N . LEU A 1 673 ? -60.103 -9.366 178.096 1.00 34.19 673 LEU A N 1
ATOM 5459 C CA . LEU A 1 673 ? -60.376 -9.344 176.644 1.00 34.19 673 LEU A CA 1
ATOM 5460 C C . LEU A 1 673 ? -59.394 -8.439 175.866 1.00 34.19 673 LEU A C 1
ATOM 5462 O O . LEU A 1 673 ? -59.773 -7.719 174.952 1.00 34.19 673 LEU A O 1
ATOM 5466 N N . GLU A 1 674 ? -58.111 -8.509 176.234 1.00 29.48 674 GLU A N 1
ATOM 5467 C CA . GLU A 1 674 ? -56.988 -8.274 175.309 1.00 29.48 674 GLU A CA 1
ATOM 5468 C C . GLU A 1 674 ? -56.407 -9.646 174.920 1.00 29.48 674 GLU A C 1
ATOM 5470 O O . GLU A 1 674 ? -55.304 -10.003 175.328 1.00 29.48 674 GLU A O 1
ATOM 5475 N N . ALA A 1 675 ? -57.205 -10.464 174.227 1.00 33.69 675 ALA A N 1
ATOM 5476 C CA . ALA A 1 675 ? -56.811 -11.740 173.625 1.00 33.69 675 ALA A CA 1
ATOM 5477 C C . ALA A 1 675 ? -57.918 -12.242 172.674 1.00 33.69 675 ALA A C 1
ATOM 5479 O O . ALA A 1 675 ? -59.076 -11.868 172.843 1.00 33.69 675 ALA A O 1
ATOM 5480 N N . GLU A 1 676 ? -57.538 -13.135 171.751 1.00 33.88 676 GLU A N 1
ATOM 5481 C CA . GLU A 1 676 ? -58.405 -14.002 170.925 1.00 33.88 676 GLU A CA 1
ATOM 5482 C C . GLU A 1 676 ? -59.172 -13.364 169.747 1.00 33.88 676 GLU A C 1
ATOM 5484 O O . GLU A 1 676 ? -60.346 -13.019 169.855 1.00 33.88 676 GLU A O 1
ATOM 5489 N N . LEU A 1 677 ? -58.478 -13.300 168.595 1.00 32.47 677 LEU A N 1
ATOM 5490 C CA . LEU A 1 677 ? -58.848 -13.814 167.247 1.00 32.47 677 LEU A CA 1
ATOM 5491 C C . LEU A 1 677 ? -58.102 -12.978 166.185 1.00 32.47 677 LEU A C 1
ATOM 5493 O O . LEU A 1 677 ? -58.509 -11.864 165.878 1.00 32.47 677 LEU A O 1
ATOM 5497 N N . GLU A 1 678 ? -56.955 -13.352 165.610 1.00 35.47 678 GLU A N 1
ATOM 5498 C CA . GLU A 1 678 ? -56.216 -14.624 165.460 1.00 35.47 678 GLU A CA 1
ATOM 5499 C C . GLU A 1 678 ? -56.802 -15.684 164.490 1.00 35.47 678 GLU A C 1
ATOM 5501 O O . GLU A 1 678 ? -57.990 -15.983 164.525 1.00 35.47 678 GLU A O 1
ATOM 5506 N N . GLN A 1 679 ? -55.906 -16.275 163.669 1.00 35.50 679 GLN A N 1
ATOM 5507 C CA . GLN A 1 679 ? -56.097 -17.271 162.582 1.00 35.50 679 GLN A CA 1
ATOM 5508 C C . GLN A 1 679 ? -56.807 -16.765 161.305 1.00 35.50 679 GLN A C 1
ATOM 5510 O O . GLN A 1 679 ? -57.837 -16.113 161.383 1.00 35.50 679 GLN A O 1
ATOM 5515 N N . ARG A 1 680 ? -56.348 -17.018 160.061 1.00 31.67 680 ARG A N 1
ATOM 5516 C CA . ARG A 1 680 ? -55.271 -17.834 159.408 1.00 31.67 680 ARG A CA 1
ATOM 5517 C C . ARG A 1 680 ? -54.913 -17.132 158.066 1.00 31.67 680 ARG A C 1
ATOM 5519 O O . ARG A 1 680 ? -55.715 -16.324 157.620 1.00 31.67 680 ARG A O 1
ATOM 5526 N N . SER A 1 681 ? -53.841 -17.368 157.296 1.00 28.88 681 SER A N 1
ATOM 5527 C CA . SER A 1 681 ? -52.618 -18.216 157.297 1.00 28.88 681 SER A CA 1
ATOM 5528 C C . SER A 1 681 ? -51.710 -17.679 156.154 1.00 28.88 681 SER A C 1
ATOM 5530 O O . SER A 1 681 ? -52.266 -17.263 155.145 1.00 28.88 681 SER A O 1
ATOM 5532 N N . GLY A 1 682 ? -50.379 -17.530 156.273 1.00 30.08 682 GLY A N 1
ATOM 5533 C CA . GLY A 1 682 ? -49.343 -18.537 155.921 1.00 30.08 682 GLY A CA 1
ATOM 5534 C C . GLY A 1 682 ? -48.975 -18.556 154.409 1.00 30.08 682 GLY A C 1
ATOM 5535 O O . GLY A 1 682 ? -49.875 -18.400 153.601 1.00 30.08 682 GLY A O 1
ATOM 5536 N N . VAL A 1 683 ? -47.733 -18.768 153.922 1.00 31.91 683 VAL A N 1
ATOM 5537 C CA . VAL A 1 683 ? -46.453 -19.187 154.553 1.00 31.91 683 VAL A CA 1
ATOM 5538 C C . VAL A 1 683 ? -45.244 -19.019 153.560 1.00 31.91 683 VAL A C 1
ATOM 5540 O O . VAL A 1 683 ? -45.406 -19.345 152.393 1.00 31.91 683 VAL A O 1
ATOM 5543 N N . GLN A 1 684 ? -44.066 -18.552 154.047 1.00 31.70 684 GLN A N 1
ATOM 5544 C CA . GLN A 1 684 ? -42.636 -18.885 153.685 1.00 31.70 684 GLN A CA 1
ATOM 5545 C C . GLN A 1 684 ? -42.037 -18.610 152.258 1.00 31.70 684 GLN A C 1
ATOM 5547 O O . GLN A 1 684 ? -42.725 -18.769 151.262 1.00 31.70 684 GLN A O 1
ATOM 5552 N N . GLN A 1 685 ? -40.841 -17.981 152.087 1.00 30.94 685 GLN A N 1
ATOM 5553 C CA . GLN A 1 685 ? -39.398 -18.403 152.241 1.00 30.94 685 GLN A CA 1
ATOM 5554 C C . GLN A 1 685 ? -38.876 -19.385 151.147 1.00 30.94 685 GLN A C 1
ATOM 5556 O O . GLN A 1 685 ? -39.684 -20.126 150.608 1.00 30.94 685 GLN A O 1
ATOM 5561 N N . ALA A 1 686 ? -37.578 -19.537 150.796 1.00 32.84 686 ALA A N 1
ATOM 5562 C CA . ALA A 1 686 ? -36.342 -18.713 150.845 1.00 32.84 686 ALA A CA 1
ATOM 5563 C C . ALA A 1 686 ? -35.174 -19.430 150.076 1.00 32.84 686 ALA A C 1
ATOM 5565 O O . ALA A 1 686 ? -35.291 -20.603 149.747 1.00 32.84 686 ALA A O 1
ATOM 5566 N N . ASP A 1 687 ? -34.058 -18.715 149.851 1.00 29.62 687 ASP A N 1
ATOM 5567 C CA . ASP A 1 687 ? -32.636 -19.140 149.702 1.00 29.62 687 ASP A CA 1
ATOM 5568 C C . ASP A 1 687 ? -32.031 -20.075 148.601 1.00 29.62 687 ASP A C 1
ATOM 5570 O O . ASP A 1 687 ? -32.342 -21.246 148.436 1.00 29.62 687 ASP A O 1
ATOM 5574 N N . GLN A 1 688 ? -31.007 -19.488 147.951 1.00 37.53 688 GLN A N 1
ATOM 5575 C CA . GLN A 1 688 ? -29.648 -19.927 147.529 1.00 37.53 688 GLN A CA 1
ATOM 5576 C C . GLN A 1 688 ? -29.223 -21.370 147.117 1.00 37.53 688 GLN A C 1
ATOM 5578 O O . GLN A 1 688 ? -29.311 -22.331 147.869 1.00 37.53 688 GLN A O 1
ATOM 5583 N N . LYS A 1 689 ? -28.396 -21.361 146.043 1.00 43.38 689 LYS A N 1
ATOM 5584 C CA . LYS A 1 689 ? -27.183 -22.177 145.734 1.00 43.38 689 LYS A CA 1
ATOM 5585 C C . LYS A 1 689 ? -27.313 -23.668 145.366 1.00 43.38 689 LYS A C 1
ATOM 5587 O O . LYS A 1 689 ? -27.467 -24.521 146.229 1.00 43.38 689 LYS A O 1
ATOM 5592 N N . THR A 1 690 ? -26.945 -23.993 144.116 1.00 33.00 690 THR A N 1
ATOM 5593 C CA . THR A 1 690 ? -25.863 -24.949 143.732 1.00 33.00 690 THR A CA 1
ATOM 5594 C C . THR A 1 690 ? -25.704 -25.044 142.196 1.00 33.00 690 THR A C 1
ATOM 5596 O O . THR A 1 690 ? -26.554 -24.565 141.458 1.00 33.00 690 THR A O 1
ATOM 5599 N N . SER A 1 691 ? -24.631 -25.707 141.724 1.00 39.06 691 SER A N 1
ATOM 5600 C CA . SER A 1 691 ? -24.379 -26.157 140.331 1.00 39.06 691 SER A CA 1
ATOM 5601 C C . SER A 1 691 ? -23.651 -25.210 139.355 1.00 39.06 691 SER A C 1
ATOM 5603 O O . SER A 1 691 ? -24.176 -24.763 138.336 1.00 39.06 691 SER A O 1
ATOM 5605 N N . THR A 1 692 ? -22.337 -25.088 139.561 1.00 51.03 692 THR A N 1
ATOM 5606 C CA . THR A 1 692 ? -21.325 -24.544 138.627 1.00 51.03 692 THR A CA 1
ATOM 5607 C C . THR A 1 692 ? -21.200 -25.275 137.272 1.00 51.03 692 THR A C 1
ATOM 5609 O O . THR A 1 692 ? -20.282 -24.993 136.507 1.00 51.03 692 THR A O 1
ATOM 5612 N N . LYS A 1 693 ? -22.097 -26.213 136.929 1.00 50.75 693 LYS A N 1
ATOM 5613 C CA . LYS A 1 693 ? -22.133 -26.871 135.607 1.00 50.75 693 LYS A CA 1
ATOM 5614 C C . LYS A 1 693 ? -23.055 -26.168 134.610 1.00 50.75 693 LYS A C 1
ATOM 5616 O O . LYS A 1 693 ? -22.732 -26.136 133.425 1.00 50.75 693 LYS A O 1
ATOM 5621 N N . GLU A 1 694 ? -24.153 -25.562 135.066 1.00 54.84 694 GLU A N 1
ATOM 5622 C CA . GLU A 1 694 ? -25.017 -24.777 134.172 1.00 54.84 694 GLU A CA 1
ATOM 5623 C C . GLU A 1 694 ? -24.354 -23.471 133.734 1.00 54.84 694 GLU A C 1
ATOM 5625 O O . GLU A 1 694 ? -24.526 -23.057 132.593 1.00 54.84 694 GLU A O 1
ATOM 5630 N N . GLU A 1 695 ? -23.545 -22.848 134.593 1.00 56.72 695 GLU A N 1
ATOM 5631 C CA . GLU A 1 695 ? -22.771 -21.660 134.221 1.00 56.72 695 GLU A CA 1
ATOM 5632 C C . GLU A 1 695 ? -21.700 -21.977 133.173 1.00 56.72 695 GLU A C 1
ATOM 5634 O O . GLU A 1 695 ? -21.513 -21.185 132.257 1.00 56.72 695 GLU A O 1
ATOM 5639 N N . ILE A 1 696 ? -21.055 -23.151 133.232 1.00 59.62 696 ILE A N 1
ATOM 5640 C CA . ILE A 1 696 ? -20.098 -23.584 132.199 1.00 59.62 696 ILE A CA 1
ATOM 5641 C C . ILE A 1 696 ? -20.819 -23.881 130.880 1.00 59.62 696 ILE A C 1
ATOM 5643 O O . ILE A 1 696 ? -20.341 -23.453 129.835 1.00 59.62 696 ILE A O 1
ATOM 5647 N N . LEU A 1 697 ? -21.984 -24.537 130.901 1.00 62.00 697 LEU A N 1
ATOM 5648 C CA . LEU A 1 697 ? -22.773 -24.769 129.683 1.00 62.00 697 LEU A CA 1
ATOM 5649 C C . LEU A 1 697 ? -23.293 -23.457 129.077 1.00 62.00 697 LEU A C 1
ATOM 5651 O O . LEU A 1 697 ? -23.131 -23.240 127.878 1.00 62.00 697 LEU A O 1
ATOM 5655 N N . ARG A 1 698 ? -23.817 -22.536 129.895 1.00 68.38 698 ARG A N 1
ATOM 5656 C CA . ARG A 1 698 ? -24.214 -21.190 129.447 1.00 68.38 698 ARG A CA 1
ATOM 5657 C C . ARG A 1 698 ? -23.014 -20.368 128.975 1.00 68.38 698 ARG A C 1
ATOM 5659 O O . ARG A 1 698 ? -23.169 -19.594 128.039 1.00 68.38 698 ARG A O 1
ATOM 5666 N N . TRP A 1 699 ? -21.825 -20.537 129.558 1.00 70.19 699 TRP A N 1
ATOM 5667 C CA . TRP A 1 699 ? -20.587 -19.891 129.101 1.00 70.19 699 TRP A CA 1
ATOM 5668 C C . TRP A 1 699 ? -20.080 -20.490 127.790 1.00 70.19 699 TRP A C 1
ATOM 5670 O O . TRP A 1 699 ? -19.689 -19.742 126.902 1.00 70.19 699 TRP A O 1
ATOM 5680 N N . GLU A 1 700 ? -20.141 -21.809 127.611 1.00 70.56 700 GLU A N 1
ATOM 5681 C CA . GLU A 1 700 ? -19.843 -22.461 126.338 1.00 70.56 700 GLU A CA 1
ATOM 5682 C C . GLU A 1 700 ? -20.834 -22.065 125.246 1.00 70.56 700 GLU A C 1
ATOM 5684 O O . GLU A 1 700 ? -20.418 -21.845 124.112 1.00 70.56 700 GLU A O 1
ATOM 5689 N N . GLU A 1 701 ? -22.126 -21.959 125.554 1.00 74.38 701 GLU A N 1
ATOM 5690 C CA . GLU A 1 701 ? -23.122 -21.441 124.619 1.00 74.38 701 GLU A CA 1
ATOM 5691 C C . GLU A 1 701 ? -22.887 -19.962 124.320 1.00 74.38 701 GLU A C 1
ATOM 5693 O O . GLU A 1 701 ? -22.846 -19.606 123.146 1.00 74.38 701 GLU A O 1
ATOM 5698 N N . ASN A 1 702 ? -22.614 -19.113 125.318 1.00 72.44 702 ASN A N 1
ATOM 5699 C CA . ASN A 1 702 ? -22.229 -17.717 125.079 1.00 72.44 702 ASN A CA 1
ATOM 5700 C C . ASN A 1 702 ? -20.950 -17.618 124.245 1.00 72.44 702 ASN A C 1
ATOM 5702 O O . ASN A 1 702 ? -20.867 -16.762 123.374 1.00 72.44 702 ASN A O 1
ATOM 5706 N N . LYS A 1 703 ? -19.976 -18.511 124.443 1.00 77.81 703 LYS A N 1
ATOM 5707 C CA . LYS A 1 703 ? -18.728 -18.557 123.673 1.00 77.81 703 LYS A CA 1
ATOM 5708 C C . LYS A 1 703 ? -18.948 -19.095 122.256 1.00 77.81 703 LYS A C 1
ATOM 5710 O O . LYS A 1 703 ? -18.320 -18.606 121.323 1.00 77.81 703 LYS A O 1
ATOM 5715 N N . LYS A 1 704 ? -19.880 -20.035 122.055 1.00 79.19 704 LYS A N 1
ATOM 5716 C CA . LYS A 1 704 ? -20.352 -20.488 120.730 1.00 79.19 704 LYS A CA 1
ATOM 5717 C C . LYS A 1 704 ? -21.132 -19.375 120.017 1.00 79.19 704 LYS A C 1
ATOM 5719 O O . LYS A 1 704 ? -20.958 -19.197 118.814 1.00 79.19 704 LYS A O 1
ATOM 5724 N N . TRP A 1 705 ? -21.934 -18.586 120.734 1.00 81.81 705 TRP A N 1
ATOM 5725 C CA . TRP A 1 705 ? -22.633 -17.411 120.204 1.00 81.81 705 TRP A CA 1
ATOM 5726 C C . TRP A 1 705 ? -21.686 -16.241 119.919 1.00 81.81 705 TRP A C 1
ATOM 5728 O O . TRP A 1 705 ? -21.822 -15.625 118.867 1.00 81.81 705 TRP A O 1
ATOM 5738 N N . GLN A 1 706 ? -20.678 -15.995 120.760 1.00 78.31 706 GLN A N 1
ATOM 5739 C CA . GLN A 1 706 ? -19.583 -15.057 120.491 1.00 78.31 706 GLN A CA 1
ATOM 5740 C C . GLN A 1 706 ? -18.784 -15.500 119.267 1.00 78.31 706 GLN A C 1
ATOM 5742 O O . GLN A 1 706 ? -18.670 -14.717 118.337 1.00 78.31 706 GLN A O 1
ATOM 5747 N N . ALA A 1 707 ? -18.351 -16.760 119.179 1.00 77.88 707 ALA A N 1
ATOM 5748 C CA . ALA A 1 707 ? -17.642 -17.278 118.007 1.00 77.88 707 ALA A CA 1
ATOM 5749 C C . ALA A 1 707 ? -18.495 -17.227 116.723 1.00 77.88 707 ALA A C 1
ATOM 5751 O O . ALA A 1 707 ? -17.973 -16.958 115.641 1.00 77.88 707 ALA A O 1
ATOM 5752 N N . ARG A 1 708 ? -19.819 -17.428 116.814 1.00 82.00 708 ARG A N 1
ATOM 5753 C CA . ARG A 1 708 ? -20.750 -17.213 115.690 1.00 82.00 708 ARG A CA 1
ATOM 5754 C C . ARG A 1 708 ? -20.884 -15.733 115.329 1.00 82.00 708 ARG A C 1
ATOM 5756 O O . ARG A 1 708 ? -20.831 -15.414 114.147 1.00 82.00 708 ARG A O 1
ATOM 5763 N N . MET A 1 709 ? -21.000 -14.834 116.305 1.00 81.19 709 MET A N 1
ATOM 5764 C CA . MET A 1 709 ? -21.035 -13.380 116.096 1.00 81.19 709 MET A CA 1
ATOM 5765 C C . MET A 1 709 ? -19.716 -12.834 115.545 1.00 81.19 709 MET A C 1
ATOM 5767 O O . MET A 1 709 ? -19.737 -11.958 114.692 1.00 81.19 709 MET A O 1
ATOM 5771 N N . GLU A 1 710 ? -18.573 -13.364 115.969 1.00 83.50 710 GLU A N 1
ATOM 5772 C CA . GLU A 1 710 ? -17.247 -13.030 115.449 1.00 83.50 710 GLU A CA 1
ATOM 5773 C C . GLU A 1 710 ? -17.033 -13.626 114.058 1.00 83.50 710 GLU A C 1
ATOM 5775 O O . GLU A 1 710 ? -16.527 -12.937 113.181 1.00 83.50 710 GLU A O 1
ATOM 5780 N N . SER A 1 711 ? -17.511 -14.846 113.788 1.00 83.38 711 SER A N 1
ATOM 5781 C CA . SER A 1 711 ? -17.535 -15.406 112.429 1.00 83.38 711 SER A CA 1
ATOM 5782 C C . SER A 1 711 ? -18.418 -14.579 111.490 1.00 83.38 711 SER A C 1
ATOM 5784 O O . SER A 1 711 ? -18.017 -14.315 110.358 1.00 83.38 711 SER A O 1
ATOM 5786 N N . LEU A 1 712 ? -19.590 -14.126 111.946 1.00 84.94 712 LEU A N 1
ATOM 5787 C CA . LEU A 1 712 ? -20.475 -13.251 111.174 1.00 84.94 712 LEU A CA 1
ATOM 5788 C C . LEU A 1 712 ? -19.900 -11.838 111.019 1.00 84.94 712 LEU A C 1
ATOM 5790 O O . LEU A 1 712 ? -19.982 -11.296 109.924 1.00 84.94 712 LEU A O 1
ATOM 5794 N N . ARG A 1 713 ? -19.251 -11.268 112.043 1.00 87.31 713 ARG A N 1
ATOM 5795 C CA . ARG A 1 713 ? -18.513 -9.996 111.939 1.00 87.31 713 ARG A CA 1
ATOM 5796 C C . ARG A 1 713 ? -17.326 -10.095 110.994 1.00 87.31 713 ARG A C 1
ATOM 5798 O O . ARG A 1 713 ? -17.117 -9.171 110.224 1.00 87.31 713 ARG A O 1
ATOM 5805 N N . ASN A 1 714 ? -16.576 -11.194 111.010 1.00 85.88 714 ASN A N 1
ATOM 5806 C CA . ASN A 1 714 ? -15.470 -11.409 110.080 1.00 85.88 714 ASN A CA 1
ATOM 5807 C C . ASN A 1 714 ? -15.998 -11.570 108.650 1.00 85.88 714 ASN A C 1
ATOM 5809 O O . ASN A 1 714 ? -15.522 -10.877 107.764 1.00 85.88 714 ASN A O 1
ATOM 5813 N N . LYS A 1 715 ? -17.062 -12.357 108.437 1.00 88.25 715 LYS A N 1
ATOM 5814 C CA . LYS A 1 715 ? -17.742 -12.456 107.131 1.00 88.25 715 LYS A CA 1
ATOM 5815 C C . LYS A 1 715 ? -18.302 -11.115 106.654 1.00 88.25 715 LYS A C 1
ATOM 5817 O O . LYS A 1 715 ? -18.174 -10.811 105.476 1.00 88.25 715 LYS A O 1
ATOM 5822 N N . LEU A 1 716 ? -18.892 -10.313 107.543 1.00 84.94 716 LEU A N 1
ATOM 5823 C CA . LEU A 1 716 ? -19.364 -8.964 107.224 1.00 84.94 716 LEU A CA 1
ATOM 5824 C C . LEU A 1 716 ? -18.187 -8.066 106.835 1.00 84.94 716 LEU A C 1
ATOM 5826 O O . LEU A 1 716 ? -18.215 -7.480 105.765 1.00 84.94 716 LEU A O 1
ATOM 5830 N N . LYS A 1 717 ? -17.117 -8.051 107.635 1.00 90.00 717 LYS A N 1
ATOM 5831 C CA . LYS A 1 717 ? -15.893 -7.280 107.390 1.00 90.00 717 LYS A CA 1
ATOM 5832 C C . LYS A 1 717 ? -15.172 -7.702 106.109 1.00 90.00 717 LYS A C 1
ATOM 5834 O O . LYS A 1 717 ? -14.575 -6.871 105.435 1.00 90.00 717 LYS A O 1
ATOM 5839 N N . ASP A 1 718 ? -15.222 -8.979 105.749 1.00 87.25 718 ASP A N 1
ATOM 5840 C CA . ASP A 1 718 ? -14.681 -9.478 104.487 1.00 87.25 718 ASP A CA 1
ATOM 5841 C C . ASP A 1 718 ? -15.592 -9.109 103.306 1.00 87.25 718 ASP A C 1
ATOM 5843 O O . ASP A 1 718 ? -15.083 -8.721 102.259 1.00 87.25 718 ASP A O 1
ATOM 5847 N N . LYS A 1 719 ? -16.921 -9.084 103.485 1.00 87.81 719 LYS A N 1
ATOM 5848 C CA . LYS A 1 719 ? -17.857 -8.534 102.488 1.00 87.81 719 LYS A CA 1
ATOM 5849 C C . LYS A 1 719 ? -17.764 -7.013 102.342 1.00 87.81 719 LYS A C 1
ATOM 5851 O O . LYS A 1 719 ? -17.903 -6.517 101.230 1.00 87.81 719 LYS A O 1
ATOM 5856 N N . GLU A 1 720 ? -17.451 -6.281 103.406 1.00 84.44 720 GLU A N 1
ATOM 5857 C CA . GLU A 1 720 ? -17.128 -4.850 103.370 1.00 84.44 720 GLU A CA 1
ATOM 5858 C C . GLU A 1 720 ? -15.813 -4.608 102.612 1.00 84.44 720 GLU A C 1
ATOM 5860 O O . GLU A 1 720 ? -15.776 -3.759 101.726 1.00 84.44 720 GLU A O 1
ATOM 5865 N N . LYS A 1 721 ? -14.762 -5.409 102.853 1.00 90.25 721 LYS A N 1
ATOM 5866 C CA . LYS A 1 721 ? -13.520 -5.368 102.052 1.00 90.25 721 LYS A CA 1
ATOM 5867 C C . LYS A 1 721 ? -13.754 -5.725 100.584 1.00 90.25 721 LYS A C 1
ATOM 5869 O O . LYS A 1 721 ? -13.156 -5.093 99.720 1.00 90.25 721 LYS A O 1
ATOM 5874 N N . GLU A 1 722 ? -14.581 -6.727 100.285 1.00 86.44 722 GLU A N 1
ATOM 5875 C CA . GLU A 1 722 ? -14.957 -7.075 98.908 1.00 86.44 722 GLU A CA 1
ATOM 5876 C C . GLU A 1 722 ? -15.738 -5.931 98.247 1.00 86.44 722 GLU A C 1
ATOM 5878 O O . GLU A 1 722 ? -15.441 -5.574 97.110 1.00 86.44 722 GLU A O 1
ATOM 5883 N N . ALA A 1 723 ? -16.679 -5.301 98.957 1.00 82.88 723 ALA A N 1
ATOM 5884 C CA . ALA A 1 723 ? -17.413 -4.136 98.469 1.00 82.88 723 ALA A CA 1
ATOM 5885 C C . ALA A 1 723 ? -16.489 -2.926 98.247 1.00 82.88 723 ALA A C 1
ATOM 5887 O O . ALA A 1 723 ? -16.588 -2.265 97.215 1.00 82.88 723 ALA A O 1
ATOM 5888 N N . GLU A 1 724 ? -15.536 -2.669 99.147 1.00 86.94 724 GLU A N 1
ATOM 5889 C CA . GLU A 1 724 ? -14.482 -1.671 98.946 1.00 86.94 724 GLU A CA 1
ATOM 5890 C C . GLU A 1 724 ? -13.568 -2.014 97.764 1.00 86.94 724 GLU A C 1
ATOM 5892 O O . GLU A 1 724 ? -13.159 -1.115 97.033 1.00 86.94 724 GLU A O 1
ATOM 5897 N N . ALA A 1 725 ? -13.216 -3.287 97.570 1.00 85.62 725 ALA A N 1
ATOM 5898 C CA . ALA A 1 725 ? -12.387 -3.733 96.455 1.00 85.62 725 ALA A CA 1
ATOM 5899 C C . ALA A 1 725 ? -13.125 -3.568 95.120 1.00 85.62 725 ALA A C 1
ATOM 5901 O O . ALA A 1 725 ? -12.544 -3.043 94.174 1.00 85.62 725 ALA A O 1
ATOM 5902 N N . LEU A 1 726 ? -14.412 -3.918 95.063 1.00 84.81 726 LEU A N 1
ATOM 5903 C CA . LEU A 1 726 ? -15.283 -3.683 93.910 1.00 84.81 726 LEU A CA 1
ATOM 5904 C C . LEU A 1 726 ? -15.504 -2.184 93.663 1.00 84.81 726 LEU A C 1
ATOM 5906 O O . LEU A 1 726 ? -15.466 -1.750 92.517 1.00 84.81 726 LEU A O 1
ATOM 5910 N N . ALA A 1 727 ? -15.655 -1.365 94.707 1.00 83.69 727 ALA A N 1
ATOM 5911 C CA . ALA A 1 727 ? -15.741 0.091 94.579 1.00 83.69 727 ALA A CA 1
ATOM 5912 C C . ALA A 1 727 ? -14.426 0.702 94.064 1.00 83.69 727 ALA A C 1
ATOM 5914 O O . ALA A 1 727 ? -14.453 1.579 93.199 1.00 83.69 727 ALA A O 1
ATOM 5915 N N . LYS A 1 728 ? -13.271 0.205 94.528 1.00 90.31 728 LYS A N 1
ATOM 5916 C CA . LYS A 1 728 ? -11.942 0.575 94.012 1.00 90.31 728 LYS A CA 1
ATOM 5917 C C . LYS A 1 728 ? -11.784 0.139 92.553 1.00 90.31 728 LYS A C 1
ATOM 5919 O O . LYS A 1 728 ? -11.395 0.968 91.743 1.00 90.31 728 LYS A O 1
ATOM 5924 N N . GLN A 1 729 ? -12.176 -1.084 92.189 1.00 83.50 729 GLN A N 1
ATOM 5925 C CA . GLN A 1 729 ? -12.173 -1.571 90.801 1.00 83.50 729 GLN A CA 1
ATOM 5926 C C . GLN A 1 729 ? -13.101 -0.754 89.890 1.00 83.50 729 GLN A C 1
ATOM 5928 O O . GLN A 1 729 ? -12.731 -0.421 88.765 1.00 83.50 729 GLN A O 1
ATOM 5933 N N . LEU A 1 730 ? -14.284 -0.375 90.376 1.00 81.75 730 LEU A N 1
ATOM 5934 C CA . LEU A 1 730 ? -15.247 0.450 89.649 1.00 81.75 730 LEU A CA 1
ATOM 5935 C C . LEU A 1 730 ? -14.754 1.897 89.491 1.00 81.75 730 LEU A C 1
ATOM 5937 O O . LEU A 1 730 ? -14.966 2.498 88.439 1.00 81.75 730 LEU A O 1
ATOM 5941 N N . ASN A 1 731 ? -14.036 2.439 90.477 1.00 84.25 731 ASN A N 1
ATOM 5942 C CA . ASN A 1 731 ? -13.349 3.723 90.344 1.00 84.25 731 ASN A CA 1
ATOM 5943 C C . ASN A 1 731 ? -12.144 3.636 89.397 1.00 84.25 731 ASN A C 1
ATOM 5945 O O . ASN A 1 731 ? -12.029 4.495 88.531 1.00 84.25 731 ASN A O 1
ATOM 5949 N N . THR A 1 732 ? -11.316 2.585 89.446 1.00 86.19 732 THR A N 1
ATOM 5950 C CA . THR A 1 732 ? -10.233 2.412 88.460 1.00 86.19 732 THR A CA 1
ATOM 5951 C C . THR A 1 732 ? -10.779 2.207 87.052 1.00 86.19 732 THR A C 1
ATOM 5953 O O . THR A 1 732 ? -10.208 2.741 86.112 1.00 86.19 732 THR A O 1
ATOM 5956 N N . LEU A 1 733 ? -11.909 1.512 86.880 1.00 81.00 733 LEU A N 1
ATOM 5957 C CA . LEU A 1 733 ? -12.582 1.399 85.584 1.00 81.00 733 LEU A CA 1
ATOM 5958 C C . LEU A 1 733 ? -13.121 2.754 85.114 1.00 81.00 733 LEU A C 1
ATOM 5960 O O . LEU A 1 733 ? -12.920 3.093 83.955 1.00 81.00 733 LEU A O 1
ATOM 5964 N N . LYS A 1 734 ? -13.725 3.568 85.990 1.00 87.88 734 LYS A N 1
ATOM 5965 C CA . LYS A 1 734 ? -14.137 4.947 85.660 1.00 87.88 734 LYS A CA 1
ATOM 5966 C C . LYS A 1 734 ? -12.952 5.850 85.317 1.00 87.88 734 LYS A C 1
ATOM 5968 O O . LYS A 1 734 ? -13.049 6.639 84.384 1.00 87.88 734 LYS A O 1
ATOM 5973 N N . GLU A 1 735 ? -11.835 5.738 86.030 1.00 85.19 735 GLU A N 1
ATOM 5974 C CA . GLU A 1 735 ? -10.603 6.469 85.724 1.00 85.19 735 GLU A CA 1
ATOM 5975 C C . GLU A 1 735 ? -9.981 6.013 84.408 1.00 85.19 735 GLU A C 1
ATOM 5977 O O . GLU A 1 735 ? -9.548 6.858 83.634 1.00 85.19 735 GLU A O 1
ATOM 5982 N N . LEU A 1 736 ? -9.951 4.708 84.130 1.00 80.69 736 LEU A N 1
ATOM 5983 C CA . LEU A 1 736 ? -9.498 4.162 82.852 1.00 80.69 736 LEU A CA 1
ATOM 5984 C C . LEU A 1 736 ? -10.422 4.597 81.716 1.00 80.69 736 LEU A C 1
ATOM 5986 O O . LEU A 1 736 ? -9.922 4.972 80.668 1.00 80.69 736 LEU A O 1
ATOM 5990 N N . TYR A 1 737 ? -11.740 4.636 81.924 1.00 76.44 737 TYR A N 1
ATOM 5991 C CA . TYR A 1 737 ? -12.698 5.121 80.929 1.00 76.44 737 TYR A CA 1
ATOM 5992 C C . TYR A 1 737 ? -12.562 6.633 80.697 1.00 76.44 737 TYR A C 1
ATOM 5994 O O . TYR A 1 737 ? -12.563 7.083 79.559 1.00 76.44 737 TYR A O 1
ATOM 6002 N N . SER A 1 738 ? -12.358 7.420 81.759 1.00 80.75 738 SER A N 1
ATOM 6003 C CA . SER A 1 738 ? -12.079 8.860 81.670 1.00 80.75 738 SER A CA 1
ATOM 6004 C C . SER A 1 738 ? -10.733 9.139 80.995 1.00 80.75 738 SER A C 1
ATOM 6006 O O . SER A 1 738 ? -10.647 10.028 80.154 1.00 80.75 738 SER A O 1
ATOM 6008 N N . LYS A 1 739 ? -9.695 8.341 81.283 1.00 83.12 739 LYS A N 1
ATOM 6009 C CA . LYS A 1 739 ? -8.409 8.373 80.569 1.00 83.12 739 LYS A CA 1
ATOM 6010 C C . LYS A 1 739 ? -8.584 7.968 79.110 1.00 83.12 739 LYS A C 1
ATOM 6012 O O . LYS A 1 739 ? -8.043 8.654 78.261 1.00 83.12 739 LYS A O 1
ATOM 6017 N N . LEU A 1 740 ? -9.389 6.951 78.803 1.00 77.00 740 LEU A N 1
ATOM 6018 C CA . LEU A 1 740 ? -9.670 6.506 77.437 1.00 77.00 740 LEU A CA 1
ATOM 6019 C C . LEU A 1 740 ? -10.468 7.553 76.645 1.00 77.00 740 LEU A C 1
ATOM 6021 O O . LEU A 1 740 ? -10.159 7.781 75.483 1.00 77.00 740 LEU A O 1
ATOM 6025 N N . ASP A 1 741 ? -11.451 8.233 77.244 1.00 75.12 741 ASP A N 1
ATOM 6026 C CA . ASP A 1 741 ? -12.179 9.335 76.595 1.00 75.12 741 ASP A CA 1
ATOM 6027 C C . ASP A 1 741 ? -11.314 10.606 76.474 1.00 75.12 741 ASP A C 1
ATOM 6029 O O . ASP A 1 741 ? -11.405 11.316 75.470 1.00 75.12 741 ASP A O 1
ATOM 6033 N N . GLN A 1 742 ? -10.419 10.881 77.431 1.00 78.44 742 GLN A N 1
ATOM 6034 C CA . GLN A 1 742 ? -9.419 11.951 77.319 1.00 78.44 742 GLN A CA 1
ATOM 6035 C C . GLN A 1 742 ? -8.363 11.633 76.255 1.00 78.44 742 GLN A C 1
ATOM 6037 O O . GLN A 1 742 ? -8.039 12.502 75.450 1.00 78.44 742 GLN A O 1
ATOM 6042 N N . GLU A 1 743 ? -7.867 10.399 76.185 1.00 75.12 743 GLU A N 1
ATOM 6043 C CA . GLU A 1 743 ? -6.969 9.918 75.136 1.00 75.12 743 GLU A CA 1
ATOM 6044 C C . GLU A 1 743 ? -7.670 9.923 73.787 1.00 75.12 743 GLU A C 1
ATOM 6046 O O . GLU A 1 743 ? -7.097 10.426 72.834 1.00 75.12 743 GLU A O 1
ATOM 6051 N N . LYS A 1 744 ? -8.928 9.496 73.690 1.00 76.50 744 LYS A N 1
ATOM 6052 C CA . LYS A 1 744 ? -9.761 9.622 72.488 1.00 76.50 744 LYS A CA 1
ATOM 6053 C C . LYS A 1 744 ? -9.923 11.081 72.069 1.00 76.50 744 LYS A C 1
ATOM 6055 O O . LYS A 1 744 ? -9.733 11.374 70.896 1.00 76.50 744 LYS A O 1
ATOM 6060 N N . LEU A 1 745 ? -10.171 12.016 72.989 1.00 72.06 745 LEU A N 1
ATOM 6061 C CA . LEU A 1 745 ? -10.205 13.458 72.697 1.00 72.06 745 LEU A CA 1
ATOM 6062 C C . LEU A 1 745 ? -8.835 14.011 72.272 1.00 72.06 745 LEU A C 1
ATOM 6064 O O . LEU A 1 745 ? -8.761 14.835 71.361 1.00 72.06 745 LEU A O 1
ATOM 6068 N N . VAL A 1 746 ? -7.743 13.570 72.897 1.00 71.19 746 VAL A N 1
ATOM 6069 C CA . VAL A 1 746 ? -6.369 13.986 72.569 1.00 71.19 746 VAL A CA 1
ATOM 6070 C C . VAL A 1 746 ? -5.910 13.381 71.242 1.00 71.19 746 VAL A C 1
ATOM 6072 O O . VAL A 1 746 ? -5.287 14.082 70.452 1.00 71.19 746 VAL A O 1
ATOM 6075 N N . LEU A 1 747 ? -6.254 12.130 70.949 1.00 61.91 747 LEU A N 1
ATOM 6076 C CA . LEU A 1 747 ? -6.015 11.445 69.681 1.00 61.91 747 LEU A CA 1
ATOM 6077 C C . LEU A 1 747 ? -6.872 12.063 68.579 1.00 61.91 747 LEU A C 1
ATOM 6079 O O . LEU A 1 747 ? -6.339 12.375 67.527 1.00 61.91 747 LEU A O 1
ATOM 6083 N N . GLN A 1 748 ? -8.145 12.369 68.828 1.00 57.50 748 GLN A N 1
ATOM 6084 C CA . GLN A 1 748 ? -9.022 13.066 67.881 1.00 57.50 748 GLN A CA 1
ATOM 6085 C C . GLN A 1 748 ? -8.564 14.516 67.621 1.00 57.50 748 GLN A C 1
ATOM 6087 O O . GLN A 1 748 ? -8.746 15.025 66.515 1.00 57.50 748 GLN A O 1
ATOM 6092 N N . LYS A 1 749 ? -7.910 15.174 68.591 1.00 62.03 749 LYS A N 1
ATOM 6093 C CA . LYS A 1 749 ? -7.213 16.462 68.395 1.00 62.03 749 LYS A CA 1
ATOM 6094 C C . LYS A 1 749 ? -5.870 16.308 67.665 1.00 62.03 749 LYS A C 1
ATOM 6096 O O . LYS A 1 749 ? -5.569 17.135 66.812 1.00 62.03 749 LYS A O 1
ATOM 6101 N N . LYS A 1 750 ? -5.086 15.258 67.936 1.00 56.69 750 LYS A N 1
ATOM 6102 C CA . LYS A 1 750 ? -3.816 14.963 67.239 1.00 56.69 750 LYS A CA 1
ATOM 6103 C C . LYS A 1 750 ? -4.048 14.558 65.778 1.00 56.69 750 LYS A C 1
ATOM 6105 O O . LYS A 1 750 ? -3.382 15.099 64.904 1.00 56.69 750 LYS A O 1
ATOM 6110 N N . LEU A 1 751 ? -5.057 13.729 65.505 1.00 46.44 751 LEU A N 1
ATOM 6111 C CA . LEU A 1 751 ? -5.506 13.321 64.166 1.00 46.44 751 LEU A CA 1
ATOM 6112 C C . LEU A 1 751 ? -5.960 14.523 63.317 1.00 46.44 751 LEU A C 1
ATOM 6114 O O . LEU A 1 751 ? -5.749 14.542 62.111 1.00 46.44 751 LEU A O 1
ATOM 6118 N N . LYS A 1 752 ? -6.536 15.553 63.956 1.00 49.00 752 LYS A N 1
ATOM 6119 C CA . LYS A 1 752 ? -6.880 16.840 63.325 1.00 49.00 752 LYS A CA 1
ATOM 6120 C C . LYS A 1 752 ? -5.714 17.838 63.241 1.00 49.00 752 LYS A C 1
ATOM 6122 O O . LYS A 1 752 ? -5.848 18.840 62.550 1.00 49.00 752 LYS A O 1
ATOM 6127 N N . GLY A 1 753 ? -4.615 17.611 63.965 1.00 48.06 753 GLY A N 1
ATOM 6128 C CA . GLY A 1 753 ? -3.550 18.601 64.174 1.00 48.06 753 GLY A CA 1
ATOM 6129 C C . GLY A 1 753 ? -2.205 18.279 63.520 1.00 48.06 753 GLY A C 1
ATOM 6130 O O . GLY A 1 753 ? -1.421 19.196 63.284 1.00 48.06 753 GLY A O 1
ATOM 6131 N N . ARG A 1 754 ? -1.900 17.006 63.235 1.00 43.00 754 ARG A N 1
ATOM 6132 C CA . ARG A 1 754 ? -0.665 16.616 62.536 1.00 43.00 754 ARG A CA 1
ATOM 6133 C C . ARG A 1 754 ? -0.813 15.229 61.913 1.00 43.00 754 ARG A C 1
ATOM 6135 O O . ARG A 1 754 ? -0.918 14.238 62.630 1.00 43.00 754 ARG A O 1
ATOM 6142 N N . GLY A 1 755 ? -0.816 15.162 60.585 1.00 49.03 755 GLY A N 1
ATOM 6143 C CA . GLY A 1 755 ? -0.769 13.887 59.876 1.00 49.03 755 GLY A CA 1
ATOM 6144 C C . GLY A 1 755 ? 0.612 13.234 59.969 1.00 49.03 755 GLY A C 1
ATOM 6145 O O . GLY A 1 755 ? 1.610 13.941 59.870 1.00 49.03 755 GLY A O 1
ATOM 6146 N N . VAL A 1 756 ? 0.647 11.929 60.248 1.00 51.69 756 VAL A N 1
ATOM 6147 C CA . VAL A 1 756 ? 1.218 10.844 59.417 1.00 51.69 756 VAL A CA 1
ATOM 6148 C C . VAL A 1 756 ? 0.917 9.528 60.152 1.00 51.69 756 VAL A C 1
ATOM 6150 O O . VAL A 1 756 ? 1.544 9.206 61.160 1.00 51.69 756 VAL A O 1
ATOM 6153 N N . THR A 1 757 ? -0.026 8.746 59.630 1.00 50.59 757 THR A N 1
ATOM 6154 C CA . THR A 1 757 ? -0.207 7.309 59.922 1.00 50.59 757 THR A CA 1
ATOM 6155 C C . THR A 1 757 ? -0.514 6.575 58.611 1.00 50.59 757 THR A C 1
ATOM 6157 O O . THR A 1 757 ? -0.787 7.216 57.600 1.00 50.59 757 THR A O 1
ATOM 6160 N N . VAL A 1 758 ? -0.435 5.240 58.584 1.00 44.69 758 VAL A N 1
ATOM 6161 C CA . VAL A 1 758 ? -0.505 4.447 57.333 1.00 44.69 758 VAL A CA 1
ATOM 6162 C C . VAL A 1 758 ? -1.815 4.655 56.553 1.00 44.69 758 VAL A C 1
ATOM 6164 O O . VAL A 1 758 ? -1.777 4.726 55.325 1.00 44.69 758 VAL A O 1
ATOM 6167 N N . ASP A 1 759 ? -2.934 4.900 57.241 1.00 47.72 759 ASP A N 1
ATOM 6168 C CA . ASP A 1 759 ? -4.216 5.276 56.618 1.00 47.72 759 ASP A CA 1
ATOM 6169 C C . ASP A 1 759 ? -4.190 6.634 55.907 1.00 47.72 759 ASP A C 1
ATOM 6171 O O . ASP A 1 759 ? -5.085 6.919 55.126 1.00 47.72 759 ASP A O 1
ATOM 6175 N N . GLN A 1 760 ? -3.175 7.476 56.116 1.00 43.06 760 GLN A N 1
ATOM 6176 C CA . GLN A 1 760 ? -2.959 8.677 55.306 1.00 43.06 760 GLN A CA 1
ATOM 6177 C C . GLN A 1 760 ? -2.095 8.419 54.074 1.00 43.06 760 GLN A C 1
ATOM 6179 O O . GLN A 1 760 ? -2.141 9.245 53.183 1.00 43.06 760 GLN A O 1
ATOM 6184 N N . VAL A 1 761 ? -1.362 7.304 53.968 1.00 50.31 761 VAL A N 1
ATOM 6185 C CA . VAL A 1 761 ? -0.679 6.911 52.715 1.00 50.31 761 VAL A CA 1
ATOM 6186 C C . VAL A 1 761 ? -1.603 6.064 51.848 1.00 50.31 761 VAL A C 1
ATOM 6188 O O . VAL A 1 761 ? -1.645 6.249 50.635 1.00 50.31 761 VAL A O 1
ATOM 6191 N N . VAL A 1 762 ? -2.390 5.174 52.462 1.00 52.59 762 VAL A N 1
ATOM 6192 C CA . VAL A 1 762 ? -3.526 4.541 51.778 1.00 52.59 762 VAL A CA 1
ATOM 6193 C C . VAL A 1 762 ? -4.566 5.607 51.455 1.00 52.59 762 VAL A C 1
ATOM 6195 O O . VAL A 1 762 ? -4.987 5.678 50.316 1.00 52.59 762 VAL A O 1
ATOM 6198 N N . GLY A 1 763 ? -4.880 6.501 52.396 1.00 52.81 763 GLY A N 1
ATOM 6199 C CA . GLY A 1 763 ? -5.819 7.609 52.224 1.00 52.81 763 GLY A CA 1
ATOM 6200 C C . GLY A 1 763 ? -5.379 8.681 51.232 1.00 52.81 763 GLY A C 1
ATOM 6201 O O . GLY A 1 763 ? -6.228 9.165 50.495 1.00 52.81 763 GLY A O 1
ATOM 6202 N N . THR A 1 764 ? -4.093 9.055 51.142 1.00 50.97 764 THR A N 1
ATOM 6203 C CA . THR A 1 764 ? -3.643 9.907 50.028 1.00 50.97 764 THR A CA 1
ATOM 6204 C C . THR A 1 764 ? -3.629 9.133 48.733 1.00 50.97 764 THR A C 1
ATOM 6206 O O . THR A 1 764 ? -4.075 9.707 47.763 1.00 50.97 764 THR A O 1
ATOM 6209 N N . ARG A 1 765 ? -3.253 7.848 48.687 1.00 52.38 765 ARG A N 1
ATOM 6210 C CA . ARG A 1 765 ? -3.371 7.062 47.447 1.00 52.38 765 ARG A CA 1
ATOM 6211 C C . ARG A 1 765 ? -4.812 6.835 47.008 1.00 52.38 765 ARG A C 1
ATOM 6213 O O . ARG A 1 765 ? -5.044 6.816 45.811 1.00 52.38 765 ARG A O 1
ATOM 6220 N N . THR A 1 766 ? -5.772 6.703 47.925 1.00 54.72 766 THR A N 1
ATOM 6221 C CA . THR A 1 766 ? -7.194 6.611 47.581 1.00 54.72 766 THR A CA 1
ATOM 6222 C C . THR A 1 766 ? -7.786 7.974 47.276 1.00 54.72 766 THR A C 1
ATOM 6224 O O . THR A 1 766 ? -8.618 8.035 46.394 1.00 54.72 766 THR A O 1
ATOM 6227 N N . LEU A 1 767 ? -7.342 9.071 47.901 1.00 59.50 767 LEU A N 1
ATOM 6228 C CA . LEU A 1 767 ? -7.750 10.432 47.518 1.00 59.50 767 LEU A CA 1
ATOM 6229 C C . LEU A 1 767 ? -7.061 10.912 46.235 1.00 59.50 767 LEU A C 1
ATOM 6231 O O . LEU A 1 767 ? -7.631 11.721 45.517 1.00 59.50 767 LEU A O 1
ATOM 6235 N N . GLU A 1 768 ? -5.854 10.444 45.932 1.00 58.16 768 GLU A N 1
ATOM 6236 C CA . GLU A 1 768 ? -5.147 10.645 44.665 1.00 58.16 768 GLU A CA 1
ATOM 6237 C C . GLU A 1 768 ? -5.800 9.783 43.596 1.00 58.16 768 GLU A C 1
ATOM 6239 O O . GLU A 1 768 ? -6.152 10.335 42.568 1.00 58.16 768 GLU A O 1
ATOM 6244 N N . SER A 1 769 ? -6.116 8.509 43.856 1.00 64.00 769 SER A N 1
ATOM 6245 C CA . SER A 1 769 ? -6.879 7.695 42.905 1.00 64.00 769 SER A CA 1
ATOM 6246 C C . SER A 1 769 ? -8.328 8.159 42.762 1.00 64.00 769 SER A C 1
ATOM 6248 O O . SER A 1 769 ? -8.866 8.069 41.675 1.00 64.00 769 SER A O 1
ATOM 6250 N N . GLU A 1 770 ? -8.985 8.679 43.803 1.00 68.81 770 GLU A N 1
ATOM 6251 C CA . GLU A 1 770 ? -10.322 9.291 43.709 1.00 68.81 770 GLU A CA 1
ATOM 6252 C C . GLU A 1 770 ? -10.258 10.624 42.967 1.00 68.81 770 GLU A C 1
ATOM 6254 O O . GLU A 1 770 ? -11.149 10.900 42.174 1.00 68.81 770 GLU A O 1
ATOM 6259 N N . ARG A 1 771 ? -9.198 11.428 43.143 1.00 77.69 771 ARG A N 1
ATOM 6260 C CA . ARG A 1 771 ? -8.958 12.630 42.328 1.00 77.69 771 ARG A CA 1
ATOM 6261 C C . ARG A 1 771 ? -8.614 12.281 40.892 1.00 77.69 771 ARG A C 1
ATOM 6263 O O . ARG A 1 771 ? -9.130 12.946 40.014 1.00 77.69 771 ARG A O 1
ATOM 6270 N N . GLU A 1 772 ? -7.817 11.252 40.635 1.00 76.38 772 GLU A N 1
ATOM 6271 C CA . GLU A 1 772 ? -7.529 10.744 39.293 1.00 76.38 772 GLU A CA 1
ATOM 6272 C C . GLU A 1 772 ? -8.790 10.159 38.666 1.00 76.38 772 GLU A C 1
ATOM 6274 O O . GLU A 1 772 ? -9.062 10.442 37.510 1.00 76.38 772 GLU A O 1
ATOM 6279 N N . ILE A 1 773 ? -9.615 9.426 39.415 1.00 76.62 773 ILE A N 1
ATOM 6280 C CA . ILE A 1 773 ? -10.918 8.921 38.971 1.00 76.62 773 ILE A CA 1
ATOM 6281 C C . ILE A 1 773 ? -11.888 10.079 38.722 1.00 76.62 773 ILE A C 1
ATOM 6283 O O . ILE A 1 773 ? -12.610 10.040 37.736 1.00 76.62 773 ILE A O 1
ATOM 6287 N N . ASP A 1 774 ? -11.914 11.124 39.545 1.00 77.38 774 ASP A N 1
ATOM 6288 C CA . ASP A 1 774 ? -12.777 12.292 39.341 1.00 77.38 774 ASP A CA 1
ATOM 6289 C C . ASP A 1 774 ? -12.238 13.233 38.255 1.00 77.38 774 ASP A C 1
ATOM 6291 O O . ASP A 1 774 ? -13.017 13.874 37.557 1.00 77.38 774 ASP A O 1
ATOM 6295 N N . GLU A 1 775 ? -10.927 13.294 38.039 1.00 83.88 775 GLU A N 1
ATOM 6296 C CA . GLU A 1 775 ? -10.305 13.922 36.875 1.00 83.88 775 GLU A CA 1
ATOM 6297 C C . GLU A 1 775 ? -10.524 13.096 35.609 1.00 83.88 775 GLU A C 1
ATOM 6299 O O . GLU A 1 775 ? -10.712 13.684 34.555 1.00 83.88 775 GLU A O 1
ATOM 6304 N N . LEU A 1 776 ? -10.546 11.765 35.679 1.00 77.06 776 LEU A N 1
ATOM 6305 C CA . LEU A 1 776 ? -10.887 10.881 34.564 1.00 77.06 776 LEU A CA 1
ATOM 6306 C C . LEU A 1 776 ? -12.388 10.904 34.281 1.00 77.06 776 LEU A C 1
ATOM 6308 O O . LEU A 1 776 ? -12.759 10.852 33.120 1.00 77.06 776 LEU A O 1
ATOM 6312 N N . LYS A 1 777 ? -13.254 11.069 35.289 1.00 80.56 777 LYS A N 1
ATOM 6313 C CA . LYS A 1 777 ? -14.690 11.346 35.112 1.00 80.56 777 LYS A CA 1
ATOM 6314 C C . LYS A 1 777 ? -14.923 12.741 34.547 1.00 80.56 777 LYS A C 1
ATOM 6316 O O . LYS A 1 777 ? -15.779 12.873 33.687 1.00 80.56 777 LYS A O 1
ATOM 6321 N N . ARG A 1 778 ? -14.176 13.768 34.979 1.00 88.69 778 ARG A N 1
ATOM 6322 C CA . ARG A 1 778 ? -14.223 15.105 34.358 1.00 88.69 778 ARG A CA 1
ATOM 6323 C C . ARG A 1 778 ? -13.713 15.052 32.925 1.00 88.69 778 ARG A C 1
ATOM 6325 O O . ARG A 1 778 ? -14.448 15.449 32.046 1.00 88.69 778 ARG A O 1
ATOM 6332 N N . ARG A 1 779 ? -12.549 14.450 32.665 1.00 87.81 779 ARG A N 1
ATOM 6333 C CA . ARG A 1 779 ? -12.025 14.233 31.307 1.00 87.81 779 ARG A CA 1
ATOM 6334 C C . ARG A 1 779 ? -12.980 13.390 30.463 1.00 87.81 779 ARG A C 1
ATOM 6336 O O . ARG A 1 779 ? -13.147 13.719 29.302 1.00 87.81 779 ARG A O 1
ATOM 6343 N N . ASN A 1 780 ? -13.642 12.366 31.008 1.00 81.81 780 ASN A N 1
ATOM 6344 C CA . ASN A 1 780 ? -14.689 11.633 30.291 1.00 81.81 780 ASN A CA 1
ATOM 6345 C C . ASN A 1 780 ? -15.924 12.496 30.056 1.00 81.81 780 ASN A C 1
ATOM 6347 O O . ASN A 1 780 ? -16.436 12.447 28.956 1.00 81.81 780 ASN A O 1
ATOM 6351 N N . ALA A 1 781 ? -16.379 13.314 31.005 1.00 86.50 781 ALA A N 1
ATOM 6352 C CA . ALA A 1 781 ? -17.492 14.237 30.786 1.00 86.50 781 ALA A CA 1
ATOM 6353 C C . ALA A 1 781 ? -17.137 15.320 29.750 1.00 86.50 781 ALA A C 1
ATOM 6355 O O . ALA A 1 781 ? -17.949 15.624 28.885 1.00 86.50 781 ALA A O 1
ATOM 6356 N N . ASP A 1 782 ? -15.909 15.841 29.774 1.00 88.62 782 ASP A N 1
ATOM 6357 C CA . ASP A 1 782 ? -15.370 16.803 28.811 1.00 88.62 782 ASP A CA 1
ATOM 6358 C C . ASP A 1 782 ? -15.185 16.157 27.428 1.00 88.62 782 ASP A C 1
ATOM 6360 O O . ASP A 1 782 ? -15.451 16.797 26.414 1.00 88.62 782 ASP A O 1
ATOM 6364 N N . LEU A 1 783 ? -14.751 14.891 27.362 1.00 81.50 783 LEU A N 1
ATOM 6365 C CA . LEU A 1 783 ? -14.626 14.111 26.127 1.00 81.50 783 LEU A CA 1
ATOM 6366 C C . LEU A 1 783 ? -15.988 13.658 25.603 1.00 81.50 783 LEU A C 1
ATOM 6368 O O . LEU A 1 783 ? -16.192 13.681 24.400 1.00 81.50 783 LEU A O 1
ATOM 6372 N N . GLU A 1 784 ? -16.940 13.299 26.460 1.00 80.69 784 GLU A N 1
ATOM 6373 C CA . GLU A 1 784 ? -18.334 13.027 26.105 1.00 80.69 784 GLU A CA 1
ATOM 6374 C C . GLU A 1 784 ? -18.999 14.303 25.600 1.00 80.69 784 GLU A C 1
ATOM 6376 O O . GLU A 1 784 ? -19.682 14.256 24.583 1.00 80.69 784 GLU A O 1
ATOM 6381 N N . GLN A 1 785 ? -18.743 15.453 26.227 1.00 86.69 785 GLN A N 1
ATOM 6382 C CA . GLN A 1 785 ? -19.215 16.758 25.774 1.00 86.69 785 GLN A CA 1
ATOM 6383 C C . GLN A 1 785 ? -18.543 17.172 24.459 1.00 86.69 785 GLN A C 1
ATOM 6385 O O . GLN A 1 785 ? -19.234 17.652 23.567 1.00 86.69 785 GLN A O 1
ATOM 6390 N N . GLN A 1 786 ? -17.243 16.922 24.271 1.00 83.25 786 GLN A N 1
ATOM 6391 C CA . GLN A 1 786 ? -16.561 17.106 22.983 1.00 83.25 786 GLN A CA 1
ATOM 6392 C C . GLN A 1 786 ? -17.096 16.148 21.916 1.00 83.25 786 GLN A C 1
ATOM 6394 O O . GLN A 1 786 ? -17.350 16.582 20.802 1.00 83.25 786 GLN A O 1
ATOM 6399 N N . ILE A 1 787 ? -17.346 14.878 22.238 1.00 78.25 787 ILE A N 1
ATOM 6400 C CA . ILE A 1 787 ? -17.984 13.903 21.345 1.00 78.25 787 ILE A CA 1
ATOM 6401 C C . ILE A 1 787 ? -19.417 14.332 21.030 1.00 78.25 787 ILE A C 1
ATOM 6403 O O . ILE A 1 787 ? -19.866 14.124 19.911 1.00 78.25 787 ILE A O 1
ATOM 6407 N N . LEU A 1 788 ? -20.140 14.949 21.964 1.00 83.19 788 LEU A N 1
ATOM 6408 C CA . LEU A 1 788 ? -21.500 15.445 21.762 1.00 83.19 788 LEU A CA 1
ATOM 6409 C C . LEU A 1 788 ? -21.502 16.719 20.904 1.00 83.19 788 LEU A C 1
ATOM 6411 O O . LEU A 1 788 ? -22.335 16.821 20.010 1.00 83.19 788 LEU A O 1
ATOM 6415 N N . ILE A 1 789 ? -20.527 17.616 21.079 1.00 78.44 789 ILE A N 1
ATOM 6416 C CA . ILE A 1 789 ? -20.280 18.776 20.205 1.00 78.44 789 ILE A CA 1
ATOM 6417 C C . ILE A 1 789 ? -19.862 18.314 18.803 1.00 78.44 789 ILE A C 1
ATOM 6419 O O . ILE A 1 789 ? -20.451 18.757 17.826 1.00 78.44 789 ILE A O 1
ATOM 6423 N N . ILE A 1 790 ? -18.923 17.372 18.681 1.00 73.75 790 ILE A N 1
ATOM 6424 C CA . ILE A 1 790 ? -18.483 16.798 17.400 1.00 73.75 790 ILE A CA 1
ATOM 6425 C C . ILE A 1 790 ? -19.633 16.041 16.729 1.00 73.75 790 ILE A C 1
ATOM 6427 O O . ILE A 1 790 ? -19.817 16.166 15.525 1.00 73.75 790 ILE A O 1
ATOM 6431 N N . ARG A 1 791 ? -20.459 15.300 17.478 1.00 74.88 791 ARG A N 1
ATOM 6432 C CA . ARG A 1 791 ? -21.667 14.648 16.945 1.00 74.88 791 ARG A CA 1
ATOM 6433 C C . ARG A 1 791 ? -22.736 15.656 16.548 1.00 74.88 791 ARG A C 1
ATOM 6435 O O . ARG A 1 791 ? -23.406 15.413 15.557 1.00 74.88 791 ARG A O 1
ATOM 6442 N N . GLN A 1 792 ? -22.888 16.776 17.255 1.00 70.81 792 GLN A N 1
ATOM 6443 C CA . GLN A 1 792 ? -23.750 17.877 16.816 1.00 70.81 792 GLN A CA 1
ATOM 6444 C C . GLN A 1 792 ? -23.202 18.510 15.531 1.00 70.81 792 GLN A C 1
ATOM 6446 O O . GLN A 1 792 ? -23.954 18.645 14.576 1.00 70.81 792 GLN A O 1
ATOM 6451 N N . GLN A 1 793 ? -21.899 18.780 15.443 1.00 62.38 793 GLN A N 1
ATOM 6452 C CA . GLN A 1 793 ? -21.229 19.298 14.242 1.00 62.38 793 GLN A CA 1
ATOM 6453 C C . GLN A 1 793 ? -21.268 18.318 13.054 1.00 62.38 793 GLN A C 1
ATOM 6455 O O . GLN A 1 793 ? -21.352 18.751 11.912 1.00 62.38 793 GLN A O 1
ATOM 6460 N N . GLN A 1 794 ? -21.259 17.004 13.303 1.00 62.38 794 GLN A N 1
ATOM 6461 C CA . GLN A 1 794 ? -21.455 15.957 12.288 1.00 62.38 794 GLN A CA 1
ATOM 6462 C C . GLN A 1 794 ? -22.936 15.710 11.945 1.00 62.38 794 GLN A C 1
ATOM 6464 O O . GLN A 1 794 ? -23.224 15.160 10.884 1.00 62.38 794 GLN A O 1
ATOM 6469 N N . ALA A 1 795 ? -23.866 16.083 12.830 1.00 63.06 795 ALA A N 1
ATOM 6470 C CA . ALA A 1 795 ? -25.311 16.012 12.608 1.00 63.06 795 ALA A CA 1
ATOM 6471 C C . ALA A 1 795 ? -25.890 17.302 12.001 1.00 63.06 795 ALA A C 1
ATOM 6473 O O . ALA A 1 795 ? -27.024 17.287 11.518 1.00 63.06 795 ALA A O 1
ATOM 6474 N N . LEU A 1 796 ? -25.130 18.401 11.991 1.00 55.16 796 LEU A N 1
ATOM 6475 C CA . LEU A 1 796 ? -25.418 19.550 11.143 1.00 55.16 796 LEU A CA 1
ATOM 6476 C C . LEU A 1 796 ? -25.341 19.113 9.669 1.00 55.16 796 LEU A C 1
ATOM 6478 O O . LEU A 1 796 ? -24.405 18.404 9.285 1.00 55.16 796 LEU A O 1
ATOM 6482 N N . PRO A 1 797 ? -26.289 19.538 8.813 1.00 63.38 797 PRO A N 1
ATOM 6483 C CA . PRO A 1 797 ? -26.137 19.410 7.369 1.00 63.38 797 PRO A CA 1
ATOM 6484 C C . PRO A 1 797 ? -24.804 20.016 6.923 1.00 63.38 797 PRO A C 1
ATOM 6486 O O . PRO A 1 797 ? -24.370 21.026 7.484 1.00 63.38 797 PRO A O 1
ATOM 6489 N N . ARG A 1 798 ? -24.176 19.435 5.889 1.00 61.81 798 ARG A N 1
ATOM 6490 C CA . ARG A 1 798 ? -22.904 19.938 5.331 1.00 61.81 798 ARG A CA 1
ATOM 6491 C C . ARG A 1 798 ? -22.941 21.446 5.093 1.00 61.81 798 ARG A C 1
ATOM 6493 O O . ARG A 1 798 ? -21.969 22.121 5.404 1.00 61.81 798 ARG A O 1
ATOM 6500 N N . ASP A 1 799 ? -24.072 21.946 4.613 1.00 65.94 799 ASP A N 1
ATOM 6501 C CA . ASP A 1 799 ? -24.270 23.353 4.283 1.00 65.94 799 ASP A CA 1
ATOM 6502 C C . ASP A 1 799 ? -24.242 24.247 5.532 1.00 65.94 799 ASP A C 1
ATOM 6504 O O . ASP A 1 799 ? -23.567 25.265 5.516 1.00 65.94 799 ASP A O 1
ATOM 6508 N N . ALA A 1 800 ? -24.836 23.827 6.657 1.00 66.75 800 ALA A N 1
ATOM 6509 C CA . ALA A 1 800 ? -24.811 24.591 7.911 1.00 66.75 800 ALA A CA 1
ATOM 6510 C C . ALA A 1 800 ? -23.415 24.617 8.567 1.00 66.75 800 ALA A C 1
ATOM 6512 O O . ALA A 1 800 ? -23.000 25.635 9.117 1.00 66.75 800 ALA A O 1
ATOM 6513 N N . ALA A 1 801 ? -22.662 23.513 8.482 1.00 69.06 801 ALA A N 1
ATOM 6514 C CA . ALA A 1 801 ? -21.275 23.466 8.953 1.00 69.06 801 ALA A CA 1
ATOM 6515 C C . ALA A 1 801 ? -20.325 24.280 8.049 1.00 69.06 801 ALA A C 1
ATOM 6517 O O . ALA A 1 801 ? -19.369 24.886 8.535 1.00 69.06 801 ALA A O 1
ATOM 6518 N N . ILE A 1 802 ? -20.598 24.326 6.739 1.00 75.56 802 ILE A N 1
ATOM 6519 C CA . ILE A 1 802 ? -19.912 25.219 5.797 1.00 75.56 802 ILE A CA 1
ATOM 6520 C C . ILE A 1 802 ? -20.287 26.676 6.089 1.00 75.56 802 ILE A C 1
ATOM 6522 O O . ILE A 1 802 ? -19.387 27.503 6.176 1.00 75.56 802 ILE A O 1
ATOM 6526 N N . GLU A 1 803 ? -21.560 27.000 6.320 1.00 76.88 803 GLU A N 1
ATOM 6527 C CA . GLU A 1 803 ? -22.011 28.345 6.695 1.00 76.88 803 GLU A CA 1
ATOM 6528 C C . GLU A 1 803 ? -21.325 28.829 7.979 1.00 76.88 803 GLU A C 1
ATOM 6530 O O . GLU A 1 803 ? -20.706 29.890 7.959 1.00 76.88 803 GLU A O 1
ATOM 6535 N N . GLU A 1 804 ? -21.309 28.037 9.057 1.00 77.50 804 GLU A N 1
ATOM 6536 C CA . GLU A 1 804 ? -20.618 28.402 10.304 1.00 77.50 804 GLU A CA 1
ATOM 6537 C C . GLU A 1 804 ? -19.106 28.615 10.088 1.00 77.50 804 GLU A C 1
ATOM 6539 O O . GLU A 1 804 ? -18.534 29.585 10.593 1.00 77.50 804 GLU A O 1
ATOM 6544 N N . MET A 1 805 ? -18.455 27.776 9.274 1.00 77.62 805 MET A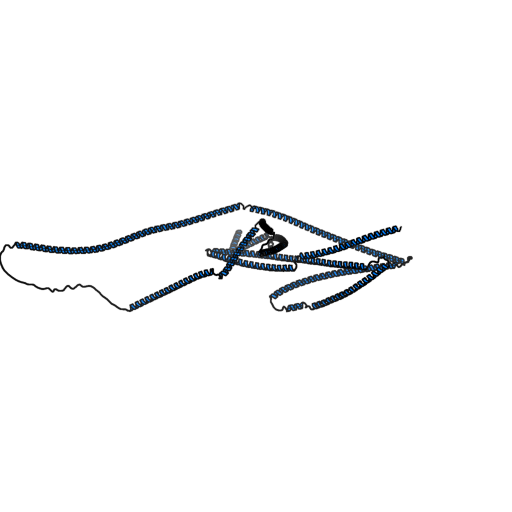 N 1
ATOM 6545 C CA . MET A 1 805 ? -17.046 27.957 8.904 1.00 77.62 805 MET A CA 1
ATOM 6546 C C . MET A 1 805 ? -16.808 29.179 8.007 1.00 77.62 805 MET A C 1
ATOM 6548 O O . MET A 1 805 ? -15.808 29.869 8.191 1.00 77.62 805 MET A O 1
ATOM 6552 N N . THR A 1 806 ? -17.709 29.497 7.074 1.00 80.00 806 THR A N 1
ATOM 6553 C CA . THR A 1 806 ? -17.599 30.703 6.233 1.00 80.00 806 THR A CA 1
ATOM 6554 C C . THR A 1 806 ? -17.840 31.975 7.035 1.00 80.00 806 THR A C 1
ATOM 6556 O O . THR A 1 806 ? -17.080 32.919 6.869 1.00 80.00 806 THR A O 1
ATOM 6559 N N . LEU A 1 807 ? -18.792 31.989 7.973 1.00 85.44 807 LEU A N 1
ATOM 6560 C CA . LEU A 1 807 ? -19.004 33.097 8.911 1.00 85.44 807 LEU A CA 1
ATOM 6561 C C . LEU A 1 807 ? -17.795 33.287 9.835 1.00 85.44 807 LEU A C 1
ATOM 6563 O O . LEU A 1 807 ? -17.399 34.415 10.127 1.00 85.44 807 LEU A O 1
ATOM 6567 N N . LYS A 1 808 ? -17.167 32.191 10.273 1.00 86.38 808 LYS A N 1
ATOM 6568 C CA . LYS A 1 808 ? -15.946 32.235 11.086 1.00 86.38 808 LYS A CA 1
ATOM 6569 C C . LYS A 1 808 ? -14.736 32.721 10.288 1.00 86.38 808 LYS A C 1
ATOM 6571 O O . LYS A 1 808 ? -13.958 33.510 10.819 1.00 86.38 808 LYS A O 1
ATOM 6576 N N . ASN A 1 809 ? -14.604 32.318 9.024 1.00 79.31 809 ASN A N 1
ATOM 6577 C CA . ASN A 1 809 ? -13.586 32.845 8.116 1.00 79.31 809 ASN A CA 1
ATOM 6578 C C . ASN A 1 809 ? -13.829 34.328 7.817 1.00 79.31 809 ASN A C 1
ATOM 6580 O O . ASN A 1 809 ? -12.909 35.108 8.004 1.00 79.31 809 ASN A O 1
ATOM 6584 N N . GLN A 1 810 ? -15.059 34.744 7.499 1.00 87.31 810 GLN A N 1
ATOM 6585 C CA . GLN A 1 810 ? -15.428 36.155 7.319 1.00 87.31 810 GLN A CA 1
ATOM 6586 C C . GLN A 1 810 ? -15.127 36.986 8.571 1.00 87.31 810 GLN A C 1
ATOM 6588 O O . GLN A 1 810 ? -14.567 38.068 8.463 1.00 87.31 810 GLN A O 1
ATOM 6593 N N . TYR A 1 811 ? -15.410 36.475 9.774 1.00 88.56 811 TYR A N 1
ATOM 6594 C CA . TYR A 1 811 ? -15.051 37.155 11.023 1.00 88.56 811 TYR A CA 1
ATOM 6595 C C . TYR A 1 811 ? -13.529 37.278 11.218 1.00 88.56 811 TYR A C 1
ATOM 6597 O O . TYR A 1 811 ? -13.045 38.295 11.721 1.00 88.56 811 TYR A O 1
ATOM 6605 N N . LEU A 1 812 ? -12.759 36.255 10.838 1.00 83.31 812 LEU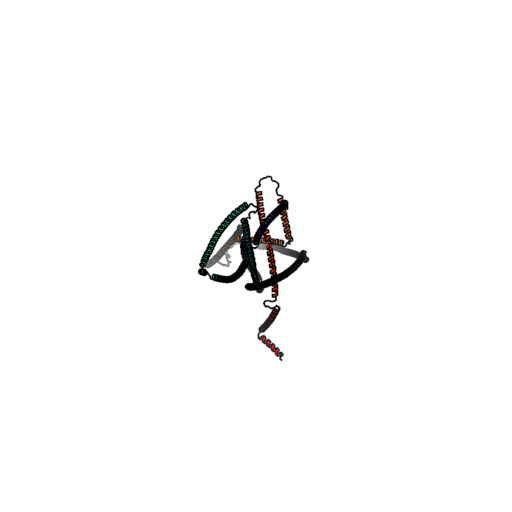 A N 1
ATOM 6606 C CA . LEU A 1 812 ? -11.294 36.286 10.891 1.00 83.31 812 LEU A CA 1
ATOM 6607 C C . LEU A 1 812 ? -10.700 37.203 9.811 1.00 83.31 812 LEU A C 1
ATOM 6609 O O . LEU A 1 812 ? -9.742 37.911 10.105 1.00 83.31 812 LEU A O 1
ATOM 6613 N N . GLU A 1 813 ? -11.294 37.253 8.620 1.00 82.38 813 GLU A N 1
ATOM 6614 C CA . GLU A 1 813 ? -10.969 38.173 7.526 1.00 82.38 813 GLU A CA 1
ATOM 6615 C C . GLU A 1 813 ? -11.289 39.622 7.913 1.00 82.38 813 GLU A C 1
ATOM 6617 O O . GLU A 1 813 ? -10.411 40.472 7.824 1.00 82.38 813 GLU A O 1
ATOM 6622 N N . ASP A 1 814 ? -12.473 39.917 8.455 1.00 84.75 814 ASP A N 1
ATOM 6623 C CA . ASP A 1 814 ? -12.827 41.247 8.975 1.00 84.75 814 ASP A CA 1
ATOM 6624 C C . ASP A 1 814 ? -11.912 41.674 10.128 1.00 84.75 814 ASP A C 1
ATOM 6626 O O . ASP A 1 814 ? -11.583 42.858 10.274 1.00 84.75 814 ASP A O 1
ATOM 6630 N N . ARG A 1 815 ? -11.467 40.724 10.958 1.00 87.00 815 ARG A N 1
ATOM 6631 C CA . ARG A 1 815 ? -10.528 40.996 12.049 1.00 87.00 815 ARG A CA 1
ATOM 6632 C C . ARG A 1 815 ? -9.099 41.196 11.546 1.00 87.00 815 ARG A C 1
ATOM 6634 O O . ARG A 1 815 ? -8.427 42.084 12.066 1.00 87.00 815 ARG A O 1
ATOM 6641 N N . LEU A 1 816 ? -8.667 40.461 10.520 1.00 80.06 816 LEU A N 1
ATOM 6642 C CA . LEU A 1 816 ? -7.423 40.712 9.788 1.00 80.06 816 LEU A CA 1
ATOM 6643 C C . LEU A 1 816 ? -7.465 42.084 9.120 1.00 80.06 816 LEU A C 1
ATOM 6645 O O . LEU A 1 816 ? -6.618 42.906 9.429 1.00 80.06 816 LEU A O 1
ATOM 6649 N N . LEU A 1 817 ? -8.501 42.399 8.342 1.00 82.81 817 LEU A N 1
ATOM 6650 C CA . LEU A 1 817 ? -8.710 43.711 7.722 1.00 82.81 817 LEU A CA 1
ATOM 6651 C C . LEU A 1 817 ? -8.775 44.840 8.761 1.00 82.81 817 LEU A C 1
ATOM 6653 O O . LEU A 1 817 ? -8.317 45.951 8.502 1.00 82.81 817 LEU A O 1
ATOM 6657 N N . SER A 1 818 ? -9.326 44.590 9.950 1.00 79.88 818 SER A N 1
ATOM 6658 C CA . SER A 1 818 ? -9.330 45.564 11.051 1.00 79.88 818 SER A CA 1
ATOM 6659 C C . SER A 1 818 ? -7.938 45.776 11.652 1.00 79.88 818 SER A C 1
ATOM 6661 O O . SER A 1 818 ? -7.583 46.917 11.947 1.00 79.88 818 SER A O 1
ATOM 6663 N N . LEU A 1 819 ? -7.143 44.713 11.801 1.00 75.44 819 LEU A N 1
ATOM 6664 C CA . LEU A 1 819 ? -5.749 44.782 12.250 1.00 75.44 819 LEU A CA 1
ATOM 6665 C C . LEU A 1 819 ? -4.853 45.421 11.179 1.00 75.44 819 LEU A C 1
ATOM 6667 O O . LEU A 1 819 ? -4.085 46.319 11.494 1.00 75.44 819 LEU A O 1
ATOM 6671 N N . GLU A 1 820 ? -5.012 45.066 9.906 1.00 77.25 820 GLU A N 1
ATOM 6672 C CA . GLU A 1 820 ? -4.340 45.699 8.768 1.00 77.25 820 GLU A CA 1
ATOM 6673 C C . GLU A 1 820 ? -4.687 47.186 8.665 1.00 77.25 820 GLU A C 1
ATOM 6675 O O . GLU A 1 820 ? -3.792 47.998 8.460 1.00 77.25 820 GLU A O 1
ATOM 6680 N N . ARG A 1 821 ? -5.947 47.582 8.903 1.00 76.69 821 ARG A N 1
ATOM 6681 C CA . ARG A 1 821 ? -6.357 48.999 8.989 1.00 76.69 821 ARG A CA 1
ATOM 6682 C C . ARG A 1 821 ? -5.782 49.731 10.205 1.00 76.69 821 ARG A C 1
ATOM 6684 O O . ARG A 1 821 ? -5.680 50.958 10.169 1.00 76.69 821 ARG A O 1
ATOM 6691 N N . GLN A 1 822 ? -5.449 49.025 11.286 1.00 70.00 822 GLN A N 1
ATOM 6692 C CA . GLN A 1 822 ? -4.728 49.595 12.432 1.00 70.00 822 GLN A CA 1
ATOM 6693 C C . GLN A 1 822 ? -3.240 49.760 12.090 1.00 70.00 822 GLN A C 1
ATOM 6695 O O . GLN A 1 822 ? -2.716 50.865 12.203 1.00 70.00 822 GLN A O 1
ATOM 6700 N N . MET A 1 823 ? -2.602 48.724 11.540 1.00 51.94 823 MET A N 1
ATOM 6701 C CA . MET A 1 823 ? -1.211 48.752 11.069 1.00 51.94 823 MET A CA 1
ATOM 6702 C C . MET A 1 823 ? -0.992 49.803 9.966 1.00 51.94 823 MET A C 1
ATOM 6704 O O . MET A 1 823 ? -0.002 50.528 9.986 1.00 51.94 823 MET A O 1
ATOM 6708 N N . SER A 1 824 ? -1.941 49.968 9.038 1.00 54.00 824 SER A N 1
ATOM 6709 C CA . SER A 1 824 ? -1.881 50.973 7.969 1.00 54.00 824 SER A CA 1
ATOM 6710 C C . SER A 1 824 ? -2.116 52.404 8.461 1.00 54.00 824 SER A C 1
ATOM 6712 O O . SER A 1 824 ? -1.898 53.346 7.702 1.00 54.00 824 SER A O 1
ATOM 6714 N N . LYS A 1 825 ? -2.593 52.586 9.700 1.00 51.94 825 LYS A N 1
ATOM 6715 C CA . LYS A 1 825 ? -2.671 53.893 10.373 1.00 51.94 825 LYS A CA 1
ATOM 6716 C C . LYS A 1 825 ? -1.406 54.229 11.169 1.00 51.94 825 LYS A C 1
ATOM 6718 O O . LYS A 1 825 ? -1.241 55.388 11.537 1.00 51.94 825 LYS A O 1
ATOM 6723 N N . GLU A 1 826 ? -0.511 53.266 11.385 1.00 47.41 826 GLU A N 1
ATOM 6724 C CA . GLU A 1 826 ? 0.742 53.435 12.128 1.00 47.41 826 GLU A CA 1
ATOM 6725 C C . GLU A 1 826 ? 1.984 53.241 11.239 1.00 47.41 826 GLU A C 1
ATOM 6727 O O . GLU A 1 826 ? 2.863 52.438 11.535 1.00 47.41 826 GLU A O 1
ATOM 6732 N N . GLN A 1 827 ? 2.109 54.035 10.167 1.00 35.25 827 GLN A N 1
ATOM 6733 C CA . GLN A 1 827 ? 3.400 54.269 9.499 1.00 35.25 827 GLN A CA 1
ATOM 6734 C C . GLN A 1 827 ? 3.510 55.709 8.944 1.00 35.25 827 GLN A C 1
ATOM 6736 O O . GLN A 1 827 ? 2.498 56.388 8.773 1.00 35.25 827 GLN A O 1
ATOM 6741 N N . PRO A 1 828 ? 4.728 56.281 8.841 1.00 48.09 828 PRO A N 1
ATOM 6742 C CA . PRO A 1 828 ? 5.142 57.167 9.927 1.00 48.09 828 PRO A CA 1
ATOM 6743 C C . PRO A 1 828 ? 5.411 58.606 9.465 1.00 48.09 828 PRO A C 1
ATOM 6745 O O . PRO A 1 828 ? 6.328 58.874 8.687 1.00 48.09 828 PRO A O 1
ATOM 6748 N N . SER A 1 829 ? 4.669 59.571 10.014 1.00 39.53 829 SER A N 1
ATOM 6749 C CA . SER A 1 829 ? 4.862 60.995 9.726 1.00 39.53 829 SER A CA 1
ATOM 6750 C C . SER A 1 829 ? 5.638 61.738 10.826 1.00 39.53 829 SER A C 1
ATOM 6752 O O . SER A 1 829 ? 5.075 62.292 11.764 1.00 39.53 829 SER A O 1
ATOM 6754 N N . ARG A 1 830 ? 6.944 61.888 10.559 1.00 35.97 830 ARG A N 1
ATOM 6755 C CA . ARG A 1 830 ? 7.840 62.980 11.009 1.00 35.97 830 ARG A CA 1
ATOM 6756 C C . ARG A 1 830 ? 8.468 62.877 12.425 1.00 35.97 830 ARG A C 1
ATOM 6758 O O . ARG A 1 830 ? 7.768 62.660 13.407 1.00 35.97 830 ARG A O 1
ATOM 6765 N N . PRO A 1 831 ? 9.796 63.102 12.562 1.00 56.69 831 PRO A N 1
ATOM 6766 C CA . PRO A 1 831 ? 10.504 62.955 13.836 1.00 56.69 831 PRO A CA 1
ATOM 6767 C C . PRO A 1 831 ? 10.572 64.256 14.657 1.00 56.69 831 PRO A C 1
ATOM 6769 O O . PRO A 1 831 ? 10.974 65.304 14.150 1.00 56.69 831 PRO A O 1
ATOM 6772 N N . SER A 1 832 ? 10.281 64.182 15.960 1.00 35.81 832 SER A N 1
ATOM 6773 C CA . SER A 1 832 ? 10.735 65.172 16.955 1.00 35.81 832 SER A CA 1
ATOM 6774 C C . SER A 1 832 ? 10.861 64.585 18.363 1.00 35.81 832 SER A C 1
ATOM 6776 O O . SER A 1 832 ? 9.883 64.374 19.068 1.00 35.81 832 SER A O 1
ATOM 6778 N N . THR A 1 833 ? 12.114 64.357 18.757 1.00 45.59 833 THR A N 1
ATOM 6779 C CA . THR A 1 833 ? 12.691 64.766 20.051 1.00 45.59 833 THR A CA 1
ATOM 6780 C C . THR A 1 833 ? 11.791 64.773 21.302 1.00 45.59 833 THR A C 1
ATOM 6782 O O . THR A 1 833 ? 11.257 65.812 21.680 1.00 45.59 833 THR A O 1
ATOM 6785 N N . SER A 1 834 ? 11.772 63.660 22.037 1.00 36.97 834 SER A N 1
ATOM 6786 C CA . SER A 1 834 ? 12.036 63.580 23.491 1.00 36.97 834 SER A CA 1
ATOM 6787 C C . SER A 1 834 ? 12.009 62.086 23.838 1.00 36.97 834 SER A C 1
ATOM 6789 O O . SER A 1 834 ? 11.062 61.395 23.500 1.00 36.97 834 SER A O 1
ATOM 6791 N N . GLY A 1 835 ? 13.060 61.458 24.354 1.00 49.81 835 GLY A N 1
ATOM 6792 C CA . GLY A 1 835 ? 13.664 61.788 25.635 1.00 49.81 835 GLY A CA 1
ATOM 6793 C C . GLY A 1 835 ? 13.182 60.768 26.673 1.00 49.81 835 GLY A C 1
ATOM 6794 O O . GLY A 1 835 ? 12.065 60.875 27.160 1.00 49.81 835 GLY A O 1
ATOM 6795 N N . ARG A 1 836 ? 14.065 59.822 27.045 1.00 48.81 836 ARG A N 1
ATOM 6796 C CA . ARG A 1 836 ? 13.947 58.926 28.223 1.00 48.81 836 ARG A CA 1
ATOM 6797 C C . ARG A 1 836 ? 12.968 57.730 28.115 1.00 48.81 836 ARG A C 1
ATOM 6799 O O . ARG A 1 836 ? 11.965 57.679 28.816 1.00 48.81 836 ARG A O 1
ATOM 6806 N N . GLY A 1 837 ? 13.337 56.702 27.335 1.00 45.06 837 GLY A N 1
ATOM 6807 C CA . GLY A 1 837 ? 12.602 55.418 27.294 1.00 45.06 837 GLY A CA 1
ATOM 6808 C C . GLY A 1 837 ? 13.208 54.292 26.432 1.00 45.06 837 GLY A C 1
ATOM 6809 O O . GLY A 1 837 ? 12.468 53.514 25.845 1.00 45.06 837 GLY A O 1
ATOM 6810 N N . SER A 1 838 ? 14.538 54.212 26.289 1.00 49.44 838 SER A N 1
ATOM 6811 C CA . SER A 1 838 ? 15.165 53.440 25.193 1.00 49.44 838 SER A CA 1
ATOM 6812 C C . SER A 1 838 ? 15.243 51.910 25.362 1.00 49.44 838 SER A C 1
ATOM 6814 O O . SER A 1 838 ? 15.626 51.239 24.406 1.00 49.44 838 SER A O 1
ATOM 6816 N N . SER A 1 839 ? 14.931 51.338 26.529 1.00 49.78 839 SER A N 1
ATOM 6817 C CA . SER A 1 839 ? 15.059 49.886 26.753 1.00 49.78 839 SER A CA 1
ATOM 6818 C C . SER A 1 839 ? 13.828 49.087 26.316 1.00 49.78 839 SER A C 1
ATOM 6820 O O . SER A 1 839 ? 13.973 48.020 25.732 1.00 49.78 839 SER A O 1
ATOM 6822 N N . THR A 1 840 ? 12.616 49.596 26.545 1.00 56.06 840 THR A N 1
ATOM 6823 C CA . THR A 1 840 ? 11.377 48.825 26.335 1.00 56.06 840 THR A CA 1
ATOM 6824 C C . THR A 1 840 ? 10.934 48.762 24.874 1.00 56.06 840 THR A C 1
ATOM 6826 O O . THR A 1 840 ? 10.431 47.728 24.443 1.00 56.06 840 THR A O 1
ATOM 6829 N N . SER A 1 841 ? 11.141 49.827 24.090 1.00 55.16 841 SER A N 1
ATOM 6830 C CA . SER A 1 841 ? 10.745 49.847 22.671 1.00 55.16 841 SER A CA 1
ATOM 6831 C C . SER A 1 841 ? 11.599 48.899 21.826 1.00 55.16 841 SER A C 1
ATOM 6833 O O . SER A 1 841 ? 11.054 48.091 21.084 1.00 55.16 841 SER A O 1
ATOM 6835 N N . SER A 1 842 ? 12.927 48.942 21.992 1.00 62.09 842 SER A N 1
ATOM 6836 C CA . SER A 1 842 ? 13.854 48.050 21.279 1.00 62.09 842 SER A CA 1
ATOM 6837 C C . SER A 1 842 ? 13.640 46.582 21.660 1.00 62.09 842 SER A C 1
ATOM 6839 O O . SER A 1 842 ? 13.678 45.710 20.797 1.00 62.09 842 SER A O 1
ATOM 6841 N N . GLN A 1 843 ? 13.350 46.305 22.934 1.00 67.19 843 GLN A N 1
ATOM 6842 C CA . GLN A 1 843 ? 13.060 44.952 23.403 1.00 67.19 843 GLN A CA 1
ATOM 6843 C C . GLN A 1 843 ? 11.765 44.402 22.785 1.00 67.19 843 GLN A C 1
ATOM 6845 O O . GLN A 1 843 ? 11.762 43.280 22.285 1.00 67.19 843 GLN A O 1
ATOM 6850 N N . ARG A 1 844 ? 10.706 45.221 22.710 1.00 73.31 844 ARG A N 1
ATOM 6851 C CA . ARG A 1 844 ? 9.434 44.844 22.076 1.00 73.31 844 ARG A CA 1
ATOM 6852 C C . ARG A 1 844 ? 9.543 44.685 20.557 1.00 73.31 844 ARG A C 1
ATOM 6854 O O . ARG A 1 844 ? 8.940 43.782 19.991 1.00 73.31 844 ARG A O 1
ATOM 6861 N N . GLU A 1 845 ? 10.336 45.522 19.894 1.00 72.19 845 GLU A N 1
ATOM 6862 C CA . GLU A 1 845 ? 10.631 45.401 18.461 1.00 72.19 845 GLU A CA 1
ATOM 6863 C C . GLU A 1 845 ? 11.424 44.118 18.153 1.00 72.19 845 GLU A C 1
ATOM 6865 O O . GLU A 1 845 ? 11.139 43.424 17.176 1.00 72.19 845 GLU A O 1
ATOM 6870 N N . HIS A 1 846 ? 12.355 43.734 19.031 1.00 73.81 846 HIS A N 1
ATOM 6871 C CA . HIS A 1 846 ? 13.115 42.491 18.898 1.00 73.81 846 HIS A CA 1
ATOM 6872 C C . HIS A 1 846 ? 12.276 41.239 19.228 1.00 73.81 846 HIS A C 1
ATOM 6874 O O . HIS A 1 846 ? 12.434 40.200 18.585 1.00 73.81 846 HIS A O 1
ATOM 6880 N N . GLU A 1 847 ? 11.335 41.335 20.172 1.00 76.62 847 GLU A N 1
ATOM 6881 C CA . GLU A 1 847 ? 10.320 40.304 20.434 1.00 76.62 847 GLU A CA 1
ATOM 6882 C C . GLU A 1 847 ? 9.395 40.109 19.223 1.00 76.62 847 GLU A C 1
ATOM 6884 O O . GLU A 1 847 ? 9.226 38.975 18.776 1.00 76.62 847 GLU A O 1
ATOM 6889 N N . LEU A 1 848 ? 8.900 41.192 18.613 1.00 80.56 848 LEU A N 1
ATOM 6890 C CA . LEU A 1 848 ? 8.086 41.135 17.392 1.00 80.56 848 LEU A CA 1
ATOM 6891 C C . LEU A 1 848 ? 8.860 40.567 16.192 1.00 80.56 848 LEU A C 1
ATOM 6893 O O . LEU A 1 848 ? 8.312 39.765 15.439 1.00 80.56 848 LEU A O 1
ATOM 6897 N N . GLN A 1 849 ? 10.144 40.903 16.023 1.00 78.44 849 GLN A N 1
ATOM 6898 C CA . GLN A 1 849 ? 10.999 40.252 15.019 1.00 78.44 849 GLN A CA 1
ATOM 6899 C C . GLN A 1 849 ? 11.151 38.749 15.285 1.00 78.44 849 GLN A C 1
ATOM 6901 O O . GLN A 1 849 ? 11.104 37.950 14.352 1.00 78.44 849 GLN A O 1
ATOM 6906 N N . LYS A 1 850 ? 11.303 38.343 16.549 1.00 84.38 850 LYS A N 1
ATOM 6907 C CA . LYS A 1 850 ? 11.421 36.933 16.941 1.00 84.38 850 LYS A CA 1
ATOM 6908 C C . LYS A 1 850 ? 10.116 36.162 16.733 1.00 84.38 850 LYS A C 1
ATOM 6910 O O . LYS A 1 850 ? 10.168 35.002 16.333 1.00 84.38 850 LYS A O 1
ATOM 6915 N N . GLU A 1 851 ? 8.963 36.782 16.967 1.00 84.56 851 GLU A N 1
ATOM 6916 C CA . GLU A 1 851 ? 7.655 36.206 16.636 1.00 84.56 851 GLU A CA 1
ATOM 6917 C C . GLU A 1 851 ? 7.432 36.132 15.125 1.00 84.56 851 GLU A C 1
ATOM 6919 O O . GLU A 1 851 ? 7.000 35.095 14.637 1.00 84.56 851 GLU A O 1
ATOM 6924 N N . ASN A 1 852 ? 7.821 37.150 14.355 1.00 84.94 852 ASN A N 1
ATOM 6925 C CA . ASN A 1 852 ? 7.735 37.119 12.892 1.00 84.94 852 ASN A CA 1
ATOM 6926 C C . ASN A 1 852 ? 8.651 36.031 12.287 1.00 84.94 852 ASN A C 1
ATOM 6928 O O . ASN A 1 852 ? 8.242 35.294 11.391 1.00 84.94 852 ASN A O 1
ATOM 6932 N N . LEU A 1 853 ? 9.854 35.828 12.839 1.00 87.12 853 LEU A N 1
ATOM 6933 C CA . LEU A 1 853 ? 10.740 34.715 12.465 1.00 87.12 853 LEU A CA 1
ATOM 6934 C C . LEU A 1 853 ? 10.167 33.334 12.832 1.00 87.12 853 LEU A C 1
ATOM 6936 O O . LEU A 1 853 ? 10.357 32.382 12.079 1.00 87.12 853 LEU A O 1
ATOM 6940 N N . LYS A 1 854 ? 9.431 33.209 13.945 1.00 89.25 854 LYS A N 1
ATOM 6941 C CA . LYS A 1 854 ? 8.693 31.975 14.271 1.00 89.25 854 LYS A CA 1
ATOM 6942 C C . LYS A 1 854 ? 7.522 31.747 13.322 1.00 89.25 854 LYS A C 1
ATOM 6944 O O . LYS A 1 854 ? 7.436 30.682 12.732 1.00 89.25 854 LYS A O 1
ATOM 6949 N N . LEU A 1 855 ? 6.671 32.751 13.122 1.00 86.69 855 LEU A N 1
ATOM 6950 C CA . LEU A 1 855 ? 5.496 32.663 12.254 1.00 86.69 855 LEU A CA 1
ATOM 6951 C C . LEU A 1 855 ? 5.878 32.434 10.787 1.00 86.69 855 LEU A C 1
ATOM 6953 O O . LEU A 1 855 ? 5.153 31.748 10.073 1.00 86.69 855 LEU A O 1
ATOM 6957 N N . SER A 1 856 ? 7.012 32.964 10.323 1.00 83.31 856 SER A N 1
ATOM 6958 C CA . SER A 1 856 ? 7.531 32.661 8.984 1.00 83.31 856 SER A CA 1
ATOM 6959 C C . SER A 1 856 ? 8.108 31.247 8.890 1.00 83.31 856 SER A C 1
ATOM 6961 O O . SER A 1 856 ? 7.848 30.587 7.888 1.00 83.31 856 SER A O 1
ATOM 6963 N N . ALA A 1 857 ? 8.788 30.737 9.924 1.00 84.69 857 ALA A N 1
ATOM 6964 C CA . ALA A 1 857 ? 9.201 29.332 9.989 1.00 84.69 857 ALA A CA 1
ATOM 6965 C C . ALA A 1 857 ? 7.995 28.373 10.041 1.00 84.69 857 ALA A C 1
ATOM 6967 O O . ALA A 1 857 ? 7.956 27.405 9.288 1.00 84.69 857 ALA A O 1
ATOM 6968 N N . GLU A 1 858 ? 6.976 28.678 10.848 1.00 89.25 858 GLU A N 1
ATOM 6969 C CA . GLU A 1 858 ? 5.712 27.933 10.923 1.00 89.25 858 GLU A CA 1
ATOM 6970 C C . GLU A 1 858 ? 4.942 27.991 9.594 1.00 89.25 858 GLU A C 1
ATOM 6972 O O . GLU A 1 858 ? 4.422 26.974 9.149 1.00 89.25 858 GLU A O 1
ATOM 6977 N N . ASN A 1 859 ? 4.927 29.129 8.890 1.00 85.88 859 ASN A N 1
ATOM 6978 C CA . ASN A 1 859 ? 4.368 29.213 7.534 1.00 85.88 859 ASN A CA 1
ATOM 6979 C C . ASN A 1 859 ? 5.160 28.385 6.511 1.00 85.88 859 ASN A C 1
ATOM 6981 O O . ASN A 1 859 ? 4.569 27.862 5.569 1.00 85.88 859 ASN A O 1
ATOM 6985 N N . LEU A 1 860 ? 6.482 28.279 6.660 1.00 89.81 860 LEU A N 1
ATOM 6986 C CA . LEU A 1 860 ? 7.333 27.465 5.787 1.00 89.81 860 LEU A CA 1
ATOM 6987 C C . LEU A 1 860 ? 7.094 25.968 6.032 1.00 89.81 860 LEU A C 1
ATOM 6989 O O . LEU A 1 860 ? 6.950 25.210 5.078 1.00 89.81 860 LEU A O 1
ATOM 6993 N N . GLU A 1 861 ? 6.956 25.577 7.296 1.00 88.56 861 GLU A N 1
ATOM 6994 C CA . GLU A 1 861 ? 6.596 24.226 7.732 1.00 88.56 861 GLU A CA 1
ATOM 6995 C C . GLU A 1 861 ? 5.174 23.843 7.279 1.00 88.56 861 GLU A C 1
ATOM 6997 O O . GLU A 1 861 ? 4.979 22.790 6.680 1.00 88.56 861 GLU A O 1
ATOM 7002 N N . LEU A 1 862 ? 4.183 24.728 7.445 1.00 88.88 862 LEU A N 1
ATOM 7003 C CA . LEU A 1 862 ? 2.815 24.518 6.948 1.00 88.88 862 LEU A CA 1
ATOM 7004 C C . LEU A 1 862 ? 2.754 24.439 5.418 1.00 88.88 862 LEU A C 1
ATOM 7006 O O . LEU A 1 862 ? 1.987 23.643 4.879 1.00 88.88 862 LEU A O 1
ATOM 7010 N N . ARG A 1 863 ? 3.571 25.224 4.701 1.00 87.44 863 ARG A N 1
ATOM 7011 C CA . ARG A 1 863 ? 3.724 25.097 3.242 1.00 87.44 863 ARG A CA 1
ATOM 7012 C C . ARG A 1 863 ? 4.350 23.764 2.863 1.00 87.44 863 ARG A C 1
ATOM 7014 O O . ARG A 1 863 ? 3.843 23.132 1.950 1.00 87.44 863 ARG A O 1
ATOM 7021 N N . PHE A 1 864 ? 5.383 23.313 3.572 1.00 87.69 864 PHE A N 1
ATOM 7022 C CA . PHE A 1 864 ? 5.994 22.004 3.342 1.00 87.69 864 PHE A CA 1
ATOM 7023 C C . PHE A 1 864 ? 4.998 20.860 3.591 1.00 87.69 864 PHE A C 1
ATOM 7025 O O . PHE A 1 864 ? 4.889 19.955 2.769 1.00 87.69 864 PHE A O 1
ATOM 7032 N N . GLN A 1 865 ? 4.198 20.943 4.656 1.00 86.62 865 GLN A N 1
ATOM 7033 C CA . GLN A 1 865 ? 3.127 19.985 4.947 1.00 86.62 865 GLN A CA 1
ATOM 7034 C C . GLN A 1 865 ? 2.007 20.016 3.894 1.00 86.62 865 GLN A C 1
ATOM 7036 O O . GLN A 1 865 ? 1.494 18.960 3.535 1.00 86.62 865 GLN A O 1
ATOM 7041 N N . LEU A 1 866 ? 1.656 21.187 3.348 1.00 86.81 866 LEU A N 1
ATOM 7042 C CA . LEU A 1 866 ? 0.723 21.314 2.219 1.00 86.81 866 LEU A CA 1
ATOM 7043 C C . LEU A 1 866 ? 1.295 20.746 0.914 1.00 86.81 866 LEU A C 1
ATOM 7045 O O . LEU A 1 866 ? 0.584 20.054 0.193 1.00 86.81 866 LEU A O 1
ATOM 7049 N N . GLU A 1 867 ? 2.564 21.015 0.611 1.00 88.69 867 GLU A N 1
ATOM 7050 C CA . GLU A 1 867 ? 3.277 20.487 -0.558 1.00 88.69 867 GLU A CA 1
ATOM 7051 C C . GLU A 1 867 ? 3.347 18.954 -0.488 1.00 88.69 867 GLU A C 1
ATOM 7053 O O . GLU A 1 867 ? 2.997 18.267 -1.447 1.00 88.69 867 GLU A O 1
ATOM 7058 N N . GLN A 1 868 ? 3.703 18.413 0.681 1.00 84.88 868 GLN A N 1
ATOM 7059 C CA . GLN A 1 868 ? 3.725 16.979 0.951 1.00 84.88 868 GLN A CA 1
ATOM 7060 C C . GLN A 1 868 ? 2.319 16.370 0.855 1.00 84.88 868 GLN A C 1
ATOM 7062 O O . GLN A 1 868 ? 2.131 15.387 0.142 1.00 84.88 868 GLN A O 1
ATOM 7067 N N . ALA A 1 869 ? 1.308 16.982 1.479 1.00 83.75 869 ALA A N 1
ATOM 7068 C CA . ALA A 1 869 ? -0.075 16.523 1.375 1.00 83.75 869 ALA A CA 1
ATOM 7069 C C . ALA A 1 869 ? -0.590 16.547 -0.074 1.00 83.75 869 ALA A C 1
ATOM 7071 O O . ALA A 1 869 ? -1.313 15.636 -0.463 1.00 83.75 869 ALA A O 1
ATOM 7072 N N . ASN A 1 870 ? -0.193 17.532 -0.887 1.00 85.62 870 ASN A N 1
ATOM 7073 C CA . ASN A 1 870 ? -0.528 17.612 -2.312 1.00 85.62 870 ASN A CA 1
ATOM 7074 C C . ASN A 1 870 ? 0.204 16.565 -3.171 1.00 85.62 870 ASN A C 1
ATOM 7076 O O . ASN A 1 870 ? -0.326 16.181 -4.211 1.00 85.62 870 ASN A O 1
ATOM 7080 N N . GLN A 1 871 ? 1.381 16.087 -2.754 1.00 84.88 871 GLN A N 1
ATOM 7081 C CA . GLN A 1 871 ? 2.092 14.974 -3.400 1.00 84.88 871 GLN A CA 1
ATOM 7082 C C . GLN A 1 871 ? 1.537 13.605 -2.974 1.00 84.88 871 GLN A C 1
ATOM 7084 O O . GLN A 1 871 ? 1.443 12.696 -3.799 1.00 84.88 871 GLN A O 1
ATOM 7089 N N . ASP A 1 872 ? 1.113 13.464 -1.717 1.00 84.38 872 ASP A N 1
ATOM 7090 C CA . ASP A 1 872 ? 0.521 12.231 -1.190 1.00 84.38 872 ASP A CA 1
ATOM 7091 C C . ASP A 1 872 ? -0.961 12.061 -1.601 1.00 84.38 872 ASP A C 1
ATOM 7093 O O . ASP A 1 872 ? -1.431 10.933 -1.740 1.00 84.38 872 ASP A O 1
ATOM 7097 N N . LEU A 1 873 ? -1.710 13.145 -1.858 1.00 87.56 873 LEU A N 1
ATOM 7098 C CA . LEU A 1 873 ? -3.136 13.099 -2.235 1.00 87.56 873 LEU A CA 1
ATOM 7099 C C . LEU A 1 873 ? -3.438 12.317 -3.528 1.00 87.56 873 LEU A C 1
ATOM 7101 O O . LEU A 1 873 ? -4.396 11.543 -3.510 1.00 87.56 873 LEU A O 1
ATOM 7105 N N . PRO A 1 874 ? -2.698 12.499 -4.642 1.00 87.50 874 PRO A N 1
ATOM 7106 C CA . PRO A 1 874 ? -2.842 11.677 -5.842 1.00 87.50 874 PRO A CA 1
ATOM 7107 C C . PRO A 1 874 ? -2.563 10.207 -5.532 1.00 87.50 874 PRO A C 1
ATOM 7109 O O . PRO A 1 874 ? -3.443 9.378 -5.703 1.00 87.50 874 PRO A O 1
ATOM 7112 N N . ARG A 1 875 ? -1.419 9.907 -4.909 1.00 85.12 875 ARG A N 1
ATOM 7113 C CA . ARG A 1 875 ? -1.025 8.538 -4.552 1.00 85.12 875 ARG A CA 1
ATOM 7114 C C . ARG A 1 875 ? -2.050 7.825 -3.661 1.00 85.12 875 ARG A C 1
ATOM 7116 O O . ARG A 1 875 ? -2.295 6.636 -3.834 1.00 85.12 875 ARG A O 1
ATOM 7123 N N . LEU A 1 876 ? -2.652 8.536 -2.706 1.00 84.81 876 LEU A N 1
ATOM 7124 C CA . LEU A 1 876 ? -3.717 8.004 -1.852 1.00 84.81 876 LEU A CA 1
ATOM 7125 C C . LEU A 1 876 ? -5.046 7.840 -2.602 1.00 84.81 876 LEU A C 1
ATOM 7127 O O . LEU A 1 876 ? -5.819 6.951 -2.252 1.00 84.81 876 LEU A O 1
ATOM 7131 N N . LYS A 1 877 ? -5.330 8.661 -3.622 1.00 87.19 877 LYS A N 1
ATOM 7132 C CA . LYS A 1 877 ? -6.473 8.443 -4.523 1.00 87.19 877 LYS A CA 1
ATOM 7133 C C . LYS A 1 877 ? -6.255 7.206 -5.380 1.00 87.19 877 LYS A C 1
ATOM 7135 O O . LYS A 1 877 ? -7.153 6.373 -5.396 1.00 87.19 877 LYS A O 1
ATOM 7140 N N . ASP A 1 878 ? -5.077 7.062 -5.981 1.00 88.19 878 ASP A N 1
ATOM 7141 C CA . ASP A 1 878 ? -4.698 5.912 -6.806 1.00 88.19 878 ASP A CA 1
ATOM 7142 C C . ASP A 1 878 ? -4.824 4.618 -5.982 1.00 88.19 878 ASP A C 1
ATOM 7144 O O . ASP A 1 878 ? -5.603 3.740 -6.332 1.00 88.19 878 ASP A O 1
ATOM 7148 N N . GLN A 1 879 ? -4.234 4.567 -4.779 1.00 86.12 879 GLN A N 1
ATOM 7149 C CA . GLN A 1 879 ? -4.394 3.432 -3.852 1.00 86.12 879 GLN A CA 1
ATOM 7150 C C . GLN A 1 879 ? -5.855 3.152 -3.459 1.00 86.12 879 GLN A C 1
ATOM 7152 O O . GLN A 1 879 ? -6.236 2.005 -3.230 1.00 86.12 879 GLN A O 1
ATOM 7157 N N . VAL A 1 880 ? -6.693 4.185 -3.344 1.00 86.56 880 VAL A N 1
ATOM 7158 C CA . VAL A 1 880 ? -8.128 4.028 -3.065 1.00 86.56 880 VAL A CA 1
ATOM 7159 C C . VAL A 1 880 ? -8.900 3.573 -4.309 1.00 86.56 880 VAL A C 1
ATOM 7161 O O . VAL A 1 880 ? -9.952 2.952 -4.160 1.00 86.56 880 VAL A O 1
ATOM 7164 N N . GLU A 1 881 ? -8.422 3.848 -5.520 1.00 87.94 881 GLU A N 1
ATOM 7165 C CA . GLU A 1 881 ? -8.967 3.308 -6.769 1.00 87.94 881 GLU A CA 1
ATOM 7166 C C . GLU A 1 881 ? -8.540 1.849 -6.972 1.00 87.94 881 GLU A C 1
ATOM 7168 O O . GLU A 1 881 ? -9.430 1.013 -7.129 1.00 87.94 881 GLU A O 1
ATOM 7173 N N . ASP A 1 882 ? -7.266 1.511 -6.766 1.00 86.31 882 ASP A N 1
ATOM 7174 C CA . ASP A 1 882 ? -6.750 0.132 -6.743 1.00 86.31 882 ASP A CA 1
ATOM 7175 C C . ASP A 1 882 ? -7.523 -0.739 -5.736 1.00 86.31 882 ASP A C 1
ATOM 7177 O O . ASP A 1 882 ? -8.001 -1.830 -6.054 1.00 86.31 882 ASP A O 1
ATOM 7181 N N . LEU A 1 883 ? -7.728 -0.244 -4.506 1.00 84.62 883 LEU A N 1
ATOM 7182 C CA . LEU A 1 883 ? -8.501 -0.953 -3.480 1.00 84.62 883 LEU A CA 1
ATOM 7183 C C . LEU A 1 883 ? -9.988 -1.075 -3.840 1.00 84.62 883 LEU A C 1
ATOM 7185 O O . LEU A 1 883 ? -10.617 -2.073 -3.479 1.00 84.62 883 LEU A O 1
ATOM 7189 N N . LYS A 1 884 ? -10.578 -0.103 -4.549 1.00 86.69 884 LYS A N 1
ATOM 7190 C CA . LYS A 1 884 ? -11.954 -0.224 -5.068 1.00 86.69 884 LYS A CA 1
ATOM 7191 C C . LYS A 1 884 ? -12.033 -1.252 -6.189 1.00 86.69 884 LYS A C 1
ATOM 7193 O O . LYS A 1 884 ? -13.035 -1.960 -6.250 1.00 86.69 884 LYS A O 1
ATOM 7198 N N . GLU A 1 885 ? -11.029 -1.328 -7.055 1.00 88.69 885 GLU A N 1
ATOM 7199 C CA . GLU A 1 885 ? -10.953 -2.294 -8.150 1.00 88.69 885 GLU A CA 1
ATOM 7200 C C . GLU A 1 885 ? -10.757 -3.713 -7.611 1.00 88.69 885 GLU A C 1
ATOM 7202 O O . GLU A 1 885 ? -11.579 -4.583 -7.891 1.00 88.69 885 GLU A O 1
ATOM 7207 N N . MET A 1 886 ? -9.821 -3.917 -6.682 1.00 80.81 886 MET A N 1
ATOM 7208 C CA . MET A 1 886 ? -9.690 -5.165 -5.920 1.00 80.81 886 MET A CA 1
ATOM 7209 C C . MET A 1 886 ? -11.001 -5.534 -5.202 1.00 80.81 886 MET A C 1
ATOM 7211 O O . MET A 1 886 ? -11.438 -6.681 -5.250 1.00 80.81 886 MET A O 1
ATOM 7215 N N . CYS A 1 887 ? -11.700 -4.568 -4.591 1.00 80.69 887 CYS A N 1
ATOM 7216 C CA . CYS A 1 887 ? -13.013 -4.807 -3.982 1.00 80.69 887 CYS A CA 1
ATOM 7217 C C . CYS A 1 887 ? -14.140 -5.095 -4.991 1.00 80.69 887 CYS A C 1
ATOM 7219 O O . CYS A 1 887 ? -15.173 -5.624 -4.574 1.00 80.69 887 CYS A O 1
ATOM 7221 N N . LYS A 1 888 ? -14.005 -4.733 -6.275 1.00 87.50 888 LYS A N 1
ATOM 7222 C CA . LYS A 1 888 ? -14.919 -5.172 -7.346 1.00 87.50 888 LYS A CA 1
ATOM 7223 C C . LYS A 1 888 ? -14.592 -6.604 -7.747 1.00 87.50 888 LYS A C 1
ATOM 7225 O O . LYS A 1 888 ? -15.485 -7.439 -7.658 1.00 87.50 888 LYS A O 1
ATOM 7230 N N . VAL A 1 889 ? -13.325 -6.903 -8.042 1.00 88.50 889 VAL A N 1
ATOM 7231 C CA . VAL A 1 889 ? -12.855 -8.256 -8.385 1.00 88.50 889 VAL A CA 1
ATOM 7232 C C . VAL A 1 889 ? -13.246 -9.256 -7.295 1.00 88.50 889 VAL A C 1
ATOM 7234 O O . VAL A 1 889 ? -13.917 -10.236 -7.586 1.00 88.50 889 VAL A O 1
ATOM 7237 N N . LEU A 1 890 ? -12.990 -8.961 -6.016 1.00 80.25 890 LEU A N 1
ATOM 7238 C CA . LEU A 1 890 ? -13.394 -9.823 -4.894 1.00 80.25 890 LEU A CA 1
ATOM 7239 C C . LEU A 1 890 ? -14.921 -9.995 -4.762 1.00 80.25 890 LEU A C 1
ATOM 7241 O O . LEU A 1 890 ? -15.386 -11.015 -4.253 1.00 80.25 890 LEU A O 1
ATOM 7245 N N . LYS A 1 891 ? -15.732 -9.021 -5.201 1.00 85.88 891 LYS A N 1
ATOM 7246 C CA . LYS A 1 891 ? -17.201 -9.162 -5.252 1.00 85.88 891 LYS A CA 1
ATOM 7247 C C . LYS A 1 891 ? -17.644 -10.003 -6.441 1.00 85.88 891 LYS A C 1
ATOM 7249 O O . LYS A 1 891 ? -18.562 -10.802 -6.285 1.00 85.88 891 LYS A O 1
ATOM 7254 N N . GLU A 1 892 ? -17.004 -9.844 -7.591 1.00 85.12 892 GLU A N 1
ATOM 7255 C CA . GLU A 1 892 ? -17.254 -10.639 -8.792 1.00 85.12 892 GLU A CA 1
ATOM 7256 C C . GLU A 1 892 ? -16.858 -12.097 -8.557 1.00 85.12 892 GLU A C 1
ATOM 7258 O O . GLU A 1 892 ? -17.696 -12.974 -8.748 1.00 85.12 892 GLU A O 1
ATOM 7263 N N . GLU A 1 893 ? -15.670 -12.354 -8.003 1.00 81.75 893 GLU A N 1
ATOM 7264 C CA . GLU A 1 893 ? -15.217 -13.668 -7.535 1.00 81.75 893 GLU A CA 1
ATOM 7265 C C . GLU A 1 893 ? -16.160 -14.256 -6.488 1.00 81.75 893 GLU A C 1
ATOM 7267 O O . GLU A 1 893 ? -16.546 -15.418 -6.602 1.00 81.75 893 GLU A O 1
ATOM 7272 N N . LYS A 1 894 ? -16.606 -13.465 -5.501 1.00 76.44 894 LYS A N 1
ATOM 7273 C CA . LYS A 1 894 ? -17.617 -13.910 -4.535 1.00 76.44 894 LYS A CA 1
ATOM 7274 C C . LYS A 1 894 ? -18.926 -14.296 -5.229 1.00 76.44 894 LYS A C 1
ATOM 7276 O O . LYS A 1 894 ? -19.471 -15.347 -4.911 1.00 76.44 894 LYS A O 1
ATOM 7281 N N . MET A 1 895 ? -19.421 -13.507 -6.182 1.00 77.88 895 MET A N 1
ATOM 7282 C CA . MET A 1 895 ? -20.630 -13.833 -6.952 1.00 77.88 895 MET A CA 1
ATOM 7283 C C . MET A 1 895 ? -20.432 -15.049 -7.868 1.00 77.88 895 MET A C 1
ATOM 7285 O O . MET A 1 895 ? -21.376 -15.798 -8.114 1.00 77.88 895 MET A O 1
ATOM 7289 N N . ASP A 1 896 ? -19.220 -15.263 -8.373 1.00 78.50 896 ASP A N 1
ATOM 7290 C CA . ASP A 1 896 ? -18.816 -16.433 -9.151 1.00 78.50 896 ASP A CA 1
ATOM 7291 C C . ASP A 1 896 ? -18.770 -17.693 -8.278 1.00 78.50 896 ASP A C 1
ATOM 7293 O O . ASP A 1 896 ? -19.258 -18.748 -8.682 1.00 78.50 896 ASP A O 1
ATOM 7297 N N . ILE A 1 897 ? -18.227 -17.578 -7.065 1.00 74.38 897 ILE A N 1
ATOM 7298 C CA . ILE A 1 897 ? -18.208 -18.619 -6.035 1.00 74.38 897 ILE A CA 1
ATOM 7299 C C . ILE A 1 897 ? -19.632 -18.907 -5.552 1.00 74.38 897 ILE A C 1
ATOM 7301 O O . ILE A 1 897 ? -19.996 -20.071 -5.444 1.00 74.38 897 ILE A O 1
ATOM 7305 N N . GLU A 1 898 ? -20.480 -17.897 -5.350 1.00 71.19 898 GLU A N 1
ATOM 7306 C CA . GLU A 1 898 ? -21.899 -18.064 -5.009 1.00 71.19 898 GLU A CA 1
ATOM 7307 C C . GLU A 1 898 ? -22.693 -18.713 -6.156 1.00 71.19 898 GLU A C 1
ATOM 7309 O O . GLU A 1 898 ? -23.519 -19.587 -5.893 1.00 71.19 898 GLU A O 1
ATOM 7314 N N . ARG A 1 899 ? -22.401 -18.398 -7.428 1.00 73.88 899 ARG A N 1
ATOM 7315 C CA . ARG A 1 899 ? -22.964 -19.108 -8.597 1.00 73.88 899 ARG A CA 1
ATOM 7316 C C . ARG A 1 899 ? -22.481 -20.563 -8.676 1.00 73.88 899 ARG A C 1
ATOM 7318 O O . ARG A 1 899 ? -23.296 -21.464 -8.875 1.00 73.88 899 ARG A O 1
ATOM 7325 N N . LYS A 1 900 ? -21.189 -20.824 -8.448 1.00 69.38 900 LYS A N 1
ATOM 7326 C CA . LYS A 1 900 ? -20.606 -22.182 -8.402 1.00 69.38 900 LYS A CA 1
ATOM 7327 C C . LYS A 1 900 ? -21.169 -22.997 -7.224 1.00 69.38 900 LYS A C 1
ATOM 7329 O O . LYS A 1 900 ? -21.537 -24.155 -7.409 1.00 69.38 900 LYS A O 1
ATOM 7334 N N . LEU A 1 901 ? -21.343 -22.388 -6.049 1.00 57.28 901 LEU A N 1
ATOM 7335 C CA . LEU A 1 901 ? -21.993 -22.980 -4.872 1.00 57.28 901 LEU A CA 1
ATOM 7336 C C . LEU A 1 901 ? -23.503 -23.163 -5.062 1.00 57.28 901 LEU A C 1
ATOM 7338 O O . LEU A 1 901 ? -24.056 -24.130 -4.546 1.00 57.28 901 LEU A O 1
ATOM 7342 N N . GLY A 1 902 ? -24.168 -22.301 -5.835 1.00 55.22 902 GLY A N 1
ATOM 7343 C CA . GLY A 1 902 ? -25.567 -22.462 -6.237 1.00 55.22 902 GLY A CA 1
ATOM 7344 C C . GLY A 1 902 ? -25.809 -23.795 -6.948 1.00 55.22 902 GLY A C 1
ATOM 7345 O O . GLY A 1 902 ? -26.739 -24.518 -6.591 1.00 55.22 902 GLY A O 1
ATOM 7346 N N . ASN A 1 903 ? -24.898 -24.184 -7.845 1.00 51.53 903 ASN A N 1
ATOM 7347 C CA . ASN A 1 903 ? -24.921 -25.491 -8.513 1.00 51.53 903 ASN A CA 1
ATOM 7348 C C . ASN A 1 903 ? -24.577 -26.669 -7.576 1.00 51.53 903 ASN A C 1
ATOM 7350 O O . ASN A 1 903 ? -24.976 -27.800 -7.844 1.00 51.53 903 ASN A O 1
ATOM 7354 N N . VAL A 1 904 ? -23.881 -26.427 -6.459 1.00 50.34 904 VAL A N 1
ATOM 7355 C CA . VAL A 1 904 ? -23.575 -27.445 -5.429 1.00 50.34 904 VAL A CA 1
ATOM 7356 C C . VAL A 1 904 ? -24.689 -27.553 -4.373 1.00 50.34 904 VAL A C 1
ATOM 7358 O O . VAL A 1 904 ? -24.840 -28.596 -3.735 1.00 50.34 904 VAL A O 1
ATOM 7361 N N . ARG A 1 905 ? -25.549 -26.534 -4.228 1.00 46.25 905 ARG A N 1
ATOM 7362 C CA . ARG A 1 905 ? -26.616 -26.463 -3.206 1.00 46.25 905 ARG A CA 1
ATOM 7363 C C . ARG A 1 905 ? -27.717 -27.529 -3.345 1.00 46.25 905 ARG A C 1
ATOM 7365 O O . ARG A 1 905 ? -28.554 -27.643 -2.453 1.00 46.25 905 ARG A O 1
ATOM 7372 N N . GLY A 1 906 ? -27.711 -28.314 -4.426 1.00 49.19 906 GLY A N 1
ATOM 7373 C CA . GLY A 1 906 ? -28.585 -29.476 -4.633 1.00 49.19 906 GLY A CA 1
ATOM 7374 C C . GLY A 1 906 ? -28.035 -30.819 -4.121 1.00 49.19 906 GLY A C 1
ATOM 7375 O O . GLY A 1 906 ? -28.808 -31.771 -4.012 1.00 49.19 906 GLY A O 1
ATOM 7376 N N . SER A 1 907 ? -26.742 -30.904 -3.780 1.00 46.78 907 SER A N 1
ATOM 7377 C CA . SER A 1 907 ? -26.064 -32.160 -3.421 1.00 46.78 907 SER A CA 1
ATOM 7378 C C . SER A 1 907 ? -25.272 -32.032 -2.120 1.00 46.78 907 SER A C 1
ATOM 7380 O O . SER A 1 907 ? -24.097 -31.673 -2.109 1.00 46.78 907 SER A O 1
ATOM 7382 N N . GLY A 1 908 ? -25.901 -32.401 -1.001 1.00 50.72 908 GLY A N 1
ATOM 7383 C CA . GLY A 1 908 ? -25.172 -32.655 0.246 1.00 50.72 908 GLY A CA 1
ATOM 7384 C C . GLY A 1 908 ? -24.205 -33.844 0.111 1.00 50.72 908 GLY A C 1
ATOM 7385 O O . GLY A 1 908 ? -24.287 -34.608 -0.850 1.00 50.72 908 GLY A O 1
ATOM 7386 N N . ARG A 1 909 ? -23.335 -34.059 1.115 1.00 53.47 909 ARG A N 1
ATOM 7387 C CA . ARG A 1 909 ? -22.244 -35.075 1.145 1.00 53.47 909 ARG A CA 1
ATOM 7388 C C . ARG A 1 909 ? -22.608 -36.521 0.731 1.00 53.47 909 ARG A C 1
ATOM 7390 O O . ARG A 1 909 ? -21.707 -37.327 0.544 1.00 53.47 909 ARG A O 1
ATOM 7397 N N . SER A 1 910 ? -23.891 -36.866 0.603 1.00 56.12 910 SER A N 1
ATOM 7398 C CA . SER A 1 910 ? -24.366 -38.169 0.114 1.00 56.12 910 SER A CA 1
ATOM 7399 C C . SER A 1 910 ? -24.484 -38.276 -1.418 1.00 56.12 910 SER A C 1
ATOM 7401 O O . SER A 1 910 ? -24.779 -39.372 -1.894 1.00 56.12 910 SER A O 1
ATOM 7403 N N . GLY A 1 911 ? -24.364 -37.182 -2.182 1.00 60.97 911 GLY A N 1
ATOM 7404 C CA . GLY A 1 911 ? -24.600 -37.178 -3.638 1.00 60.97 911 GLY A CA 1
ATOM 7405 C C . GLY A 1 911 ? -26.043 -37.505 -4.056 1.00 60.97 911 GLY A C 1
ATOM 7406 O O . GLY A 1 911 ? -26.284 -37.831 -5.212 1.00 60.97 911 GLY A O 1
ATOM 7407 N N . LYS A 1 912 ? -26.988 -37.452 -3.109 1.00 58.66 912 LYS A N 1
ATOM 7408 C CA . LYS A 1 912 ? -28.418 -37.725 -3.302 1.00 58.66 912 LYS A CA 1
ATOM 7409 C C . LYS A 1 912 ? -29.210 -36.434 -3.175 1.00 58.66 912 LYS A C 1
ATOM 7411 O O . LYS A 1 912 ? -28.940 -35.629 -2.281 1.00 58.66 912 LYS A O 1
ATOM 7416 N N . THR A 1 913 ? -30.203 -36.277 -4.034 1.00 67.38 913 THR A N 1
ATOM 7417 C CA . THR A 1 913 ? -31.119 -35.135 -4.041 1.00 67.38 913 THR A CA 1
ATOM 7418 C C . THR A 1 913 ? -32.072 -35.175 -2.839 1.00 67.38 913 THR A C 1
ATOM 7420 O O . THR A 1 913 ? -32.309 -36.229 -2.240 1.00 67.38 913 THR A O 1
ATOM 7423 N N . ILE A 1 914 ? -32.654 -34.027 -2.477 1.00 67.75 914 ILE A N 1
ATOM 7424 C CA . ILE A 1 914 ? -33.587 -33.909 -1.338 1.00 67.75 914 ILE A CA 1
ATOM 7425 C C . ILE A 1 914 ? -34.734 -34.951 -1.398 1.00 67.75 914 ILE A C 1
ATOM 7427 O O . ILE A 1 914 ? -34.925 -35.647 -0.397 1.00 67.75 914 ILE A O 1
ATOM 7431 N N . PRO A 1 915 ? -35.414 -35.193 -2.543 1.00 70.88 915 PRO A N 1
ATOM 7432 C CA . PRO A 1 915 ? -36.473 -36.210 -2.632 1.00 70.88 915 PRO A CA 1
ATOM 7433 C C . PRO A 1 915 ? -35.991 -37.654 -2.399 1.00 70.88 915 PRO A C 1
ATOM 7435 O O . PRO A 1 915 ? -36.756 -38.522 -1.974 1.00 70.88 915 PRO A O 1
ATOM 7438 N N . GLU A 1 916 ? -34.720 -37.951 -2.678 1.00 69.19 916 GLU A N 1
ATOM 7439 C CA . GLU A 1 916 ? -34.125 -39.272 -2.436 1.00 69.19 916 GLU A CA 1
ATOM 7440 C C . GLU A 1 916 ? -33.767 -39.465 -0.960 1.00 69.19 916 GLU A C 1
ATOM 7442 O O . GLU A 1 916 ? -33.929 -40.564 -0.418 1.00 69.19 916 GLU A O 1
ATOM 7447 N N . LEU A 1 917 ? -33.339 -38.396 -0.283 1.00 73.69 917 LEU A N 1
ATOM 7448 C CA . LEU A 1 917 ? -33.159 -38.387 1.168 1.00 73.69 917 LEU A CA 1
ATOM 7449 C C . LEU A 1 917 ? -34.506 -38.542 1.885 1.00 73.69 917 LEU A C 1
ATOM 7451 O O . LEU A 1 917 ? -34.607 -39.367 2.790 1.00 73.69 917 LEU A O 1
ATOM 7455 N N . GLU A 1 918 ? -35.563 -37.867 1.431 1.00 75.94 918 GLU A N 1
ATOM 7456 C CA . GLU A 1 918 ? -36.927 -38.036 1.956 1.00 75.94 918 GLU A CA 1
ATOM 7457 C C . GLU A 1 918 ? -37.443 -39.475 1.788 1.00 75.94 918 GLU A C 1
ATOM 7459 O O . GLU A 1 918 ? -37.936 -40.070 2.751 1.00 75.94 918 GLU A O 1
ATOM 7464 N N . LYS A 1 919 ? -37.246 -40.095 0.613 1.00 79.69 919 LYS A N 1
ATOM 7465 C CA . LYS A 1 919 ? -37.532 -41.530 0.400 1.00 79.69 919 LYS A CA 1
ATOM 7466 C C . LYS A 1 919 ? -36.720 -42.431 1.337 1.00 79.69 919 LYS A C 1
ATOM 7468 O O . LYS A 1 919 ? -37.261 -43.400 1.872 1.00 79.69 919 LYS A O 1
ATOM 7473 N N . THR A 1 920 ? -35.445 -42.113 1.564 1.00 78.69 920 THR A N 1
ATOM 7474 C CA . THR A 1 920 ? -34.568 -42.877 2.468 1.00 78.69 920 THR A CA 1
ATOM 7475 C C . THR A 1 920 ? -35.037 -42.759 3.925 1.00 78.69 920 THR A C 1
ATOM 7477 O O . THR A 1 920 ? -35.126 -43.765 4.627 1.00 78.69 920 THR A O 1
ATOM 7480 N N . ILE A 1 921 ? -35.435 -41.561 4.364 1.00 81.31 921 ILE A N 1
ATOM 7481 C CA . ILE A 1 921 ? -36.001 -41.301 5.697 1.00 81.31 921 ILE A CA 1
ATOM 7482 C C . ILE A 1 921 ? -37.347 -42.021 5.870 1.00 81.31 921 ILE A C 1
ATOM 7484 O O . ILE A 1 921 ? -37.593 -42.608 6.923 1.00 81.31 921 ILE A O 1
ATOM 7488 N N . ALA A 1 922 ? -38.207 -42.044 4.847 1.00 80.06 922 ALA A N 1
ATOM 7489 C CA . ALA A 1 922 ? -39.473 -42.780 4.881 1.00 80.06 922 ALA A CA 1
ATOM 7490 C C . ALA A 1 922 ? -39.268 -44.306 4.992 1.00 80.06 922 ALA A C 1
ATOM 7492 O O . ALA A 1 922 ? -39.998 -44.979 5.724 1.00 80.06 922 ALA A O 1
ATOM 7493 N N . LEU A 1 923 ? -38.252 -44.854 4.317 1.00 82.88 923 LEU A N 1
ATOM 7494 C CA . LEU A 1 923 ? -37.834 -46.251 4.474 1.00 82.88 923 LEU A CA 1
ATOM 7495 C C . LEU A 1 923 ? -37.286 -46.526 5.881 1.00 82.88 923 LEU A C 1
ATOM 7497 O O . LEU A 1 923 ? -37.713 -47.491 6.514 1.00 82.88 923 LEU A O 1
ATOM 7501 N N . MET A 1 924 ? -36.416 -45.658 6.409 1.00 76.62 924 MET A N 1
ATOM 7502 C CA . MET A 1 924 ? -35.908 -45.778 7.782 1.00 76.62 924 MET A CA 1
ATOM 7503 C C . MET A 1 924 ? -37.034 -45.721 8.821 1.00 76.62 924 MET A C 1
ATOM 7505 O O . MET A 1 924 ? -37.034 -46.543 9.731 1.00 76.62 924 MET A O 1
ATOM 7509 N N . LYS A 1 925 ? -38.032 -44.838 8.666 1.00 85.69 925 LYS A N 1
ATOM 7510 C CA . LYS A 1 925 ? -39.216 -44.805 9.545 1.00 85.69 925 LYS A CA 1
ATOM 7511 C C . LYS A 1 925 ? -39.963 -46.140 9.549 1.00 85.69 925 LYS A C 1
ATOM 7513 O O . LYS A 1 925 ? -40.201 -46.681 10.621 1.00 85.69 925 LYS A O 1
ATOM 7518 N N . LYS A 1 926 ? -40.230 -46.740 8.381 1.00 87.06 926 LYS A N 1
ATOM 7519 C CA . LYS A 1 926 ? -40.874 -48.069 8.296 1.00 87.06 926 LYS A CA 1
ATOM 7520 C C . LYS A 1 926 ? -40.062 -49.184 8.963 1.00 87.06 926 LYS A C 1
ATOM 7522 O O . LYS A 1 926 ? -40.653 -50.099 9.537 1.00 87.06 926 LYS A O 1
ATOM 7527 N N . VAL A 1 927 ? -38.730 -49.128 8.887 1.00 85.69 927 VAL A N 1
ATOM 7528 C CA . VAL A 1 927 ? -37.845 -50.079 9.584 1.00 85.69 927 VAL A CA 1
ATOM 7529 C C . VAL A 1 927 ? -37.903 -49.855 11.096 1.00 85.69 927 VAL A C 1
ATOM 7531 O O . VAL A 1 927 ? -38.110 -50.817 11.829 1.00 85.69 927 VAL A O 1
ATOM 7534 N N . VAL A 1 928 ? -37.811 -48.607 11.564 1.00 83.00 928 VAL A N 1
ATOM 7535 C CA . VAL A 1 928 ? -37.919 -48.257 12.991 1.00 83.00 928 VAL A CA 1
ATOM 7536 C C . VAL A 1 928 ? -39.275 -48.670 13.565 1.00 83.00 928 VAL A C 1
ATOM 7538 O O . VAL A 1 928 ? -39.303 -49.315 14.605 1.00 83.00 928 VAL A O 1
ATOM 7541 N N . GLU A 1 929 ? -40.384 -48.406 12.874 1.00 85.06 929 GLU A N 1
ATOM 7542 C CA . GLU A 1 929 ? -41.724 -48.841 13.296 1.00 85.06 929 GLU A CA 1
ATOM 7543 C C . GLU A 1 929 ? -41.871 -50.371 13.329 1.00 85.06 929 GLU A C 1
ATOM 7545 O O . GLU A 1 929 ? -42.567 -50.906 14.193 1.00 85.06 929 GLU A O 1
ATOM 7550 N N . ARG A 1 930 ? -41.241 -51.102 12.393 1.00 83.25 930 ARG A N 1
ATOM 7551 C CA . ARG A 1 930 ? -41.232 -52.576 12.415 1.00 83.25 930 ARG A CA 1
ATOM 7552 C C . ARG A 1 930 ? -40.441 -53.091 13.617 1.00 83.25 930 ARG A C 1
ATOM 7554 O O . ARG A 1 930 ? -40.961 -53.930 14.342 1.00 83.25 930 ARG A O 1
ATOM 7561 N N . VAL A 1 931 ? -39.249 -52.546 13.857 1.00 81.06 931 VAL A N 1
ATOM 7562 C CA . VAL A 1 931 ? -38.402 -52.902 15.007 1.00 81.06 931 VAL A CA 1
ATOM 7563 C C . VAL A 1 931 ? -39.077 -52.524 16.328 1.00 81.06 931 VAL A C 1
ATOM 7565 O O . VAL A 1 931 ? -39.011 -53.296 17.276 1.00 81.06 931 VAL A O 1
ATOM 7568 N N . GLN A 1 932 ? -39.773 -51.387 16.407 1.00 78.69 932 GLN A N 1
ATOM 7569 C CA . GLN A 1 932 ? -40.558 -51.004 17.586 1.00 78.69 932 GLN A CA 1
ATOM 7570 C C . GLN A 1 932 ? -41.687 -52.003 17.853 1.00 78.69 932 GLN A C 1
ATOM 7572 O O . GLN A 1 932 ? -41.774 -52.499 18.971 1.00 78.69 932 GLN A O 1
ATOM 7577 N N . ARG A 1 933 ? -42.464 -52.390 16.831 1.00 77.88 933 ARG A N 1
ATOM 7578 C CA . ARG A 1 933 ? -43.513 -53.419 16.963 1.00 77.88 933 ARG A CA 1
ATOM 7579 C C . ARG A 1 933 ? -42.962 -54.796 17.347 1.00 77.88 933 ARG A C 1
ATOM 7581 O O . ARG A 1 933 ? -43.563 -55.480 18.170 1.00 77.88 933 ARG A O 1
ATOM 7588 N N . GLU A 1 934 ? -41.811 -55.201 16.812 1.00 77.69 934 GLU A N 1
ATOM 7589 C CA . GLU A 1 934 ? -41.132 -56.434 17.238 1.00 77.69 934 GLU A CA 1
ATOM 7590 C C . GLU A 1 934 ? -40.668 -56.341 18.700 1.00 77.69 934 GLU A C 1
ATOM 7592 O O . GLU A 1 934 ? -40.917 -57.256 19.482 1.00 77.69 934 GLU A O 1
ATOM 7597 N N . ASN A 1 935 ? -40.083 -55.217 19.115 1.00 76.31 935 ASN A N 1
ATOM 7598 C CA . ASN A 1 935 ? -39.601 -54.998 20.481 1.00 76.31 935 ASN A CA 1
ATOM 7599 C C . ASN A 1 935 ? -40.760 -54.883 21.500 1.00 76.31 935 ASN A C 1
ATOM 7601 O O . ASN A 1 935 ? -40.652 -55.359 22.626 1.00 76.31 935 ASN A O 1
ATOM 7605 N N . GLU A 1 936 ? -41.907 -54.331 21.101 1.00 78.06 936 GLU A N 1
ATOM 7606 C CA . GLU A 1 936 ? -43.162 -54.379 21.866 1.00 78.06 936 GLU A CA 1
ATOM 7607 C C . GLU A 1 936 ? -43.702 -55.811 21.977 1.00 78.06 936 GLU A C 1
ATOM 7609 O O . GLU A 1 936 ? -44.068 -56.240 23.071 1.00 78.06 936 GLU A O 1
ATOM 7614 N N . SER A 1 937 ? -43.672 -56.589 20.888 1.00 65.62 937 SER A N 1
ATOM 7615 C CA . SER A 1 937 ? -44.077 -58.001 20.917 1.00 65.62 937 SER A CA 1
ATOM 7616 C C . SER A 1 937 ? -43.172 -58.857 21.813 1.00 65.62 937 SER A C 1
ATOM 7618 O O . SER A 1 937 ? -43.668 -59.739 22.503 1.00 65.62 937 SER A O 1
ATOM 7620 N N . LEU A 1 938 ? -41.871 -58.551 21.883 1.00 67.75 938 LEU A N 1
ATOM 7621 C CA . LEU A 1 938 ? -40.903 -59.221 22.762 1.00 67.75 938 LEU A CA 1
ATOM 7622 C C . LEU A 1 938 ? -41.008 -58.775 24.231 1.00 67.75 938 LEU A C 1
ATOM 7624 O O . LEU A 1 938 ? -40.597 -59.514 25.123 1.00 67.75 938 LEU A O 1
ATOM 7628 N N . LYS A 1 939 ? -41.574 -57.590 24.503 1.00 67.94 939 LYS A N 1
ATOM 7629 C CA . LYS A 1 939 ? -41.904 -57.130 25.865 1.00 67.94 939 LYS A CA 1
ATOM 7630 C C . LYS A 1 939 ? -43.163 -57.786 26.431 1.00 67.94 939 LYS A C 1
ATOM 7632 O O . LYS A 1 939 ? -43.321 -57.817 27.652 1.00 67.94 939 LYS A O 1
ATOM 7637 N N . MET A 1 940 ? -44.043 -58.325 25.587 1.00 62.88 940 MET A N 1
ATOM 7638 C CA . MET A 1 940 ? -45.145 -59.171 26.044 1.00 62.88 940 MET A CA 1
ATOM 7639 C C . MET A 1 940 ? -44.584 -60.516 26.516 1.00 62.88 940 MET A C 1
ATOM 7641 O O . MET A 1 940 ? -44.067 -61.302 25.725 1.00 62.88 940 MET A O 1
ATOM 7645 N N . GLY A 1 941 ? -44.673 -60.781 27.823 1.00 61.34 941 GLY A N 1
ATOM 7646 C CA . GLY A 1 941 ? -44.107 -61.993 28.419 1.00 61.34 941 GLY A CA 1
ATOM 7647 C C . GLY A 1 941 ? -44.672 -63.290 27.806 1.00 61.34 941 GLY A C 1
ATOM 7648 O O . GLY A 1 941 ? -45.802 -63.285 27.308 1.00 61.34 941 GLY A O 1
ATOM 7649 N N . PRO A 1 942 ? -43.947 -64.428 27.884 1.00 58.88 942 PRO A N 1
ATOM 7650 C CA . PRO A 1 942 ? -44.278 -65.650 27.136 1.00 58.88 942 PRO A CA 1
ATOM 7651 C C . PRO A 1 942 ? -45.715 -66.161 27.320 1.00 58.88 942 PRO A C 1
ATOM 7653 O O . PRO A 1 942 ? -46.302 -66.705 26.388 1.00 58.88 942 PRO A O 1
ATOM 7656 N N . SER A 1 943 ? -46.298 -65.940 28.504 1.00 56.78 943 SER A N 1
ATOM 7657 C CA . SER A 1 943 ? -47.684 -66.302 28.823 1.00 56.78 943 SER A CA 1
ATOM 7658 C C . SER A 1 943 ? -48.716 -65.529 27.983 1.00 56.78 943 SER A C 1
ATOM 7660 O O . SER A 1 943 ? -49.661 -66.124 27.471 1.00 56.78 943 SER A O 1
ATOM 7662 N N . ALA A 1 944 ? -48.509 -64.226 27.757 1.00 59.44 944 ALA A N 1
ATOM 7663 C CA . ALA A 1 944 ? -49.429 -63.391 26.980 1.00 59.44 944 ALA A CA 1
ATOM 7664 C C . ALA A 1 944 ? -49.410 -63.766 25.487 1.00 59.44 944 ALA A C 1
ATOM 7666 O O . ALA A 1 944 ? -50.461 -63.977 24.883 1.00 59.44 944 ALA A O 1
ATOM 7667 N N . LEU A 1 945 ? -48.214 -63.957 24.914 1.00 60.03 945 LEU A N 1
ATOM 7668 C CA . LEU A 1 945 ? -48.056 -64.417 23.528 1.00 60.03 945 LEU A CA 1
ATOM 7669 C C . LEU A 1 945 ? -48.644 -65.819 23.302 1.00 60.03 945 LEU A C 1
ATOM 7671 O O . LEU A 1 945 ? -49.212 -66.080 22.241 1.00 60.03 945 LEU A O 1
ATOM 7675 N N . ALA A 1 946 ? -48.536 -66.720 24.283 1.00 61.41 946 ALA A N 1
ATOM 7676 C CA . ALA A 1 946 ? -49.178 -68.032 24.224 1.00 61.41 946 ALA A CA 1
ATOM 7677 C C . ALA A 1 946 ? -50.712 -67.922 24.277 1.00 61.41 946 ALA A C 1
ATOM 7679 O O . ALA A 1 946 ? -51.402 -68.617 23.532 1.00 61.41 946 ALA A O 1
ATOM 7680 N N . GLN A 1 947 ? -51.248 -67.023 25.108 1.00 63.00 947 GLN A N 1
ATOM 7681 C CA . GLN A 1 947 ? -52.688 -66.832 25.271 1.00 63.00 947 GLN A CA 1
ATOM 7682 C C . GLN A 1 947 ? -53.341 -66.189 24.037 1.00 63.00 947 GLN A C 1
ATOM 7684 O O . GLN A 1 947 ? -54.423 -66.616 23.635 1.00 63.00 947 GLN A O 1
ATOM 7689 N N . ASP A 1 948 ? -52.684 -65.230 23.382 1.00 66.69 948 ASP A N 1
ATOM 7690 C CA . ASP A 1 948 ? -53.209 -64.628 22.150 1.00 66.69 948 ASP A CA 1
ATOM 7691 C C . ASP A 1 948 ? -53.020 -65.531 20.919 1.00 66.69 948 ASP A C 1
ATOM 7693 O O . ASP A 1 948 ? -53.903 -65.575 20.063 1.00 66.69 948 ASP A O 1
ATOM 7697 N N . ARG A 1 949 ? -51.958 -66.351 20.859 1.00 67.12 949 ARG A N 1
ATOM 7698 C CA . ARG A 1 949 ? -51.862 -67.432 19.856 1.00 67.12 949 ARG A CA 1
ATOM 7699 C C . ARG A 1 949 ? -52.940 -68.499 20.057 1.00 67.12 949 ARG A C 1
ATOM 7701 O O . ARG A 1 949 ? -53.530 -68.934 19.076 1.00 67.12 949 ARG A O 1
ATOM 7708 N N . MET A 1 950 ? -53.251 -68.871 21.301 1.00 63.09 950 MET A N 1
ATOM 7709 C CA . MET A 1 950 ? -54.382 -69.756 21.618 1.00 63.09 950 MET A CA 1
ATOM 7710 C C . MET A 1 950 ? -55.717 -69.170 21.142 1.00 63.09 950 MET A C 1
ATOM 7712 O O . MET A 1 950 ? -56.478 -69.885 20.500 1.00 63.09 950 MET A O 1
ATOM 7716 N N . LYS A 1 951 ? -55.986 -67.877 21.375 1.00 68.69 951 LYS A N 1
ATOM 7717 C CA . LYS A 1 951 ? -57.203 -67.211 20.866 1.00 68.69 951 LYS A CA 1
ATOM 7718 C C . LYS A 1 951 ? -57.249 -67.149 19.339 1.00 68.69 951 LYS A C 1
ATOM 7720 O O . LYS A 1 951 ? -58.305 -67.381 18.761 1.00 68.69 951 LYS A O 1
ATOM 7725 N N . ALA A 1 952 ? -56.125 -66.859 18.680 1.00 71.31 952 ALA A N 1
ATOM 7726 C CA . ALA A 1 952 ? -56.047 -66.850 17.219 1.00 71.31 952 ALA A CA 1
ATOM 7727 C C . ALA A 1 952 ? -56.349 -68.241 16.635 1.00 71.31 952 ALA A C 1
ATOM 7729 O O . ALA A 1 952 ? -57.175 -68.360 15.737 1.00 71.31 952 ALA A O 1
ATOM 7730 N N . VAL A 1 953 ? -55.764 -69.296 17.211 1.00 70.00 953 VAL A N 1
ATOM 7731 C CA . VAL A 1 953 ? -56.021 -70.692 16.819 1.00 70.00 953 VAL A CA 1
ATOM 7732 C C . VAL A 1 953 ? -57.444 -71.137 17.184 1.00 70.00 953 VAL A C 1
ATOM 7734 O O . VAL A 1 953 ? -58.030 -71.933 16.457 1.00 70.00 953 VAL A O 1
ATOM 7737 N N . GLN A 1 954 ? -58.052 -70.621 18.256 1.00 66.62 954 GLN A N 1
ATOM 7738 C CA . GLN A 1 954 ? -59.471 -70.855 18.561 1.00 66.62 954 GLN A CA 1
ATOM 7739 C C . GLN A 1 954 ? -60.387 -70.217 17.506 1.00 66.62 954 GLN A C 1
ATOM 7741 O O . GLN A 1 954 ? -61.230 -70.918 16.957 1.00 66.62 954 GLN A O 1
ATOM 7746 N N . LEU A 1 955 ? -60.160 -68.950 17.145 1.00 69.94 955 LEU A N 1
ATOM 7747 C CA . LEU A 1 955 ? -60.891 -68.251 16.076 1.00 69.94 955 LEU A CA 1
ATOM 7748 C C . LEU A 1 955 ? -60.693 -68.884 14.690 1.00 69.94 955 LEU A C 1
ATOM 7750 O O . LEU A 1 955 ? -61.579 -68.815 13.841 1.00 69.94 955 LEU A O 1
ATOM 7754 N N . GLU A 1 956 ? -59.533 -69.488 14.436 1.00 69.94 956 GLU A N 1
ATOM 7755 C CA . GLU A 1 956 ? -59.262 -70.211 13.192 1.00 69.94 956 GLU A CA 1
ATOM 7756 C C . GLU A 1 956 ? -59.957 -71.584 13.180 1.00 69.94 956 GLU A C 1
ATOM 7758 O O . GLU A 1 956 ? -60.571 -71.947 12.181 1.00 69.94 956 GLU A O 1
ATOM 7763 N N . ASN A 1 957 ? -59.998 -72.297 14.313 1.00 63.53 957 ASN A N 1
ATOM 7764 C CA . ASN A 1 957 ? -60.800 -73.519 14.462 1.00 63.53 957 ASN A CA 1
ATOM 7765 C C . ASN A 1 957 ? -62.318 -73.258 14.411 1.00 63.53 957 ASN A C 1
ATOM 7767 O O . ASN A 1 957 ? -63.056 -74.102 13.909 1.00 63.53 957 ASN A O 1
ATOM 7771 N N . GLU A 1 958 ? -62.799 -72.103 14.878 1.00 66.38 958 GLU A N 1
ATOM 7772 C CA . GLU A 1 958 ? -64.201 -71.670 14.723 1.00 66.38 958 GLU A CA 1
ATOM 7773 C C . GLU A 1 958 ? -64.579 -71.328 13.273 1.00 66.38 958 GLU A C 1
ATOM 7775 O O . GLU A 1 958 ? -65.762 -71.297 12.957 1.00 66.38 958 GLU A O 1
ATOM 7780 N N . LYS A 1 959 ? -63.600 -71.108 12.384 1.00 61.94 959 LYS A N 1
ATOM 7781 C CA . LYS A 1 959 ? -63.812 -70.951 10.931 1.00 61.94 959 LYS A CA 1
ATOM 7782 C C . LYS A 1 959 ? -63.675 -72.253 10.136 1.00 61.94 959 LYS A C 1
ATOM 7784 O O . LYS A 1 959 ? -63.938 -72.249 8.936 1.00 61.94 959 LYS A O 1
ATOM 7789 N N . ILE A 1 960 ? -63.191 -73.321 10.771 1.00 57.06 960 ILE A N 1
ATOM 7790 C CA . ILE A 1 960 ? -62.974 -74.646 10.162 1.00 57.06 960 ILE A CA 1
ATOM 7791 C C . ILE A 1 960 ? -64.076 -75.642 10.591 1.00 57.06 960 ILE A C 1
ATOM 7793 O O . ILE A 1 960 ? -64.227 -76.696 9.972 1.00 57.06 960 ILE A O 1
ATOM 7797 N N . LYS A 1 961 ? -64.867 -75.293 11.614 1.00 44.00 961 LYS A N 1
ATOM 7798 C CA . LYS A 1 961 ? -66.171 -75.900 11.922 1.00 44.00 961 LYS A CA 1
ATOM 7799 C C . LYS A 1 961 ? -67.300 -75.245 11.128 1.00 44.00 961 LYS A C 1
ATOM 7801 O O . LYS A 1 961 ? -68.280 -75.977 10.877 1.00 44.00 961 LYS A O 1
#

Foldseek 3Di:
DDPVVVVVVVVVVVVVVVVVVVVVVVVVVVVVVVVVVVVVVVVVVVVVVVVVVVVVVVVCVVPVPDDDVVVVVVVVVVVVVVVVVVVVVVVVVVVVVVVVVVVVVVVVVVVVVVVVVVVVVVLVVDPPVVVVVVVVVVVVVVVVVVVVVVVVVVVVVVVVVVVVVVVVVVVVVVVVVVVVVVVVVSVVVVVVVVVVVVVVVVVVVVVVVVVVVVVVVVVVVVVVDVLVDDQQDPPDDPVVSVVVVVVSVVVNVVVVVVVVVVVVVVVVVVVVVVVVVVVVVVVVVVVVVVVVVVVVVPPDVVVVVVVVVVVPPDDDDPVVVVVVVVVVVVVVVVVVVVVVVVVVVVVVVVVVVVVVVVVVVVVVVVVVVVVVVVVVVVVVVVVVVVVVVVVVVVVVDDDDDDDDDPVVVVVVVVVVVVVVVVVVVVVVVVVVVVVVVVVVVVVVVVVVVVVVVVVVVVVVVVVVVVVVVVVVVVVVVVVVVVVVVVVVVVVVVVVVVVVVVCVVVVDDPVVVVVVVVVVVVVVVVVVVVVVVVVVVVVVVVVVVVVVVVVVVVVVVVVVVVVVVVVVVVVVVVVVVVVVVVVVVVVVVVVVVVVVVVVVVVVVVVVVVVVVVVVVVVVVVVVVVVVVVVVVVVVVVVVVVVVVPPPPDDDDDDDDDDYDDDDDDDPPDPDDDPPDDDDDDDDDDDDDDDDDPPVVVVVVVVVVVVVVVVVVVVVVVVVVVVVVVVVVVVVVVVVVVVVVVVVVVVVVVVCVVPDDDDVCVVVVVVVVVVVVVVVVVVVVVVVVVVVVVVVVVLVVPDPVVNVVVVVVVVVVVVVVVVVVVVVVVVPDDDDDDDDDDDPPPVVVVVVVVVVVVVVVVVVVVVVVVVVVVCVVVVVVVVVVVVVVVVVVVVVVVVVVVVVVVVVVVVQQDPVRDGPVVVVVVVVVVVVVVVVVVVVVVVVVPDPVRVVVVVVVVVVVVVVVVD

Sequence (961 aa):
VSESTAVSKLEAAVLQVQKLEAQKLRLEQQLDDKEQALYFARLEGRNRARHLRETVQSLRRQFSGALPLAQQEKLSRTMMQLQKDKLKQLRDAQQAEQERKKAEEKALELELRLTGLEELTATLKDVKGAQKVIEWHKKMEEVRLQELRHIREISSQKEEIKYLTNIVAEQERTISALEEEIVHQSKFHEEHQLSWDQREVELERQLDIYEKQRNEIVGTAQKLEEATGSVPDPSMPLAHQLDVALEKIKEHIRTILETQAVCRALDQKLKEKEAALWKAEQNILSRDKVINELRLRLPAVSQREILLTDLGKHDEDQENQVGLKVAHQAIDSLQAQLSQKEEVLKKYQSLLARARQEQEDMTKKYEEELRNLHKKLDLHTDSSLDKFKQTALELMKKPTIMVPTTKHLVRLAELEQNVAEQDSSLSSLRDKLRTANAELEQQKQIAAAKISNLTSEKAKLEQLHGTQVKRLEQEAEELRAQLSQMESEVRCLRTELEAQKEANIRSPTNTMKNLVERLKAQLALKEKQQKALSKALLELRSEMTAHAEQEIIASSAQKEESLNIQQIVDKHTKDLRTHVQDLQEELQTTRENLKVAKTREISLKKEVEGLNKDVQRSQKCLSKLQNEKDRQEEEIEDLKKRIKRLTSGLQSKAEAEGKGTGVEELQRRIKRLEAELEQRSGVQQADQKTSTKEEILRWEENKKWQARMESLRNKLKDKEKEAEALAKQLNTLKELYSKLDQEKLVLQKKLKGRGVTVDQVVGTRTLESEREIDELKRRNADLEQQILIIRQQQALPRDAAIEEMTLKNQYLEDRLLSLERQMSKEQPSRPSTSGRGSSTSSQREHELQKENLKLSAENLELRFQLEQANQDLPRLKDQVEDLKEMCKVLKEEKMDIERKLGNVRGSGRSGKTIPELEKTIALMKKVVERVQRENESLKMGPSALAQDRMKAVQLENEKIK

InterPro domains:
  IPR026201 Centrosomal protein of 290kDa [PTHR18879] (1-939)
  IPR032321 Centrosomal protein of 290kDa, coiled-coil region [PF16574] (78-205)

pLDDT: mean 76.38, std 16.3, range [24.12, 96.25]